Protein AF-0000000067176362 (afdb_homodimer)

Solvent-accessible surface area (backbone atoms only — not comparable to full-atom values): 42723 Å² total; per-residue (Å²): 37,25,3,27,21,43,45,77,56,30,23,34,39,33,31,25,41,75,77,54,52,48,76,74,42,64,29,64,28,69,41,72,82,78,39,55,46,52,65,63,52,56,52,51,20,44,53,50,19,38,56,66,45,72,52,66,79,88,36,60,18,29,14,31,8,8,45,49,25,26,40,38,35,20,22,86,78,55,44,73,65,57,61,20,42,32,42,79,27,60,86,14,40,65,35,13,52,49,52,33,54,74,70,67,29,39,54,49,33,5,67,66,27,11,40,37,69,42,24,32,22,24,37,16,42,41,24,34,35,35,74,74,36,47,67,55,43,67,46,31,40,28,46,44,36,52,31,24,50,52,53,30,55,53,40,67,59,67,54,73,85,57,29,34,28,17,50,22,36,42,19,40,27,66,32,19,15,40,80,76,70,44,73,36,62,68,49,42,20,62,29,34,74,70,42,75,51,45,67,45,50,72,39,53,53,44,35,73,54,48,39,32,84,82,62,22,36,24,21,30,35,24,15,32,71,26,12,24,38,52,34,65,65,59,42,77,28,30,25,40,39,36,23,31,69,32,24,38,37,34,35,31,30,81,43,67,35,61,33,51,84,42,50,43,33,18,25,18,22,52,79,77,43,19,26,36,33,30,54,35,56,52,26,34,54,54,51,53,32,52,23,54,27,51,68,44,54,71,68,57,34,28,52,31,20,63,68,30,59,88,48,12,73,56,28,37,28,40,60,26,36,77,8,27,49,56,65,82,31,69,64,22,25,7,28,40,34,41,32,27,72,85,42,44,34,51,30,19,51,38,23,10,40,51,50,22,50,48,40,50,49,36,54,46,52,49,55,51,38,74,49,67,38,61,70,65,35,33,37,41,37,54,69,36,51,70,37,62,37,48,50,61,47,41,10,16,65,63,61,36,43,32,33,36,56,61,91,74,64,33,28,15,44,10,11,16,44,35,5,39,19,27,70,65,60,55,98,56,70,69,82,48,71,66,67,80,59,47,76,32,70,49,73,63,37,66,65,45,45,52,53,42,65,68,48,56,82,46,37,48,56,113,35,26,4,26,20,44,46,76,55,29,23,34,38,36,30,26,42,74,76,54,52,50,76,76,41,62,29,63,27,67,40,72,83,77,38,55,45,52,64,63,52,55,51,52,19,44,53,51,20,40,57,67,46,71,52,67,80,88,35,62,18,30,14,30,9,7,44,50,24,25,41,38,35,19,24,86,77,56,44,72,67,57,62,19,43,32,42,80,27,60,86,14,42,64,36,12,52,50,52,34,54,72,70,67,28,38,54,48,33,5,68,64,27,11,42,38,69,42,24,35,23,25,37,17,42,43,24,35,35,34,73,74,35,48,68,54,45,68,46,30,41,27,47,43,36,52,32,24,52,51,52,31,54,53,42,66,61,67,55,75,85,57,30,34,28,16,49,22,36,42,20,41,28,67,34,19,16,41,78,75,69,42,74,35,61,67,49,43,19,61,29,33,74,70,42,77,52,46,66,46,50,72,37,54,54,42,35,74,55,48,38,32,83,83,60,22,37,24,22,29,36,25,15,34,69,26,11,26,37,53,34,64,64,59,43,77,27,29,24,41,39,36,24,30,68,31,24,38,37,34,34,29,30,82,46,66,36,61,32,51,85,41,50,43,33,15,25,19,22,51,77,77,43,18,26,37,33,29,54,35,56,52,26,33,54,54,52,52,32,52,24,52,26,53,68,46,54,71,69,56,32,28,53,30,22,63,69,29,59,90,46,12,74,58,29,38,27,39,57,27,37,78,7,27,47,55,63,82,31,69,62,22,25,7,28,38,34,40,32,26,72,86,42,44,34,53,30,19,50,37,23,11,40,51,49,23,51,49,39,50,48,35,52,47,50,49,56,51,38,73,49,66,38,61,70,64,36,32,38,42,38,52,67,37,51,71,38,63,39,48,50,61,48,42,10,15,65,63,61,36,43,32,32,36,55,62,90,74,63,33,26,14,44,10,12,16,44,34,5,40,17,26,70,65,61,55,98,57,69,67,83,49,70,66,68,78,59,48,77,31,70,49,74,63,38,65,65,45,45,53,54,41,63,70,48,54,80,44,37,50,57,111

Nearest PDB structures (foldseek):
  3i8b-assembly1_A  TM=9.613E-01  e=1.392E-65  Bifidobacterium adolescentis ATCC 15703
  5vm1-assembly6_B  TM=8.746E-01  e=2.676E-39  Brucella ovis ATCC 25840
  5vm1-assembly1_A  TM=8.715E-01  e=8.880E-39  Brucella ovis ATCC 25840
  3gbt-assembly1_A  TM=8.757E-01  e=9.336E-36  Lactobacillus acidophilus NCFM
  3ll3-assembly1_B  TM=8.626E-01  e=5.124E-36  Lactobacillus acidophilus

Radius of gyration: 37.56 Å; Cα contacts (8 Å, |Δi|>4): 2516; chains: 2; bounding box: 54×112×75 Å

Organism: Mycolicibacterium smegmatis (strain ATCC 700084 / mc(2)155) (NCBI:txid246196)

Sequence (924 aa):
MAGIDSSTQSCKIVVCDADSGSVVRTASSPHPGGTEVDPGHWWDALQRTITAVGGLDDVEAVSVGAQQHGMVCLNSSGQVVRDALLWNDTRSASSADDLVSELGGPDEWAKTVGVVPVAAITATKLRWLADNEPENADATAAVCLPHDWLGWRLTGSNDLADLRTDRSDASGTGYFSAETDSYRTDLLELAMRGRTPALPTVLGPRDVAGRLPSGAILGPGAGDNAAAALGLGAGPGDCIVSLGTSGVVSAVGDAAPHDPEGIVAGFADASGRQLPLVCTLNGAPVLAATAAMLQVDFDEFDRLALSAPRGADGLTLVPYLEGERSPNLPRARGALHGVTTRNFSPANVARAGVEGLLASMAFCIDKIVSYGVDIERIILVGGGARSEAVRRIAPAIWGRPVDVPPPGEYVALGAARQAAWALGQQDSPPAWQVGSTTTYTAEHAPQVLEQYLAAQPLTLGQMAGIDSSTQSCKIVVCDADSGSVVRTASSPHPGGTEVDPGHWWDALQRTITAVGGLDDVEAVSVGAQQHGMVCLNSSGQVVRDALLWNDTRSASSADDLVSELGGPDEWAKTVGVVPVAAITATKLRWLADNEPENADATAAVCLPHDWLGWRLTGSNDLADLRTDRSDASGTGYFSAETDSYRTDLLELAMRGRTPALPTVLGPRDVAGRLPSGAILGPGAGDNAAAALGLGAGPGDCIVSLGTSGVVSAVGDAAPHDPEGIVAGFADASGRQLPLVCTLNGAPVLAATAAMLQVDFDEFDRLALSAPRGADGLTLVPYLEGERSPNLPRARGALHGVTTRNFSPANVARAGVEGLLASMAFCIDKIVSYGVDIERIILVGGGARSEAVRRIAPAIWGRPVDVPPPGEYVALGAARQAAWALGQQDSPPAWQVGSTTTYTAEHAPQVLEQYLAAQPLTLGQ

Secondary structure (DSSP, 8-state):
-EEEEE-SSEEEEEEE-TTT--EEEEEEEEPPPSSEE-HHHHHHHHHHHHHHTT-STT-SEEEEEE-SS-BEEE-TTS-B-SPEE-TT--TTHHHHHHHHHHHTSHHHHHHHHS----TTSHHHHHHHHHHH-HHHHHH-SEEE-HHHHHHHHHHT---GGG-EEEHHHHTTSSSEETTTTEE-HHHHHHHTTT---B-PEEEPTT---EE-TTSPEE---EEHHHHHHHHTT--TEEEEEEESSSEEEEE-BS-----TTS-SB--B-SSSSB--EEEES-STHHHHHHHHHHT--HHHHHHHHHHSPTTGGG-EEE--BTBBTTTTBTT--EEEEEE-TTT-SHHHHHHHHHHHHHHHHHHHHHHHHTTT--EEEEEEESGGGG-HHHHHHHHHHHTS-EEEPPS--HHHHHHHHHHHHHHH--SS------S-PEEE-----HHHHHHHHHHTTSSTT-/-EEEEE-SSEEEEEEE-TTT--EEEEEEEEPPPSSEE-HHHHHHHHHHHHHHTT-STT-SEEEEEE-SS-BEEE-TTS-B-SPEE-TT--TTHHHHHHHHHHHTSHHHHHHHHS----TTSHHHHHHHHHHH-HHHHHH-SEEE-HHHHHHHHHHT---GGG-EEEHHHHTTSSSEETTTTEE-HHHHHHHTTT---B-PEEEPTT---EE-TTSPEE---EEHHHHHHHHTT--TEEEEEEESSSEEEEE-BS-----TTS-SB--B-SSSSB--EEEES-STHHHHHHHHHHT--HHHHHHHHHHSPTTGGG-EEE--BTBBTTTTBTT--EEEEEE-TTT-SHHHHHHHHHHHHHHHHHHHHHHHHTTT--EEEEEEESGGGG-HHHHHHHHHHHTS-EEEPPS--HHHHHHHHHHHHHHH--SS------S-PEEE-----HHHHHHHHHHTTSSTT-

Structure (mmCIF, N/CA/C/O backbone):
data_AF-0000000067176362-model_v1
#
loop_
_entity.id
_entity.type
_entity.pdbx_description
1 polymer 'Xylulose kinase'
#
loop_
_atom_site.group_PDB
_atom_site.id
_atom_site.type_symbol
_atom_site.label_atom_id
_atom_site.label_alt_id
_atom_site.label_comp_id
_atom_site.label_asym_id
_atom_site.label_entity_id
_atom_site.label_seq_id
_atom_site.pdbx_PDB_ins_code
_atom_site.Cartn_x
_atom_site.Cartn_y
_atom_site.Cartn_z
_atom_site.occupancy
_atom_site.B_iso_or_equiv
_atom_site.auth_seq_id
_atom_site.auth_comp_id
_atom_site.auth_asym_id
_atom_site.auth_atom_id
_atom_site.pdbx_PDB_model_num
ATOM 1 N N . MET A 1 1 ? -8.961 -49.812 -11.375 1 96.5 1 MET A N 1
ATOM 2 C CA . MET A 1 1 ? -7.945 -49.031 -12.07 1 96.5 1 MET A CA 1
ATOM 3 C C . MET A 1 1 ? -7.066 -48.25 -11.078 1 96.5 1 MET A C 1
ATOM 5 O O . MET A 1 1 ? -7.52 -47.906 -9.984 1 96.5 1 MET A O 1
ATOM 9 N N . ALA A 1 2 ? -5.836 -48 -11.5 1 98.38 2 ALA A N 1
ATOM 10 C CA . ALA A 1 2 ? -4.938 -47.281 -10.609 1 98.38 2 ALA A CA 1
ATOM 11 C C . ALA A 1 2 ? -4.41 -46 -11.289 1 98.38 2 ALA A C 1
ATOM 13 O O . ALA A 1 2 ? -4.16 -46 -12.5 1 98.38 2 ALA A O 1
ATOM 14 N N . GLY A 1 3 ? -4.379 -44.969 -10.555 1 98.75 3 GLY A N 1
ATOM 15 C CA . GLY A 1 3 ? -3.734 -43.719 -10.953 1 98.75 3 GLY A CA 1
ATOM 16 C C . GLY A 1 3 ? -2.588 -43.312 -10.047 1 98.75 3 GLY A C 1
ATOM 17 O O . GLY A 1 3 ? -2.715 -43.375 -8.82 1 98.75 3 GLY A O 1
ATOM 18 N N . ILE A 1 4 ? -1.466 -42.969 -10.633 1 98.81 4 ILE A N 1
ATOM 19 C CA . ILE A 1 4 ? -0.266 -42.562 -9.914 1 98.81 4 ILE A CA 1
ATOM 20 C C . ILE A 1 4 ? -0.059 -41.062 -10.086 1 98.81 4 ILE A C 1
ATOM 22 O O . ILE A 1 4 ? -0.231 -40.531 -11.188 1 98.81 4 ILE A O 1
ATOM 26 N N . ASP A 1 5 ? 0.235 -40.375 -9 1 98.75 5 ASP A N 1
ATOM 27 C CA . ASP A 1 5 ? 0.693 -39 -9.016 1 98.75 5 ASP A CA 1
ATOM 28 C C . ASP A 1 5 ? 2.1 -38.875 -8.43 1 98.75 5 ASP A C 1
ATOM 30 O O . ASP A 1 5 ? 2.279 -38.938 -7.215 1 98.75 5 ASP A O 1
ATOM 34 N N . SER A 1 6 ? 3.049 -38.781 -9.32 1 98.44 6 SER A N 1
ATOM 35 C CA . SER A 1 6 ? 4.402 -38.469 -8.867 1 98.44 6 SER A CA 1
ATOM 36 C C . SER A 1 6 ? 4.664 -36.969 -8.875 1 98.44 6 SER A C 1
ATOM 38 O O . SER A 1 6 ? 5.363 -36.469 -9.758 1 98.44 6 SER A O 1
ATOM 40 N N . SER A 1 7 ? 4.23 -36.344 -7.867 1 95.31 7 SER A N 1
ATOM 41 C CA . SER A 1 7 ? 4.363 -34.906 -7.738 1 95.31 7 SER A CA 1
ATOM 42 C C . SER A 1 7 ? 5.77 -34.5 -7.281 1 95.31 7 SER A C 1
ATOM 44 O O . SER A 1 7 ? 6.656 -35.344 -7.203 1 95.31 7 SER A O 1
ATOM 46 N N . THR A 1 8 ? 5.988 -33.25 -7 1 91.38 8 THR A N 1
ATOM 47 C CA . THR A 1 8 ? 7.297 -32.75 -6.578 1 91.38 8 THR A CA 1
ATOM 48 C C . THR A 1 8 ? 7.648 -33.281 -5.188 1 91.38 8 THR A C 1
ATOM 50 O O . THR A 1 8 ? 8.805 -33.625 -4.918 1 91.38 8 THR A O 1
ATOM 53 N N . GLN A 1 9 ? 6.637 -33.5 -4.34 1 91.94 9 GLN A N 1
ATOM 54 C CA . GLN A 1 9 ? 6.941 -33.75 -2.934 1 91.94 9 GLN A CA 1
ATOM 55 C C . GLN A 1 9 ? 6.609 -35.188 -2.545 1 91.94 9 GLN A C 1
ATOM 57 O O . GLN A 1 9 ? 7.062 -35.688 -1.509 1 91.94 9 GLN A O 1
ATOM 62 N N . SER A 1 10 ? 5.746 -35.812 -3.352 1 97.25 10 SER A N 1
ATOM 63 C CA . SER A 1 10 ? 5.336 -37.156 -2.955 1 97.25 10 SER A CA 1
ATOM 64 C C . SER A 1 10 ? 4.848 -37.969 -4.152 1 97.25 10 SER A C 1
ATOM 66 O O . SER A 1 10 ? 4.598 -37.406 -5.223 1 97.25 10 SER A O 1
ATOM 68 N N . CYS A 1 11 ? 4.785 -39.219 -3.947 1 98.5 11 CYS A N 1
ATOM 69 C CA . CYS A 1 11 ? 4.102 -40.156 -4.832 1 98.5 11 CYS A CA 1
ATOM 70 C C . CYS A 1 11 ? 2.793 -40.656 -4.215 1 98.5 11 CYS A C 1
ATOM 72 O O . CYS A 1 11 ? 2.775 -41.094 -3.07 1 98.5 11 CYS A O 1
ATOM 74 N N . LYS A 1 12 ? 1.674 -40.469 -4.902 1 98.62 12 LYS A N 1
ATOM 75 C CA . LYS A 1 12 ? 0.362 -40.938 -4.457 1 98.62 12 LYS A CA 1
ATOM 76 C C . LYS A 1 12 ? -0.244 -41.906 -5.453 1 98.62 12 LYS A C 1
ATOM 78 O O . LYS A 1 12 ? -0.081 -41.75 -6.668 1 98.62 12 LYS A O 1
ATOM 83 N N . ILE A 1 13 ? -0.911 -42.969 -4.922 1 98.81 13 ILE A N 1
ATOM 84 C CA . ILE A 1 13 ? -1.652 -43.875 -5.762 1 98.81 13 ILE A CA 1
ATOM 85 C C . ILE A 1 13 ? -3.102 -43.969 -5.293 1 98.81 13 ILE A C 1
ATOM 87 O O . ILE A 1 13 ? -3.369 -44.031 -4.09 1 98.81 13 ILE A O 1
ATOM 91 N N . VAL A 1 14 ? -3.979 -43.875 -6.207 1 98.38 14 VAL A N 1
ATOM 92 C CA . VAL A 1 14 ? -5.375 -44.188 -5.938 1 98.38 14 VAL A CA 1
ATOM 93 C C . VAL A 1 14 ? -5.793 -45.406 -6.758 1 98.38 14 VAL A C 1
ATOM 95 O O . VAL A 1 14 ? -5.395 -45.531 -7.918 1 98.38 14 VAL A O 1
ATOM 98 N N . VAL A 1 15 ? -6.477 -46.312 -6.203 1 98.38 15 VAL A N 1
ATOM 99 C CA . VAL A 1 15 ? -7.137 -47.406 -6.887 1 98.38 15 VAL A CA 1
ATOM 100 C C . VAL A 1 15 ? -8.648 -47.188 -6.895 1 98.38 15 VAL A C 1
ATOM 102 O O . VAL A 1 15 ? -9.258 -46.969 -5.844 1 98.38 15 VAL A O 1
ATOM 105 N N . CYS A 1 16 ? -9.156 -47.25 -8.109 1 96.94 16 CYS A N 1
ATOM 106 C CA . CYS A 1 16 ? -10.562 -46.906 -8.266 1 96.94 16 CYS A CA 1
ATOM 107 C C . CYS A 1 16 ? -11.344 -48.031 -8.898 1 96.94 16 CYS A C 1
ATOM 109 O O . CYS A 1 16 ? -10.781 -48.875 -9.609 1 96.94 16 CYS A O 1
ATOM 111 N N . ASP A 1 17 ? -12.648 -47.969 -8.578 1 94.31 17 ASP A N 1
ATOM 112 C CA . ASP A 1 17 ? -13.57 -48.844 -9.32 1 94.31 17 ASP A CA 1
ATOM 113 C C . ASP A 1 17 ? -13.672 -48.406 -10.773 1 94.31 17 ASP A C 1
ATOM 115 O O . ASP A 1 17 ? -13.805 -47.219 -11.062 1 94.31 17 ASP A O 1
ATOM 119 N N . ALA A 1 18 ? -13.625 -49.312 -11.703 1 88.31 18 ALA A N 1
ATOM 120 C CA . ALA A 1 18 ? -13.523 -49.031 -13.125 1 88.31 18 ALA A CA 1
ATOM 121 C C . ALA A 1 18 ? -14.789 -48.344 -13.641 1 88.31 18 ALA A C 1
ATOM 123 O O . ALA A 1 18 ? -14.734 -47.531 -14.547 1 88.31 18 ALA A O 1
ATOM 124 N N . ASP A 1 19 ? -15.93 -48.656 -13.07 1 87.94 19 ASP A N 1
ATOM 125 C CA . ASP A 1 19 ? -17.203 -48.188 -13.586 1 87.94 19 ASP A CA 1
ATOM 126 C C . ASP A 1 19 ? -17.578 -46.844 -12.945 1 87.94 19 ASP A C 1
ATOM 128 O O . ASP A 1 19 ? -17.969 -45.906 -13.633 1 87.94 19 ASP A O 1
ATOM 132 N N . SER A 1 20 ? -17.359 -46.75 -11.633 1 89.81 20 SER A N 1
ATOM 133 C CA . SER A 1 20 ? -17.859 -45.594 -10.898 1 89.81 20 SER A CA 1
ATOM 134 C C . SER A 1 20 ? -16.766 -44.531 -10.711 1 89.81 20 SER A C 1
ATOM 136 O O . SER A 1 20 ? -17.062 -43.375 -10.461 1 89.81 20 SER A O 1
ATOM 138 N N . GLY A 1 21 ? -15.594 -45.031 -10.719 1 92.5 21 GLY A N 1
ATOM 139 C CA . GLY A 1 21 ? -14.492 -44.125 -10.406 1 92.5 21 GLY A CA 1
ATOM 140 C C . GLY A 1 21 ? -14.297 -43.906 -8.914 1 92.5 21 GLY A C 1
ATOM 141 O O . GLY A 1 21 ? -13.43 -43.156 -8.5 1 92.5 21 GLY A O 1
ATOM 142 N N . SER A 1 22 ? -15.078 -44.594 -8.055 1 94.5 22 SER A N 1
ATOM 143 C CA . SER A 1 22 ? -14.938 -44.469 -6.609 1 94.5 22 SER A CA 1
ATOM 144 C C . SER A 1 22 ? -13.586 -44.969 -6.133 1 94.5 22 SER A C 1
ATOM 146 O O . SER A 1 22 ? -13.125 -46.031 -6.566 1 94.5 22 SER A O 1
ATOM 148 N N . VAL A 1 23 ? -12.961 -44.188 -5.277 1 95.31 23 VAL A N 1
ATOM 149 C CA . VAL A 1 23 ? -11.664 -44.594 -4.734 1 95.31 23 VAL A CA 1
ATOM 150 C C . VAL A 1 23 ? -11.836 -45.719 -3.723 1 95.31 23 VAL A C 1
ATOM 152 O O . VAL A 1 23 ? -12.602 -45.594 -2.76 1 95.31 23 VAL A O 1
ATOM 155 N N . VAL A 1 24 ? -11.125 -46.75 -3.92 1 95.94 24 VAL A N 1
ATOM 156 C CA . VAL A 1 24 ? -11.219 -47.938 -3.07 1 95.94 24 VAL A CA 1
ATOM 157 C C . VAL A 1 24 ? -10.047 -47.969 -2.09 1 95.94 24 VAL A C 1
ATOM 159 O O . VAL A 1 24 ? -10.211 -48.375 -0.937 1 95.94 24 VAL A O 1
ATOM 162 N N . ARG A 1 25 ? -8.852 -47.625 -2.531 1 97.38 25 ARG A N 1
ATOM 163 C CA . ARG A 1 25 ? -7.637 -47.562 -1.731 1 97.38 25 ARG A CA 1
ATOM 164 C C . ARG A 1 25 ? -6.742 -46.406 -2.168 1 97.38 25 ARG A C 1
ATOM 166 O O . ARG A 1 25 ? -6.738 -46.031 -3.34 1 97.38 25 ARG A O 1
ATOM 173 N N . THR A 1 26 ? -6.086 -45.906 -1.262 1 98.06 26 THR A N 1
ATOM 174 C CA . THR A 1 26 ? -5.129 -44.812 -1.52 1 98.06 26 THR A CA 1
ATOM 175 C C . THR A 1 26 ? -3.902 -44.969 -0.624 1 98.06 26 THR A C 1
ATOM 177 O O . THR A 1 26 ? -3.986 -45.531 0.466 1 98.06 26 THR A O 1
ATOM 180 N N . ALA A 1 27 ? -2.736 -44.562 -1.09 1 98.62 27 ALA A N 1
ATOM 181 C CA . ALA A 1 27 ? -1.497 -44.5 -0.318 1 98.62 27 ALA A CA 1
ATOM 182 C C . ALA A 1 27 ? -0.568 -43.406 -0.849 1 98.62 27 ALA A C 1
ATOM 184 O O . ALA A 1 27 ? -0.751 -42.906 -1.966 1 98.62 27 ALA A O 1
ATOM 185 N N . SER A 1 28 ? 0.381 -43.031 -0.057 1 98.5 28 SER A N 1
ATOM 186 C CA . SER A 1 28 ? 1.336 -42 -0.442 1 98.5 28 SER A CA 1
ATOM 187 C C . SER A 1 28 ? 2.689 -42.219 0.227 1 98.5 28 SER A C 1
ATOM 189 O O . SER A 1 28 ? 2.762 -42.812 1.319 1 98.5 28 SER A O 1
ATOM 191 N N . SER A 1 29 ? 3.725 -41.844 -0.409 1 98.5 29 SER A N 1
ATOM 192 C CA . SER A 1 29 ? 5.09 -41.844 0.1 1 98.5 29 SER A CA 1
ATOM 193 C C . SER A 1 29 ? 5.801 -40.531 -0.288 1 98.5 29 SER A C 1
ATOM 195 O O . SER A 1 29 ? 5.598 -40 -1.387 1 98.5 29 SER A O 1
ATOM 197 N N . PRO A 1 30 ? 6.684 -40.031 0.535 1 97.5 30 PRO A N 1
ATOM 198 C CA . PRO A 1 30 ? 7.328 -38.75 0.27 1 97.5 30 PRO A CA 1
ATOM 199 C C . PRO A 1 30 ? 8.453 -38.844 -0.761 1 97.5 30 PRO A C 1
ATOM 201 O O . PRO A 1 30 ? 9.07 -39.906 -0.899 1 97.5 30 PRO A O 1
ATOM 204 N N . HIS A 1 31 ? 8.625 -37.812 -1.512 1 96.06 31 HIS A N 1
ATOM 205 C CA . HIS A 1 31 ? 9.828 -37.562 -2.309 1 96.06 31 HIS A CA 1
ATOM 206 C C . HIS A 1 31 ? 10.844 -36.75 -1.537 1 96.06 31 HIS A C 1
ATOM 208 O O . HIS A 1 31 ? 10.484 -36 -0.615 1 96.06 31 HIS A O 1
ATOM 214 N N . PRO A 1 32 ? 12.086 -36.875 -1.876 1 93.44 32 PRO A N 1
ATOM 215 C CA . PRO A 1 32 ? 13.031 -35.875 -1.318 1 93.44 32 PRO A CA 1
ATOM 216 C C . PRO A 1 32 ? 12.789 -34.469 -1.835 1 93.44 32 PRO A C 1
ATOM 218 O O . PRO A 1 32 ? 12.305 -34.281 -2.957 1 93.44 32 PRO A O 1
ATOM 221 N N . GLY A 1 33 ? 13.18 -33.531 -1.009 1 90.25 33 GLY A N 1
ATOM 222 C CA . GLY A 1 33 ? 13.086 -32.156 -1.447 1 90.25 33 GLY A CA 1
ATOM 223 C C . GLY A 1 33 ? 14.242 -31.734 -2.338 1 90.25 33 GLY A C 1
ATOM 224 O O . GLY A 1 33 ? 15.258 -32.438 -2.418 1 90.25 33 GLY A O 1
ATOM 225 N N . GLY A 1 34 ? 14 -30.562 -3.152 1 92.12 34 GLY A N 1
ATOM 226 C CA . GLY A 1 34 ? 15.086 -30.016 -3.947 1 92.12 34 GLY A CA 1
ATOM 227 C C . GLY A 1 34 ? 14.656 -29.578 -5.332 1 92.12 34 GLY A C 1
ATOM 228 O O . GLY A 1 34 ? 13.492 -29.75 -5.711 1 92.12 34 GLY A O 1
ATOM 229 N N . THR A 1 35 ? 15.555 -28.969 -6.031 1 95.69 35 THR A N 1
ATOM 230 C CA . THR A 1 35 ? 15.336 -28.547 -7.406 1 95.69 35 THR A CA 1
ATOM 231 C C . THR A 1 35 ? 16 -29.5 -8.391 1 95.69 35 THR A C 1
ATOM 233 O O . THR A 1 35 ? 15.789 -29.406 -9.602 1 95.69 35 THR A O 1
ATOM 236 N N . GLU A 1 36 ? 16.734 -30.375 -7.844 1 97 36 GLU A N 1
ATOM 237 C CA . GLU A 1 36 ? 17.406 -31.469 -8.531 1 97 36 GLU A CA 1
ATOM 238 C C . GLU A 1 36 ? 17.281 -32.781 -7.758 1 97 36 GLU A C 1
ATOM 240 O O . GLU A 1 36 ? 17.531 -32.812 -6.555 1 97 36 GLU A O 1
ATOM 245 N N . VAL A 1 37 ? 16.844 -33.844 -8.492 1 97.56 37 VAL A N 1
ATOM 246 C CA . VAL A 1 37 ? 16.547 -35.094 -7.785 1 97.56 37 VAL A CA 1
ATOM 247 C C . VAL A 1 37 ? 16.969 -36.281 -8.641 1 97.56 37 VAL A C 1
ATOM 249 O O . VAL A 1 37 ? 16.75 -36.312 -9.852 1 97.56 37 VAL A O 1
ATOM 252 N N . ASP A 1 38 ? 17.578 -37.281 -8.094 1 98 38 ASP A N 1
ATOM 253 C CA . ASP A 1 38 ? 17.781 -38.562 -8.734 1 98 38 ASP A CA 1
ATOM 254 C C . ASP A 1 38 ? 16.453 -39.281 -8.992 1 98 38 ASP A C 1
ATOM 256 O O . ASP A 1 38 ? 15.727 -39.594 -8.055 1 98 38 ASP A O 1
ATOM 260 N N . PRO A 1 39 ? 16.156 -39.594 -10.266 1 98.06 39 PRO A N 1
ATOM 261 C CA . PRO A 1 39 ? 14.891 -40.25 -10.578 1 98.06 39 PRO A CA 1
ATOM 262 C C . PRO A 1 39 ? 14.711 -41.562 -9.836 1 98.06 39 PRO A C 1
ATOM 264 O O . PRO A 1 39 ? 13.578 -42.031 -9.617 1 98.06 39 PRO A O 1
ATOM 267 N N . GLY A 1 40 ? 15.789 -42.125 -9.453 1 98.12 40 GLY A N 1
ATOM 268 C CA . GLY A 1 40 ? 15.711 -43.312 -8.648 1 98.12 40 GLY A CA 1
ATOM 269 C C . GLY A 1 40 ? 14.867 -43.156 -7.395 1 98.12 40 GLY A C 1
ATOM 270 O O . GLY A 1 40 ? 14.227 -44.094 -6.934 1 98.12 40 GLY A O 1
ATOM 271 N N . HIS A 1 41 ? 14.898 -42 -6.828 1 98.31 41 HIS A N 1
ATOM 272 C CA . HIS A 1 41 ? 14.102 -41.719 -5.637 1 98.31 41 HIS A CA 1
ATOM 273 C C . HIS A 1 41 ? 12.609 -41.75 -5.957 1 98.31 41 HIS A C 1
ATOM 275 O O . HIS A 1 41 ? 11.797 -42.156 -5.117 1 98.31 41 HIS A O 1
ATOM 281 N N . TRP A 1 42 ? 12.234 -41.312 -7.133 1 98.38 42 TRP A N 1
ATOM 282 C CA . TRP A 1 42 ? 10.836 -41.406 -7.547 1 98.38 42 TRP A CA 1
ATOM 283 C C . TRP A 1 42 ? 10.406 -42.844 -7.672 1 98.38 42 TRP A C 1
ATOM 285 O O . TRP A 1 42 ? 9.289 -43.219 -7.285 1 98.38 42 TRP A O 1
ATOM 295 N N . TRP A 1 43 ? 11.289 -43.656 -8.242 1 98.31 43 TRP A N 1
ATOM 296 C CA . TRP A 1 43 ? 11.008 -45.094 -8.398 1 98.31 43 TRP A CA 1
ATOM 297 C C . TRP A 1 43 ? 10.836 -45.75 -7.043 1 98.31 43 TRP A C 1
ATOM 299 O O . TRP A 1 43 ? 9.898 -46.531 -6.84 1 98.31 43 TRP A O 1
ATOM 309 N N . ASP A 1 44 ? 11.797 -45.406 -6.148 1 98.5 44 ASP A N 1
ATOM 310 C CA . ASP A 1 44 ? 11.727 -45.969 -4.801 1 98.5 44 ASP A CA 1
ATOM 311 C C . ASP A 1 44 ? 10.406 -45.594 -4.125 1 98.5 44 ASP A C 1
ATOM 313 O O . ASP A 1 44 ? 9.758 -46.406 -3.498 1 98.5 44 ASP A O 1
ATOM 317 N N . ALA A 1 45 ? 10.039 -44.344 -4.18 1 98.62 45 ALA A N 1
ATOM 318 C CA . ALA A 1 45 ? 8.789 -43.875 -3.588 1 98.62 45 ALA A CA 1
ATOM 319 C C . ALA A 1 45 ? 7.594 -44.594 -4.211 1 98.62 45 ALA A C 1
ATOM 321 O O . ALA A 1 45 ? 6.633 -44.938 -3.516 1 98.62 45 ALA A O 1
ATOM 322 N N . LEU A 1 46 ? 7.625 -44.781 -5.555 1 98.56 46 LEU A N 1
ATOM 323 C CA . LEU A 1 46 ? 6.551 -45.469 -6.242 1 98.56 46 LEU A CA 1
ATOM 324 C C . LEU A 1 46 ? 6.434 -46.906 -5.73 1 98.56 46 LEU A C 1
ATOM 326 O O . LEU A 1 46 ? 5.332 -47.375 -5.426 1 98.56 46 LEU A O 1
ATOM 330 N N . GLN A 1 47 ? 7.551 -47.562 -5.617 1 98.38 47 GLN A N 1
ATOM 331 C CA . GLN A 1 47 ? 7.543 -48.938 -5.125 1 98.38 47 GLN A CA 1
ATOM 332 C C . GLN A 1 47 ? 6.988 -49.031 -3.707 1 98.38 47 GLN A C 1
ATOM 334 O O . GLN A 1 47 ? 6.195 -49.906 -3.393 1 98.38 47 GLN A O 1
ATOM 339 N N . ARG A 1 48 ? 7.426 -48.062 -2.885 1 98.62 48 ARG A N 1
ATOM 340 C CA . ARG A 1 48 ? 6.906 -48 -1.522 1 98.62 48 ARG A CA 1
ATOM 341 C C . ARG A 1 48 ? 5.398 -47.781 -1.519 1 98.62 48 ARG A C 1
ATOM 343 O O . ARG A 1 48 ? 4.676 -48.375 -0.728 1 98.62 48 ARG A O 1
ATOM 350 N N . THR A 1 49 ? 4.957 -46.906 -2.342 1 98.69 49 THR A N 1
ATOM 351 C CA . THR A 1 49 ? 3.535 -46.594 -2.396 1 98.69 49 THR A CA 1
ATOM 352 C C . THR A 1 49 ? 2.727 -47.75 -2.918 1 98.69 49 THR A C 1
ATOM 354 O O . THR A 1 49 ? 1.604 -48 -2.471 1 98.69 49 THR A O 1
ATOM 357 N N . ILE A 1 50 ? 3.268 -48.5 -3.93 1 98.25 50 ILE A N 1
ATOM 358 C CA . ILE A 1 50 ? 2.609 -49.688 -4.445 1 98.25 50 ILE A CA 1
ATOM 359 C C . ILE A 1 50 ? 2.424 -50.719 -3.322 1 98.25 50 ILE A C 1
ATOM 361 O O . ILE A 1 50 ? 1.351 -51.312 -3.18 1 98.25 50 ILE A O 1
ATOM 365 N N . THR A 1 51 ? 3.492 -50.875 -2.553 1 98.31 51 THR A N 1
ATOM 366 C CA . THR A 1 51 ? 3.4 -51.781 -1.411 1 98.31 51 THR A CA 1
ATOM 367 C C . THR A 1 51 ? 2.352 -51.312 -0.417 1 98.31 51 THR A C 1
ATOM 369 O O . THR A 1 51 ? 1.521 -52.094 0.051 1 98.31 51 THR A O 1
ATOM 372 N N . ALA A 1 52 ? 2.373 -50.031 -0.104 1 98.5 52 ALA A N 1
ATOM 373 C CA . ALA A 1 52 ? 1.511 -49.438 0.91 1 98.5 52 ALA A CA 1
ATOM 374 C C . ALA A 1 52 ? 0.043 -49.5 0.501 1 98.5 52 ALA A C 1
ATOM 376 O O . ALA A 1 52 ? -0.84 -49.625 1.354 1 98.5 52 ALA A O 1
ATOM 377 N N . VAL A 1 53 ? -0.269 -49.5 -0.826 1 98.19 53 VAL A N 1
ATOM 378 C CA . VAL A 1 53 ? -1.656 -49.5 -1.277 1 98.19 53 VAL A CA 1
ATOM 379 C C . VAL A 1 53 ? -2.158 -50.938 -1.43 1 98.19 53 VAL A C 1
ATOM 381 O O . VAL A 1 53 ? -3.32 -51.156 -1.773 1 98.19 53 VAL A O 1
ATOM 384 N N . GLY A 1 54 ? -1.294 -51.969 -1.156 1 97.19 54 GLY A N 1
ATOM 385 C CA . GLY A 1 54 ? -1.699 -53.375 -1.165 1 97.19 54 GLY A CA 1
ATOM 386 C C . GLY A 1 54 ? -1.365 -54.062 -2.463 1 97.19 54 GLY A C 1
ATOM 387 O O . GLY A 1 54 ? -1.914 -55.156 -2.754 1 97.19 54 GLY A O 1
ATOM 388 N N . GLY A 1 55 ? -0.534 -53.406 -3.27 1 96.38 55 GLY A N 1
ATOM 389 C CA . GLY A 1 55 ? -0.151 -54 -4.547 1 96.38 55 GLY A CA 1
ATOM 390 C C . GLY A 1 55 ? -1.054 -53.562 -5.691 1 96.38 55 GLY A C 1
ATOM 391 O O . GLY A 1 55 ? -2.104 -52.969 -5.469 1 96.38 55 GLY A O 1
ATOM 392 N N . LEU A 1 56 ? -0.625 -53.906 -6.957 1 96.5 56 LEU A N 1
ATOM 393 C CA . LEU A 1 56 ? -1.395 -53.531 -8.141 1 96.5 56 LEU A CA 1
ATOM 394 C C . LEU A 1 56 ? -1.737 -54.75 -8.977 1 96.5 56 LEU A C 1
ATOM 396 O O . LEU A 1 56 ? -2.078 -54.656 -10.156 1 96.5 56 LEU A O 1
ATOM 400 N N . ASP A 1 57 ? -1.638 -55.906 -8.406 1 94.62 57 ASP A N 1
ATOM 401 C CA . ASP A 1 57 ? -1.842 -57.156 -9.148 1 94.62 57 ASP A CA 1
ATOM 402 C C . ASP A 1 57 ? -3.309 -57.344 -9.539 1 94.62 57 ASP A C 1
ATOM 404 O O . ASP A 1 57 ? -3.627 -58.094 -10.461 1 94.62 57 ASP A O 1
ATOM 408 N N . ASP A 1 58 ? -4.16 -56.75 -8.867 1 94.94 58 ASP A N 1
ATOM 409 C CA . ASP A 1 58 ? -5.594 -56.938 -9.102 1 94.94 58 ASP A CA 1
ATOM 410 C C . ASP A 1 58 ? -6.141 -55.781 -9.961 1 94.94 58 ASP A C 1
ATOM 412 O O . ASP A 1 58 ? -7.355 -55.656 -10.133 1 94.94 58 ASP A O 1
ATOM 416 N N . VAL A 1 59 ? -5.297 -54.906 -10.453 1 96.94 59 VAL A N 1
ATOM 417 C CA . VAL A 1 59 ? -5.758 -53.812 -11.289 1 96.94 59 VAL A CA 1
ATOM 418 C C . VAL A 1 59 ? -5.625 -54.188 -12.758 1 96.94 59 VAL A C 1
ATOM 420 O O . VAL A 1 59 ? -4.727 -54.938 -13.141 1 96.94 59 VAL A O 1
ATOM 423 N N . GLU A 1 60 ? -6.504 -53.625 -13.602 1 97.75 60 GLU A N 1
ATOM 424 C CA . GLU A 1 60 ? -6.5 -53.938 -15.023 1 97.75 60 GLU A CA 1
ATOM 425 C C . GLU A 1 60 ? -5.715 -52.906 -15.82 1 97.75 60 GLU A C 1
ATOM 427 O O . GLU A 1 60 ? -5.211 -53.219 -16.906 1 97.75 60 GLU A O 1
ATOM 432 N N . ALA A 1 61 ? -5.691 -51.75 -15.305 1 98.25 61 ALA A N 1
ATOM 433 C CA . ALA A 1 61 ? -4.996 -50.656 -16 1 98.25 61 ALA A CA 1
ATOM 434 C C . ALA A 1 61 ? -4.418 -49.656 -15.016 1 98.25 61 ALA A C 1
ATOM 436 O O . ALA A 1 61 ? -4.961 -49.469 -13.922 1 98.25 61 ALA A O 1
ATOM 437 N N . VAL A 1 62 ? -3.322 -49 -15.422 1 98.56 62 VAL A N 1
ATOM 438 C CA . VAL A 1 62 ? -2.631 -48 -14.625 1 98.56 62 VAL A CA 1
ATOM 439 C C . VAL A 1 62 ? -2.154 -46.875 -15.531 1 98.56 62 VAL A C 1
ATOM 441 O O . VAL A 1 62 ? -1.842 -47.094 -16.703 1 98.56 62 VAL A O 1
ATOM 444 N N . SER A 1 63 ? -2.195 -45.656 -15.109 1 98.75 63 SER A N 1
ATOM 445 C CA . SER A 1 63 ? -1.55 -44.531 -15.758 1 98.75 63 SER A CA 1
ATOM 446 C C . SER A 1 63 ? -0.783 -43.688 -14.75 1 98.75 63 SER A C 1
ATOM 448 O O . SER A 1 63 ? -1.055 -43.75 -13.555 1 98.75 63 SER A O 1
ATOM 450 N N . VAL A 1 64 ? 0.177 -42.906 -15.258 1 98.88 64 VAL A N 1
ATOM 451 C CA . VAL A 1 64 ? 1.062 -42.125 -14.406 1 98.88 64 VAL A CA 1
ATOM 452 C C . VAL A 1 64 ? 0.877 -40.625 -14.695 1 98.88 64 VAL A C 1
ATOM 454 O O . VAL A 1 64 ? 1.102 -40.188 -15.82 1 98.88 64 VAL A O 1
ATOM 457 N N . GLY A 1 65 ? 0.359 -39.875 -13.742 1 98.62 65 GLY A N 1
ATOM 458 C CA . GLY A 1 65 ? 0.516 -38.438 -13.727 1 98.62 65 GLY A CA 1
ATOM 459 C C . GLY A 1 65 ? 1.75 -37.969 -12.969 1 98.62 65 GLY A C 1
ATOM 460 O O . GLY A 1 65 ? 2.135 -38.562 -11.969 1 98.62 65 GLY A O 1
ATOM 461 N N . ALA A 1 66 ? 2.369 -36.875 -13.375 1 98.38 66 ALA A N 1
ATOM 462 C CA . ALA A 1 66 ? 3.566 -36.438 -12.672 1 98.38 66 ALA A CA 1
ATOM 463 C C . ALA A 1 66 ? 3.846 -34.969 -12.945 1 98.38 66 ALA A C 1
ATOM 465 O O . ALA A 1 66 ? 3.227 -34.375 -13.828 1 98.38 66 ALA A O 1
ATOM 466 N N . GLN A 1 67 ? 4.809 -34.438 -12.148 1 97.31 67 GLN A N 1
ATOM 467 C CA . GLN A 1 67 ? 5.324 -33.062 -12.359 1 97.31 67 GLN A CA 1
ATOM 468 C C . GLN A 1 67 ? 5.824 -32.906 -13.789 1 97.31 67 GLN A C 1
ATOM 470 O O . GLN A 1 67 ? 6.355 -33.844 -14.391 1 97.31 67 GLN A O 1
ATOM 475 N N . GLN A 1 68 ? 5.676 -31.703 -14.273 1 97.38 68 GLN A N 1
ATOM 476 C CA . GLN A 1 68 ? 6.074 -31.406 -15.648 1 97.38 68 GLN A CA 1
ATOM 477 C C . GLN A 1 68 ? 7.445 -30.75 -15.695 1 97.38 68 GLN A C 1
ATOM 479 O O . GLN A 1 68 ? 7.988 -30.359 -14.656 1 97.38 68 GLN A O 1
ATOM 484 N N . HIS A 1 69 ? 8.039 -30.703 -16.844 1 97.06 69 HIS A N 1
ATOM 485 C CA . HIS A 1 69 ? 9.188 -29.875 -17.219 1 97.06 69 HIS A CA 1
ATOM 486 C C . HIS A 1 69 ? 10.492 -30.5 -16.734 1 97.06 69 HIS A C 1
ATOM 488 O O . HIS A 1 69 ? 11.57 -29.969 -17.016 1 97.06 69 HIS A O 1
ATOM 494 N N . GLY A 1 70 ? 10.438 -31.562 -16.016 1 96.94 70 GLY A N 1
ATOM 495 C CA . GLY A 1 70 ? 11.656 -32.219 -15.547 1 96.94 70 GLY A CA 1
ATOM 496 C C . GLY A 1 70 ? 12.523 -32.719 -16.672 1 96.94 70 GLY A C 1
ATOM 497 O O . GLY A 1 70 ? 12.016 -33.25 -17.672 1 96.94 70 GLY A O 1
ATOM 498 N N . MET A 1 71 ? 13.766 -32.594 -16.469 1 98.25 71 MET A N 1
ATOM 499 C CA . MET A 1 71 ? 14.727 -33.094 -17.438 1 98.25 71 MET A CA 1
ATOM 500 C C . MET A 1 71 ? 15.336 -34.406 -16.984 1 98.25 71 MET A C 1
ATOM 502 O O . MET A 1 71 ? 16.188 -34.438 -16.094 1 98.25 71 MET A O 1
ATOM 506 N N . VAL A 1 72 ? 14.953 -35.5 -17.578 1 98.75 72 VAL A N 1
ATOM 507 C CA . VAL A 1 72 ? 15.539 -36.812 -17.328 1 98.75 72 VAL A CA 1
ATOM 508 C C . VAL A 1 72 ? 16.344 -37.25 -18.562 1 98.75 72 VAL A C 1
ATOM 510 O O . VAL A 1 72 ? 15.766 -37.562 -19.609 1 98.75 72 VAL A O 1
ATOM 513 N N . CYS A 1 73 ? 17.625 -37.344 -18.406 1 98.81 73 CYS A N 1
ATOM 514 C CA . CYS A 1 73 ? 18.531 -37.75 -19.484 1 98.81 73 CYS A CA 1
ATOM 515 C C . CYS A 1 73 ? 18.984 -39.188 -19.281 1 98.81 73 CYS A C 1
ATOM 517 O O . CYS A 1 73 ? 19.422 -39.562 -18.203 1 98.81 73 CYS A O 1
ATOM 519 N N . LEU A 1 74 ? 18.844 -39.969 -20.359 1 98.81 74 LEU A N 1
ATOM 520 C CA . LEU A 1 74 ? 19.25 -41.375 -20.328 1 98.81 74 LEU A CA 1
ATOM 521 C C . LEU A 1 74 ? 20.375 -41.625 -21.312 1 98.81 74 LEU A C 1
ATOM 523 O O . LEU A 1 74 ? 20.391 -41.094 -22.422 1 98.81 74 LEU A O 1
ATOM 527 N N . ASN A 1 75 ? 21.297 -42.438 -20.938 1 98.5 75 ASN A N 1
ATOM 528 C CA . ASN A 1 75 ? 22.328 -42.875 -21.875 1 98.5 75 ASN A CA 1
ATOM 529 C C . ASN A 1 75 ? 21.844 -44.062 -22.719 1 98.5 75 ASN A C 1
ATOM 531 O O . ASN A 1 75 ? 20.703 -44.5 -22.609 1 98.5 75 ASN A O 1
ATOM 535 N N . SER A 1 76 ? 22.703 -44.594 -23.547 1 97.75 76 SER A N 1
ATOM 536 C CA . SER A 1 76 ? 22.328 -45.625 -24.516 1 97.75 76 SER A CA 1
ATOM 537 C C . SER A 1 76 ? 21.922 -46.906 -23.828 1 97.75 76 SER A C 1
ATOM 539 O O . SER A 1 76 ? 21.203 -47.719 -24.406 1 97.75 76 SER A O 1
ATOM 541 N N . SER A 1 77 ? 22.328 -47.125 -22.562 1 96.94 77 SER A N 1
ATOM 542 C CA . SER A 1 77 ? 21.984 -48.312 -21.797 1 96.94 77 SER A CA 1
ATOM 543 C C . SER A 1 77 ? 20.719 -48.094 -20.969 1 96.94 77 SER A C 1
ATOM 545 O O . SER A 1 77 ? 20.297 -49 -20.234 1 96.94 77 SER A O 1
ATOM 547 N N . GLY A 1 78 ? 20.172 -46.938 -21.062 1 97.25 78 GLY A N 1
ATOM 548 C CA . GLY A 1 78 ? 18.953 -46.656 -20.344 1 97.25 78 GLY A CA 1
ATOM 549 C C . GLY A 1 78 ? 19.203 -46.156 -18.922 1 97.25 78 GLY A C 1
ATOM 550 O O . GLY A 1 78 ? 18.281 -46.062 -18.125 1 97.25 78 GLY A O 1
ATOM 551 N N . GLN A 1 79 ? 20.438 -45.906 -18.641 1 97.69 79 GLN A N 1
ATOM 552 C CA . GLN A 1 79 ? 20.766 -45.406 -17.312 1 97.69 79 GLN A CA 1
ATOM 553 C C . GLN A 1 79 ? 20.688 -43.906 -17.25 1 97.69 79 GLN A C 1
ATOM 555 O O . GLN A 1 79 ? 21.016 -43.219 -18.219 1 97.69 79 GLN A O 1
ATOM 560 N N . VAL A 1 80 ? 20.266 -43.375 -16.125 1 98.31 80 VAL A N 1
ATOM 561 C CA . VAL A 1 80 ? 20.188 -41.938 -15.914 1 98.31 80 VAL A CA 1
ATOM 562 C C . VAL A 1 80 ? 21.594 -41.344 -15.961 1 98.31 80 VAL A C 1
ATOM 564 O O . VAL A 1 80 ? 22.5 -41.812 -15.281 1 98.31 80 VAL A O 1
ATOM 567 N N . VAL A 1 81 ? 21.75 -40.25 -16.703 1 98.62 81 VAL A N 1
ATOM 568 C CA . VAL A 1 81 ? 23.047 -39.656 -16.953 1 98.62 81 VAL A CA 1
ATOM 569 C C . VAL A 1 81 ? 23.453 -38.781 -15.758 1 98.62 81 VAL A C 1
ATOM 571 O O . VAL A 1 81 ? 24.625 -38.719 -15.391 1 98.62 81 VAL A O 1
ATOM 574 N N . ARG A 1 82 ? 22.531 -38.094 -15.156 1 98.12 82 ARG A N 1
ATOM 575 C CA . ARG A 1 82 ? 22.656 -37.219 -14.008 1 98.12 82 ARG A CA 1
ATOM 576 C C . ARG A 1 82 ? 21.312 -37 -13.328 1 98.12 82 ARG A C 1
ATOM 578 O O . ARG A 1 82 ? 20.266 -37.406 -13.844 1 98.12 82 ARG A O 1
ATOM 585 N N . ASP A 1 83 ? 21.359 -36.344 -12.156 1 98.38 83 ASP A N 1
ATOM 586 C CA . ASP A 1 83 ? 20.125 -36 -11.461 1 98.38 83 ASP A CA 1
ATOM 587 C C . ASP A 1 83 ? 19.219 -35.156 -12.336 1 98.38 83 ASP A C 1
ATOM 589 O O . ASP A 1 83 ? 19.703 -34.281 -13.062 1 98.38 83 ASP A O 1
ATOM 593 N N . ALA A 1 84 ? 17.953 -35.406 -12.297 1 98.25 84 ALA A N 1
ATOM 594 C CA . ALA A 1 84 ? 16.969 -34.656 -13.07 1 98.25 84 ALA A CA 1
ATOM 595 C C . ALA A 1 84 ? 16.828 -33.25 -12.547 1 98.25 84 ALA A C 1
ATOM 597 O O . ALA A 1 84 ? 16.719 -33.031 -11.336 1 98.25 84 ALA A O 1
ATOM 598 N N . LEU A 1 85 ? 16.906 -32.219 -13.383 1 98.25 85 LEU A N 1
ATOM 599 C CA . LEU A 1 85 ? 16.547 -30.859 -13.023 1 98.25 85 LEU A CA 1
ATOM 600 C C . LEU A 1 85 ? 15.039 -30.656 -13.102 1 98.25 85 LEU A C 1
ATOM 602 O O . LEU A 1 85 ? 14.414 -30.969 -14.117 1 98.25 85 LEU A O 1
ATOM 606 N N . LEU A 1 86 ? 14.484 -30.172 -12.016 1 97.56 86 LEU A N 1
ATOM 607 C CA . LEU A 1 86 ? 13.031 -30.109 -11.906 1 97.56 86 LEU A CA 1
ATOM 608 C C . LEU A 1 86 ? 12.508 -28.75 -12.367 1 97.56 86 LEU A C 1
ATOM 610 O O . LEU A 1 86 ? 13.297 -27.859 -12.711 1 97.56 86 LEU A O 1
ATOM 614 N N . TRP A 1 87 ? 11.195 -28.578 -12.414 1 95.62 87 TRP A N 1
ATOM 615 C CA . TRP A 1 87 ? 10.516 -27.391 -12.922 1 95.62 87 TRP A CA 1
ATOM 616 C C . TRP A 1 87 ? 10.93 -26.141 -12.133 1 95.62 87 TRP A C 1
ATOM 618 O O . TRP A 1 87 ? 10.906 -25.031 -12.664 1 95.62 87 TRP A O 1
ATOM 628 N N . ASN A 1 88 ? 11.344 -26.281 -10.875 1 93.62 88 ASN A N 1
ATOM 629 C CA . ASN A 1 88 ? 11.648 -25.141 -10.008 1 93.62 88 ASN A CA 1
ATOM 630 C C . ASN A 1 88 ? 13.148 -24.875 -9.938 1 93.62 88 ASN A C 1
ATOM 632 O O . ASN A 1 88 ? 13.602 -24.109 -9.078 1 93.62 88 ASN A O 1
ATOM 636 N N . ASP A 1 89 ? 13.914 -25.547 -10.797 1 95.94 89 ASP A N 1
ATOM 637 C CA . ASP A 1 89 ? 15.328 -25.234 -10.93 1 95.94 89 ASP A CA 1
ATOM 638 C C . ASP A 1 89 ? 15.539 -24.016 -11.836 1 95.94 89 ASP A C 1
ATOM 640 O O . ASP A 1 89 ? 15.07 -24 -12.977 1 95.94 89 ASP A O 1
ATOM 644 N N . THR A 1 90 ? 16.234 -23.031 -11.383 1 94.62 90 THR A N 1
ATOM 645 C CA . THR A 1 90 ? 16.25 -21.766 -12.125 1 94.62 90 THR A CA 1
ATOM 646 C C . THR A 1 90 ? 17.641 -21.531 -12.727 1 94.62 90 THR A C 1
ATOM 648 O O . THR A 1 90 ? 17.891 -20.453 -13.273 1 94.62 90 THR A O 1
ATOM 651 N N . ARG A 1 91 ? 18.547 -22.438 -12.656 1 96.06 91 ARG A N 1
ATOM 652 C CA . ARG A 1 91 ? 19.922 -22.203 -13.07 1 96.06 91 ARG A CA 1
ATOM 653 C C . ARG A 1 91 ? 20.016 -21.969 -14.57 1 96.06 91 ARG A C 1
ATOM 655 O O . ARG A 1 91 ? 21 -21.422 -15.062 1 96.06 91 ARG A O 1
ATOM 662 N N . SER A 1 92 ? 18.969 -22.391 -15.258 1 97.94 92 SER A N 1
ATOM 663 C CA . SER A 1 92 ? 19 -22.266 -16.703 1 97.94 92 SER A CA 1
ATOM 664 C C . SER A 1 92 ? 18.344 -20.969 -17.172 1 97.94 92 SER A C 1
ATOM 666 O O . SER A 1 92 ? 17.938 -20.828 -18.328 1 97.94 92 SER A O 1
ATOM 668 N N . ALA A 1 93 ? 18.219 -20 -16.344 1 96.62 93 ALA A N 1
ATOM 669 C CA . ALA A 1 93 ? 17.578 -18.734 -16.672 1 96.62 93 ALA A CA 1
ATOM 670 C C . ALA A 1 93 ? 18.312 -18.047 -17.828 1 96.62 93 ALA A C 1
ATOM 672 O O . ALA A 1 93 ? 17.672 -17.562 -18.781 1 96.62 93 ALA A O 1
ATOM 673 N N . SER A 1 94 ? 19.625 -18.016 -17.797 1 97.75 94 SER A N 1
ATOM 674 C CA . SER A 1 94 ? 20.391 -17.391 -18.875 1 97.75 94 SER A CA 1
ATOM 675 C C . SER A 1 94 ? 20.266 -18.188 -20.172 1 97.75 94 SER A C 1
ATOM 677 O O . SER A 1 94 ? 20.266 -17.609 -21.266 1 97.75 94 SER A O 1
ATOM 679 N N . SER A 1 95 ? 20.203 -19.5 -20.031 1 98.62 95 SER A N 1
ATOM 680 C CA . SER A 1 95 ? 19.984 -20.344 -21.188 1 98.62 95 SER A CA 1
ATOM 681 C C . SER A 1 95 ? 18.656 -20.016 -21.875 1 98.62 95 SER A C 1
ATOM 683 O O . SER A 1 95 ? 18.562 -20.047 -23.094 1 98.62 95 SER A O 1
ATOM 685 N N . ALA A 1 96 ? 17.688 -19.766 -21.078 1 98.19 96 ALA A N 1
ATOM 686 C CA . ALA A 1 96 ? 16.391 -19.359 -21.625 1 98.19 96 ALA A CA 1
ATOM 687 C C . ALA A 1 96 ? 16.516 -18.078 -22.438 1 98.19 96 ALA A C 1
ATOM 689 O O . ALA A 1 96 ? 16 -18 -23.562 1 98.19 96 ALA A O 1
ATOM 690 N N . ASP A 1 97 ? 17.203 -17.141 -21.906 1 97.62 97 ASP A N 1
ATOM 691 C CA . ASP A 1 97 ? 17.422 -15.875 -22.609 1 97.62 97 ASP A CA 1
ATOM 692 C C . ASP A 1 97 ? 18.141 -16.109 -23.938 1 97.62 97 ASP A C 1
ATOM 694 O O . ASP A 1 97 ? 17.781 -15.5 -24.953 1 97.62 97 ASP A O 1
ATOM 698 N N . ASP A 1 98 ? 19.125 -16.891 -23.844 1 98.38 98 ASP A N 1
ATOM 699 C CA . ASP A 1 98 ? 19.906 -17.188 -25.031 1 98.38 98 ASP A CA 1
ATOM 700 C C . ASP A 1 98 ? 19.031 -17.828 -26.109 1 98.38 98 ASP A C 1
ATOM 702 O O . ASP A 1 98 ? 19.078 -17.438 -27.281 1 98.38 98 ASP A O 1
ATOM 706 N N . LEU A 1 99 ? 18.297 -18.812 -25.734 1 98.62 99 LEU A N 1
ATOM 707 C CA . LEU A 1 99 ? 17.438 -19.516 -26.688 1 98.62 99 LEU A CA 1
ATOM 708 C C . LEU A 1 99 ? 16.422 -18.562 -27.312 1 98.62 99 LEU A C 1
ATOM 710 O O . LEU A 1 99 ? 16.172 -18.609 -28.516 1 98.62 99 LEU A O 1
ATOM 714 N N . VAL A 1 100 ? 15.797 -17.719 -26.469 1 98.5 100 VAL A N 1
ATOM 715 C CA . VAL A 1 100 ? 14.812 -16.766 -26.969 1 98.5 100 VAL A CA 1
ATOM 716 C C . VAL A 1 100 ? 15.461 -15.828 -27.984 1 98.5 100 VAL A C 1
ATOM 718 O O . VAL A 1 100 ? 14.914 -15.617 -29.078 1 98.5 100 VAL A O 1
ATOM 721 N N . SER A 1 101 ? 16.625 -15.391 -27.672 1 98.31 101 SER A N 1
ATOM 722 C CA . SER A 1 101 ? 17.344 -14.492 -28.578 1 98.31 101 SER A CA 1
ATOM 723 C C . SER A 1 101 ? 17.75 -15.203 -29.859 1 98.31 101 SER A C 1
ATOM 725 O O . SER A 1 101 ? 17.578 -14.664 -30.953 1 98.31 101 SER A O 1
ATOM 727 N N . GLU A 1 102 ? 18.266 -16.359 -29.734 1 98.38 102 GLU A N 1
ATOM 728 C CA . GLU A 1 102 ? 18.812 -17.109 -30.859 1 98.38 102 GLU A CA 1
ATOM 729 C C . GLU A 1 102 ? 17.719 -17.453 -31.875 1 98.38 102 GLU A C 1
ATOM 731 O O . GLU A 1 102 ? 17.984 -17.5 -33.094 1 98.38 102 GLU A O 1
ATOM 736 N N . LEU A 1 103 ? 16.562 -17.75 -31.391 1 98 103 LEU A N 1
ATOM 737 C CA . LEU A 1 103 ? 15.492 -18.109 -32.312 1 98 103 LEU A CA 1
ATOM 738 C C . LEU A 1 103 ? 14.883 -16.875 -32.938 1 98 103 LEU A C 1
ATOM 740 O O . LEU A 1 103 ? 14.172 -16.969 -33.938 1 98 103 LEU A O 1
ATOM 744 N N . GLY A 1 104 ? 15.07 -15.734 -32.406 1 97.62 104 GLY A N 1
ATOM 745 C CA . GLY A 1 104 ? 14.586 -14.516 -33 1 97.62 104 GLY A CA 1
ATOM 746 C C . GLY A 1 104 ? 13.641 -13.727 -32.094 1 97.62 104 GLY A C 1
ATOM 747 O O . GLY A 1 104 ? 13.008 -12.773 -32.562 1 97.62 104 GLY A O 1
ATOM 748 N N . GLY A 1 105 ? 13.492 -14.109 -30.875 1 97.88 105 GLY A N 1
ATOM 749 C CA . GLY A 1 105 ? 12.68 -13.375 -29.922 1 97.88 105 GLY A CA 1
ATOM 750 C C . GLY A 1 105 ? 11.5 -14.172 -29.391 1 97.88 105 GLY A C 1
ATOM 751 O O . GLY A 1 105 ? 11.234 -15.281 -29.875 1 97.88 105 GLY A O 1
ATOM 752 N N . PRO A 1 106 ? 10.797 -13.664 -28.375 1 98.06 106 PRO A N 1
ATOM 753 C CA . PRO A 1 106 ? 9.672 -14.367 -27.766 1 98.06 106 PRO A CA 1
ATOM 754 C C . PRO A 1 106 ? 8.531 -14.633 -28.75 1 98.06 106 PRO A C 1
ATOM 756 O O . PRO A 1 106 ? 7.855 -15.656 -28.656 1 98.06 106 PRO A O 1
ATOM 759 N N . ASP A 1 107 ? 8.359 -13.766 -29.719 1 98.06 107 ASP A N 1
ATOM 760 C CA . ASP A 1 107 ? 7.309 -13.93 -30.703 1 98.06 107 ASP A CA 1
ATOM 761 C C . ASP A 1 107 ? 7.492 -15.227 -31.5 1 98.06 107 ASP A C 1
ATOM 763 O O . ASP A 1 107 ? 6.523 -15.945 -31.766 1 98.06 107 ASP A O 1
ATOM 767 N N . GLU A 1 108 ? 8.664 -15.484 -31.828 1 98.25 108 GLU A N 1
ATOM 768 C CA . GLU A 1 108 ? 8.945 -16.672 -32.625 1 98.25 108 GLU A CA 1
ATOM 769 C C . GLU A 1 108 ? 8.664 -17.953 -31.812 1 98.25 108 GLU A C 1
ATOM 771 O O . GLU A 1 108 ? 8.125 -18.906 -32.344 1 98.25 108 GLU A O 1
ATOM 776 N N . TRP A 1 109 ? 9.016 -18 -30.594 1 98.31 109 TRP A N 1
ATOM 777 C CA . TRP A 1 109 ? 8.742 -19.141 -29.734 1 98.31 109 TRP A CA 1
ATOM 778 C C . TRP A 1 109 ? 7.242 -19.344 -29.547 1 98.31 109 TRP A C 1
ATOM 780 O O . TRP A 1 109 ? 6.738 -20.469 -29.656 1 98.31 109 TRP A O 1
ATOM 790 N N . ALA A 1 110 ? 6.555 -18.203 -29.25 1 98 110 ALA A N 1
ATOM 791 C CA . ALA A 1 110 ? 5.102 -18.266 -29.125 1 98 110 ALA A CA 1
ATOM 792 C C . ALA A 1 110 ? 4.453 -18.828 -30.375 1 98 110 ALA A C 1
ATOM 794 O O . ALA A 1 110 ? 3.537 -19.641 -30.297 1 98 110 ALA A O 1
ATOM 795 N N . LYS A 1 111 ? 4.961 -18.406 -31.469 1 97.06 111 LYS A N 1
ATOM 796 C CA . LYS A 1 111 ? 4.418 -18.844 -32.75 1 97.06 111 LYS A CA 1
ATOM 797 C C . LYS A 1 111 ? 4.727 -20.312 -33.031 1 97.06 111 LYS A C 1
ATOM 799 O O . LYS A 1 111 ? 3.885 -21.047 -33.531 1 97.06 111 LYS A O 1
ATOM 804 N N . THR A 1 112 ? 5.883 -20.781 -32.656 1 96.69 112 THR A N 1
ATOM 805 C CA . THR A 1 112 ? 6.387 -22.078 -33.094 1 96.69 112 THR A CA 1
ATOM 806 C C . THR A 1 112 ? 5.852 -23.188 -32.156 1 96.69 112 THR A C 1
ATOM 808 O O . THR A 1 112 ? 5.43 -24.234 -32.656 1 96.69 112 THR A O 1
ATOM 811 N N . VAL A 1 113 ? 5.875 -22.906 -30.844 1 97 113 VAL A N 1
ATOM 812 C CA . VAL A 1 113 ? 5.484 -24.016 -29.984 1 97 113 VAL A CA 1
ATOM 813 C C . VAL A 1 113 ? 4.477 -23.531 -28.938 1 97 113 VAL A C 1
ATOM 815 O O . VAL A 1 113 ? 4.043 -24.297 -28.078 1 97 113 VAL A O 1
ATOM 818 N N . GLY A 1 114 ? 4.137 -22.266 -28.953 1 97.56 114 GLY A N 1
ATOM 819 C CA . GLY A 1 114 ? 3.096 -21.75 -28.078 1 97.56 114 GLY A CA 1
ATOM 820 C C . GLY A 1 114 ? 3.586 -21.422 -26.688 1 97.56 114 GLY A C 1
ATOM 821 O O . GLY A 1 114 ? 2.795 -21.078 -25.812 1 97.56 114 GLY A O 1
ATOM 822 N N . VAL A 1 115 ? 4.918 -21.5 -26.438 1 97.81 115 VAL A N 1
ATOM 823 C CA . VAL A 1 115 ? 5.508 -21.281 -25.125 1 97.81 115 VAL A CA 1
ATOM 824 C C . VAL A 1 115 ? 6.785 -20.453 -25.25 1 97.81 115 VAL A C 1
ATOM 826 O O . VAL A 1 115 ? 7.668 -20.797 -26.047 1 97.81 115 VAL A O 1
ATOM 829 N N . VAL A 1 116 ? 6.848 -19.312 -24.578 1 97.69 116 VAL A N 1
ATOM 830 C CA . VAL A 1 116 ? 8.109 -18.594 -24.469 1 97.69 116 VAL A CA 1
ATOM 831 C C . VAL A 1 116 ? 8.945 -19.172 -23.344 1 97.69 116 VAL A C 1
ATOM 833 O O . VAL A 1 116 ? 8.508 -19.203 -22.188 1 97.69 116 VAL A O 1
ATOM 836 N N . PRO A 1 117 ? 10.141 -19.625 -23.625 1 96.69 117 PRO A N 1
ATOM 837 C CA . PRO A 1 117 ? 10.898 -20.391 -22.625 1 96.69 117 PRO A CA 1
ATOM 838 C C . PRO A 1 117 ? 11.32 -19.547 -21.422 1 96.69 117 PRO A C 1
ATOM 840 O O . PRO A 1 117 ? 11.719 -18.391 -21.594 1 96.69 117 PRO A O 1
ATOM 843 N N . VAL A 1 118 ? 11.125 -20.062 -20.297 1 95.44 118 VAL A N 1
ATOM 844 C CA . VAL A 1 118 ? 11.734 -19.641 -19.047 1 95.44 118 VAL A CA 1
ATOM 845 C C . VAL A 1 118 ? 12.578 -20.781 -18.469 1 95.44 118 VAL A C 1
ATOM 847 O O . VAL A 1 118 ? 12.664 -21.859 -19.062 1 95.44 118 VAL A O 1
ATOM 850 N N . ALA A 1 119 ? 13.188 -20.531 -17.328 1 95.31 119 ALA A N 1
ATOM 851 C CA . ALA A 1 119 ? 14.133 -21.484 -16.766 1 95.31 119 ALA A CA 1
ATOM 852 C C . ALA A 1 119 ? 13.469 -22.844 -16.547 1 95.31 119 ALA A C 1
ATOM 854 O O . ALA A 1 119 ? 14.117 -23.891 -16.641 1 95.31 119 ALA A O 1
ATOM 855 N N . ALA A 1 120 ? 12.188 -22.859 -16.266 1 95.06 120 ALA A N 1
ATOM 856 C CA . ALA A 1 120 ? 11.461 -24.078 -15.906 1 95.06 120 ALA A CA 1
ATOM 857 C C . ALA A 1 120 ? 11.336 -25.016 -17.109 1 95.06 120 ALA A C 1
ATOM 859 O O . ALA A 1 120 ? 11.211 -26.234 -16.938 1 95.06 120 ALA A O 1
ATOM 860 N N . ILE A 1 121 ? 11.406 -24.531 -18.297 1 97.94 121 ILE A N 1
ATOM 861 C CA . ILE A 1 121 ? 11.125 -25.281 -19.516 1 97.94 121 ILE A CA 1
ATOM 862 C C . ILE A 1 121 ? 12.273 -26.234 -19.812 1 97.94 121 ILE A C 1
ATOM 864 O O . ILE A 1 121 ? 13.445 -25.875 -19.672 1 97.94 121 ILE A O 1
ATOM 868 N N . THR A 1 122 ? 11.992 -27.438 -20.281 1 98.62 122 THR A N 1
ATOM 869 C CA . THR A 1 122 ? 12.953 -28.516 -20.438 1 98.62 122 THR A CA 1
ATOM 870 C C . THR A 1 122 ? 14.055 -28.125 -21.406 1 98.62 122 THR A C 1
ATOM 872 O O . THR A 1 122 ? 15.234 -28.375 -21.156 1 98.62 122 THR A O 1
ATOM 875 N N . ALA A 1 123 ? 13.711 -27.469 -22.5 1 98.75 123 ALA A N 1
ATOM 876 C CA . ALA A 1 123 ? 14.672 -27.062 -23.516 1 98.75 123 ALA A CA 1
ATOM 877 C C . ALA A 1 123 ? 15.766 -26.188 -22.922 1 98.75 123 ALA A C 1
ATOM 879 O O . ALA A 1 123 ? 16.938 -26.281 -23.312 1 98.75 123 ALA A O 1
ATOM 880 N N . THR A 1 124 ? 15.375 -25.344 -22.016 1 98.69 124 THR A N 1
ATOM 881 C CA . THR A 1 124 ? 16.344 -24.438 -21.406 1 98.69 124 THR A CA 1
ATOM 882 C C . THR A 1 124 ? 17.312 -25.219 -20.531 1 98.69 124 THR A C 1
ATOM 884 O O . THR A 1 124 ? 18.516 -24.891 -20.484 1 98.69 124 THR A O 1
ATOM 887 N N . LYS A 1 125 ? 16.812 -26.172 -19.828 1 98.75 125 LYS A N 1
ATOM 888 C CA . LYS A 1 125 ? 17.672 -27.031 -19.016 1 98.75 125 LYS A CA 1
ATOM 889 C C . LYS A 1 125 ? 18.609 -27.859 -19.891 1 98.75 125 LYS A C 1
ATOM 891 O O . LYS A 1 125 ? 19.766 -28.094 -19.516 1 98.75 125 LYS A O 1
ATOM 896 N N . LEU A 1 126 ? 18.156 -28.328 -21 1 98.88 126 LEU A N 1
ATOM 897 C CA . LEU A 1 126 ? 19 -29.062 -21.953 1 98.88 126 LEU A CA 1
ATOM 898 C C . LEU A 1 126 ? 20.109 -28.156 -22.484 1 98.88 126 LEU A C 1
ATOM 900 O O . LEU A 1 126 ? 21.25 -28.594 -22.641 1 98.88 126 LEU A O 1
ATOM 904 N N . ARG A 1 127 ? 19.703 -26.906 -22.781 1 98.88 127 ARG A N 1
ATOM 905 C CA . ARG A 1 127 ? 20.719 -25.953 -23.203 1 98.88 127 ARG A CA 1
ATOM 906 C C . ARG A 1 127 ? 21.75 -25.734 -22.109 1 98.88 127 ARG A C 1
ATOM 908 O O . ARG A 1 127 ? 22.953 -25.703 -22.375 1 98.88 127 ARG A O 1
ATOM 915 N N . TRP A 1 128 ? 21.297 -25.547 -20.922 1 98.88 128 TRP A N 1
ATOM 916 C CA . TRP A 1 128 ? 22.219 -25.422 -19.797 1 98.88 128 TRP A CA 1
ATOM 917 C C . TRP A 1 128 ? 23.156 -26.625 -19.719 1 98.88 128 TRP A C 1
ATOM 919 O O . TRP A 1 128 ? 24.359 -26.484 -19.531 1 98.88 128 TRP A O 1
ATOM 929 N N . LEU A 1 129 ? 22.609 -27.859 -19.844 1 98.81 129 LEU A N 1
ATOM 930 C CA . LEU A 1 129 ? 23.375 -29.094 -19.812 1 98.81 129 LEU A CA 1
ATOM 931 C C . LEU A 1 129 ? 24.438 -29.109 -20.906 1 98.81 129 LEU A C 1
ATOM 933 O O . LEU A 1 129 ? 25.609 -29.422 -20.625 1 98.81 129 LEU A O 1
ATOM 937 N N . ALA A 1 130 ? 24.078 -28.781 -22.094 1 98.75 130 ALA A N 1
ATOM 938 C CA . ALA A 1 130 ? 24.984 -28.781 -23.234 1 98.75 130 ALA A CA 1
ATOM 939 C C . ALA A 1 130 ? 26.156 -27.828 -23.016 1 98.75 130 ALA A C 1
ATOM 941 O O . ALA A 1 130 ? 27.297 -28.141 -23.375 1 98.75 130 ALA A O 1
ATOM 942 N N . ASP A 1 131 ? 25.812 -26.734 -22.469 1 98.62 131 ASP A N 1
ATOM 943 C CA . ASP A 1 131 ? 26.812 -25.672 -22.297 1 98.62 131 ASP A CA 1
ATOM 944 C C . ASP A 1 131 ? 27.703 -25.938 -21.078 1 98.62 131 ASP A C 1
ATOM 946 O O . ASP A 1 131 ? 28.891 -25.609 -21.078 1 98.62 131 ASP A O 1
ATOM 950 N N . ASN A 1 132 ? 27.188 -26.5 -20.031 1 98.62 132 ASN A N 1
ATOM 951 C CA . ASN A 1 132 ? 27.891 -26.578 -18.766 1 98.62 132 ASN A CA 1
ATOM 952 C C . ASN A 1 132 ? 28.422 -27.984 -18.484 1 98.62 132 ASN A C 1
ATOM 954 O O . ASN A 1 132 ? 29.391 -28.141 -17.75 1 98.62 132 ASN A O 1
ATOM 958 N N . GLU A 1 133 ? 27.719 -28.938 -19.016 1 98.5 133 GLU A N 1
ATOM 959 C CA . GLU A 1 133 ? 28.125 -30.344 -18.859 1 98.5 133 GLU A CA 1
ATOM 960 C C . GLU A 1 133 ? 28.141 -31.078 -20.188 1 98.5 133 GLU A C 1
ATOM 962 O O . GLU A 1 133 ? 27.438 -32.062 -20.375 1 98.5 133 GLU A O 1
ATOM 967 N N . PRO A 1 134 ? 29.031 -30.719 -21.078 1 98.38 134 PRO A N 1
ATOM 968 C CA . PRO A 1 134 ? 29.016 -31.281 -22.422 1 98.38 134 PRO A CA 1
ATOM 969 C C . PRO A 1 134 ? 29.188 -32.781 -22.438 1 98.38 134 PRO A C 1
ATOM 971 O O . PRO A 1 134 ? 28.641 -33.469 -23.297 1 98.38 134 PRO A O 1
ATOM 974 N N . GLU A 1 135 ? 29.922 -33.375 -21.5 1 98.5 135 GLU A N 1
ATOM 975 C CA . GLU A 1 135 ? 30.094 -34.812 -21.438 1 98.5 135 GLU A CA 1
ATOM 976 C C . GLU A 1 135 ? 28.766 -35.531 -21.141 1 98.5 135 GLU A C 1
ATOM 978 O O . GLU A 1 135 ? 28.469 -36.562 -21.719 1 98.5 135 GLU A O 1
ATOM 983 N N . ASN A 1 136 ? 28.062 -34.938 -20.219 1 98.81 136 ASN A N 1
ATOM 984 C CA . ASN A 1 136 ? 26.734 -35.469 -19.938 1 98.81 136 ASN A CA 1
ATOM 985 C C . ASN A 1 136 ? 25.781 -35.312 -21.125 1 98.81 136 ASN A C 1
ATOM 987 O O . ASN A 1 136 ? 24.984 -36.219 -21.406 1 98.81 136 ASN A O 1
ATOM 991 N N . ALA A 1 137 ? 25.875 -34.219 -21.781 1 98.81 137 ALA A N 1
ATOM 992 C CA . ALA A 1 137 ? 25.078 -34 -22.969 1 98.81 137 ALA A CA 1
ATOM 993 C C . ALA A 1 137 ? 25.406 -35.031 -24.047 1 98.81 137 ALA A C 1
ATOM 995 O O . ALA A 1 137 ? 24.5 -35.562 -24.703 1 98.81 137 ALA A O 1
ATOM 996 N N . ASP A 1 138 ? 26.656 -35.281 -24.141 1 98.62 138 ASP A N 1
ATOM 997 C CA . ASP A 1 138 ? 27.125 -36.281 -25.109 1 98.62 138 ASP A CA 1
ATOM 998 C C . ASP A 1 138 ? 26.625 -37.688 -24.734 1 98.62 138 ASP A C 1
ATOM 1000 O O . ASP A 1 138 ? 26.328 -38.5 -25.609 1 98.62 138 ASP A O 1
ATOM 1004 N N . ALA A 1 139 ? 26.531 -37.938 -23.516 1 98.69 139 ALA A N 1
ATOM 1005 C CA . ALA A 1 139 ? 26.141 -39.25 -23.031 1 98.69 139 ALA A CA 1
ATOM 1006 C C . ALA A 1 139 ? 24.625 -39.438 -23.125 1 98.69 139 ALA A C 1
ATOM 1008 O O . ALA A 1 139 ? 24.125 -40.562 -23 1 98.69 139 ALA A O 1
ATOM 1009 N N . THR A 1 140 ? 23.906 -38.406 -23.391 1 98.81 140 THR A N 1
ATOM 1010 C CA . THR A 1 140 ? 22.453 -38.438 -23.422 1 98.81 140 THR A CA 1
ATOM 1011 C C . THR A 1 140 ? 21.953 -39.031 -24.75 1 98.81 140 THR A C 1
ATOM 1013 O O . THR A 1 140 ? 22.031 -38.375 -25.781 1 98.81 140 THR A O 1
ATOM 1016 N N . ALA A 1 141 ? 21.438 -40.188 -24.656 1 98.75 141 ALA A N 1
ATOM 1017 C CA . ALA A 1 141 ? 20.891 -40.875 -25.828 1 98.75 141 ALA A CA 1
ATOM 1018 C C . ALA A 1 141 ? 19.406 -40.594 -25.984 1 98.75 141 ALA A C 1
ATOM 1020 O O . ALA A 1 141 ? 18.875 -40.656 -27.109 1 98.75 141 ALA A O 1
ATOM 1021 N N . ALA A 1 142 ? 18.734 -40.344 -24.922 1 98.75 142 ALA A N 1
ATOM 1022 C CA . ALA A 1 142 ? 17.312 -40.031 -24.922 1 98.75 142 ALA A CA 1
ATOM 1023 C C . ALA A 1 142 ? 16.984 -39.031 -23.797 1 98.75 142 ALA A C 1
ATOM 1025 O O . ALA A 1 142 ? 17.672 -39 -22.781 1 98.75 142 ALA A O 1
ATOM 1026 N N . VAL A 1 143 ? 16.016 -38.219 -24.031 1 98.81 143 VAL A N 1
ATOM 1027 C CA . VAL A 1 143 ? 15.484 -37.312 -23.031 1 98.81 143 VAL A CA 1
ATOM 1028 C C . VAL A 1 143 ? 14 -37.594 -22.812 1 98.81 143 VAL A C 1
ATOM 1030 O O . VAL A 1 143 ? 13.25 -37.812 -23.766 1 98.81 143 VAL A O 1
ATOM 1033 N N . CYS A 1 144 ? 13.578 -37.719 -21.609 1 98.62 144 CYS A N 1
ATOM 1034 C CA . CYS A 1 144 ? 12.172 -37.906 -21.281 1 98.62 144 CYS A CA 1
ATOM 1035 C C . CYS A 1 144 ? 11.805 -37.125 -20.016 1 98.62 144 CYS A C 1
ATOM 1037 O O . CYS A 1 144 ? 12.633 -36.406 -19.453 1 98.62 144 CYS A O 1
ATOM 1039 N N . LEU A 1 145 ? 10.547 -37.125 -19.641 1 98.56 145 LEU A N 1
ATOM 1040 C CA . LEU A 1 145 ? 10.008 -36.406 -18.484 1 98.56 145 LEU A CA 1
ATOM 1041 C C . LEU A 1 145 ? 9.68 -37.375 -17.344 1 98.56 145 LEU A C 1
ATOM 1043 O O . LEU A 1 145 ? 9.742 -38.594 -17.531 1 98.56 145 LEU A O 1
ATOM 1047 N N . PRO A 1 146 ? 9.312 -36.875 -16.188 1 98.31 146 PRO A N 1
ATOM 1048 C CA . PRO A 1 146 ? 9.148 -37.75 -15.031 1 98.31 146 PRO A CA 1
ATOM 1049 C C . PRO A 1 146 ? 8.094 -38.812 -15.25 1 98.31 146 PRO A C 1
ATOM 1051 O O . PRO A 1 146 ? 8.344 -40 -14.984 1 98.31 146 PRO A O 1
ATOM 1054 N N . HIS A 1 147 ? 6.934 -38.531 -15.711 1 97.69 147 HIS A N 1
ATOM 1055 C CA . HIS A 1 147 ? 5.949 -39.594 -15.859 1 97.69 147 HIS A CA 1
ATOM 1056 C C . HIS A 1 147 ? 6.348 -40.562 -16.969 1 97.69 147 HIS A C 1
ATOM 1058 O O . HIS A 1 147 ? 6.027 -41.75 -16.906 1 97.69 147 HIS A O 1
ATOM 1064 N N . ASP A 1 148 ? 7.086 -40.094 -18.031 1 98.5 148 ASP A N 1
ATOM 1065 C CA . ASP A 1 148 ? 7.602 -40.969 -19.078 1 98.5 148 ASP A CA 1
ATOM 1066 C C . ASP A 1 148 ? 8.516 -42.031 -18.516 1 98.5 148 ASP A C 1
ATOM 1068 O O . ASP A 1 148 ? 8.359 -43.219 -18.828 1 98.5 148 ASP A O 1
ATOM 1072 N N . TRP A 1 149 ? 9.43 -41.5 -17.719 1 98.69 149 TRP A N 1
ATOM 1073 C CA . TRP A 1 149 ? 10.453 -42.375 -17.141 1 98.69 149 TRP A CA 1
ATOM 1074 C C . TRP A 1 149 ? 9.82 -43.438 -16.234 1 98.69 149 TRP A C 1
ATOM 1076 O O . TRP A 1 149 ? 10.156 -44.625 -16.312 1 98.69 149 TRP A O 1
ATOM 1086 N N . LEU A 1 150 ? 8.93 -43 -15.414 1 98.75 150 LEU A N 1
ATOM 1087 C CA . LEU A 1 150 ? 8.281 -43.906 -14.484 1 98.75 150 LEU A CA 1
ATOM 1088 C C . LEU A 1 150 ? 7.445 -44.938 -15.234 1 98.75 150 LEU A C 1
ATOM 1090 O O . LEU A 1 150 ? 7.438 -46.125 -14.875 1 98.75 150 LEU A O 1
ATOM 1094 N N . GLY A 1 151 ? 6.648 -44.469 -16.234 1 98.5 151 GLY A N 1
ATOM 1095 C CA . GLY A 1 151 ? 5.898 -45.406 -17.047 1 98.5 151 GLY A CA 1
ATOM 1096 C C . GLY A 1 151 ? 6.773 -46.438 -17.734 1 98.5 151 GLY A C 1
ATOM 1097 O O . GLY A 1 151 ? 6.438 -47.625 -17.75 1 98.5 151 GLY A O 1
ATOM 1098 N N . TRP A 1 152 ? 7.879 -45.969 -18.312 1 98.56 152 TRP A N 1
ATOM 1099 C CA . TRP A 1 152 ? 8.852 -46.812 -18.953 1 98.56 152 TRP A CA 1
ATOM 1100 C C . TRP A 1 152 ? 9.391 -47.875 -17.984 1 98.56 152 TRP A C 1
ATOM 1102 O O . TRP A 1 152 ? 9.438 -49.062 -18.297 1 98.56 152 TRP A O 1
ATOM 1112 N N . ARG A 1 153 ? 9.734 -47.469 -16.766 1 98.12 153 ARG A N 1
ATOM 1113 C CA . ARG A 1 153 ? 10.242 -48.344 -15.734 1 98.12 153 ARG A CA 1
ATOM 1114 C C . ARG A 1 153 ? 9.188 -49.406 -15.352 1 98.12 153 ARG A C 1
ATOM 1116 O O . ARG A 1 153 ? 9.523 -50.531 -15.039 1 98.12 153 ARG A O 1
ATOM 1123 N N . LEU A 1 154 ? 7.977 -48.969 -15.312 1 98.06 154 LEU A N 1
ATOM 1124 C CA . LEU A 1 154 ? 6.883 -49.844 -14.898 1 98.06 154 LEU A CA 1
ATOM 1125 C C . LEU A 1 154 ? 6.699 -50.969 -15.883 1 98.06 154 LEU A C 1
ATOM 1127 O O . LEU A 1 154 ? 6.203 -52.062 -15.516 1 98.06 154 LEU A O 1
ATOM 1131 N N . THR A 1 155 ? 7.039 -50.781 -17.109 1 97.19 155 THR A N 1
ATOM 1132 C CA . THR A 1 155 ? 6.902 -51.844 -18.109 1 97.19 155 THR A CA 1
ATOM 1133 C C . THR A 1 155 ? 8 -52.875 -17.953 1 97.19 155 THR A C 1
ATOM 1135 O O . THR A 1 155 ? 7.895 -53.969 -18.469 1 97.19 155 THR A O 1
ATOM 1138 N N . GLY A 1 156 ? 9.125 -52.469 -17.359 1 95.88 156 GLY A N 1
ATOM 1139 C CA . GLY A 1 156 ? 10.281 -53.344 -17.25 1 95.88 156 GLY A CA 1
ATOM 1140 C C . GLY A 1 156 ? 11.188 -53.281 -18.469 1 95.88 156 GLY A C 1
ATOM 1141 O O . GLY A 1 156 ? 12.164 -54.031 -18.547 1 95.88 156 GLY A O 1
ATOM 1142 N N . SER A 1 157 ? 10.883 -52.438 -19.375 1 94.94 157 SER A N 1
ATOM 1143 C CA . SER A 1 157 ? 11.664 -52.344 -20.594 1 94.94 157 SER A CA 1
ATOM 1144 C C . SER A 1 157 ? 13.008 -51.656 -20.344 1 94.94 157 SER A C 1
ATOM 1146 O O . SER A 1 157 ? 13.117 -50.844 -19.438 1 94.94 157 SER A O 1
ATOM 1148 N N . ASN A 1 158 ? 14 -51.969 -21.109 1 92.62 158 ASN A N 1
ATOM 1149 C CA . ASN A 1 158 ? 15.273 -51.281 -21.141 1 92.62 158 ASN A CA 1
ATOM 1150 C C . ASN A 1 158 ? 15.57 -50.656 -22.5 1 92.62 158 ASN A C 1
ATOM 1152 O O . ASN A 1 158 ? 16.672 -50.188 -22.766 1 92.62 158 ASN A O 1
ATOM 1156 N N . ASP A 1 159 ? 14.602 -50.812 -23.391 1 96.88 159 ASP A N 1
ATOM 1157 C CA . ASP A 1 159 ? 14.727 -50.25 -24.734 1 96.88 159 ASP A CA 1
ATOM 1158 C C . ASP A 1 159 ? 14.234 -48.812 -24.766 1 96.88 159 ASP A C 1
ATOM 1160 O O . ASP A 1 159 ? 13.055 -48.531 -24.516 1 96.88 159 ASP A O 1
ATOM 1164 N N . LEU A 1 160 ? 15.078 -47.906 -25.156 1 98 160 LEU A N 1
ATOM 1165 C CA . LEU A 1 160 ? 14.758 -46.469 -25.203 1 98 160 LEU A CA 1
ATOM 1166 C C . LEU A 1 160 ? 13.633 -46.219 -26.188 1 98 160 LEU A C 1
ATOM 1168 O O . LEU A 1 160 ? 12.906 -45.219 -26.062 1 98 160 LEU A O 1
ATOM 1172 N N . ALA A 1 161 ? 13.477 -47.094 -27.125 1 97.31 161 ALA A N 1
ATOM 1173 C CA . ALA A 1 161 ? 12.438 -46.938 -28.125 1 97.31 161 ALA A CA 1
ATOM 1174 C C . ALA A 1 161 ? 11.047 -47.125 -27.516 1 97.31 161 ALA A C 1
ATOM 1176 O O . ALA A 1 161 ? 10.039 -46.781 -28.141 1 97.31 161 ALA A O 1
ATOM 1177 N N . ASP A 1 162 ? 10.992 -47.688 -26.328 1 98.06 162 ASP A N 1
ATOM 1178 C CA . ASP A 1 162 ? 9.719 -47.969 -25.656 1 98.06 162 ASP A CA 1
ATOM 1179 C C . ASP A 1 162 ? 9.273 -46.781 -24.812 1 98.06 162 ASP A C 1
ATOM 1181 O O . ASP A 1 162 ? 8.211 -46.812 -24.188 1 98.06 162 ASP A O 1
ATOM 1185 N N . LEU A 1 163 ? 10.047 -45.688 -24.797 1 98.62 163 LEU A N 1
ATOM 1186 C CA . LEU A 1 163 ? 9.641 -44.5 -24.094 1 98.62 163 LEU A CA 1
ATOM 1187 C C . LEU A 1 163 ? 8.398 -43.875 -24.719 1 98.62 163 LEU A C 1
ATOM 1189 O O . LEU A 1 163 ? 8.328 -43.719 -25.938 1 98.62 163 LEU A O 1
ATOM 1193 N N . ARG A 1 164 ? 7.441 -43.594 -23.891 1 98.69 164 ARG A N 1
ATOM 1194 C CA . ARG A 1 164 ? 6.191 -42.969 -24.312 1 98.69 164 ARG A CA 1
ATOM 1195 C C . ARG A 1 164 ? 5.91 -41.719 -23.516 1 98.69 164 ARG A C 1
ATOM 1197 O O . ARG A 1 164 ? 6.375 -41.562 -22.391 1 98.69 164 ARG A O 1
ATOM 1204 N N . THR A 1 165 ? 5.242 -40.812 -24.094 1 98.62 165 THR A N 1
ATOM 1205 C CA . THR A 1 165 ? 4.723 -39.594 -23.453 1 98.62 165 THR A CA 1
ATOM 1206 C C . THR A 1 165 ? 3.338 -39.25 -24 1 98.62 165 THR A C 1
ATOM 1208 O O . THR A 1 165 ? 2.719 -40.062 -24.688 1 98.62 165 THR A O 1
ATOM 1211 N N . ASP A 1 166 ? 2.752 -38.219 -23.516 1 98.5 166 ASP A N 1
ATOM 1212 C CA . ASP A 1 166 ? 1.501 -37.719 -24.062 1 98.5 166 ASP A CA 1
ATOM 1213 C C . ASP A 1 166 ? 1.642 -36.25 -24.453 1 98.5 166 ASP A C 1
ATOM 1215 O O . ASP A 1 166 ? 2.68 -35.625 -24.219 1 98.5 166 ASP A O 1
ATOM 1219 N N . ARG A 1 167 ? 0.632 -35.688 -25.062 1 98.31 167 ARG A N 1
ATOM 1220 C CA . ARG A 1 167 ? 0.679 -34.312 -25.578 1 98.31 167 ARG A CA 1
ATOM 1221 C C . ARG A 1 167 ? 0.825 -33.312 -24.438 1 98.31 167 ARG A C 1
ATOM 1223 O O . ARG A 1 167 ? 1.521 -32.312 -24.578 1 98.31 167 ARG A O 1
ATOM 1230 N N . SER A 1 168 ? 0.145 -33.594 -23.328 1 98.44 168 SER A N 1
ATOM 1231 C CA . SER A 1 168 ? 0.129 -32.625 -22.234 1 98.44 168 SER A CA 1
ATOM 1232 C C . SER A 1 168 ? 1.525 -32.438 -21.656 1 98.44 168 SER A C 1
ATOM 1234 O O . SER A 1 168 ? 1.948 -31.297 -21.422 1 98.44 168 SER A O 1
ATOM 1236 N N . ASP A 1 169 ? 2.236 -33.406 -21.438 1 98.25 169 ASP A N 1
ATOM 1237 C CA . ASP A 1 169 ? 3.58 -33.312 -20.875 1 98.25 169 ASP A CA 1
ATOM 1238 C C . ASP A 1 169 ? 4.574 -32.781 -21.906 1 98.25 169 ASP A C 1
ATOM 1240 O O . ASP A 1 169 ? 5.414 -31.938 -21.609 1 98.25 169 ASP A O 1
ATOM 1244 N N . ALA A 1 170 ? 4.441 -33.25 -23.109 1 98.5 170 ALA A N 1
ATOM 1245 C CA . ALA A 1 170 ? 5.328 -32.844 -24.188 1 98.5 170 ALA A CA 1
ATOM 1246 C C . ALA A 1 170 ? 5.227 -31.328 -24.422 1 98.5 170 ALA A C 1
ATOM 1248 O O . ALA A 1 170 ? 6.215 -30.672 -24.766 1 98.5 170 ALA A O 1
ATOM 1249 N N . SER A 1 171 ? 4.094 -30.828 -24.25 1 97.62 171 SER A N 1
ATOM 1250 C CA . SER A 1 171 ? 3.855 -29.422 -24.562 1 97.62 171 SER A CA 1
ATOM 1251 C C . SER A 1 171 ? 4.648 -28.516 -23.641 1 97.62 171 SER A C 1
ATOM 1253 O O . SER A 1 171 ? 4.824 -27.328 -23.938 1 97.62 171 SER A O 1
ATOM 1255 N N . GLY A 1 172 ? 5.172 -29.016 -22.531 1 95.69 172 GLY A N 1
ATOM 1256 C CA . GLY A 1 172 ? 5.961 -28.219 -21.594 1 95.69 172 GLY A CA 1
ATOM 1257 C C . GLY A 1 172 ? 7.453 -28.328 -21.828 1 95.69 172 GLY A C 1
ATOM 1258 O O . GLY A 1 172 ? 8.25 -27.797 -21.062 1 95.69 172 GLY A O 1
ATOM 1259 N N . THR A 1 173 ? 7.887 -28.922 -22.906 1 98.31 173 THR A N 1
ATOM 1260 C CA . THR A 1 173 ? 9.297 -29.219 -23.094 1 98.31 173 THR A CA 1
ATOM 1261 C C . THR A 1 173 ? 10.008 -28.062 -23.812 1 98.31 173 THR A C 1
ATOM 1263 O O . THR A 1 173 ? 11.227 -27.922 -23.703 1 98.31 173 THR A O 1
ATOM 1266 N N . GLY A 1 174 ? 9.227 -27.328 -24.594 1 98.25 174 GLY A N 1
ATOM 1267 C CA . GLY A 1 174 ? 9.82 -26.266 -25.406 1 98.25 174 GLY A CA 1
ATOM 1268 C C . GLY A 1 174 ? 10.203 -26.719 -26.797 1 98.25 174 GLY A C 1
ATOM 1269 O O . GLY A 1 174 ? 10.625 -25.906 -27.625 1 98.25 174 GLY A O 1
ATOM 1270 N N . TYR A 1 175 ? 10.039 -27.984 -27.078 1 98.69 175 TYR A N 1
ATOM 1271 C CA . TYR A 1 175 ? 10.336 -28.469 -28.422 1 98.69 175 TYR A CA 1
ATOM 1272 C C . TYR A 1 175 ? 9.195 -29.328 -28.953 1 98.69 175 TYR A C 1
ATOM 1274 O O . TYR A 1 175 ? 9.422 -30.266 -29.734 1 98.69 175 TYR A O 1
ATOM 1282 N N . PHE A 1 176 ? 7.977 -29.156 -28.516 1 98.62 176 PHE A N 1
ATOM 1283 C CA . PHE A 1 176 ? 6.734 -29.75 -29 1 98.62 176 PHE A CA 1
ATOM 1284 C C . PHE A 1 176 ? 5.656 -28.688 -29.172 1 98.62 176 PHE A C 1
ATOM 1286 O O . PHE A 1 176 ? 5.461 -27.844 -28.281 1 98.62 176 PHE A O 1
ATOM 1293 N N . SER A 1 177 ? 5 -28.719 -30.281 1 98.31 177 SER A N 1
ATOM 1294 C CA . SER A 1 177 ? 3.881 -27.828 -30.531 1 98.31 177 SER A CA 1
ATOM 1295 C C . SER A 1 177 ? 2.547 -28.516 -30.266 1 98.31 177 SER A C 1
ATOM 1297 O O . SER A 1 177 ? 2.148 -29.406 -31.016 1 98.31 177 SER A O 1
ATOM 1299 N N . ALA A 1 178 ? 1.875 -28.062 -29.25 1 97.56 178 ALA A N 1
ATOM 1300 C CA . ALA A 1 178 ? 0.553 -28.609 -28.953 1 97.56 178 ALA A CA 1
ATOM 1301 C C . ALA A 1 178 ? -0.424 -28.328 -30.094 1 97.56 178 ALA A C 1
ATOM 1303 O O . ALA A 1 178 ? -1.319 -29.125 -30.359 1 97.56 178 ALA A O 1
ATOM 1304 N N . GLU A 1 179 ? -0.292 -27.234 -30.719 1 97.19 179 GLU A N 1
ATOM 1305 C CA . GLU A 1 179 ? -1.184 -26.828 -31.812 1 97.19 179 GLU A CA 1
ATOM 1306 C C . GLU A 1 179 ? -1.086 -27.797 -33 1 97.19 179 GLU A C 1
ATOM 1308 O O . GLU A 1 179 ? -2.104 -28.297 -33.469 1 97.19 179 GLU A O 1
ATOM 1313 N N . THR A 1 180 ? 0.144 -28.109 -33.375 1 97.19 180 THR A N 1
ATOM 1314 C CA . THR A 1 180 ? 0.34 -28.938 -34.562 1 97.19 180 THR A CA 1
ATOM 1315 C C . THR A 1 180 ? 0.511 -30.406 -34.188 1 97.19 180 THR A C 1
ATOM 1317 O O . THR A 1 180 ? 0.558 -31.266 -35.062 1 97.19 180 THR A O 1
ATOM 1320 N N . ASP A 1 181 ? 0.624 -30.656 -32.906 1 97.25 181 ASP A N 1
ATOM 1321 C CA . ASP A 1 181 ? 0.81 -32 -32.406 1 97.25 181 ASP A CA 1
ATOM 1322 C C . ASP A 1 181 ? 2.059 -32.656 -33 1 97.25 181 ASP A C 1
ATOM 1324 O O . ASP A 1 181 ? 1.994 -33.781 -33.531 1 97.25 181 ASP A O 1
ATOM 1328 N N . SER A 1 182 ? 3.152 -31.891 -32.844 1 97.81 182 SER A N 1
ATOM 1329 C CA . SER A 1 182 ? 4.379 -32.406 -33.469 1 97.81 182 SER A CA 1
ATOM 1330 C C . SER A 1 182 ? 5.613 -31.875 -32.719 1 97.81 182 SER A C 1
ATOM 1332 O O . SER A 1 182 ? 5.621 -30.75 -32.25 1 97.81 182 SER A O 1
ATOM 1334 N N . TYR A 1 183 ? 6.617 -32.75 -32.719 1 98.56 183 TYR A N 1
ATOM 1335 C CA . TYR A 1 183 ? 7.91 -32.312 -32.188 1 98.56 183 TYR A CA 1
ATOM 1336 C C . TYR A 1 183 ? 8.562 -31.297 -33.125 1 98.56 183 TYR A C 1
ATOM 1338 O O . TYR A 1 183 ? 8.484 -31.422 -34.344 1 98.56 183 TYR A O 1
ATOM 1346 N N . ARG A 1 184 ? 9.102 -30.359 -32.531 1 98.38 184 ARG A N 1
ATOM 1347 C CA . ARG A 1 184 ? 10.023 -29.453 -33.219 1 98.38 184 ARG A CA 1
ATOM 1348 C C . ARG A 1 184 ? 11.469 -29.844 -32.938 1 98.38 184 ARG A C 1
ATOM 1350 O O . ARG A 1 184 ? 12.148 -29.203 -32.125 1 98.38 184 ARG A O 1
ATOM 1357 N N . THR A 1 185 ? 11.984 -30.75 -33.719 1 98.06 185 THR A N 1
ATOM 1358 C CA . THR A 1 185 ? 13.305 -31.312 -33.469 1 98.06 185 THR A CA 1
ATOM 1359 C C . THR A 1 185 ? 14.391 -30.266 -33.75 1 98.06 185 THR A C 1
ATOM 1361 O O . THR A 1 185 ? 15.484 -30.359 -33.188 1 98.06 185 THR A O 1
ATOM 1364 N N . ASP A 1 186 ? 14.055 -29.312 -34.562 1 98.19 186 ASP A N 1
ATOM 1365 C CA . ASP A 1 186 ? 14.992 -28.203 -34.812 1 98.19 186 ASP A CA 1
ATOM 1366 C C . ASP A 1 186 ? 15.234 -27.422 -33.5 1 98.19 186 ASP A C 1
ATOM 1368 O O . ASP A 1 186 ? 16.359 -26.984 -33.25 1 98.19 186 ASP A O 1
ATOM 1372 N N . LEU A 1 187 ? 14.234 -27.266 -32.719 1 98.56 187 LEU A N 1
ATOM 1373 C CA . LEU A 1 187 ? 14.375 -26.547 -31.453 1 98.56 187 LEU A CA 1
ATOM 1374 C C . LEU A 1 187 ? 15.141 -27.391 -30.438 1 98.56 187 LEU A C 1
ATOM 1376 O O . LEU A 1 187 ? 15.898 -26.859 -29.625 1 98.56 187 LEU A O 1
ATOM 1380 N N . LEU A 1 188 ? 14.906 -28.703 -30.453 1 98.69 188 LEU A N 1
ATOM 1381 C CA . LEU A 1 188 ? 15.695 -29.609 -29.609 1 98.69 188 LEU A CA 1
ATOM 1382 C C . LEU A 1 188 ? 17.172 -29.516 -29.969 1 98.69 188 LEU A C 1
ATOM 1384 O O . LEU A 1 188 ? 18.031 -29.422 -29.094 1 98.69 188 LEU A O 1
ATOM 1388 N N . GLU A 1 189 ? 17.406 -29.547 -31.25 1 98.44 189 GLU A N 1
ATOM 1389 C CA . GLU A 1 189 ? 18.781 -29.438 -31.734 1 98.44 189 GLU A CA 1
ATOM 1390 C C . GLU A 1 189 ? 19.406 -28.109 -31.328 1 98.44 189 GLU A C 1
ATOM 1392 O O . GLU A 1 189 ? 20.578 -28.062 -30.938 1 98.44 189 GLU A O 1
ATOM 1397 N N . LEU A 1 190 ? 18.625 -27.094 -31.516 1 98.44 190 LEU A N 1
ATOM 1398 C CA . LEU A 1 190 ? 19.078 -25.781 -31.094 1 98.44 190 LEU A CA 1
ATOM 1399 C C . LEU A 1 190 ? 19.469 -25.781 -29.609 1 98.44 190 LEU A C 1
ATOM 1401 O O . LEU A 1 190 ? 20.531 -25.281 -29.234 1 98.44 190 LEU A O 1
ATOM 1405 N N . ALA A 1 191 ? 18.656 -26.328 -28.75 1 98.69 191 ALA A N 1
ATOM 1406 C CA . ALA A 1 191 ? 18.875 -26.375 -27.297 1 98.69 191 ALA A CA 1
ATOM 1407 C C . ALA A 1 191 ? 20.094 -27.219 -26.953 1 98.69 191 ALA A C 1
ATOM 1409 O O . ALA A 1 191 ? 20.859 -26.875 -26.062 1 98.69 191 ALA A O 1
ATOM 1410 N N . MET A 1 192 ? 20.328 -28.281 -27.719 1 98.69 192 MET A N 1
ATOM 1411 C CA . MET A 1 192 ? 21.344 -29.281 -27.359 1 98.69 192 MET A CA 1
ATOM 1412 C C . MET A 1 192 ? 22.625 -29.062 -28.156 1 98.69 192 MET A C 1
ATOM 1414 O O . MET A 1 192 ? 23.469 -29.953 -28.234 1 98.69 192 MET A O 1
ATOM 1418 N N . ARG A 1 193 ? 22.734 -27.922 -28.766 1 98.19 193 ARG A N 1
ATOM 1419 C CA . ARG A 1 193 ? 23.953 -27.578 -29.516 1 98.19 193 ARG A CA 1
ATOM 1420 C C . ARG A 1 193 ? 24.266 -28.641 -30.562 1 98.19 193 ARG A C 1
ATOM 1422 O O . ARG A 1 193 ? 25.391 -29.141 -30.625 1 98.19 193 ARG A O 1
ATOM 1429 N N . GLY A 1 194 ? 23.219 -28.953 -31.234 1 98.12 194 GLY A N 1
ATOM 1430 C CA . GLY A 1 194 ? 23.422 -29.812 -32.375 1 98.12 194 GLY A CA 1
ATOM 1431 C C . GLY A 1 194 ? 23.156 -31.281 -32.094 1 98.12 194 GLY A C 1
ATOM 1432 O O . GLY A 1 194 ? 23 -32.094 -33 1 98.12 194 GLY A O 1
ATOM 1433 N N . ARG A 1 195 ? 23.062 -31.703 -30.812 1 98 195 ARG A N 1
ATOM 1434 C CA . ARG A 1 195 ? 22.75 -33.094 -30.453 1 98 195 ARG A CA 1
ATOM 1435 C C . ARG A 1 195 ? 21.266 -33.375 -30.641 1 98 195 ARG A C 1
ATOM 1437 O O . ARG A 1 195 ? 20.438 -32.469 -30.5 1 98 195 ARG A O 1
ATOM 1444 N N . THR A 1 196 ? 20.922 -34.625 -30.906 1 97.5 196 THR A N 1
ATOM 1445 C CA . THR A 1 196 ? 19.531 -34.969 -31.188 1 97.5 196 THR A CA 1
ATOM 1446 C C . THR A 1 196 ? 19.141 -36.25 -30.438 1 97.5 196 THR A C 1
ATOM 1448 O O . THR A 1 196 ? 18.828 -37.281 -31.047 1 97.5 196 THR A O 1
ATOM 1451 N N . PRO A 1 197 ? 19.188 -36.188 -29.141 1 98.56 197 PRO A N 1
ATOM 1452 C CA . PRO A 1 197 ? 18.734 -37.344 -28.391 1 98.56 197 PRO A CA 1
ATOM 1453 C C . PRO A 1 197 ? 17.328 -37.812 -28.812 1 98.56 197 PRO A C 1
ATOM 1455 O O . PRO A 1 197 ? 16.547 -37.031 -29.328 1 98.56 197 PRO A O 1
ATOM 1458 N N . ALA A 1 198 ? 17.062 -39.156 -28.609 1 98.5 198 ALA A N 1
ATOM 1459 C CA . ALA A 1 198 ? 15.75 -39.719 -28.906 1 98.5 198 ALA A CA 1
ATOM 1460 C C . ALA A 1 198 ? 14.68 -39.156 -27.969 1 98.5 198 ALA A C 1
ATOM 1462 O O . ALA A 1 198 ? 14.977 -38.781 -26.828 1 98.5 198 ALA A O 1
ATOM 1463 N N . LEU A 1 199 ? 13.516 -39.062 -28.5 1 98.69 199 LEU A N 1
ATOM 1464 C CA . LEU A 1 199 ? 12.367 -38.562 -27.75 1 98.69 199 LEU A CA 1
ATOM 1465 C C . LEU A 1 199 ? 11.289 -39.625 -27.625 1 98.69 199 LEU A C 1
ATOM 1467 O O . LEU A 1 199 ? 11.18 -40.5 -28.5 1 98.69 199 LEU A O 1
ATOM 1471 N N . PRO A 1 200 ? 10.523 -39.562 -26.562 1 98.75 200 PRO A N 1
ATOM 1472 C CA . PRO A 1 200 ? 9.414 -40.531 -26.438 1 98.75 200 PRO A CA 1
ATOM 1473 C C . PRO A 1 200 ? 8.359 -40.344 -27.516 1 98.75 200 PRO A C 1
ATOM 1475 O O . PRO A 1 200 ? 8.109 -39.219 -27.953 1 98.75 200 PRO A O 1
ATOM 1478 N N . THR A 1 201 ? 7.73 -41.438 -27.906 1 98.69 201 THR A N 1
ATOM 1479 C CA . THR A 1 201 ? 6.59 -41.375 -28.812 1 98.69 201 THR A CA 1
ATOM 1480 C C . THR A 1 201 ? 5.395 -40.719 -28.125 1 98.69 201 THR A C 1
ATOM 1482 O O . THR A 1 201 ? 5.027 -41.094 -27.016 1 98.69 201 THR A O 1
ATOM 1485 N N . VAL A 1 202 ? 4.77 -39.719 -28.734 1 98.75 202 VAL A N 1
ATOM 1486 C CA . VAL A 1 202 ? 3.613 -39.031 -28.172 1 98.75 202 VAL A CA 1
ATOM 1487 C C . VAL A 1 202 ? 2.344 -39.844 -28.469 1 98.75 202 VAL A C 1
ATOM 1489 O O . VAL A 1 202 ? 2.023 -40.094 -29.625 1 98.75 202 VAL A O 1
ATOM 1492 N N . LEU A 1 203 ? 1.665 -40.156 -27.453 1 98.62 203 LEU A N 1
ATOM 1493 C CA . LEU A 1 203 ? 0.487 -41 -27.578 1 98.62 203 LEU A CA 1
ATOM 1494 C C . LEU A 1 203 ? -0.792 -40.188 -27.469 1 98.62 203 LEU A C 1
ATOM 1496 O O . LEU A 1 203 ? -0.79 -39.094 -26.891 1 98.62 203 LEU A O 1
ATOM 1500 N N . GLY A 1 204 ? -1.879 -40.75 -28.094 1 97.56 204 GLY A N 1
ATOM 1501 C CA . GLY A 1 204 ? -3.207 -40.219 -27.875 1 97.56 204 GLY A CA 1
ATOM 1502 C C . GLY A 1 204 ? -3.756 -40.531 -26.5 1 97.56 204 GLY A C 1
ATOM 1503 O O . GLY A 1 204 ? -3.188 -41.344 -25.766 1 97.56 204 GLY A O 1
ATOM 1504 N N . PRO A 1 205 ? -4.887 -39.969 -26.172 1 97.19 205 PRO A N 1
ATOM 1505 C CA . PRO A 1 205 ? -5.398 -40 -24.797 1 97.19 205 PRO A CA 1
ATOM 1506 C C . PRO A 1 205 ? -5.797 -41.438 -24.359 1 97.19 205 PRO A C 1
ATOM 1508 O O . PRO A 1 205 ? -5.848 -41.719 -23.172 1 97.19 205 PRO A O 1
ATOM 1511 N N . ARG A 1 206 ? -6.105 -42.312 -25.25 1 96.81 206 ARG A N 1
ATOM 1512 C CA . ARG A 1 206 ? -6.559 -43.625 -24.875 1 96.81 206 ARG A CA 1
ATOM 1513 C C . ARG A 1 206 ? -5.625 -44.719 -25.438 1 96.81 206 ARG A C 1
ATOM 1515 O O . ARG A 1 206 ? -5.984 -45.875 -25.484 1 96.81 206 ARG A O 1
ATOM 1522 N N . ASP A 1 207 ? -4.527 -44.25 -25.922 1 98.12 207 ASP A N 1
ATOM 1523 C CA . ASP A 1 207 ? -3.553 -45.219 -26.453 1 98.12 207 ASP A CA 1
ATOM 1524 C C . ASP A 1 207 ? -2.924 -46.031 -25.328 1 98.12 207 ASP A C 1
ATOM 1526 O O . ASP A 1 207 ? -2.955 -45.625 -24.172 1 98.12 207 ASP A O 1
ATOM 1530 N N . VAL A 1 208 ? -2.422 -47.188 -25.688 1 98.19 208 VAL A N 1
ATOM 1531 C CA . VAL A 1 208 ? -1.741 -48.062 -24.734 1 98.19 208 VAL A CA 1
ATOM 1532 C C . VAL A 1 208 ? -0.234 -47.844 -24.812 1 98.19 208 VAL A C 1
ATOM 1534 O O . VAL A 1 208 ? 0.371 -47.969 -25.875 1 98.19 208 VAL A O 1
ATOM 1537 N N . ALA A 1 209 ? 0.35 -47.5 -23.688 1 98.31 209 ALA A N 1
ATOM 1538 C CA . ALA A 1 209 ? 1.774 -47.188 -23.625 1 98.31 209 ALA A CA 1
ATOM 1539 C C . ALA A 1 209 ? 2.602 -48.438 -23.391 1 98.31 209 ALA A C 1
ATOM 1541 O O . ALA A 1 209 ? 3.814 -48.469 -23.609 1 98.31 209 ALA A O 1
ATOM 1542 N N . GLY A 1 210 ? 2.031 -49.438 -22.953 1 97.62 210 GLY A N 1
ATOM 1543 C CA . GLY A 1 210 ? 2.654 -50.719 -22.609 1 97.62 210 GLY A CA 1
ATOM 1544 C C . GLY A 1 210 ? 1.85 -51.5 -21.594 1 97.62 210 GLY A C 1
ATOM 1545 O O . GLY A 1 210 ? 0.639 -51.312 -21.469 1 97.62 210 GLY A O 1
ATOM 1546 N N . ARG A 1 211 ? 2.57 -52.469 -21.047 1 97.56 211 ARG A N 1
ATOM 1547 C CA . ARG A 1 211 ? 1.947 -53.312 -20.016 1 97.56 211 ARG A CA 1
ATOM 1548 C C . ARG A 1 211 ? 2.895 -53.531 -18.844 1 97.56 211 ARG A C 1
ATOM 1550 O O . ARG A 1 211 ? 4.113 -53.594 -19.031 1 97.56 211 ARG A O 1
ATOM 1557 N N . LEU A 1 212 ? 2.283 -53.594 -17.703 1 96.94 212 LEU A N 1
ATOM 1558 C CA . LEU A 1 212 ? 3.051 -54.062 -16.547 1 96.94 212 LEU A CA 1
ATOM 1559 C C . LEU A 1 212 ? 3.35 -55.531 -16.641 1 96.94 212 LEU A C 1
ATOM 1561 O O . LEU A 1 212 ? 2.688 -56.25 -17.391 1 96.94 212 LEU A O 1
ATOM 1565 N N . PRO A 1 213 ? 4.352 -55.938 -15.867 1 93.5 213 PRO A N 1
ATOM 1566 C CA . PRO A 1 213 ? 4.613 -57.375 -15.836 1 93.5 213 PRO A CA 1
ATOM 1567 C C . PRO A 1 213 ? 3.4 -58.188 -15.398 1 93.5 213 PRO A C 1
ATOM 1569 O O . PRO A 1 213 ? 3.229 -59.344 -15.836 1 93.5 213 PRO A O 1
ATOM 1572 N N . SER A 1 214 ? 2.566 -57.656 -14.586 1 93.12 214 SER A N 1
ATOM 1573 C CA . SER A 1 214 ? 1.355 -58.344 -14.109 1 93.12 214 SER A CA 1
ATOM 1574 C C . SER A 1 214 ? 0.331 -58.469 -15.234 1 93.12 214 SER A C 1
ATOM 1576 O O . SER A 1 214 ? -0.645 -59.219 -15.094 1 93.12 214 SER A O 1
ATOM 1578 N N . GLY A 1 215 ? 0.525 -57.75 -16.312 1 95.81 215 GLY A N 1
ATOM 1579 C CA . GLY A 1 215 ? -0.394 -57.812 -17.438 1 95.81 215 GLY A CA 1
ATOM 1580 C C . GLY A 1 215 ? -1.285 -56.594 -17.547 1 95.81 215 GLY A C 1
ATOM 1581 O O . GLY A 1 215 ? -1.91 -56.375 -18.578 1 95.81 215 GLY A O 1
ATOM 1582 N N . ALA A 1 216 ? -1.333 -55.812 -16.547 1 97.38 216 ALA A N 1
ATOM 1583 C CA . ALA A 1 216 ? -2.166 -54.625 -16.562 1 97.38 216 ALA A CA 1
ATOM 1584 C C . ALA A 1 216 ? -1.731 -53.656 -17.656 1 97.38 216 ALA A C 1
ATOM 1586 O O . ALA A 1 216 ? -0.535 -53.469 -17.906 1 97.38 216 ALA A O 1
ATOM 1587 N N . ILE A 1 217 ? -2.699 -53 -18.266 1 97.56 217 ILE A N 1
ATOM 1588 C CA . ILE A 1 217 ? -2.418 -52.031 -19.312 1 97.56 217 ILE A CA 1
ATOM 1589 C C . ILE A 1 217 ? -1.86 -50.75 -18.672 1 97.56 217 ILE A C 1
ATOM 1591 O O . ILE A 1 217 ? -2.311 -50.344 -17.609 1 97.56 217 ILE A O 1
ATOM 1595 N N . LEU A 1 218 ? -0.908 -50.188 -19.359 1 98.5 218 LEU A N 1
ATOM 1596 C CA . LEU A 1 218 ? -0.388 -48.875 -19 1 98.5 218 LEU A CA 1
ATOM 1597 C C . LEU A 1 218 ? -0.921 -47.812 -19.938 1 98.5 218 LEU A C 1
ATOM 1599 O O . LEU A 1 218 ? -0.752 -47.906 -21.156 1 98.5 218 LEU A O 1
ATOM 1603 N N . GLY A 1 219 ? -1.648 -46.812 -19.422 1 98.31 219 GLY A N 1
ATOM 1604 C CA . GLY A 1 219 ? -2.105 -45.688 -20.219 1 98.31 219 GLY A CA 1
ATOM 1605 C C . GLY A 1 219 ? -1 -44.688 -20.547 1 98.31 219 GLY A C 1
ATOM 1606 O O . GLY A 1 219 ? 0.128 -44.844 -20.078 1 98.31 219 GLY A O 1
ATOM 1607 N N . PRO A 1 220 ? -1.311 -43.656 -21.312 1 98.25 220 PRO A N 1
ATOM 1608 C CA . PRO A 1 220 ? -0.291 -42.719 -21.844 1 98.25 220 PRO A CA 1
ATOM 1609 C C . PRO A 1 220 ? 0.357 -41.875 -20.75 1 98.25 220 PRO A C 1
ATOM 1611 O O . PRO A 1 220 ? 1.511 -41.469 -20.875 1 98.25 220 PRO A O 1
ATOM 1614 N N . GLY A 1 221 ? -0.428 -41.594 -19.688 1 98.06 221 GLY A N 1
ATOM 1615 C CA . GLY A 1 221 ? 0.04 -40.656 -18.688 1 98.06 221 GLY A CA 1
ATOM 1616 C C . GLY A 1 221 ? -0.217 -39.219 -19.078 1 98.06 221 GLY A C 1
ATOM 1617 O O . GLY A 1 221 ? -0.676 -38.938 -20.188 1 98.06 221 GLY A O 1
ATOM 1618 N N . ALA A 1 222 ? 0.094 -38.312 -18.141 1 98.5 222 ALA A N 1
ATOM 1619 C CA . ALA A 1 222 ? -0.165 -36.906 -18.375 1 98.5 222 ALA A CA 1
ATOM 1620 C C . ALA A 1 222 ? 0.633 -36.031 -17.391 1 98.5 222 ALA A C 1
ATOM 1622 O O . ALA A 1 222 ? 1.024 -36.5 -16.328 1 98.5 222 ALA A O 1
ATOM 1623 N N . GLY A 1 223 ? 0.898 -34.812 -17.797 1 98.25 223 GLY A N 1
ATOM 1624 C CA . GLY A 1 223 ? 1.365 -33.844 -16.812 1 98.25 223 GLY A CA 1
ATOM 1625 C C . GLY A 1 223 ? 0.376 -33.594 -15.695 1 98.25 223 GLY A C 1
ATOM 1626 O O . GLY A 1 223 ? -0.826 -33.812 -15.859 1 98.25 223 GLY A O 1
ATOM 1627 N N . ASP A 1 224 ? 0.866 -33.094 -14.602 1 97.69 224 ASP A N 1
ATOM 1628 C CA . ASP A 1 224 ? 0.06 -33.031 -13.391 1 97.69 224 ASP A CA 1
ATOM 1629 C C . ASP A 1 224 ? -1.161 -32.125 -13.602 1 97.69 224 ASP A C 1
ATOM 1631 O O . ASP A 1 224 ? -2.279 -32.5 -13.242 1 97.69 224 ASP A O 1
ATOM 1635 N N . ASN A 1 225 ? -1.074 -30.922 -14.227 1 97.75 225 ASN A N 1
ATOM 1636 C CA . ASN A 1 225 ? -2.223 -30.047 -14.422 1 97.75 225 ASN A CA 1
ATOM 1637 C C . ASN A 1 225 ? -3.26 -30.688 -15.344 1 97.75 225 ASN A C 1
ATOM 1639 O O . ASN A 1 225 ? -4.461 -30.594 -15.086 1 97.75 225 ASN A O 1
ATOM 1643 N N . ALA A 1 226 ? -2.781 -31.312 -16.406 1 98.56 226 ALA A N 1
ATOM 1644 C CA . ALA A 1 226 ? -3.686 -32 -17.328 1 98.56 226 ALA A CA 1
ATOM 1645 C C . ALA A 1 226 ? -4.355 -33.188 -16.672 1 98.56 226 ALA A C 1
ATOM 1647 O O . ALA A 1 226 ? -5.543 -33.438 -16.891 1 98.56 226 ALA A O 1
ATOM 1648 N N . ALA A 1 227 ? -3.584 -33.938 -15.914 1 98.5 227 ALA A N 1
ATOM 1649 C CA . ALA A 1 227 ? -4.16 -35.062 -15.172 1 98.5 227 ALA A CA 1
ATOM 1650 C C . ALA A 1 227 ? -5.234 -34.562 -14.195 1 98.5 227 ALA A C 1
ATOM 1652 O O . ALA A 1 227 ? -6.293 -35.188 -14.078 1 98.5 227 ALA A O 1
ATOM 1653 N N . ALA A 1 228 ? -4.934 -33.5 -13.523 1 97.88 228 ALA A N 1
ATOM 1654 C CA . ALA A 1 228 ? -5.914 -32.938 -12.602 1 97.88 228 ALA A CA 1
ATOM 1655 C C . ALA A 1 228 ? -7.18 -32.531 -13.344 1 97.88 228 ALA A C 1
ATOM 1657 O O . ALA A 1 228 ? -8.297 -32.75 -12.852 1 97.88 228 ALA A O 1
ATOM 1658 N N . ALA A 1 229 ? -7.047 -31.875 -14.477 1 97.94 229 ALA A N 1
ATOM 1659 C CA . ALA A 1 229 ? -8.211 -31.5 -15.273 1 97.94 229 ALA A CA 1
ATOM 1660 C C . ALA A 1 229 ? -9.062 -32.719 -15.617 1 97.94 229 ALA A C 1
ATOM 1662 O O . ALA A 1 229 ? -10.289 -32.656 -15.516 1 97.94 229 ALA A O 1
ATOM 1663 N N . LEU A 1 230 ? -8.398 -33.781 -16.031 1 97 230 LEU A N 1
ATOM 1664 C CA . LEU A 1 230 ? -9.102 -35 -16.344 1 97 230 LEU A CA 1
ATOM 1665 C C . LEU A 1 230 ? -9.797 -35.562 -15.102 1 97 230 LEU A C 1
ATOM 1667 O O . LEU A 1 230 ? -10.93 -36.031 -15.18 1 97 230 LEU A O 1
ATOM 1671 N N . GLY A 1 231 ? -9.102 -35.531 -13.977 1 96.69 231 GLY A N 1
ATOM 1672 C CA . GLY A 1 231 ? -9.664 -36 -12.719 1 96.69 231 GLY A CA 1
ATOM 1673 C C . GLY A 1 231 ? -10.891 -35.219 -12.281 1 96.69 231 GLY A C 1
ATOM 1674 O O . GLY A 1 231 ? -11.805 -35.781 -11.672 1 96.69 231 GLY A O 1
ATOM 1675 N N . LEU A 1 232 ? -10.922 -33.969 -12.625 1 96.56 232 LEU A N 1
ATOM 1676 C CA . LEU A 1 232 ? -12.016 -33.062 -12.258 1 96.56 232 LEU A CA 1
ATOM 1677 C C . LEU A 1 232 ? -13.172 -33.188 -13.25 1 96.56 232 LEU A C 1
ATOM 1679 O O . LEU A 1 232 ? -14.234 -32.594 -13.039 1 96.56 232 LEU A O 1
ATOM 1683 N N . GLY A 1 233 ? -12.953 -33.938 -14.305 1 95.19 233 GLY A N 1
ATOM 1684 C CA . GLY A 1 233 ? -13.953 -34.031 -15.352 1 95.19 233 GLY A CA 1
ATOM 1685 C C . GLY A 1 233 ? -14.141 -32.719 -16.125 1 95.19 233 GLY A C 1
ATOM 1686 O O . GLY A 1 233 ? -15.234 -32.438 -16.609 1 95.19 233 GLY A O 1
ATOM 1687 N N . ALA A 1 234 ? -13.117 -31.938 -16.203 1 96.38 234 ALA A N 1
ATOM 1688 C CA . ALA A 1 234 ? -13.188 -30.656 -16.891 1 96.38 234 ALA A CA 1
ATOM 1689 C C . ALA A 1 234 ? -13.266 -30.844 -18.406 1 96.38 234 ALA A C 1
ATOM 1691 O O . ALA A 1 234 ? -12.609 -31.734 -18.953 1 96.38 234 ALA A O 1
ATOM 1692 N N . GLY A 1 235 ? -14.07 -30.078 -19.062 1 96.19 235 GLY A N 1
ATOM 1693 C CA . GLY A 1 235 ? -14.227 -30.062 -20.5 1 96.19 235 GLY A CA 1
ATOM 1694 C C . GLY A 1 235 ? -14.344 -28.656 -21.062 1 96.19 235 GLY A C 1
ATOM 1695 O O . GLY A 1 235 ? -14.109 -27.672 -20.359 1 96.19 235 GLY A O 1
ATOM 1696 N N . PRO A 1 236 ? -14.609 -28.609 -22.391 1 96.44 236 PRO A N 1
ATOM 1697 C CA . PRO A 1 236 ? -14.766 -27.281 -22.984 1 96.44 236 PRO A CA 1
ATOM 1698 C C . PRO A 1 236 ? -15.719 -26.391 -22.188 1 96.44 236 PRO A C 1
ATOM 1700 O O . PRO A 1 236 ? -16.797 -26.828 -21.781 1 96.44 236 PRO A O 1
ATOM 1703 N N . GLY A 1 237 ? -15.234 -25.094 -21.938 1 97.12 237 GLY A N 1
ATOM 1704 C CA . GLY A 1 237 ? -16.031 -24.172 -21.141 1 97.12 237 GLY A CA 1
ATOM 1705 C C . GLY A 1 237 ? -15.594 -24.109 -19.688 1 97.12 237 GLY A C 1
ATOM 1706 O O . GLY A 1 237 ? -15.969 -23.188 -18.953 1 97.12 237 GLY A O 1
ATOM 1707 N N . ASP A 1 238 ? -14.812 -25.094 -19.25 1 98 238 ASP A N 1
ATOM 1708 C CA . ASP A 1 238 ? -14.367 -25.141 -17.859 1 98 238 ASP A CA 1
ATOM 1709 C C . ASP A 1 238 ? -13.008 -24.469 -17.703 1 98 238 ASP A C 1
ATOM 1711 O O . ASP A 1 238 ? -12.109 -24.656 -18.531 1 98 238 ASP A O 1
ATOM 1715 N N . CYS A 1 239 ? -12.883 -23.656 -16.75 1 98.69 239 CYS A N 1
ATOM 1716 C CA . CYS A 1 239 ? -11.633 -23.062 -16.281 1 98.69 239 CYS A CA 1
ATOM 1717 C C . CYS A 1 239 ? -11.297 -23.562 -14.883 1 98.69 239 CYS A C 1
ATOM 1719 O O . CYS A 1 239 ? -12.172 -23.672 -14.016 1 98.69 239 CYS A O 1
ATOM 1721 N N . ILE A 1 240 ? -10.094 -24.016 -14.672 1 98.69 240 ILE A N 1
ATOM 1722 C CA . ILE A 1 240 ? -9.664 -24.5 -13.367 1 98.69 240 ILE A CA 1
ATOM 1723 C C . ILE A 1 240 ? -8.742 -23.469 -12.711 1 98.69 240 ILE A C 1
ATOM 1725 O O . ILE A 1 240 ? -7.766 -23.031 -13.32 1 98.69 240 ILE A O 1
ATOM 1729 N N . VAL A 1 241 ? -9.086 -23.031 -11.531 1 98.69 241 VAL A N 1
ATOM 1730 C CA . VAL A 1 241 ? -8.234 -22.188 -10.695 1 98.69 241 VAL A CA 1
ATOM 1731 C C . VAL A 1 241 ? -7.758 -22.984 -9.484 1 98.69 241 VAL A C 1
ATOM 1733 O O . VAL A 1 241 ? -8.555 -23.344 -8.617 1 98.69 241 VAL A O 1
ATOM 1736 N N . SER A 1 242 ? -6.508 -23.266 -9.484 1 97.94 242 SER A N 1
ATOM 1737 C CA . SER A 1 242 ? -5.879 -23.922 -8.344 1 97.94 242 SER A CA 1
ATOM 1738 C C . SER A 1 242 ? -5.172 -22.906 -7.449 1 97.94 242 SER A C 1
ATOM 1740 O O . SER A 1 242 ? -4.172 -22.312 -7.852 1 97.94 242 SER A O 1
ATOM 1742 N N . LEU A 1 243 ? -5.645 -22.766 -6.25 1 96.94 243 LEU A N 1
ATOM 1743 C CA . LEU A 1 243 ? -5.09 -21.797 -5.309 1 96.94 243 LEU A CA 1
ATOM 1744 C C . LEU A 1 243 ? -4.336 -22.5 -4.188 1 96.94 243 LEU A C 1
ATOM 1746 O O . LEU A 1 243 ? -4.902 -22.781 -3.127 1 96.94 243 LEU A O 1
ATOM 1750 N N . GLY A 1 244 ? -3.105 -22.812 -4.348 1 94.88 244 GLY A N 1
ATOM 1751 C CA . GLY A 1 244 ? -2.189 -23.297 -3.332 1 94.88 244 GLY A CA 1
ATOM 1752 C C . GLY A 1 244 ? -1.186 -22.266 -2.881 1 94.88 244 GLY A C 1
ATOM 1753 O O . GLY A 1 244 ? -1.546 -21.094 -2.658 1 94.88 244 GLY A O 1
ATOM 1754 N N . THR A 1 245 ? 0.104 -22.75 -2.746 1 92.69 245 THR A N 1
ATOM 1755 C CA . THR A 1 245 ? 1.16 -21.797 -2.467 1 92.69 245 THR A CA 1
ATOM 1756 C C . THR A 1 245 ? 1.232 -20.734 -3.566 1 92.69 245 THR A C 1
ATOM 1758 O O . THR A 1 245 ? 1.345 -19.547 -3.281 1 92.69 245 THR A O 1
ATOM 1761 N N . SER A 1 246 ? 1.162 -21.188 -4.793 1 94.81 246 SER A N 1
ATOM 1762 C CA . SER A 1 246 ? 0.995 -20.328 -5.965 1 94.81 246 SER A CA 1
ATOM 1763 C C . SER A 1 246 ? -0.384 -20.516 -6.59 1 94.81 246 SER A C 1
ATOM 1765 O O . SER A 1 246 ? -1.231 -21.219 -6.039 1 94.81 246 SER A O 1
ATOM 1767 N N . GLY A 1 247 ? -0.646 -19.734 -7.582 1 96.25 247 GLY A N 1
ATOM 1768 C CA . GLY A 1 247 ? -1.881 -19.875 -8.336 1 96.25 247 GLY A CA 1
ATOM 1769 C C . GLY A 1 247 ? -1.66 -20.375 -9.758 1 96.25 247 GLY A C 1
ATOM 1770 O O . GLY A 1 247 ? -0.694 -19.969 -10.414 1 96.25 247 GLY A O 1
ATOM 1771 N N . VAL A 1 248 ? -2.541 -21.297 -10.188 1 97.94 248 VAL A N 1
ATOM 1772 C CA . VAL A 1 248 ? -2.539 -21.766 -11.57 1 97.94 248 VAL A CA 1
ATOM 1773 C C . VAL A 1 248 ? -3.941 -21.641 -12.164 1 97.94 248 VAL A C 1
ATOM 1775 O O . VAL A 1 248 ? -4.922 -22.047 -11.539 1 97.94 248 VAL A O 1
ATOM 1778 N N . VAL A 1 249 ? -4.008 -21.016 -13.266 1 98.62 249 VAL A N 1
ATOM 1779 C CA . VAL A 1 249 ? -5.246 -20.922 -14.031 1 98.62 249 VAL A CA 1
ATOM 1780 C C . VAL A 1 249 ? -5.09 -21.672 -15.352 1 98.62 249 VAL A C 1
ATOM 1782 O O . VAL A 1 249 ? -4.105 -21.469 -16.062 1 98.62 249 VAL A O 1
ATOM 1785 N N . SER A 1 250 ? -5.996 -22.562 -15.633 1 98.56 250 SER A N 1
ATOM 1786 C CA . SER A 1 250 ? -6.012 -23.25 -16.906 1 98.56 250 SER A CA 1
ATOM 1787 C C . SER A 1 250 ? -7.438 -23.438 -17.422 1 98.56 250 SER A C 1
ATOM 1789 O O . SER A 1 250 ? -8.391 -23.438 -16.641 1 98.56 250 SER A O 1
ATOM 1791 N N . ALA A 1 251 ? -7.574 -23.562 -18.688 1 98.5 251 ALA A N 1
ATOM 1792 C CA . ALA A 1 251 ? -8.898 -23.719 -19.281 1 98.5 251 ALA A CA 1
ATOM 1793 C C . ALA A 1 251 ? -8.859 -24.719 -20.438 1 98.5 251 ALA A C 1
ATOM 1795 O O . ALA A 1 251 ? -7.906 -24.734 -21.219 1 98.5 251 ALA A O 1
ATOM 1796 N N . VAL A 1 252 ? -9.945 -25.531 -20.5 1 98.06 252 VAL A N 1
ATOM 1797 C CA . VAL A 1 252 ? -10.031 -26.531 -21.547 1 98.06 252 VAL A CA 1
ATOM 1798 C C . VAL A 1 252 ? -10.695 -25.906 -22.781 1 98.06 252 VAL A C 1
ATOM 1800 O O . VAL A 1 252 ? -11.781 -25.344 -22.688 1 98.06 252 VAL A O 1
ATOM 1803 N N . GLY A 1 253 ? -10.031 -26.047 -23.875 1 96.38 253 GLY A N 1
ATOM 1804 C CA . GLY A 1 253 ? -10.594 -25.562 -25.125 1 96.38 253 GLY A CA 1
ATOM 1805 C C . GLY A 1 253 ? -9.828 -26.031 -26.344 1 96.38 253 GLY A C 1
ATOM 1806 O O . GLY A 1 253 ? -8.984 -26.922 -26.25 1 96.38 253 GLY A O 1
ATOM 1807 N N . ASP A 1 254 ? -10.172 -25.391 -27.484 1 95.94 254 ASP A N 1
ATOM 1808 C CA . ASP A 1 254 ? -9.555 -25.812 -28.75 1 95.94 254 ASP A CA 1
ATOM 1809 C C . ASP A 1 254 ? -8.508 -24.797 -29.203 1 95.94 254 ASP A C 1
ATOM 1811 O O . ASP A 1 254 ? -7.656 -25.125 -30.031 1 95.94 254 ASP A O 1
ATOM 1815 N N . ALA A 1 255 ? -8.578 -23.703 -28.609 1 94.25 255 ALA A N 1
ATOM 1816 C CA . ALA A 1 255 ? -7.688 -22.625 -29.047 1 94.25 255 ALA A CA 1
ATOM 1817 C C . ALA A 1 255 ? -6.273 -22.828 -28.5 1 94.25 255 ALA A C 1
ATOM 1819 O O . ALA A 1 255 ? -6.098 -23.203 -27.344 1 94.25 255 ALA A O 1
ATOM 1820 N N . ALA A 1 256 ? -5.297 -22.656 -29.391 1 95.94 256 ALA A N 1
ATOM 1821 C CA . ALA A 1 256 ? -3.885 -22.656 -29.031 1 95.94 256 ALA A CA 1
ATOM 1822 C C . ALA A 1 256 ? -3.334 -21.234 -28.938 1 95.94 256 ALA A C 1
ATOM 1824 O O . ALA A 1 256 ? -3.09 -20.594 -29.969 1 95.94 256 ALA A O 1
ATOM 1825 N N . PRO A 1 257 ? -3.066 -20.734 -27.75 1 96.25 257 PRO A N 1
ATOM 1826 C CA . PRO A 1 257 ? -2.613 -19.344 -27.625 1 96.25 257 PRO A CA 1
ATOM 1827 C C . PRO A 1 257 ? -1.179 -19.141 -28.109 1 96.25 257 PRO A C 1
ATOM 1829 O O . PRO A 1 257 ? -0.34 -20.031 -27.953 1 96.25 257 PRO A O 1
ATOM 1832 N N . HIS A 1 258 ? -0.894 -18 -28.719 1 97.06 258 HIS A N 1
ATOM 1833 C CA . HIS A 1 258 ? 0.432 -17.5 -29.078 1 97.06 258 HIS A CA 1
ATOM 1834 C C . HIS A 1 258 ? 0.745 -16.203 -28.359 1 97.06 258 HIS A C 1
ATOM 1836 O O . HIS A 1 258 ? 0.644 -15.117 -28.938 1 97.06 258 HIS A O 1
ATOM 1842 N N . ASP A 1 259 ? 1.109 -16.297 -27.109 1 97.5 259 ASP A N 1
ATOM 1843 C CA . ASP A 1 259 ? 1.317 -15.109 -26.266 1 97.5 259 ASP A CA 1
ATOM 1844 C C . ASP A 1 259 ? 2.789 -14.703 -26.25 1 97.5 259 ASP A C 1
ATOM 1846 O O . ASP A 1 259 ? 3.596 -15.32 -25.547 1 97.5 259 ASP A O 1
ATOM 1850 N N . PRO A 1 260 ? 3.209 -13.656 -26.906 1 96.94 260 PRO A N 1
ATOM 1851 C CA . PRO A 1 260 ? 4.621 -13.273 -26.922 1 96.94 260 PRO A CA 1
ATOM 1852 C C . PRO A 1 260 ? 5.102 -12.758 -25.562 1 96.94 260 PRO A C 1
ATOM 1854 O O . PRO A 1 260 ? 6.309 -12.711 -25.312 1 96.94 260 PRO A O 1
ATOM 1857 N N . GLU A 1 261 ? 4.184 -12.375 -24.719 1 95.56 261 GLU A N 1
ATOM 1858 C CA . GLU A 1 261 ? 4.559 -11.906 -23.391 1 95.56 261 GLU A CA 1
ATOM 1859 C C . GLU A 1 261 ? 4.996 -13.07 -22.5 1 95.56 261 GLU A C 1
ATOM 1861 O O . GLU A 1 261 ? 5.609 -12.859 -21.453 1 95.56 261 GLU A O 1
ATOM 1866 N N . GLY A 1 262 ? 4.637 -14.266 -22.906 1 96.38 262 GLY A N 1
ATOM 1867 C CA . GLY A 1 262 ? 5.031 -15.461 -22.172 1 96.38 262 GLY A CA 1
ATOM 1868 C C . GLY A 1 262 ? 4.195 -15.695 -20.938 1 96.38 262 GLY A C 1
ATOM 1869 O O . GLY A 1 262 ? 4.59 -16.469 -20.047 1 96.38 262 GLY A O 1
ATOM 1870 N N . ILE A 1 263 ? 3.049 -15.078 -20.828 1 96.88 263 ILE A N 1
ATOM 1871 C CA . ILE A 1 263 ? 2.166 -15.227 -19.672 1 96.88 263 ILE A CA 1
ATOM 1872 C C . ILE A 1 263 ? 1.332 -16.5 -19.828 1 96.88 263 ILE A C 1
ATOM 1874 O O . ILE A 1 263 ? 1.271 -17.312 -18.906 1 96.88 263 ILE A O 1
ATOM 1878 N N . VAL A 1 264 ? 0.73 -16.672 -21 1 98 264 VAL A N 1
ATOM 1879 C CA . VAL A 1 264 ? -0.086 -17.859 -21.25 1 98 264 VAL A CA 1
ATOM 1880 C C . VAL A 1 264 ? 0.759 -18.922 -21.953 1 98 264 VAL A C 1
ATOM 1882 O O . VAL A 1 264 ? 1.299 -18.703 -23.031 1 98 264 VAL A O 1
ATOM 1885 N N . ALA A 1 265 ? 0.899 -20.047 -21.344 1 97.62 265 ALA A N 1
ATOM 1886 C CA . ALA A 1 265 ? 1.562 -21.188 -21.969 1 97.62 265 ALA A CA 1
ATOM 1887 C C . ALA A 1 265 ? 0.57 -22.031 -22.766 1 97.62 265 ALA A C 1
ATOM 1889 O O . ALA A 1 265 ? -0.46 -22.453 -22.234 1 97.62 265 ALA A O 1
ATOM 1890 N N . GLY A 1 266 ? 0.88 -22.234 -24 1 97.75 266 GLY A N 1
ATOM 1891 C CA . GLY A 1 266 ? 0.028 -23.047 -24.875 1 97.75 266 GLY A CA 1
ATOM 1892 C C . GLY A 1 266 ? 0.237 -24.531 -24.703 1 97.75 266 GLY A C 1
ATOM 1893 O O . GLY A 1 266 ? 0.838 -25.188 -25.562 1 97.75 266 GLY A O 1
ATOM 1894 N N . PHE A 1 267 ? -0.365 -25.141 -23.672 1 98.25 267 PHE A N 1
ATOM 1895 C CA . PHE A 1 267 ? -0.25 -26.562 -23.391 1 98.25 267 PHE A CA 1
ATOM 1896 C C . PHE A 1 267 ? -1.45 -27.328 -23.938 1 98.25 267 PHE A C 1
ATOM 1898 O O . PHE A 1 267 ? -2.457 -26.719 -24.312 1 98.25 267 PHE A O 1
ATOM 1905 N N . ALA A 1 268 ? -1.271 -28.609 -24.047 1 98.44 268 ALA A N 1
ATOM 1906 C CA . ALA A 1 268 ? -2.373 -29.516 -24.344 1 98.44 268 ALA A CA 1
ATOM 1907 C C . ALA A 1 268 ? -2.941 -30.141 -23.078 1 98.44 268 ALA A C 1
ATOM 1909 O O . ALA A 1 268 ? -2.258 -30.203 -22.047 1 98.44 268 ALA A O 1
ATOM 1910 N N . ASP A 1 269 ? -4.199 -30.484 -23.156 1 98.06 269 ASP A N 1
ATOM 1911 C CA . ASP A 1 269 ? -4.746 -31.281 -22.062 1 98.06 269 ASP A CA 1
ATOM 1912 C C . ASP A 1 269 ? -4.531 -32.781 -22.312 1 98.06 269 ASP A C 1
ATOM 1914 O O . ASP A 1 269 ? -3.742 -33.156 -23.188 1 98.06 269 ASP A O 1
ATOM 1918 N N . ALA A 1 270 ? -5.113 -33.656 -21.484 1 97.75 270 ALA A N 1
ATOM 1919 C CA . ALA A 1 270 ? -4.918 -35.094 -21.578 1 97.75 270 ALA A CA 1
ATOM 1920 C C . ALA A 1 270 ? -6.055 -35.75 -22.344 1 97.75 270 ALA A C 1
ATOM 1922 O O . ALA A 1 270 ? -6.191 -37 -22.344 1 97.75 270 ALA A O 1
ATOM 1923 N N . SER A 1 271 ? -6.922 -34.938 -23.031 1 96.69 271 SER A N 1
ATOM 1924 C CA . SER A 1 271 ? -8.094 -35.5 -23.688 1 96.69 271 SER A CA 1
ATOM 1925 C C . SER A 1 271 ? -8.055 -35.25 -25.203 1 96.69 271 SER A C 1
ATOM 1927 O O . SER A 1 271 ? -8.992 -35.594 -25.922 1 96.69 271 SER A O 1
ATOM 1929 N N . GLY A 1 272 ? -7.008 -34.625 -25.609 1 96.19 272 GLY A N 1
ATOM 1930 C CA . GLY A 1 272 ? -6.879 -34.312 -27.031 1 96.19 272 GLY A CA 1
ATOM 1931 C C . GLY A 1 272 ? -7.141 -32.875 -27.359 1 96.19 272 GLY A C 1
ATOM 1932 O O . GLY A 1 272 ? -7.055 -32.469 -28.531 1 96.19 272 GLY A O 1
ATOM 1933 N N . ARG A 1 273 ? -7.367 -32.094 -26.391 1 97.19 273 ARG A N 1
ATOM 1934 C CA . ARG A 1 273 ? -7.641 -30.656 -26.562 1 97.19 273 ARG A CA 1
ATOM 1935 C C . ARG A 1 273 ? -6.48 -29.812 -26.062 1 97.19 273 ARG A C 1
ATOM 1937 O O . ARG A 1 273 ? -5.379 -30.312 -25.844 1 97.19 273 ARG A O 1
ATOM 1944 N N . GLN A 1 274 ? -6.734 -28.5 -26.047 1 98.12 274 GLN A N 1
ATOM 1945 C CA . GLN A 1 274 ? -5.754 -27.562 -25.5 1 98.12 274 GLN A CA 1
ATOM 1946 C C . GLN A 1 274 ? -6.051 -27.25 -24.047 1 98.12 274 GLN A C 1
ATOM 1948 O O . GLN A 1 274 ? -7.191 -27.375 -23.594 1 98.12 274 GLN A O 1
ATOM 1953 N N . LEU A 1 275 ? -5.031 -26.859 -23.328 1 98.44 275 LEU A N 1
ATOM 1954 C CA . LEU A 1 275 ? -5.117 -26.453 -21.922 1 98.44 275 LEU A CA 1
ATOM 1955 C C . LEU A 1 275 ? -4.207 -25.25 -21.656 1 98.44 275 LEU A C 1
ATOM 1957 O O . LEU A 1 275 ? -3.23 -25.375 -20.906 1 98.44 275 LEU A O 1
ATOM 1961 N N . PRO A 1 276 ? -4.535 -24.094 -22.297 1 98.25 276 PRO A N 1
ATOM 1962 C CA . PRO A 1 276 ? -3.746 -22.906 -21.922 1 98.25 276 PRO A CA 1
ATOM 1963 C C . PRO A 1 276 ? -3.674 -22.719 -20.406 1 98.25 276 PRO A C 1
ATOM 1965 O O . PRO A 1 276 ? -4.648 -22.969 -19.703 1 98.25 276 PRO A O 1
ATOM 1968 N N . LEU A 1 277 ? -2.467 -22.281 -20 1 98.12 277 LEU A N 1
ATOM 1969 C CA . LEU A 1 277 ? -2.189 -22.25 -18.562 1 98.12 277 LEU A CA 1
ATOM 1970 C C . LEU A 1 277 ? -1.422 -20.984 -18.188 1 98.12 277 LEU A C 1
ATOM 1972 O O . LEU A 1 277 ? -0.518 -20.562 -18.906 1 98.12 277 LEU A O 1
ATOM 1976 N N . VAL A 1 278 ? -1.848 -20.328 -17.109 1 98.12 278 VAL A N 1
ATOM 1977 C CA . VAL A 1 278 ? -1.159 -19.188 -16.516 1 98.12 278 VAL A CA 1
ATOM 1978 C C . VAL A 1 278 ? -0.809 -19.484 -15.062 1 98.12 278 VAL A C 1
ATOM 1980 O O . VAL A 1 278 ? -1.626 -20.031 -14.32 1 98.12 278 VAL A O 1
ATOM 1983 N N . CYS A 1 279 ? 0.384 -19.156 -14.656 1 96.75 279 CYS A N 1
ATOM 1984 C CA . CYS A 1 279 ? 0.829 -19.375 -13.281 1 96.75 279 CYS A CA 1
ATOM 1985 C C . CYS A 1 279 ? 1.107 -18.047 -12.578 1 96.75 279 CYS A C 1
ATOM 1987 O O . CYS A 1 279 ? 1.529 -17.094 -13.219 1 96.75 279 CYS A O 1
ATOM 1989 N N . THR A 1 280 ? 0.828 -18 -11.32 1 97 280 THR A N 1
ATOM 1990 C CA . THR A 1 280 ? 1.204 -16.891 -10.438 1 97 280 THR A CA 1
ATOM 1991 C C . THR A 1 280 ? 2.105 -17.391 -9.312 1 97 280 THR A C 1
ATOM 1993 O O . THR A 1 280 ? 2.195 -18.594 -9.062 1 97 280 THR A O 1
ATOM 1996 N N . LEU A 1 281 ? 2.795 -16.484 -8.703 1 96.12 281 LEU A N 1
ATOM 1997 C CA . LEU A 1 281 ? 3.668 -16.859 -7.594 1 96.12 281 LEU A CA 1
ATOM 1998 C C . LEU A 1 281 ? 2.934 -16.75 -6.262 1 96.12 281 LEU A C 1
ATOM 2000 O O . LEU A 1 281 ? 3.385 -17.297 -5.25 1 96.12 281 LEU A O 1
ATOM 2004 N N . ASN A 1 282 ? 1.897 -15.961 -6.242 1 97.44 282 ASN A N 1
ATOM 2005 C CA . ASN A 1 282 ? 1.2 -15.641 -5 1 97.44 282 ASN A CA 1
ATOM 2006 C C . ASN A 1 282 ? -0.181 -16.297 -4.953 1 97.44 282 ASN A C 1
ATOM 2008 O O . ASN A 1 282 ? -1.039 -16 -5.785 1 97.44 282 ASN A O 1
ATOM 2012 N N . GLY A 1 283 ? -0.397 -17.172 -4.027 1 97.38 283 GLY A N 1
ATOM 2013 C CA . GLY A 1 283 ? -1.672 -17.828 -3.814 1 97.38 283 GLY A CA 1
ATOM 2014 C C . GLY A 1 283 ? -2.186 -17.703 -2.395 1 97.38 283 GLY A C 1
ATOM 2015 O O . GLY A 1 283 ? -2.322 -16.594 -1.878 1 97.38 283 GLY A O 1
ATOM 2016 N N . ALA A 1 284 ? -2.379 -18.812 -1.711 1 96.25 284 ALA A N 1
ATOM 2017 C CA . ALA A 1 284 ? -3.012 -18.891 -0.397 1 96.25 284 ALA A CA 1
ATOM 2018 C C . ALA A 1 284 ? -2.164 -18.188 0.66 1 96.25 284 ALA A C 1
ATOM 2020 O O . ALA A 1 284 ? -2.695 -17.641 1.624 1 96.25 284 ALA A O 1
ATOM 2021 N N . PRO A 1 285 ? -0.879 -18.172 0.527 1 97.12 285 PRO A N 1
ATOM 2022 C CA . PRO A 1 285 ? -0.056 -17.516 1.537 1 97.12 285 PRO A CA 1
ATOM 2023 C C . PRO A 1 285 ? -0.399 -16.031 1.69 1 97.12 285 PRO A C 1
ATOM 2025 O O . PRO A 1 285 ? -0.127 -15.438 2.736 1 97.12 285 PRO A O 1
ATOM 2028 N N . VAL A 1 286 ? -0.999 -15.398 0.67 1 98.38 286 VAL A N 1
ATOM 2029 C CA . VAL A 1 286 ? -1.452 -14.016 0.78 1 98.38 286 VAL A CA 1
ATOM 2030 C C . VAL A 1 286 ? -2.494 -13.898 1.892 1 98.38 286 VAL A C 1
ATOM 2032 O O . VAL A 1 286 ? -2.434 -12.977 2.713 1 98.38 286 VAL A O 1
ATOM 2035 N N . LEU A 1 287 ? -3.436 -14.875 1.908 1 98.56 287 LEU A N 1
ATOM 2036 C CA . LEU A 1 287 ? -4.48 -14.898 2.926 1 98.56 287 LEU A CA 1
ATOM 2037 C C . LEU A 1 287 ? -3.885 -15.156 4.309 1 98.56 287 LEU A C 1
ATOM 2039 O O . LEU A 1 287 ? -4.238 -14.477 5.273 1 98.56 287 LEU A O 1
ATOM 2043 N N . ALA A 1 288 ? -2.986 -16.109 4.355 1 98.19 288 ALA A N 1
ATOM 2044 C CA . ALA A 1 288 ? -2.359 -16.469 5.621 1 98.19 288 ALA A CA 1
ATOM 2045 C C . ALA A 1 288 ? -1.562 -15.305 6.195 1 98.19 288 ALA A C 1
ATOM 2047 O O . ALA A 1 288 ? -1.627 -15.031 7.398 1 98.19 288 ALA A O 1
ATOM 2048 N N . ALA A 1 289 ? -0.817 -14.656 5.359 1 98.56 289 ALA A N 1
ATOM 2049 C CA . ALA A 1 289 ? -0.021 -13.508 5.789 1 98.56 289 ALA A CA 1
ATOM 2050 C C . ALA A 1 289 ? -0.912 -12.391 6.32 1 98.56 289 ALA A C 1
ATOM 2052 O O . ALA A 1 289 ? -0.602 -11.773 7.344 1 98.56 289 ALA A O 1
ATOM 2053 N N . THR A 1 290 ? -2.018 -12.078 5.633 1 98.69 290 THR A N 1
ATOM 2054 C CA . THR A 1 290 ? -2.939 -11.023 6.047 1 98.69 290 THR A CA 1
ATOM 2055 C C . THR A 1 290 ? -3.59 -11.375 7.383 1 98.69 290 THR A C 1
ATOM 2057 O O . THR A 1 290 ? -3.689 -10.531 8.273 1 98.69 290 THR A O 1
ATOM 2060 N N . ALA A 1 291 ? -3.994 -12.633 7.512 1 98.62 291 ALA A N 1
ATOM 2061 C CA . ALA A 1 291 ? -4.602 -13.094 8.758 1 98.62 291 ALA A CA 1
ATOM 2062 C C . ALA A 1 291 ? -3.625 -12.977 9.922 1 98.62 291 ALA A C 1
ATOM 2064 O O . ALA A 1 291 ? -3.994 -12.508 11 1 98.62 291 ALA A O 1
ATOM 2065 N N . ALA A 1 292 ? -2.438 -13.422 9.664 1 98.19 292 ALA A N 1
ATOM 2066 C CA . ALA A 1 292 ? -1.412 -13.375 10.695 1 98.19 292 ALA A CA 1
ATOM 2067 C C . ALA A 1 292 ? -1.136 -11.93 11.125 1 98.19 292 ALA A C 1
ATOM 2069 O O . ALA A 1 292 ? -1.025 -11.641 12.32 1 98.19 292 ALA A O 1
ATOM 2070 N N . MET A 1 293 ? -1.012 -11.062 10.203 1 98.5 293 MET A N 1
ATOM 2071 C CA . MET A 1 293 ? -0.776 -9.656 10.492 1 98.5 293 MET A CA 1
ATOM 2072 C C . MET A 1 293 ? -1.92 -9.062 11.312 1 98.5 293 MET A C 1
ATOM 2074 O O . MET A 1 293 ? -1.69 -8.281 12.234 1 98.5 293 MET A O 1
ATOM 2078 N N . LEU A 1 294 ? -3.135 -9.445 11.023 1 98.38 294 LEU A N 1
ATOM 2079 C CA . LEU A 1 294 ? -4.312 -8.977 11.742 1 98.38 294 LEU A CA 1
ATOM 2080 C C . LEU A 1 294 ? -4.445 -9.688 13.086 1 98.38 294 LEU A C 1
ATOM 2082 O O . LEU A 1 294 ? -5.309 -9.344 13.891 1 98.38 294 LEU A O 1
ATOM 2086 N N . GLN A 1 295 ? -3.645 -10.75 13.266 1 97.5 295 GLN A N 1
ATOM 2087 C CA . GLN A 1 295 ? -3.627 -11.531 14.5 1 97.5 295 GLN A CA 1
ATOM 2088 C C . GLN A 1 295 ? -4.953 -12.258 14.711 1 97.5 295 GLN A C 1
ATOM 2090 O O . GLN A 1 295 ? -5.504 -12.242 15.812 1 97.5 295 GLN A O 1
ATOM 2095 N N . VAL A 1 296 ? -5.477 -12.875 13.672 1 98.19 296 VAL A N 1
ATOM 2096 C CA . VAL A 1 296 ? -6.711 -13.648 13.758 1 98.19 296 VAL A CA 1
ATOM 2097 C C . VAL A 1 296 ? -6.516 -15.008 13.102 1 98.19 296 VAL A C 1
ATOM 2099 O O . VAL A 1 296 ? -5.617 -15.188 12.273 1 98.19 296 VAL A O 1
ATOM 2102 N N . ASP A 1 297 ? -7.348 -15.984 13.445 1 98.19 297 ASP A N 1
ATOM 2103 C CA . ASP A 1 297 ? -7.312 -17.281 12.781 1 98.19 297 ASP A CA 1
ATOM 2104 C C . ASP A 1 297 ? -8.109 -17.25 11.477 1 98.19 297 ASP A C 1
ATOM 2106 O O . ASP A 1 297 ? -8.695 -16.219 11.125 1 98.19 297 ASP A O 1
ATOM 2110 N N . PHE A 1 298 ? -8.141 -18.297 10.766 1 98.31 298 PHE A N 1
ATOM 2111 C CA . PHE A 1 298 ? -8.703 -18.312 9.414 1 98.31 298 PHE A CA 1
ATOM 2112 C C . PHE A 1 298 ? -10.211 -18.141 9.461 1 98.31 298 PHE A C 1
ATOM 2114 O O . PHE A 1 298 ? -10.797 -17.516 8.57 1 98.31 298 PHE A O 1
ATOM 2121 N N . ASP A 1 299 ? -10.875 -18.703 10.445 1 98.5 299 ASP A N 1
ATOM 2122 C CA . ASP A 1 299 ? -12.32 -18.547 10.57 1 98.5 299 ASP A CA 1
ATOM 2123 C C . ASP A 1 299 ? -12.695 -17.078 10.789 1 98.5 299 ASP A C 1
ATOM 2125 O O . ASP A 1 299 ? -13.602 -16.562 10.141 1 98.5 299 ASP A O 1
ATOM 2129 N N . GLU A 1 300 ? -11.977 -16.5 11.75 1 98.69 300 GLU A N 1
ATOM 2130 C CA . GLU A 1 300 ? -12.211 -15.086 12.016 1 98.69 300 GLU A CA 1
ATOM 2131 C C . GLU A 1 300 ? -11.836 -14.227 10.812 1 98.69 300 GLU A C 1
ATOM 2133 O O . GLU A 1 300 ? -12.508 -13.234 10.516 1 98.69 300 GLU A O 1
ATOM 2138 N N . PHE A 1 301 ? -10.773 -14.57 10.156 1 98.69 301 PHE A N 1
ATOM 2139 C CA . PHE A 1 301 ? -10.367 -13.883 8.938 1 98.69 301 PHE A CA 1
ATOM 2140 C C . PHE A 1 301 ? -11.492 -13.891 7.91 1 98.69 301 PHE A C 1
ATOM 2142 O O . PHE A 1 301 ? -11.828 -12.852 7.336 1 98.69 301 PHE A O 1
ATOM 2149 N N . ASP A 1 302 ? -12.094 -15.016 7.68 1 98.88 302 ASP A N 1
ATOM 2150 C CA . ASP A 1 302 ? -13.188 -15.148 6.727 1 98.88 302 ASP A CA 1
ATOM 2151 C C . ASP A 1 302 ? -14.391 -14.312 7.16 1 98.88 302 ASP A C 1
ATOM 2153 O O . ASP A 1 302 ? -15.031 -13.656 6.336 1 98.88 302 ASP A O 1
ATOM 2157 N N . ARG A 1 303 ? -14.688 -14.398 8.438 1 98.81 303 ARG A N 1
ATOM 2158 C CA . ARG A 1 303 ? -15.805 -13.617 8.961 1 98.81 303 ARG A CA 1
ATOM 2159 C C . ARG A 1 303 ? -15.594 -12.125 8.719 1 98.81 303 ARG A C 1
ATOM 2161 O O . ARG A 1 303 ? -16.5 -11.43 8.266 1 98.81 303 ARG A O 1
ATOM 2168 N N . LEU A 1 304 ? -14.375 -11.609 9.016 1 98.81 304 LEU A N 1
ATOM 2169 C CA . LEU A 1 304 ? -14.031 -10.203 8.812 1 98.81 304 LEU A CA 1
ATOM 2170 C C . LEU A 1 304 ? -14.172 -9.828 7.34 1 98.81 304 LEU A C 1
ATOM 2172 O O . LEU A 1 304 ? -14.852 -8.852 7.004 1 98.81 304 LEU A O 1
ATOM 2176 N N . ALA A 1 305 ? -13.57 -10.609 6.461 1 98.88 305 ALA A N 1
ATOM 2177 C CA . ALA A 1 305 ? -13.594 -10.328 5.031 1 98.88 305 ALA A CA 1
ATOM 2178 C C . ALA A 1 305 ? -15.023 -10.258 4.508 1 98.88 305 ALA A C 1
ATOM 2180 O O . ALA A 1 305 ? -15.352 -9.391 3.691 1 98.88 305 ALA A O 1
ATOM 2181 N N . LEU A 1 306 ? -15.859 -11.18 4.992 1 98.81 306 LEU A N 1
ATOM 2182 C CA . LEU A 1 306 ? -17.234 -11.266 4.5 1 98.81 306 LEU A CA 1
ATOM 2183 C C . LEU A 1 306 ? -18.094 -10.156 5.098 1 98.81 306 LEU A C 1
ATOM 2185 O O . LEU A 1 306 ? -19.172 -9.844 4.574 1 98.81 306 LEU A O 1
ATOM 2189 N N . SER A 1 307 ? -17.656 -9.594 6.211 1 98.75 307 SER A N 1
ATOM 2190 C CA . SER A 1 307 ? -18.422 -8.539 6.859 1 98.75 307 SER A CA 1
ATOM 2191 C C . SER A 1 307 ? -18.203 -7.188 6.195 1 98.75 307 SER A C 1
ATOM 2193 O O . SER A 1 307 ? -18.984 -6.258 6.375 1 98.75 307 SER A O 1
ATOM 2195 N N . ALA A 1 308 ? -17.109 -6.977 5.512 1 98.69 308 ALA A N 1
ATOM 2196 C CA . ALA A 1 308 ? -16.781 -5.719 4.844 1 98.69 308 ALA A CA 1
ATOM 2197 C C . ALA A 1 308 ? -17.469 -5.621 3.486 1 98.69 308 ALA A C 1
ATOM 2199 O O . ALA A 1 308 ? -17.766 -6.641 2.854 1 98.69 308 ALA A O 1
ATOM 2200 N N . PRO A 1 309 ? -17.797 -4.445 3.014 1 98.25 309 PRO A N 1
ATOM 2201 C CA . PRO A 1 309 ? -18.453 -4.297 1.713 1 98.25 309 PRO A CA 1
ATOM 2202 C C . PRO A 1 309 ? -17.531 -4.645 0.545 1 98.25 309 PRO A C 1
ATOM 2204 O O . PRO A 1 309 ? -16.312 -4.668 0.705 1 98.25 309 PRO A O 1
ATOM 2207 N N . ARG A 1 310 ? -18.156 -4.934 -0.673 1 97.94 310 ARG A N 1
ATOM 2208 C CA . ARG A 1 310 ? -17.406 -5.094 -1.915 1 97.94 310 ARG A CA 1
ATOM 2209 C C . ARG A 1 310 ? -16.5 -3.893 -2.17 1 97.94 310 ARG A C 1
ATOM 2211 O O . ARG A 1 310 ? -16.938 -2.746 -2.035 1 97.94 310 ARG A O 1
ATOM 2218 N N . GLY A 1 311 ? -15.266 -4.168 -2.465 1 98.38 311 GLY A N 1
ATOM 2219 C CA . GLY A 1 311 ? -14.32 -3.096 -2.734 1 98.38 311 GLY A CA 1
ATOM 2220 C C . GLY A 1 311 ? -13.633 -2.578 -1.484 1 98.38 311 GLY A C 1
ATOM 2221 O O . GLY A 1 311 ? -12.789 -1.686 -1.559 1 98.38 311 GLY A O 1
ATOM 2222 N N . ALA A 1 312 ? -14.023 -3.082 -0.309 1 98.62 312 ALA A N 1
ATOM 2223 C CA . ALA A 1 312 ? -13.375 -2.795 0.965 1 98.62 312 ALA A CA 1
ATOM 2224 C C . ALA A 1 312 ? -13.305 -1.292 1.22 1 98.62 312 ALA A C 1
ATOM 2226 O O . ALA A 1 312 ? -12.273 -0.776 1.661 1 98.62 312 ALA A O 1
ATOM 2227 N N . ASP A 1 313 ? -14.305 -0.576 0.79 1 98.31 313 ASP A N 1
ATOM 2228 C CA . ASP A 1 313 ? -14.398 0.87 0.968 1 98.31 313 ASP A CA 1
ATOM 2229 C C . ASP A 1 313 ? -13.188 1.579 0.363 1 98.31 313 ASP A C 1
ATOM 2231 O O . ASP A 1 313 ? -12.68 2.545 0.934 1 98.31 313 ASP A O 1
ATOM 2235 N N . GLY A 1 314 ? -12.664 1.039 -0.708 1 98 314 GLY A N 1
ATOM 2236 C CA . GLY A 1 314 ? -11.609 1.71 -1.444 1 98 314 GLY A CA 1
ATOM 2237 C C . GLY A 1 314 ? -10.234 1.11 -1.198 1 98 314 GLY A C 1
ATOM 2238 O O . GLY A 1 314 ? -9.281 1.429 -1.904 1 98 314 GLY A O 1
ATOM 2239 N N . LEU A 1 315 ? -10.109 0.173 -0.196 1 98.62 315 LEU A N 1
ATOM 2240 C CA . LEU A 1 315 ? -8.828 -0.474 0.08 1 98.62 315 LEU A CA 1
ATOM 2241 C C . LEU A 1 315 ? -8.531 -1.553 -0.955 1 98.62 315 LEU A C 1
ATOM 2243 O O . LEU A 1 315 ? -9.414 -2.338 -1.312 1 98.62 315 LEU A O 1
ATOM 2247 N N . THR A 1 316 ? -7.336 -1.577 -1.454 1 98.69 316 THR A N 1
ATOM 2248 C CA . THR A 1 316 ? -6.926 -2.559 -2.453 1 98.69 316 THR A CA 1
ATOM 2249 C C . THR A 1 316 ? -5.555 -3.135 -2.113 1 98.69 316 THR A C 1
ATOM 2251 O O . THR A 1 316 ? -4.57 -2.396 -2.027 1 98.69 316 THR A O 1
ATOM 2254 N N . LEU A 1 317 ? -5.484 -4.445 -1.905 1 98.81 317 LEU A N 1
ATOM 2255 C CA . LEU A 1 317 ? -4.195 -5.105 -1.75 1 98.81 317 LEU A CA 1
ATOM 2256 C C . LEU A 1 317 ? -3.689 -5.637 -3.088 1 98.81 317 LEU A C 1
ATOM 2258 O O . LEU A 1 317 ? -4.391 -6.395 -3.764 1 98.81 317 LEU A O 1
ATOM 2262 N N . VAL A 1 318 ? -2.561 -5.188 -3.576 1 98.81 318 VAL A N 1
ATOM 2263 C CA . VAL A 1 318 ? -1.82 -5.824 -4.66 1 98.81 318 VAL A CA 1
ATOM 2264 C C . VAL A 1 318 ? -0.929 -6.93 -4.098 1 98.81 318 VAL A C 1
ATOM 2266 O O . VAL A 1 318 ? 0.034 -6.652 -3.379 1 98.81 318 VAL A O 1
ATOM 2269 N N . PRO A 1 319 ? -1.214 -8.148 -4.398 1 98.62 319 PRO A N 1
ATOM 2270 C CA . PRO A 1 319 ? -0.698 -9.258 -3.592 1 98.62 319 PRO A CA 1
ATOM 2271 C C . PRO A 1 319 ? 0.629 -9.797 -4.113 1 98.62 319 PRO A C 1
ATOM 2273 O O . PRO A 1 319 ? 0.871 -11.008 -4.059 1 98.62 319 PRO A O 1
ATOM 2276 N N . TYR A 1 320 ? 1.573 -8.992 -4.645 1 98.19 320 TYR A N 1
ATOM 2277 C CA . TYR A 1 320 ? 2.854 -9.453 -5.172 1 98.19 320 TYR A CA 1
ATOM 2278 C C . TYR A 1 320 ? 3.885 -9.586 -4.059 1 98.19 320 TYR A C 1
ATOM 2280 O O . TYR A 1 320 ? 4.957 -8.984 -4.117 1 98.19 320 TYR A O 1
ATOM 2288 N N . LEU A 1 321 ? 3.582 -10.414 -3.047 1 98.19 321 LEU A N 1
ATOM 2289 C CA . LEU A 1 321 ? 4.355 -10.516 -1.815 1 98.19 321 LEU A CA 1
ATOM 2290 C C . LEU A 1 321 ? 5.695 -11.203 -2.068 1 98.19 321 LEU A C 1
ATOM 2292 O O . LEU A 1 321 ? 6.641 -11.023 -1.3 1 98.19 321 LEU A O 1
ATOM 2296 N N . GLU A 1 322 ? 5.832 -11.961 -3.162 1 95.75 322 GLU A N 1
ATOM 2297 C CA . GLU A 1 322 ? 7.047 -12.68 -3.516 1 95.75 322 GLU A CA 1
ATOM 2298 C C . GLU A 1 322 ? 7.477 -12.375 -4.949 1 95.75 322 GLU A C 1
ATOM 2300 O O . GLU A 1 322 ? 8.023 -13.242 -5.637 1 95.75 322 GLU A O 1
ATOM 2305 N N . GLY A 1 323 ? 7.238 -11.156 -5.367 1 96.12 323 GLY A N 1
ATOM 2306 C CA . GLY A 1 323 ? 7.277 -10.953 -6.809 1 96.12 323 GLY A CA 1
ATOM 2307 C C . GLY A 1 323 ? 6.121 -11.609 -7.535 1 96.12 323 GLY A C 1
ATOM 2308 O O . GLY A 1 323 ? 5.215 -12.164 -6.902 1 96.12 323 GLY A O 1
ATOM 2309 N N . GLU A 1 324 ? 6.145 -11.43 -8.844 1 95.62 324 GLU A N 1
ATOM 2310 C CA . GLU A 1 324 ? 5.027 -12.047 -9.555 1 95.62 324 GLU A CA 1
ATOM 2311 C C . GLU A 1 324 ? 5.461 -12.555 -10.93 1 95.62 324 GLU A C 1
ATOM 2313 O O . GLU A 1 324 ? 6.449 -12.07 -11.492 1 95.62 324 GLU A O 1
ATOM 2318 N N . ARG A 1 325 ? 4.734 -13.57 -11.352 1 95.12 325 ARG A N 1
ATOM 2319 C CA . ARG A 1 325 ? 4.98 -14.188 -12.648 1 95.12 325 ARG A CA 1
ATOM 2320 C C . ARG A 1 325 ? 3.973 -13.703 -13.688 1 95.12 325 ARG A C 1
ATOM 2322 O O . ARG A 1 325 ? 4.285 -13.625 -14.875 1 95.12 325 ARG A O 1
ATOM 2329 N N . SER A 1 326 ? 2.789 -13.469 -13.281 1 96 326 SER A N 1
ATOM 2330 C CA . SER A 1 326 ? 1.73 -12.969 -14.156 1 96 326 SER A CA 1
ATOM 2331 C C . SER A 1 326 ? 0.989 -11.797 -13.523 1 96 326 SER A C 1
ATOM 2333 O O . SER A 1 326 ? 0.042 -12 -12.758 1 96 326 SER A O 1
ATOM 2335 N N . PRO A 1 327 ? 1.397 -10.57 -13.828 1 95.56 327 PRO A N 1
ATOM 2336 C CA . PRO A 1 327 ? 2.377 -10.25 -14.875 1 95.56 327 PRO A CA 1
ATOM 2337 C C . PRO A 1 327 ? 3.812 -10.555 -14.445 1 95.56 327 PRO A C 1
ATOM 2339 O O . PRO A 1 327 ? 4.059 -10.875 -13.281 1 95.56 327 PRO A O 1
ATOM 2342 N N . ASN A 1 328 ? 4.734 -10.516 -15.406 1 93.88 328 ASN A N 1
ATOM 2343 C CA . ASN A 1 328 ? 6.137 -10.812 -15.141 1 93.88 328 ASN A CA 1
ATOM 2344 C C . ASN A 1 328 ? 6.828 -9.664 -14.406 1 93.88 328 ASN A C 1
ATOM 2346 O O . ASN A 1 328 ? 7.473 -8.828 -15.039 1 93.88 328 ASN A O 1
ATOM 2350 N N . LEU A 1 329 ? 6.762 -9.703 -13.078 1 95.88 329 LEU A N 1
ATOM 2351 C CA . LEU A 1 329 ? 7.34 -8.703 -12.188 1 95.88 329 LEU A CA 1
ATOM 2352 C C . LEU A 1 329 ? 8.07 -9.367 -11.023 1 95.88 329 LEU A C 1
ATOM 2354 O O . LEU A 1 329 ? 7.664 -9.242 -9.867 1 95.88 329 LEU A O 1
ATOM 2358 N N . PRO A 1 330 ? 9.203 -10 -11.359 1 92.69 330 PRO A N 1
ATOM 2359 C CA . PRO A 1 330 ? 9.875 -10.844 -10.375 1 92.69 330 PRO A CA 1
ATOM 2360 C C . PRO A 1 330 ? 10.383 -10.055 -9.172 1 92.69 330 PRO A C 1
ATOM 2362 O O . PRO A 1 330 ? 10.641 -10.633 -8.109 1 92.69 330 PRO A O 1
ATOM 2365 N N . ARG A 1 331 ? 10.602 -8.734 -9.289 1 96.06 331 ARG A N 1
ATOM 2366 C CA . ARG A 1 331 ? 11.156 -7.949 -8.188 1 96.06 331 ARG A CA 1
ATOM 2367 C C . ARG A 1 331 ? 10.062 -7.164 -7.477 1 96.06 331 ARG A C 1
ATOM 2369 O O . ARG A 1 331 ? 10.344 -6.414 -6.539 1 96.06 331 ARG A O 1
ATOM 2376 N N . ALA A 1 332 ? 8.773 -7.227 -7.848 1 97.62 332 ALA A N 1
ATOM 2377 C CA . ALA A 1 332 ? 7.672 -6.469 -7.262 1 97.62 332 ALA A CA 1
ATOM 2378 C C . ALA A 1 332 ? 7.414 -6.898 -5.82 1 97.62 332 ALA A C 1
ATOM 2380 O O . ALA A 1 332 ? 7.727 -8.031 -5.438 1 97.62 332 ALA A O 1
ATOM 2381 N N . ARG A 1 333 ? 6.918 -6.004 -5.027 1 98.19 333 ARG A N 1
ATOM 2382 C CA . ARG A 1 333 ? 6.438 -6.258 -3.672 1 98.19 333 ARG A CA 1
ATOM 2383 C C . ARG A 1 333 ? 4.973 -5.848 -3.527 1 98.19 333 ARG A C 1
ATOM 2385 O O . ARG A 1 333 ? 4.473 -5.027 -4.301 1 98.19 333 ARG A O 1
ATOM 2392 N N . GLY A 1 334 ? 4.328 -6.438 -2.564 1 98.56 334 GLY A N 1
ATOM 2393 C CA . GLY A 1 334 ? 2.926 -6.117 -2.338 1 98.56 334 GLY A CA 1
ATOM 2394 C C . GLY A 1 334 ? 2.713 -4.707 -1.823 1 98.56 334 GLY A C 1
ATOM 2395 O O . GLY A 1 334 ? 3.66 -4.051 -1.384 1 98.56 334 GLY A O 1
ATOM 2396 N N . ALA A 1 335 ? 1.479 -4.262 -1.885 1 98.81 335 ALA A N 1
ATOM 2397 C CA . ALA A 1 335 ? 1.107 -2.939 -1.385 1 98.81 335 ALA A CA 1
ATOM 2398 C C . ALA A 1 335 ? -0.381 -2.877 -1.055 1 98.81 335 ALA A C 1
ATOM 2400 O O . ALA A 1 335 ? -1.205 -3.465 -1.759 1 98.81 335 ALA A O 1
ATOM 2401 N N . LEU A 1 336 ? -0.739 -2.213 -0.017 1 98.88 336 LEU A N 1
ATOM 2402 C CA . LEU A 1 336 ? -2.111 -1.864 0.337 1 98.88 336 LEU A CA 1
ATOM 2403 C C . LEU A 1 336 ? -2.398 -0.401 0.017 1 98.88 336 LEU A C 1
ATOM 2405 O O . LEU A 1 336 ? -1.785 0.498 0.596 1 98.88 336 LEU A O 1
ATOM 2409 N N . HIS A 1 337 ? -3.301 -0.09 -0.88 1 98.81 337 HIS A N 1
ATOM 2410 C CA . HIS A 1 337 ? -3.559 1.255 -1.382 1 98.81 337 HIS A CA 1
ATOM 2411 C C . HIS A 1 337 ? -4.922 1.762 -0.92 1 98.81 337 HIS A C 1
ATOM 2413 O O . HIS A 1 337 ? -5.805 0.967 -0.593 1 98.81 337 HIS A O 1
ATOM 2419 N N . GLY A 1 338 ? -5.047 3.09 -0.973 1 98.62 338 GLY A N 1
ATOM 2420 C CA . GLY A 1 338 ? -6.34 3.721 -0.748 1 98.62 338 GLY A CA 1
ATOM 2421 C C . GLY A 1 338 ? -6.676 3.879 0.723 1 98.62 338 GLY A C 1
ATOM 2422 O O . GLY A 1 338 ? -7.852 3.947 1.091 1 98.62 338 GLY A O 1
ATOM 2423 N N . VAL A 1 339 ? -5.719 3.924 1.582 1 98.75 339 VAL A N 1
ATOM 2424 C CA . VAL A 1 339 ? -5.902 3.91 3.029 1 98.75 339 VAL A CA 1
ATOM 2425 C C . VAL A 1 339 ? -6.426 5.27 3.496 1 98.75 339 VAL A C 1
ATOM 2427 O O . VAL A 1 339 ? -5.852 6.309 3.158 1 98.75 339 VAL A O 1
ATOM 2430 N N . THR A 1 340 ? -7.477 5.312 4.211 1 98.06 340 THR A N 1
ATOM 2431 C CA . THR A 1 340 ? -8.023 6.469 4.91 1 98.06 340 THR A CA 1
ATOM 2432 C C . THR A 1 340 ? -8.289 6.145 6.379 1 98.06 340 THR A C 1
ATOM 2434 O O . THR A 1 340 ? -8.297 4.973 6.766 1 98.06 340 THR A O 1
ATOM 2437 N N . THR A 1 341 ? -8.5 7.125 7.211 1 96.88 341 THR A N 1
ATOM 2438 C CA . THR A 1 341 ? -8.812 6.898 8.617 1 96.88 341 THR A CA 1
ATOM 2439 C C . THR A 1 341 ? -10.117 6.121 8.766 1 96.88 341 THR A C 1
ATOM 2441 O O . THR A 1 341 ? -10.305 5.395 9.742 1 96.88 341 THR A O 1
ATOM 2444 N N . ARG A 1 342 ? -10.977 6.242 7.805 1 96.25 342 ARG A N 1
ATOM 2445 C CA . ARG A 1 342 ? -12.305 5.641 7.883 1 96.25 342 ARG A CA 1
ATOM 2446 C C . ARG A 1 342 ? -12.258 4.168 7.488 1 96.25 342 ARG A C 1
ATOM 2448 O O . ARG A 1 342 ? -12.984 3.346 8.047 1 96.25 342 ARG A O 1
ATOM 2455 N N . ASN A 1 343 ? -11.422 3.801 6.531 1 98.38 343 ASN A N 1
ATOM 2456 C CA . ASN A 1 343 ? -11.516 2.459 5.965 1 98.38 343 ASN A CA 1
ATOM 2457 C C . ASN A 1 343 ? -10.398 1.555 6.484 1 98.38 343 ASN A C 1
ATOM 2459 O O . ASN A 1 343 ? -10.422 0.342 6.27 1 98.38 343 ASN A O 1
ATOM 2463 N N . PHE A 1 344 ? -9.383 2.104 7.211 1 98.44 344 PHE A N 1
ATOM 2464 C CA . PHE A 1 344 ? -8.25 1.327 7.699 1 98.44 344 PHE A CA 1
ATOM 2465 C C . PHE A 1 344 ? -8.656 0.447 8.875 1 98.44 344 PHE A C 1
ATOM 2467 O O . PHE A 1 344 ? -8.148 0.608 9.984 1 98.44 344 PHE A O 1
ATOM 2474 N N . SER A 1 345 ? -9.5 -0.543 8.594 1 98.56 345 SER A N 1
ATOM 2475 C CA . SER A 1 345 ? -10.055 -1.444 9.602 1 98.56 345 SER A CA 1
ATOM 2476 C C . SER A 1 345 ? -9.68 -2.893 9.312 1 98.56 345 SER A C 1
ATOM 2478 O O . SER A 1 345 ? -9.383 -3.246 8.172 1 98.56 345 SER A O 1
ATOM 2480 N N . PRO A 1 346 ? -9.773 -3.746 10.383 1 98.69 346 PRO A N 1
ATOM 2481 C CA . PRO A 1 346 ? -9.461 -5.16 10.172 1 98.69 346 PRO A CA 1
ATOM 2482 C C . PRO A 1 346 ? -10.344 -5.812 9.109 1 98.69 346 PRO A C 1
ATOM 2484 O O . PRO A 1 346 ? -9.852 -6.566 8.266 1 98.69 346 PRO A O 1
ATOM 2487 N N . ALA A 1 347 ? -11.625 -5.512 9.133 1 98.88 347 ALA A N 1
ATOM 2488 C CA . ALA A 1 347 ? -12.57 -6.098 8.188 1 98.88 347 ALA A CA 1
ATOM 2489 C C . ALA A 1 347 ? -12.227 -5.703 6.75 1 98.88 347 ALA A C 1
ATOM 2491 O O . ALA A 1 347 ? -12.18 -6.555 5.859 1 98.88 347 ALA A O 1
ATOM 2492 N N . ASN A 1 348 ? -11.938 -4.43 6.535 1 98.94 348 ASN A N 1
ATOM 2493 C CA . ASN A 1 348 ? -11.617 -3.953 5.191 1 98.94 348 ASN A CA 1
ATOM 2494 C C . ASN A 1 348 ? -10.281 -4.508 4.711 1 98.94 348 ASN A C 1
ATOM 2496 O O . ASN A 1 348 ? -10.117 -4.801 3.525 1 98.94 348 ASN A O 1
ATOM 2500 N N . VAL A 1 349 ? -9.328 -4.648 5.602 1 98.94 349 VAL A N 1
ATOM 2501 C CA . VAL A 1 349 ? -8.023 -5.188 5.223 1 98.94 349 VAL A CA 1
ATOM 2502 C C . VAL A 1 349 ? -8.164 -6.664 4.848 1 98.94 349 VAL A C 1
ATOM 2504 O O . VAL A 1 349 ? -7.578 -7.117 3.861 1 98.94 349 VAL A O 1
ATOM 2507 N N . ALA A 1 350 ? -8.93 -7.406 5.637 1 98.94 350 ALA A N 1
ATOM 2508 C CA . ALA A 1 350 ? -9.203 -8.797 5.293 1 98.94 350 ALA A CA 1
ATOM 2509 C C . ALA A 1 350 ? -9.867 -8.906 3.926 1 98.94 350 ALA A C 1
ATOM 2511 O O . ALA A 1 350 ? -9.445 -9.703 3.082 1 98.94 350 ALA A O 1
ATOM 2512 N N . ARG A 1 351 ? -10.891 -8.094 3.676 1 98.94 351 ARG A N 1
ATOM 2513 C CA . ARG A 1 351 ? -11.602 -8.07 2.4 1 98.94 351 ARG A CA 1
ATOM 2514 C C . ARG A 1 351 ? -10.648 -7.746 1.252 1 98.94 351 ARG A C 1
ATOM 2516 O O . ARG A 1 351 ? -10.68 -8.406 0.211 1 98.94 351 ARG A O 1
ATOM 2523 N N . ALA A 1 352 ? -9.82 -6.758 1.45 1 98.88 352 ALA A N 1
ATOM 2524 C CA . ALA A 1 352 ? -8.852 -6.363 0.426 1 98.88 352 ALA A CA 1
ATOM 2525 C C . ALA A 1 352 ? -7.879 -7.5 0.127 1 98.88 352 ALA A C 1
ATOM 2527 O O . ALA A 1 352 ? -7.441 -7.668 -1.015 1 98.88 352 ALA A O 1
ATOM 2528 N N . GLY A 1 353 ? -7.484 -8.234 1.182 1 98.81 353 GLY A N 1
ATOM 2529 C CA . GLY A 1 353 ? -6.633 -9.391 0.972 1 98.81 353 GLY A CA 1
ATOM 2530 C C . GLY A 1 353 ? -7.262 -10.438 0.075 1 98.81 353 GLY A C 1
ATOM 2531 O O . GLY A 1 353 ? -6.625 -10.922 -0.866 1 98.81 353 GLY A O 1
ATOM 2532 N N . VAL A 1 354 ? -8.484 -10.742 0.321 1 98.88 354 VAL A N 1
ATOM 2533 C CA . VAL A 1 354 ? -9.203 -11.742 -0.463 1 98.88 354 VAL A CA 1
ATOM 2534 C C . VAL A 1 354 ? -9.43 -11.227 -1.882 1 98.88 354 VAL A C 1
ATOM 2536 O O . VAL A 1 354 ? -9.109 -11.914 -2.855 1 98.88 354 VAL A O 1
ATOM 2539 N N . GLU A 1 355 ? -9.914 -10.016 -1.999 1 98.94 355 GLU A N 1
ATOM 2540 C CA . GLU A 1 355 ? -10.227 -9.445 -3.305 1 98.94 355 GLU A CA 1
ATOM 2541 C C . GLU A 1 355 ? -8.969 -9.242 -4.141 1 98.94 355 GLU A C 1
ATOM 2543 O O . GLU A 1 355 ? -8.992 -9.422 -5.359 1 98.94 355 GLU A O 1
ATOM 2548 N N . GLY A 1 356 ? -7.906 -8.82 -3.469 1 98.81 356 GLY A N 1
ATOM 2549 C CA . GLY A 1 356 ? -6.652 -8.672 -4.191 1 98.81 356 GLY A CA 1
ATOM 2550 C C . GLY A 1 356 ? -6.168 -9.961 -4.82 1 98.81 356 GLY A C 1
ATOM 2551 O O . GLY A 1 356 ? -5.766 -9.977 -5.984 1 98.81 356 GLY A O 1
ATOM 2552 N N . LEU A 1 357 ? -6.199 -11.016 -4.035 1 98.75 357 LEU A N 1
ATOM 2553 C CA . LEU A 1 357 ? -5.805 -12.328 -4.531 1 98.75 357 LEU A CA 1
ATOM 2554 C C . LEU A 1 357 ? -6.691 -12.758 -5.695 1 98.75 357 LEU A C 1
ATOM 2556 O O . LEU A 1 357 ? -6.191 -13.188 -6.734 1 98.75 357 LEU A O 1
ATOM 2560 N N . LEU A 1 358 ? -7.977 -12.609 -5.523 1 98.81 358 LEU A N 1
ATOM 2561 C CA . LEU A 1 358 ? -8.922 -13.031 -6.547 1 98.81 358 LEU A CA 1
ATOM 2562 C C . LEU A 1 358 ? -8.805 -12.164 -7.793 1 98.81 358 LEU A C 1
ATOM 2564 O O . LEU A 1 358 ? -8.977 -12.648 -8.914 1 98.81 358 LEU A O 1
ATOM 2568 N N . ALA A 1 359 ? -8.539 -10.891 -7.637 1 98.75 359 ALA A N 1
ATOM 2569 C CA . ALA A 1 359 ? -8.336 -10 -8.781 1 98.75 359 ALA A CA 1
ATOM 2570 C C . ALA A 1 359 ? -7.098 -10.398 -9.57 1 98.75 359 ALA A C 1
ATOM 2572 O O . ALA A 1 359 ? -7.086 -10.312 -10.805 1 98.75 359 ALA A O 1
ATOM 2573 N N . SER A 1 360 ? -6.07 -10.773 -8.867 1 98.25 360 SER A N 1
ATOM 2574 C CA . SER A 1 360 ? -4.883 -11.281 -9.555 1 98.25 360 SER A CA 1
ATOM 2575 C C . SER A 1 360 ? -5.215 -12.492 -10.406 1 98.25 360 SER A C 1
ATOM 2577 O O . SER A 1 360 ? -4.723 -12.625 -11.531 1 98.25 360 SER A O 1
ATOM 2579 N N . MET A 1 361 ? -6.047 -13.344 -9.906 1 98.44 361 MET A N 1
ATOM 2580 C CA . MET A 1 361 ? -6.48 -14.508 -10.664 1 98.44 361 MET A CA 1
ATOM 2581 C C . MET A 1 361 ? -7.359 -14.094 -11.844 1 98.44 361 MET A C 1
ATOM 2583 O O . MET A 1 361 ? -7.305 -14.711 -12.906 1 98.44 361 MET A O 1
ATOM 2587 N N . ALA A 1 362 ? -8.164 -13.102 -11.609 1 98.5 362 ALA A N 1
ATOM 2588 C CA . ALA A 1 362 ? -8.992 -12.594 -12.695 1 98.5 362 ALA A CA 1
ATOM 2589 C C . ALA A 1 362 ? -8.133 -12.133 -13.867 1 98.5 362 ALA A C 1
ATOM 2591 O O . ALA A 1 362 ? -8.484 -12.352 -15.031 1 98.5 362 ALA A O 1
ATOM 2592 N N . PHE A 1 363 ? -7.094 -11.461 -13.531 1 96.69 363 PHE A N 1
ATOM 2593 C CA . PHE A 1 363 ? -6.148 -11.062 -14.57 1 96.69 363 PHE A CA 1
ATOM 2594 C C . PHE A 1 363 ? -5.723 -12.266 -15.406 1 96.69 363 PHE A C 1
ATOM 2596 O O . PHE A 1 363 ? -5.699 -12.195 -16.641 1 96.69 363 PHE A O 1
ATOM 2603 N N . CYS A 1 364 ? -5.391 -13.391 -14.758 1 97.88 364 CYS A N 1
ATOM 2604 C CA . CYS A 1 364 ? -4.941 -14.609 -15.422 1 97.88 364 CYS A CA 1
ATOM 2605 C C . CYS A 1 364 ? -6.055 -15.195 -16.281 1 97.88 364 CYS A C 1
ATOM 2607 O O . CYS A 1 364 ? -5.816 -15.594 -17.422 1 97.88 364 CYS A O 1
ATOM 2609 N N . ILE A 1 365 ? -7.238 -15.242 -15.719 1 98.38 365 ILE A N 1
ATOM 2610 C CA . ILE A 1 365 ? -8.398 -15.758 -16.438 1 98.38 365 ILE A CA 1
ATOM 2611 C C . ILE A 1 365 ? -8.633 -14.938 -17.703 1 98.38 365 ILE A C 1
ATOM 2613 O O . ILE A 1 365 ? -8.789 -15.492 -18.797 1 98.38 365 ILE A O 1
ATOM 2617 N N . ASP A 1 366 ? -8.578 -13.648 -17.547 1 97.06 366 ASP A N 1
ATOM 2618 C CA . ASP A 1 366 ? -8.844 -12.742 -18.672 1 97.06 366 ASP A CA 1
ATOM 2619 C C . ASP A 1 366 ? -7.781 -12.875 -19.75 1 97.06 366 ASP A C 1
ATOM 2621 O O . ASP A 1 366 ? -8.07 -12.727 -20.938 1 97.06 366 ASP A O 1
ATOM 2625 N N . LYS A 1 367 ? -6.555 -13.102 -19.297 1 97 367 LYS A N 1
ATOM 2626 C CA . LYS A 1 367 ? -5.48 -13.312 -20.266 1 97 367 LYS A CA 1
ATOM 2627 C C . LYS A 1 367 ? -5.758 -14.531 -21.141 1 97 367 LYS A C 1
ATOM 2629 O O . LYS A 1 367 ? -5.582 -14.484 -22.359 1 97 367 LYS A O 1
ATOM 2634 N N . ILE A 1 368 ? -6.219 -15.602 -20.562 1 98.25 368 ILE A N 1
ATOM 2635 C CA . ILE A 1 368 ? -6.551 -16.812 -21.297 1 98.25 368 ILE A CA 1
ATOM 2636 C C . ILE A 1 368 ? -7.727 -16.531 -22.234 1 98.25 368 ILE A C 1
ATOM 2638 O O . ILE A 1 368 ? -7.691 -16.906 -23.422 1 98.25 368 ILE A O 1
ATOM 2642 N N . VAL A 1 369 ? -8.711 -15.859 -21.719 1 97.69 369 VAL A N 1
ATOM 2643 C CA . VAL A 1 369 ? -9.906 -15.539 -22.5 1 97.69 369 VAL A CA 1
ATOM 2644 C C . VAL A 1 369 ? -9.523 -14.695 -23.719 1 97.69 369 VAL A C 1
ATOM 2646 O O . VAL A 1 369 ? -10.078 -14.867 -24.797 1 97.69 369 VAL A O 1
ATOM 2649 N N . SER A 1 370 ? -8.586 -13.852 -23.547 1 97.38 370 SER A N 1
ATOM 2650 C CA . SER A 1 370 ? -8.172 -12.945 -24.609 1 97.38 370 SER A CA 1
ATOM 2651 C C . SER A 1 370 ? -7.578 -13.703 -25.797 1 97.38 370 SER A C 1
ATOM 2653 O O . SER A 1 370 ? -7.473 -13.164 -26.891 1 97.38 370 SER A O 1
ATOM 2655 N N . TYR A 1 371 ? -7.27 -14.969 -25.672 1 96.62 371 TYR A N 1
ATOM 2656 C CA . TYR A 1 371 ? -6.715 -15.773 -26.75 1 96.62 371 TYR A CA 1
ATOM 2657 C C . TYR A 1 371 ? -7.762 -16.734 -27.312 1 96.62 371 TYR A C 1
ATOM 2659 O O . TYR A 1 371 ? -7.418 -17.75 -27.922 1 96.62 371 TYR A O 1
ATOM 2667 N N . GLY A 1 372 ? -9.023 -16.422 -26.984 1 95.5 372 GLY A N 1
ATOM 2668 C CA . GLY A 1 372 ? -10.125 -17.078 -27.688 1 95.5 372 GLY A CA 1
ATOM 2669 C C . GLY A 1 372 ? -10.648 -18.297 -26.953 1 95.5 372 GLY A C 1
ATOM 2670 O O . GLY A 1 372 ? -11.359 -19.125 -27.547 1 95.5 372 GLY A O 1
ATOM 2671 N N . VAL A 1 373 ? -10.328 -18.484 -25.734 1 95.38 373 VAL A N 1
ATOM 2672 C CA . VAL A 1 373 ? -10.852 -19.609 -24.953 1 95.38 373 VAL A CA 1
ATOM 2673 C C . VAL A 1 373 ? -12.125 -19.188 -24.219 1 95.38 373 VAL A C 1
ATOM 2675 O O . VAL A 1 373 ? -12.109 -18.234 -23.438 1 95.38 373 VAL A O 1
ATOM 2678 N N . ASP A 1 374 ? -13.148 -19.844 -24.453 1 94.81 374 ASP A N 1
ATOM 2679 C CA . ASP A 1 374 ? -14.422 -19.547 -23.797 1 94.81 374 ASP A CA 1
ATOM 2680 C C . ASP A 1 374 ? -14.477 -20.203 -22.406 1 94.81 374 ASP A C 1
ATOM 2682 O O . ASP A 1 374 ? -14.102 -21.359 -22.25 1 94.81 374 ASP A O 1
ATOM 2686 N N . ILE A 1 375 ? -14.906 -19.422 -21.438 1 97.12 375 ILE A N 1
ATOM 2687 C CA . ILE A 1 375 ? -15.047 -19.922 -20.078 1 97.12 375 ILE A CA 1
ATOM 2688 C C . ILE A 1 375 ? -16.484 -19.734 -19.609 1 97.12 375 ILE A C 1
ATOM 2690 O O . ILE A 1 375 ? -17 -18.609 -19.594 1 97.12 375 ILE A O 1
ATOM 2694 N N . GLU A 1 376 ? -17.156 -20.812 -19.219 1 97.06 376 GLU A N 1
ATOM 2695 C CA . GLU A 1 376 ? -18.547 -20.781 -18.766 1 97.06 376 GLU A CA 1
ATOM 2696 C C . GLU A 1 376 ? -18.625 -20.938 -17.25 1 97.06 376 GLU A C 1
ATOM 2698 O O . GLU A 1 376 ? -19.516 -20.391 -16.594 1 97.06 376 GLU A O 1
ATOM 2703 N N . ARG A 1 377 ? -17.781 -21.781 -16.719 1 96.44 377 ARG A N 1
ATOM 2704 C CA . ARG A 1 377 ? -17.719 -21.969 -15.273 1 96.44 377 ARG A CA 1
ATOM 2705 C C . ARG A 1 377 ? -16.281 -22.141 -14.805 1 96.44 377 ARG A C 1
ATOM 2707 O O . ARG A 1 377 ? -15.414 -22.5 -15.602 1 96.44 377 ARG A O 1
ATOM 2714 N N . ILE A 1 378 ? -16.078 -21.859 -13.562 1 98.69 378 ILE A N 1
ATOM 2715 C CA . ILE A 1 378 ? -14.758 -21.953 -12.961 1 98.69 378 ILE A CA 1
ATOM 2716 C C . ILE A 1 378 ? -14.766 -23 -11.859 1 98.69 378 ILE A C 1
ATOM 2718 O O . ILE A 1 378 ? -15.648 -23.016 -11 1 98.69 378 ILE A O 1
ATOM 2722 N N . ILE A 1 379 ? -13.867 -23.953 -11.945 1 98.5 379 ILE A N 1
ATOM 2723 C CA . ILE A 1 379 ? -13.664 -24.953 -10.914 1 98.5 379 ILE A CA 1
ATOM 2724 C C . ILE A 1 379 ? -12.516 -24.531 -10 1 98.5 379 ILE A C 1
ATOM 2726 O O . ILE A 1 379 ? -11.375 -24.391 -10.445 1 98.5 379 ILE A O 1
ATOM 2730 N N . LEU A 1 380 ? -12.836 -24.281 -8.758 1 98.56 380 LEU A N 1
ATOM 2731 C CA . LEU A 1 380 ? -11.859 -23.812 -7.781 1 98.56 380 LEU A CA 1
ATOM 2732 C C . LEU A 1 380 ? -11.367 -24.953 -6.906 1 98.56 380 LEU A C 1
ATOM 2734 O O . LEU A 1 380 ? -12.164 -25.641 -6.262 1 98.56 380 LEU A O 1
ATOM 2738 N N . VAL A 1 381 ? -10.039 -25.156 -6.91 1 97.31 381 VAL A N 1
ATOM 2739 C CA . VAL A 1 381 ? -9.43 -26.219 -6.109 1 97.31 381 VAL A CA 1
ATOM 2740 C C . VAL A 1 381 ? -8.203 -25.672 -5.375 1 97.31 381 VAL A C 1
ATOM 2742 O O . VAL A 1 381 ? -7.832 -24.5 -5.559 1 97.31 381 VAL A O 1
ATOM 2745 N N . GLY A 1 382 ? -7.594 -26.516 -4.496 1 94.81 382 GLY A N 1
ATOM 2746 C CA . GLY A 1 382 ? -6.426 -26.109 -3.729 1 94.81 382 GLY A CA 1
ATOM 2747 C C . GLY A 1 382 ? -6.766 -25.656 -2.318 1 94.81 382 GLY A C 1
ATOM 2748 O O . GLY A 1 382 ? -7.938 -25.516 -1.975 1 94.81 382 GLY A O 1
ATOM 2749 N N . GLY A 1 383 ? -5.715 -25.406 -1.589 1 93.69 383 GLY A N 1
ATOM 2750 C CA . GLY A 1 383 ? -5.883 -25.047 -0.19 1 93.69 383 GLY A CA 1
ATOM 2751 C C . GLY A 1 383 ? -6.688 -23.781 0.008 1 93.69 383 GLY A C 1
ATOM 2752 O O . GLY A 1 383 ? -7.43 -23.656 0.985 1 93.69 383 GLY A O 1
ATOM 2753 N N . GLY A 1 384 ? -6.582 -22.828 -0.905 1 95.88 384 GLY A N 1
ATOM 2754 C CA . GLY A 1 384 ? -7.305 -21.578 -0.818 1 95.88 384 GLY A CA 1
ATOM 2755 C C . GLY A 1 384 ? -8.805 -21.734 -0.939 1 95.88 384 GLY A C 1
ATOM 2756 O O . GLY A 1 384 ? -9.57 -20.875 -0.498 1 95.88 384 GLY A O 1
ATOM 2757 N N . ALA A 1 385 ? -9.211 -22.828 -1.484 1 96.5 385 ALA A N 1
ATOM 2758 C CA . ALA A 1 385 ? -10.633 -23.094 -1.656 1 96.5 385 ALA A CA 1
ATOM 2759 C C . ALA A 1 385 ? -11.305 -23.391 -0.315 1 96.5 385 ALA A C 1
ATOM 2761 O O . ALA A 1 385 ? -12.531 -23.375 -0.213 1 96.5 385 ALA A O 1
ATOM 2762 N N . ARG A 1 386 ? -10.547 -23.641 0.712 1 95.94 386 ARG A N 1
ATOM 2763 C CA . ARG A 1 386 ? -11.102 -23.906 2.037 1 95.94 386 ARG A CA 1
ATOM 2764 C C . ARG A 1 386 ? -11.648 -22.625 2.656 1 95.94 386 ARG A C 1
ATOM 2766 O O . ARG A 1 386 ? -12.477 -22.672 3.566 1 95.94 386 ARG A O 1
ATOM 2773 N N . SER A 1 387 ? -11.156 -21.516 2.242 1 98.12 387 SER A N 1
ATOM 2774 C CA . SER A 1 387 ? -11.625 -20.234 2.752 1 98.12 387 SER A CA 1
ATOM 2775 C C . SER A 1 387 ? -13.047 -19.938 2.305 1 98.12 387 SER A C 1
ATOM 2777 O O . SER A 1 387 ? -13.328 -19.859 1.105 1 98.12 387 SER A O 1
ATOM 2779 N N . GLU A 1 388 ? -13.883 -19.781 3.279 1 98.5 388 GLU A N 1
ATOM 2780 C CA . GLU A 1 388 ? -15.266 -19.438 2.947 1 98.5 388 GLU A CA 1
ATOM 2781 C C . GLU A 1 388 ? -15.336 -18.109 2.195 1 98.5 388 GLU A C 1
ATOM 2783 O O . GLU A 1 388 ? -16.125 -17.969 1.267 1 98.5 388 GLU A O 1
ATOM 2788 N N . ALA A 1 389 ? -14.531 -17.156 2.641 1 98.81 389 ALA A N 1
ATOM 2789 C CA . ALA A 1 389 ? -14.516 -15.844 1.992 1 98.81 389 ALA A CA 1
ATOM 2790 C C . ALA A 1 389 ? -14.141 -15.969 0.52 1 98.81 389 ALA A C 1
ATOM 2792 O O . ALA A 1 389 ? -14.773 -15.352 -0.344 1 98.81 389 ALA A O 1
ATOM 2793 N N . VAL A 1 390 ? -13.148 -16.797 0.194 1 98.88 390 VAL A N 1
ATOM 2794 C CA . VAL A 1 390 ? -12.719 -16.984 -1.186 1 98.88 390 VAL A CA 1
ATOM 2795 C C . VAL A 1 390 ? -13.859 -17.578 -2.01 1 98.88 390 VAL A C 1
ATOM 2797 O O . VAL A 1 390 ? -14.188 -17.062 -3.082 1 98.88 390 VAL A O 1
ATOM 2800 N N . ARG A 1 391 ? -14.5 -18.594 -1.481 1 98.75 391 ARG A N 1
ATOM 2801 C CA . ARG A 1 391 ? -15.57 -19.281 -2.203 1 98.75 391 ARG A CA 1
ATOM 2802 C C . ARG A 1 391 ? -16.734 -18.328 -2.484 1 98.75 391 ARG A C 1
ATOM 2804 O O . ARG A 1 391 ? -17.281 -18.328 -3.586 1 98.75 391 ARG A O 1
ATOM 2811 N N . ARG A 1 392 ? -17.062 -17.531 -1.562 1 98.75 392 ARG A N 1
ATOM 2812 C CA . ARG A 1 392 ? -18.25 -16.688 -1.666 1 98.75 392 ARG A CA 1
ATOM 2813 C C . ARG A 1 392 ? -17.969 -15.445 -2.49 1 98.75 392 ARG A C 1
ATOM 2815 O O . ARG A 1 392 ? -18.859 -14.922 -3.162 1 98.75 392 ARG A O 1
ATOM 2822 N N . ILE A 1 393 ? -16.734 -14.945 -2.504 1 98.81 393 ILE A N 1
ATOM 2823 C CA . ILE A 1 393 ? -16.406 -13.672 -3.133 1 98.81 393 ILE A CA 1
ATOM 2824 C C . ILE A 1 393 ? -15.953 -13.906 -4.57 1 98.81 393 ILE A C 1
ATOM 2826 O O . ILE A 1 393 ? -16.188 -13.07 -5.449 1 98.81 393 ILE A O 1
ATOM 2830 N N . ALA A 1 394 ? -15.43 -15.031 -4.926 1 98.88 394 ALA A N 1
ATOM 2831 C CA . ALA A 1 394 ? -14.781 -15.32 -6.203 1 98.88 394 ALA A CA 1
ATOM 2832 C C . ALA A 1 394 ? -15.75 -15.117 -7.367 1 98.88 394 ALA A C 1
ATOM 2834 O O . ALA A 1 394 ? -15.398 -14.469 -8.359 1 98.88 394 ALA A O 1
ATOM 2835 N N . PRO A 1 395 ? -17.016 -15.586 -7.266 1 98.69 395 PRO A N 1
ATOM 2836 C CA . PRO A 1 395 ? -17.906 -15.422 -8.414 1 98.69 395 PRO A CA 1
ATOM 2837 C C . PRO A 1 395 ? -18.125 -13.953 -8.781 1 98.69 395 PRO A C 1
ATOM 2839 O O . PRO A 1 395 ? -18.266 -13.625 -9.961 1 98.69 395 PRO A O 1
ATOM 2842 N N . ALA A 1 396 ? -18.156 -13.109 -7.809 1 98.62 396 ALA A N 1
ATOM 2843 C CA . ALA A 1 396 ? -18.375 -11.688 -8.062 1 98.62 396 ALA A CA 1
ATOM 2844 C C . ALA A 1 396 ? -17.203 -11.078 -8.805 1 98.62 396 ALA A C 1
ATOM 2846 O O . ALA A 1 396 ? -17.375 -10.211 -9.664 1 98.62 396 ALA A O 1
ATOM 2847 N N . ILE A 1 397 ? -16.047 -11.469 -8.445 1 98.69 397 ILE A N 1
ATOM 2848 C CA . ILE A 1 397 ? -14.828 -10.906 -9.023 1 98.69 397 ILE A CA 1
ATOM 2849 C C . ILE A 1 397 ? -14.586 -11.508 -10.406 1 98.69 397 ILE A C 1
ATOM 2851 O O . ILE A 1 397 ? -14.195 -10.805 -11.344 1 98.69 397 ILE A O 1
ATOM 2855 N N . TRP A 1 398 ? -14.844 -12.812 -10.594 1 98.56 398 TRP A N 1
ATOM 2856 C CA . TRP A 1 398 ? -14.531 -13.523 -11.828 1 98.56 398 TRP A CA 1
ATOM 2857 C C . TRP A 1 398 ? -15.688 -13.438 -12.812 1 98.56 398 TRP A C 1
ATOM 2859 O O . TRP A 1 398 ? -15.523 -13.719 -14 1 98.56 398 TRP A O 1
ATOM 2869 N N . GLY A 1 399 ? -16.891 -13.016 -12.336 1 97.69 399 GLY A N 1
ATOM 2870 C CA . GLY A 1 399 ? -18.047 -12.805 -13.18 1 97.69 399 GLY A CA 1
ATOM 2871 C C . GLY A 1 399 ? -18.625 -14.102 -13.734 1 97.69 399 GLY A C 1
ATOM 2872 O O . GLY A 1 399 ? -19.219 -14.109 -14.812 1 97.69 399 GLY A O 1
ATOM 2873 N N . ARG A 1 400 ? -18.406 -15.258 -13.102 1 97.88 400 ARG A N 1
ATOM 2874 C CA . ARG A 1 400 ? -18.859 -16.594 -13.508 1 97.88 400 ARG A CA 1
ATOM 2875 C C . ARG A 1 400 ? -19.172 -17.453 -12.297 1 97.88 400 ARG A C 1
ATOM 2877 O O . ARG A 1 400 ? -18.641 -17.219 -11.203 1 97.88 400 ARG A O 1
ATOM 2884 N N . PRO A 1 401 ? -20.047 -18.484 -12.5 1 98.31 401 PRO A N 1
ATOM 2885 C CA . PRO A 1 401 ? -20.234 -19.438 -11.406 1 98.31 401 PRO A CA 1
ATOM 2886 C C . PRO A 1 401 ? -18.938 -20.156 -11.031 1 98.31 401 PRO A C 1
ATOM 2888 O O . PRO A 1 401 ? -18.125 -20.453 -11.906 1 98.31 401 PRO A O 1
ATOM 2891 N N . VAL A 1 402 ? -18.766 -20.406 -9.734 1 98.81 402 VAL A N 1
ATOM 2892 C CA . VAL A 1 402 ? -17.594 -21.094 -9.219 1 98.81 402 VAL A CA 1
ATOM 2893 C C . VAL A 1 402 ? -18 -22.406 -8.555 1 98.81 402 VAL A C 1
ATOM 2895 O O . VAL A 1 402 ? -18.766 -22.406 -7.59 1 98.81 402 VAL A O 1
ATOM 2898 N N . ASP A 1 403 ? -17.531 -23.484 -9.086 1 98.19 403 ASP A N 1
ATOM 2899 C CA . ASP A 1 403 ? -17.766 -24.812 -8.539 1 98.19 403 ASP A CA 1
ATOM 2900 C C . ASP A 1 403 ? -16.609 -25.266 -7.656 1 98.19 403 ASP A C 1
ATOM 2902 O O . ASP A 1 403 ? -15.445 -25.203 -8.062 1 98.19 403 ASP A O 1
ATOM 2906 N N . VAL A 1 404 ? -16.922 -25.688 -6.461 1 98.19 404 VAL A N 1
ATOM 2907 C CA . VAL A 1 404 ? -15.914 -26.188 -5.527 1 98.19 404 VAL A CA 1
ATOM 2908 C C . VAL A 1 404 ? -16.156 -27.672 -5.254 1 98.19 404 VAL A C 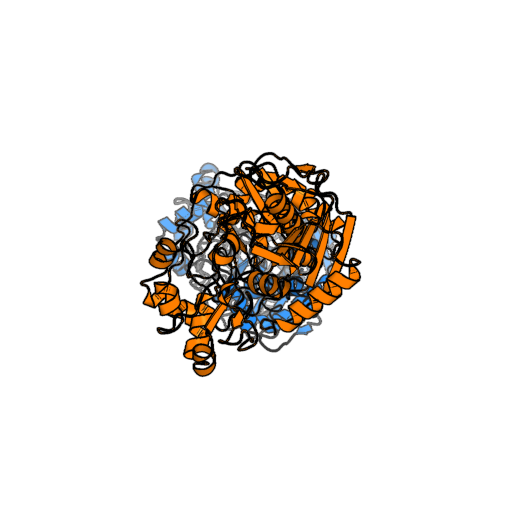1
ATOM 2910 O O . VAL A 1 404 ? -17.047 -28.031 -4.48 1 98.19 404 VAL A O 1
ATOM 2913 N N . PRO A 1 405 ? -15.391 -28.484 -5.887 1 96.75 405 PRO A N 1
ATOM 2914 C CA . PRO A 1 405 ? -15.516 -29.922 -5.609 1 96.75 405 PRO A CA 1
ATOM 2915 C C . PRO A 1 405 ? -14.922 -30.312 -4.258 1 96.75 405 PRO A C 1
ATOM 2917 O O . PRO A 1 405 ? -14.242 -29.5 -3.619 1 96.75 405 PRO A O 1
ATOM 2920 N N . PRO A 1 406 ? -15.297 -31.484 -3.75 1 94.12 406 PRO A N 1
ATOM 2921 C CA . PRO A 1 406 ? -14.648 -31.938 -2.512 1 94.12 406 PRO A CA 1
ATOM 2922 C C . PRO A 1 406 ? -13.133 -32.062 -2.648 1 94.12 406 PRO A C 1
ATOM 2924 O O . PRO A 1 406 ? -12.625 -32.25 -3.756 1 94.12 406 PRO A O 1
ATOM 2927 N N . PRO A 1 407 ? -12.461 -31.875 -1.506 1 90.81 407 PRO A N 1
ATOM 2928 C CA . PRO A 1 407 ? -11.023 -32.156 -1.595 1 90.81 407 PRO A CA 1
ATOM 2929 C C . PRO A 1 407 ? -10.719 -33.531 -2.113 1 90.81 407 PRO A C 1
ATOM 2931 O O . PRO A 1 407 ? -11.43 -34.5 -1.788 1 90.81 407 PRO A O 1
ATOM 2934 N N . GLY A 1 408 ? -9.648 -33.656 -2.939 1 90.12 408 GLY A N 1
ATOM 2935 C CA . GLY A 1 408 ? -9.297 -34.969 -3.488 1 90.12 408 GLY A CA 1
ATOM 2936 C C . GLY A 1 408 ? -7.957 -34.969 -4.207 1 90.12 408 GLY A C 1
ATOM 2937 O O . GLY A 1 408 ? -7.352 -33.906 -4.406 1 90.12 408 GLY A O 1
ATOM 2938 N N . GLU A 1 409 ? -7.477 -36.188 -4.539 1 93.88 409 GLU A N 1
ATOM 2939 C CA . GLU A 1 409 ? -6.238 -36.375 -5.289 1 93.88 409 GLU A CA 1
ATOM 2940 C C . GLU A 1 409 ? -6.5 -36.375 -6.793 1 93.88 409 GLU A C 1
ATOM 2942 O O . GLU A 1 409 ? -6.344 -37.406 -7.449 1 93.88 409 GLU A O 1
ATOM 2947 N N . TYR A 1 410 ? -6.68 -35.219 -7.309 1 96.19 410 TYR A N 1
ATOM 2948 C CA . TYR A 1 410 ? -7.258 -35.125 -8.648 1 96.19 410 TYR A CA 1
ATOM 2949 C C . TYR A 1 410 ? -6.227 -35.469 -9.711 1 96.19 410 TYR A C 1
ATOM 2951 O O . TYR A 1 410 ? -6.59 -35.906 -10.812 1 96.19 410 TYR A O 1
ATOM 2959 N N . VAL A 1 411 ? -4.961 -35.281 -9.406 1 97.88 411 VAL A N 1
ATOM 2960 C CA . VAL A 1 411 ? -3.959 -35.719 -10.367 1 97.88 411 VAL A CA 1
ATOM 2961 C C . VAL A 1 411 ? -3.984 -37.25 -10.469 1 97.88 411 VAL A C 1
ATOM 2963 O O . VAL A 1 411 ? -4.09 -37.812 -11.57 1 97.88 411 VAL A O 1
ATOM 2966 N N . ALA A 1 412 ? -3.953 -37.938 -9.352 1 98.25 412 ALA A N 1
ATOM 2967 C CA . ALA A 1 412 ? -4.016 -39.406 -9.328 1 98.25 412 ALA A CA 1
ATOM 2968 C C . ALA A 1 412 ? -5.348 -39.906 -9.883 1 98.25 412 ALA A C 1
ATOM 2970 O O . ALA A 1 412 ? -5.391 -40.906 -10.617 1 98.25 412 ALA A O 1
ATOM 2971 N N . LEU A 1 413 ? -6.379 -39.219 -9.523 1 97.38 413 LEU A N 1
ATOM 2972 C CA . LEU A 1 413 ? -7.699 -39.594 -10.016 1 97.38 413 LEU A CA 1
ATOM 2973 C C . LEU A 1 413 ? -7.77 -39.469 -11.539 1 97.38 413 LEU A C 1
ATOM 2975 O O . LEU A 1 413 ? -8.367 -40.312 -12.211 1 97.38 413 LEU A O 1
ATOM 2979 N N . GLY A 1 414 ? -7.238 -38.375 -12.008 1 97.75 414 GLY A N 1
ATOM 2980 C CA . GLY A 1 414 ? -7.172 -38.188 -13.453 1 97.75 414 GLY A CA 1
ATOM 2981 C C . GLY A 1 414 ? -6.387 -39.312 -14.148 1 97.75 414 GLY A C 1
ATOM 2982 O O . GLY A 1 414 ? -6.797 -39.781 -15.195 1 97.75 414 GLY A O 1
ATOM 2983 N N . ALA A 1 415 ? -5.27 -39.656 -13.586 1 98.38 415 ALA A N 1
ATOM 2984 C CA . ALA A 1 415 ? -4.477 -40.75 -14.125 1 98.38 415 ALA A CA 1
ATOM 2985 C C . ALA A 1 415 ? -5.273 -42.062 -14.117 1 98.38 415 ALA A C 1
ATOM 2987 O O . ALA A 1 415 ? -5.246 -42.812 -15.094 1 98.38 415 ALA A O 1
ATOM 2988 N N . ALA A 1 416 ? -6.012 -42.312 -13.047 1 98 416 ALA A N 1
ATOM 2989 C CA . ALA A 1 416 ? -6.852 -43.5 -12.969 1 98 416 ALA A CA 1
ATOM 2990 C C . ALA A 1 416 ? -7.93 -43.5 -14.047 1 98 416 ALA A C 1
ATOM 2992 O O . ALA A 1 416 ? -8.211 -44.531 -14.672 1 98 416 ALA A O 1
ATOM 2993 N N . ARG A 1 417 ? -8.5 -42.375 -14.18 1 97.31 417 ARG A N 1
ATOM 2994 C CA . ARG A 1 417 ? -9.531 -42.219 -15.203 1 97.31 417 ARG A CA 1
ATOM 2995 C C . ARG A 1 417 ? -8.961 -42.469 -16.594 1 97.31 417 ARG A C 1
ATOM 2997 O O . ARG A 1 417 ? -9.617 -43.094 -17.438 1 97.31 417 ARG A O 1
ATOM 3004 N N . GLN A 1 418 ? -7.816 -41.969 -16.891 1 97.69 418 GLN A N 1
ATOM 3005 C CA . GLN A 1 418 ? -7.148 -42.219 -18.156 1 97.69 418 GLN A CA 1
ATOM 3006 C C . GLN A 1 418 ? -6.875 -43.688 -18.359 1 97.69 418 GLN A C 1
ATOM 3008 O O . GLN A 1 418 ? -7.023 -44.219 -19.469 1 97.69 418 GLN A O 1
ATOM 3013 N N . ALA A 1 419 ? -6.41 -44.344 -17.281 1 97.81 419 ALA A N 1
ATOM 3014 C CA . ALA A 1 419 ? -6.188 -45.781 -17.328 1 97.81 419 ALA A CA 1
ATOM 3015 C C . ALA A 1 419 ? -7.465 -46.531 -17.734 1 97.81 419 ALA A C 1
ATOM 3017 O O . ALA A 1 419 ? -7.438 -47.406 -18.594 1 97.81 419 ALA A O 1
ATOM 3018 N N . ALA A 1 420 ? -8.508 -46.156 -17.125 1 97.12 420 ALA A N 1
ATOM 3019 C CA . ALA A 1 420 ? -9.797 -46.75 -17.453 1 97.12 420 ALA A CA 1
ATOM 3020 C C . ALA A 1 420 ? -10.172 -46.469 -18.906 1 97.12 420 ALA A C 1
ATOM 3022 O O . ALA A 1 420 ? -10.734 -47.344 -19.578 1 97.12 420 ALA A O 1
ATOM 3023 N N . TRP A 1 421 ? -9.914 -45.281 -19.328 1 96.88 421 TRP A N 1
ATOM 3024 C CA . TRP A 1 421 ? -10.195 -44.906 -20.703 1 96.88 421 TRP A CA 1
ATOM 3025 C C . TRP A 1 421 ? -9.391 -45.75 -21.688 1 96.88 421 TRP A C 1
ATOM 3027 O O . TRP A 1 421 ? -9.922 -46.219 -22.688 1 96.88 421 TRP A O 1
ATOM 3037 N N . ALA A 1 422 ? -8.102 -45.875 -21.438 1 96.88 422 ALA A N 1
ATOM 3038 C CA . ALA A 1 422 ? -7.227 -46.688 -22.281 1 96.88 422 ALA A CA 1
ATOM 3039 C C . ALA A 1 422 ? -7.703 -48.156 -22.328 1 96.88 422 ALA A C 1
ATOM 3041 O O . ALA A 1 422 ? -7.586 -48.812 -23.359 1 96.88 422 ALA A O 1
ATOM 3042 N N . LEU A 1 423 ? -8.234 -48.656 -21.234 1 96.31 423 LEU A N 1
ATOM 3043 C CA . LEU A 1 423 ? -8.758 -50 -21.172 1 96.31 423 LEU A CA 1
ATOM 3044 C C . LEU A 1 423 ? -10.047 -50.125 -21.984 1 96.31 423 LEU A C 1
ATOM 3046 O O . LEU A 1 423 ? -10.211 -51.062 -22.75 1 96.31 423 LEU A O 1
ATOM 3050 N N . GLY A 1 424 ? -10.898 -49.219 -21.781 1 95 424 GLY A N 1
ATOM 3051 C CA . GLY A 1 424 ? -12.227 -49.281 -22.375 1 95 424 GLY A CA 1
ATOM 3052 C C . GLY A 1 424 ? -12.25 -48.906 -23.844 1 95 424 GLY A C 1
ATOM 3053 O O . GLY A 1 424 ? -13.141 -49.312 -24.578 1 95 424 GLY A O 1
ATOM 3054 N N . GLN A 1 425 ? -11.422 -48.031 -24.266 1 95.19 425 GLN A N 1
ATOM 3055 C CA . GLN A 1 425 ? -11.227 -47.625 -25.656 1 95.19 425 GLN A CA 1
ATOM 3056 C C . GLN A 1 425 ? -12.445 -46.906 -26.203 1 95.19 425 GLN A C 1
ATOM 3058 O O . GLN A 1 425 ? -12.719 -46.938 -27.406 1 95.19 425 GLN A O 1
ATOM 3063 N N . GLN A 1 426 ? -13.172 -46.344 -25.312 1 93.75 426 GLN A N 1
ATOM 3064 C CA . GLN A 1 426 ? -14.328 -45.594 -25.75 1 93.75 426 GLN A CA 1
ATOM 3065 C C . GLN A 1 426 ? -13.906 -44.219 -26.344 1 93.75 426 GLN A C 1
ATOM 3067 O O . GLN A 1 426 ? -12.758 -43.812 -26.172 1 93.75 426 GLN A O 1
ATOM 3072 N N . ASP A 1 427 ? -14.859 -43.5 -26.984 1 93.94 427 ASP A N 1
ATOM 3073 C CA . ASP A 1 427 ? -14.547 -42.25 -27.672 1 93.94 427 ASP A CA 1
ATOM 3074 C C . ASP A 1 427 ? -14.312 -41.125 -26.672 1 93.94 427 ASP A C 1
ATOM 3076 O O . ASP A 1 427 ? -13.609 -40.156 -26.984 1 93.94 427 ASP A O 1
ATOM 3080 N N . SER A 1 428 ? -14.961 -41.281 -25.516 1 93.88 428 SER A N 1
ATOM 3081 C CA . SER A 1 428 ? -14.82 -40.312 -24.453 1 93.88 428 SER A CA 1
ATOM 3082 C C . SER A 1 428 ? -14.359 -40.969 -23.156 1 93.88 428 SER A C 1
ATOM 3084 O O . SER A 1 428 ? -14.516 -42.156 -22.969 1 93.88 428 SER A O 1
ATOM 3086 N N . PRO A 1 429 ? -13.75 -40.125 -22.312 1 93.69 429 PRO A N 1
ATOM 3087 C CA . PRO A 1 429 ? -13.383 -40.688 -21.016 1 93.69 429 PRO A CA 1
ATOM 3088 C C . PRO A 1 429 ? -14.578 -41.25 -20.25 1 93.69 429 PRO A C 1
ATOM 3090 O O . PRO A 1 429 ? -15.711 -40.812 -20.484 1 93.69 429 PRO A O 1
ATOM 3093 N N . PRO A 1 430 ? -14.281 -42.188 -19.344 1 93.81 430 PRO A N 1
ATOM 3094 C CA . PRO A 1 430 ? -15.391 -42.719 -18.531 1 93.81 430 PRO A CA 1
ATOM 3095 C C . PRO A 1 430 ? -16.125 -41.625 -17.766 1 93.81 430 PRO A C 1
ATOM 3097 O O . PRO A 1 430 ? -15.492 -40.656 -17.281 1 93.81 430 PRO A O 1
ATOM 3100 N N . ALA A 1 431 ? -17.391 -41.781 -17.656 1 91.56 431 ALA A N 1
ATOM 3101 C CA . ALA A 1 431 ? -18.219 -40.812 -16.953 1 91.56 431 ALA A CA 1
ATOM 3102 C C . ALA A 1 431 ? -18.172 -41 -15.445 1 91.56 431 ALA A C 1
ATOM 3104 O O . ALA A 1 431 ? -19.109 -41.531 -14.859 1 91.56 431 ALA A O 1
ATOM 3105 N N . TRP A 1 432 ? -17.125 -40.656 -14.891 1 91.44 432 TRP A N 1
ATOM 3106 C CA . TRP A 1 432 ? -16.969 -40.719 -13.438 1 91.44 432 TRP A CA 1
ATOM 3107 C C . TRP A 1 432 ? -17.562 -39.469 -12.766 1 91.44 432 TRP A C 1
ATOM 3109 O O . TRP A 1 432 ? -17.484 -38.375 -13.305 1 91.44 432 TRP A O 1
ATOM 3119 N N . GLN A 1 433 ? -18.234 -39.594 -11.695 1 81.19 433 GLN A N 1
ATOM 3120 C CA . GLN A 1 433 ? -18.781 -38.469 -10.945 1 81.19 433 GLN A CA 1
ATOM 3121 C C . GLN A 1 433 ? -17.766 -37.938 -9.93 1 81.19 433 GLN A C 1
ATOM 3123 O O . GLN A 1 433 ? -17.094 -38.719 -9.25 1 81.19 433 GLN A O 1
ATOM 3128 N N . VAL A 1 434 ? -17.656 -36.625 -10.125 1 79.25 434 VAL A N 1
ATOM 3129 C CA . VAL A 1 434 ? -16.859 -35.938 -9.102 1 79.25 434 VAL A CA 1
ATOM 3130 C C . VAL A 1 434 ? -17.719 -35.688 -7.863 1 79.25 434 VAL A C 1
ATOM 3132 O O . VAL A 1 434 ? -18.828 -35.188 -7.973 1 79.25 434 VAL A O 1
ATOM 3135 N N . GLY A 1 435 ? -17.578 -36.344 -6.812 1 78.81 435 GLY A N 1
ATOM 3136 C CA . GLY A 1 435 ? -18.312 -36.156 -5.57 1 78.81 435 GLY A CA 1
ATOM 3137 C C . GLY A 1 435 ? -19.219 -34.938 -5.594 1 78.81 435 GLY A C 1
ATOM 3138 O O . GLY A 1 435 ? -19.469 -34.344 -6.652 1 78.81 435 GLY A O 1
ATOM 3139 N N . SER A 1 436 ? -19.875 -34.469 -4.492 1 87.38 436 SER A N 1
ATOM 3140 C CA . SER A 1 436 ? -20.844 -33.375 -4.379 1 87.38 436 SER A CA 1
ATOM 3141 C C . SER A 1 436 ? -20.156 -32.031 -4.531 1 87.38 436 SER A C 1
ATOM 3143 O O . SER A 1 436 ? -19.453 -31.578 -3.627 1 87.38 436 SER A O 1
ATOM 3145 N N . THR A 1 437 ? -20.266 -31.438 -5.66 1 93.38 437 THR A N 1
ATOM 3146 C CA . THR A 1 437 ? -19.734 -30.125 -5.988 1 93.38 437 THR A CA 1
ATOM 3147 C C . THR A 1 437 ? -20.703 -29.031 -5.547 1 93.38 437 THR A C 1
ATOM 3149 O O . THR A 1 437 ? -21.922 -29.141 -5.75 1 93.38 437 THR A O 1
ATOM 3152 N N . THR A 1 438 ? -20.188 -28.078 -4.773 1 97.19 438 THR A N 1
ATOM 3153 C CA . THR A 1 438 ? -20.984 -26.922 -4.406 1 97.19 438 THR A CA 1
ATOM 3154 C C . THR A 1 438 ? -20.75 -25.766 -5.379 1 97.19 438 THR A C 1
ATOM 3156 O O . THR A 1 438 ? -19.609 -25.438 -5.691 1 97.19 438 THR A O 1
ATOM 3159 N N . THR A 1 439 ? -21.828 -25.188 -5.883 1 98.12 439 THR A N 1
ATOM 3160 C CA . THR A 1 439 ? -21.75 -24.062 -6.805 1 98.12 439 THR A CA 1
ATOM 3161 C C . THR A 1 439 ? -22 -22.75 -6.074 1 98.12 439 THR A C 1
ATOM 3163 O O . THR A 1 439 ? -22.984 -22.625 -5.34 1 98.12 439 THR A O 1
ATOM 3166 N N . TYR A 1 440 ? -21.109 -21.828 -6.246 1 98.56 440 TYR A N 1
ATOM 3167 C CA . TYR A 1 440 ? -21.25 -20.484 -5.699 1 98.56 440 TYR A CA 1
ATOM 3168 C C . TYR A 1 440 ? -21.516 -19.469 -6.805 1 98.56 440 TYR A C 1
ATOM 3170 O O . TYR A 1 440 ? -20.922 -19.547 -7.883 1 98.56 440 TYR A O 1
ATOM 3178 N N . THR A 1 441 ? -22.5 -18.609 -6.594 1 98.38 441 THR A N 1
ATOM 3179 C CA . THR A 1 441 ? -22.828 -17.531 -7.516 1 98.38 441 THR A CA 1
ATOM 3180 C C . THR A 1 441 ? -22.922 -16.203 -6.777 1 98.38 441 THR A C 1
ATOM 3182 O O . THR A 1 441 ? -23.078 -16.172 -5.559 1 98.38 441 THR A O 1
ATOM 3185 N N . ALA A 1 442 ? -22.688 -15.156 -7.496 1 97.94 442 ALA A N 1
ATOM 3186 C CA . ALA A 1 442 ? -22.828 -13.805 -6.969 1 97.94 442 ALA A CA 1
ATOM 3187 C C . ALA A 1 442 ? -22.984 -12.789 -8.094 1 97.94 442 ALA A C 1
ATOM 3189 O O . ALA A 1 442 ? -22.672 -13.078 -9.25 1 97.94 442 ALA A O 1
ATOM 3190 N N . GLU A 1 443 ? -23.562 -11.648 -7.746 1 97.69 443 GLU A N 1
ATOM 3191 C CA . GLU A 1 443 ? -23.609 -10.555 -8.711 1 97.69 443 GLU A CA 1
ATOM 3192 C C . GLU A 1 443 ? -22.203 -10.086 -9.078 1 97.69 443 GLU A C 1
ATOM 3194 O O . GLU A 1 443 ? -21.359 -9.875 -8.195 1 97.69 443 GLU A O 1
ATOM 3199 N N . HIS A 1 444 ? -22 -10 -10.406 1 97.69 444 HIS A N 1
ATOM 3200 C CA . HIS A 1 444 ? -20.703 -9.578 -10.891 1 97.69 444 HIS A CA 1
ATOM 3201 C C . HIS A 1 444 ? -20.344 -8.188 -10.375 1 97.69 444 HIS A C 1
ATOM 3203 O O . HIS A 1 444 ? -21.188 -7.285 -10.375 1 97.69 444 HIS A O 1
ATOM 3209 N N . ALA A 1 445 ? -19.094 -7.992 -9.898 1 97.38 445 ALA A N 1
ATOM 3210 C CA . ALA A 1 445 ? -18.609 -6.73 -9.352 1 97.38 445 ALA A CA 1
ATOM 3211 C C . ALA A 1 445 ? -17.359 -6.254 -10.102 1 97.38 445 ALA A C 1
ATOM 3213 O O . ALA A 1 445 ? -16.266 -6.211 -9.539 1 97.38 445 ALA A O 1
ATOM 3214 N N . PRO A 1 446 ? -17.531 -5.777 -11.328 1 97.25 446 PRO A N 1
ATOM 3215 C CA . PRO A 1 446 ? -16.375 -5.391 -12.133 1 97.25 446 PRO A CA 1
ATOM 3216 C C . PRO A 1 446 ? -15.586 -4.23 -11.523 1 97.25 446 PRO A C 1
ATOM 3218 O O . PRO A 1 446 ? -14.391 -4.082 -11.789 1 97.25 446 PRO A O 1
ATOM 3221 N N . GLN A 1 447 ? -16.234 -3.42 -10.641 1 97.31 447 GLN A N 1
ATOM 3222 C CA . GLN A 1 447 ? -15.594 -2.248 -10.055 1 97.31 447 GLN A CA 1
ATOM 3223 C C . GLN A 1 447 ? -14.43 -2.652 -9.156 1 97.31 447 GLN A C 1
ATOM 3225 O O . GLN A 1 447 ? -13.469 -1.893 -9 1 97.31 447 GLN A O 1
ATOM 3230 N N . VAL A 1 448 ? -14.508 -3.832 -8.555 1 98 448 VAL A N 1
ATOM 3231 C CA . VAL A 1 448 ? -13.438 -4.305 -7.688 1 98 448 VAL A CA 1
ATOM 3232 C C . VAL A 1 448 ? -12.188 -4.586 -8.523 1 98 448 VAL A C 1
ATOM 3234 O O . VAL A 1 448 ? -11.07 -4.242 -8.117 1 98 448 VAL A O 1
ATOM 3237 N N . LEU A 1 449 ? -12.375 -5.219 -9.672 1 97.94 449 LEU A N 1
ATOM 3238 C CA . LEU A 1 449 ? -11.25 -5.469 -10.562 1 97.94 449 LEU A CA 1
ATOM 3239 C C . LEU A 1 449 ? -10.68 -4.16 -11.102 1 97.94 449 LEU A C 1
ATOM 3241 O O . LEU A 1 449 ? -9.461 -4.008 -11.219 1 97.94 449 LEU A O 1
ATOM 3245 N N . GLU A 1 450 ? -11.555 -3.26 -11.477 1 98.06 450 GLU A N 1
ATOM 3246 C CA . GLU A 1 450 ? -11.109 -1.949 -11.945 1 98.06 450 GLU A CA 1
ATOM 3247 C C . GLU A 1 450 ? -10.25 -1.253 -10.891 1 98.06 450 GLU A C 1
ATOM 3249 O O . GLU A 1 450 ? -9.234 -0.64 -11.219 1 98.06 450 GLU A O 1
ATOM 3254 N N . GLN A 1 451 ? -10.727 -1.28 -9.656 1 97.75 451 GLN A N 1
ATOM 3255 C CA . GLN A 1 451 ? -9.977 -0.737 -8.523 1 97.75 451 GLN A CA 1
ATOM 3256 C C . GLN A 1 451 ? -8.594 -1.374 -8.422 1 97.75 451 GLN A C 1
ATOM 3258 O O . GLN A 1 451 ? -7.598 -0.676 -8.234 1 97.75 451 GLN A O 1
ATOM 3263 N N . TYR A 1 452 ? -8.508 -2.627 -8.57 1 98.44 452 TYR A N 1
ATOM 3264 C CA . TYR A 1 452 ? -7.25 -3.369 -8.539 1 98.44 452 TYR A CA 1
ATOM 3265 C C . TYR A 1 452 ? -6.336 -2.947 -9.68 1 98.44 452 TYR A C 1
ATOM 3267 O O . TYR A 1 452 ? -5.145 -2.697 -9.477 1 98.44 452 TYR A O 1
ATOM 3275 N N . LEU A 1 453 ? -6.848 -2.855 -10.867 1 97.75 453 LEU A N 1
ATOM 3276 C CA . LEU A 1 453 ? -6.059 -2.525 -12.047 1 97.75 453 LEU A CA 1
ATOM 3277 C C . LEU A 1 453 ? -5.504 -1.108 -11.953 1 97.75 453 LEU A C 1
ATOM 3279 O O . LEU A 1 453 ? -4.422 -0.824 -12.477 1 97.75 453 LEU A O 1
ATOM 3283 N N . ALA A 1 454 ? -6.16 -0.236 -11.234 1 97.81 454 ALA A N 1
ATOM 3284 C CA . ALA A 1 454 ? -5.684 1.128 -11.023 1 97.81 454 ALA A CA 1
ATOM 3285 C C . ALA A 1 454 ? -4.52 1.155 -10.039 1 97.81 454 ALA A C 1
ATOM 3287 O O . ALA A 1 454 ? -3.613 1.982 -10.156 1 97.81 454 ALA A O 1
ATOM 3288 N N . ALA A 1 455 ? -4.492 0.274 -9.07 1 98.38 455 ALA A N 1
ATOM 3289 C CA . ALA A 1 455 ? -3.498 0.247 -8.008 1 98.38 455 ALA A CA 1
ATOM 3290 C C . ALA A 1 455 ? -2.275 -0.57 -8.414 1 98.38 455 ALA A C 1
ATOM 3292 O O . ALA A 1 455 ? -1.159 -0.295 -7.969 1 98.38 455 ALA A O 1
ATOM 3293 N N . GLN A 1 456 ? -2.492 -1.508 -9.273 1 97.75 456 GLN A N 1
ATOM 3294 C CA . GLN A 1 456 ? -1.525 -2.545 -9.617 1 97.75 456 GLN A CA 1
ATOM 3295 C C . GLN A 1 456 ? -0.208 -1.935 -10.086 1 97.75 456 GLN A C 1
ATOM 3297 O O . GLN A 1 456 ? 0.868 -2.402 -9.711 1 97.75 456 GLN A O 1
ATOM 3302 N N . PRO A 1 457 ? -0.167 -0.896 -10.859 1 97.25 457 PRO A N 1
ATOM 3303 C CA . PRO A 1 457 ? 1.107 -0.352 -11.336 1 97.25 457 PRO A CA 1
ATOM 3304 C C . PRO A 1 457 ? 1.836 0.461 -10.266 1 97.25 457 PRO A C 1
ATOM 3306 O O . PRO A 1 457 ? 2.98 0.873 -10.469 1 97.25 457 PRO A O 1
ATOM 3309 N N . LEU A 1 458 ? 1.257 0.718 -9.086 1 97.81 458 LEU A N 1
ATOM 3310 C CA . LEU A 1 458 ? 1.781 1.605 -8.055 1 97.81 458 LEU A CA 1
ATOM 3311 C C . LEU A 1 458 ? 2.441 0.807 -6.938 1 97.81 458 LEU A C 1
ATOM 3313 O O . LEU A 1 458 ? 2.148 1.022 -5.758 1 97.81 458 LEU A O 1
ATOM 3317 N N . THR A 1 459 ? 3.268 -0.099 -7.234 1 97 459 THR A N 1
ATOM 3318 C CA . THR A 1 459 ? 3.975 -0.901 -6.238 1 97 459 THR A CA 1
ATOM 3319 C C . THR A 1 459 ? 5.484 -0.793 -6.43 1 97 459 THR A C 1
ATOM 3321 O O . THR A 1 459 ? 5.953 -0.435 -7.512 1 97 459 THR A O 1
ATOM 3324 N N . LEU A 1 460 ? 6.227 -1.021 -5.438 1 96.75 460 LEU A N 1
ATOM 3325 C CA . LEU A 1 460 ? 7.684 -1.018 -5.52 1 96.75 460 LEU A CA 1
ATOM 3326 C C . LEU A 1 460 ? 8.188 -2.195 -6.348 1 96.75 460 LEU A C 1
ATOM 3328 O O . LEU A 1 460 ? 7.578 -3.27 -6.336 1 96.75 460 LEU A O 1
ATOM 3332 N N . GLY A 1 461 ? 9.305 -1.92 -7.066 1 93.25 461 GLY A N 1
ATOM 3333 C CA . GLY A 1 461 ? 9.984 -3.008 -7.754 1 93.25 461 GLY A CA 1
ATOM 3334 C C . GLY A 1 461 ? 9.484 -3.221 -9.172 1 93.25 461 GLY A C 1
ATOM 3335 O O . GLY A 1 461 ? 9.773 -4.25 -9.781 1 93.25 461 GLY A O 1
ATOM 3336 N N . GLN A 1 462 ? 8.547 -2.334 -9.648 1 89.81 462 GLN A N 1
ATOM 3337 C CA . GLN A 1 462 ? 8.109 -2.436 -11.039 1 89.81 462 GLN A CA 1
ATOM 3338 C C . GLN A 1 462 ? 9.008 -1.62 -11.961 1 89.81 462 GLN A C 1
ATOM 3340 O O . GLN A 1 462 ? 9.594 -0.619 -11.539 1 89.81 462 GLN A O 1
ATOM 3345 N N . MET B 1 1 ? 1.053 37.688 35.938 1 96.56 1 MET B N 1
ATOM 3346 C CA . MET B 1 1 ? 0.753 37.938 34.531 1 96.56 1 MET B CA 1
ATOM 3347 C C . MET B 1 1 ? -0.279 36.969 34 1 96.56 1 MET B C 1
ATOM 3349 O O . MET B 1 1 ? -0.363 35.812 34.469 1 96.56 1 MET B O 1
ATOM 3353 N N . ALA B 1 2 ? -1.037 37.438 33 1 98.44 2 ALA B N 1
ATOM 3354 C CA . ALA B 1 2 ? -2.035 36.531 32.438 1 98.44 2 ALA B CA 1
ATOM 3355 C C . ALA B 1 2 ? -1.818 36.375 30.922 1 98.44 2 ALA B C 1
ATOM 3357 O O . ALA B 1 2 ? -1.429 37.312 30.25 1 98.44 2 ALA B O 1
ATOM 3358 N N . GLY B 1 3 ? -1.952 35.188 30.484 1 98.75 3 GLY B N 1
ATOM 3359 C CA . GLY B 1 3 ? -1.976 34.844 29.078 1 98.75 3 GLY B CA 1
ATOM 3360 C C . GLY B 1 3 ? -3.279 34.219 28.625 1 98.75 3 GLY B C 1
ATOM 3361 O O . GLY B 1 3 ? -3.801 33.312 29.297 1 98.75 3 GLY B O 1
ATOM 3362 N N . ILE B 1 4 ? -3.832 34.688 27.531 1 98.81 4 ILE B N 1
ATOM 3363 C CA . ILE B 1 4 ? -5.082 34.219 26.969 1 98.81 4 ILE B CA 1
ATOM 3364 C C . ILE B 1 4 ? -4.789 33.438 25.672 1 98.81 4 ILE B C 1
ATOM 3366 O O . ILE B 1 4 ? -3.965 33.875 24.859 1 98.81 4 ILE B O 1
ATOM 3370 N N . ASP B 1 5 ? -5.406 32.281 25.547 1 98.69 5 ASP B N 1
ATOM 3371 C CA . ASP B 1 5 ? -5.43 31.531 24.297 1 98.69 5 ASP B CA 1
ATOM 3372 C C . ASP B 1 5 ? -6.859 31.391 23.781 1 98.69 5 ASP B C 1
ATOM 3374 O O . ASP B 1 5 ? -7.629 30.562 24.281 1 98.69 5 ASP B O 1
ATOM 3378 N N . SER B 1 6 ? -7.176 32.188 22.812 1 98.44 6 SER B N 1
ATOM 3379 C CA . SER B 1 6 ? -8.445 32 22.125 1 98.44 6 SER B CA 1
ATOM 3380 C C . SER B 1 6 ? -8.281 31.125 20.891 1 98.44 6 SER B C 1
ATOM 3382 O O . SER B 1 6 ? -8.289 31.625 19.766 1 98.44 6 SER B O 1
ATOM 3384 N N . SER B 1 7 ? -8.273 29.875 21.109 1 95.19 7 SER B N 1
ATOM 3385 C CA . SER B 1 7 ? -8.094 28.906 20.031 1 95.19 7 SER B CA 1
ATOM 3386 C C . SER B 1 7 ? -9.391 28.672 19.266 1 95.19 7 SER B C 1
ATOM 3388 O O . SER B 1 7 ? -10.383 29.375 19.484 1 95.19 7 SER B O 1
ATOM 3390 N N . THR B 1 8 ? -9.398 27.734 18.359 1 90.88 8 THR B N 1
ATOM 3391 C CA . THR B 1 8 ? -10.57 27.438 17.547 1 90.88 8 THR B CA 1
ATOM 3392 C C . THR B 1 8 ? -11.68 26.828 18.406 1 90.88 8 THR B C 1
ATOM 3394 O O . THR B 1 8 ? -12.859 27.094 18.188 1 90.88 8 THR B O 1
ATOM 3397 N N . GLN B 1 9 ? -11.305 26.109 19.484 1 91.62 9 GLN B N 1
ATOM 3398 C CA . GLN B 1 9 ? -12.305 25.312 20.172 1 91.62 9 GLN B CA 1
ATOM 3399 C C . GLN B 1 9 ? -12.594 25.844 21.562 1 91.62 9 GLN B C 1
ATOM 3401 O O . GLN B 1 9 ? -13.609 25.516 22.172 1 91.62 9 GLN B O 1
ATOM 3406 N N . SER B 1 10 ? -11.633 26.609 22.078 1 97.12 10 SER B N 1
ATOM 3407 C CA . SER B 1 10 ? -11.828 27.078 23.453 1 97.12 10 SER B CA 1
ATOM 3408 C C . SER B 1 10 ? -11.031 28.344 23.734 1 97.12 10 SER B C 1
ATOM 3410 O O . SER B 1 10 ? -10.133 28.703 22.969 1 97.12 10 SER B O 1
ATOM 3412 N N . CYS B 1 11 ? -11.406 28.969 24.781 1 98.5 11 CYS B N 1
ATOM 3413 C CA . CYS B 1 11 ? -10.633 30.031 25.391 1 98.5 11 CYS B CA 1
ATOM 3414 C C . CYS B 1 11 ? -9.977 29.562 26.688 1 98.5 11 CYS B C 1
ATOM 3416 O O . CYS B 1 11 ? -10.648 29.016 27.562 1 98.5 11 CYS B O 1
ATOM 3418 N N . LYS B 1 12 ? -8.656 29.672 26.781 1 98.62 12 LYS B N 1
ATOM 3419 C CA . LYS B 1 12 ? -7.898 29.312 27.984 1 98.62 12 LYS B CA 1
ATOM 3420 C C . LYS B 1 12 ? -7.145 30.516 28.547 1 98.62 12 LYS B C 1
ATOM 3422 O O . LYS B 1 12 ? -6.633 31.344 27.781 1 98.62 12 LYS B O 1
ATOM 3427 N N . ILE B 1 13 ? -7.117 30.625 29.875 1 98.81 13 ILE B N 1
ATOM 3428 C CA . ILE B 1 13 ? -6.32 31.641 30.547 1 98.81 13 ILE B CA 1
ATOM 3429 C C . ILE B 1 13 ? -5.371 30.984 31.547 1 98.81 13 ILE B C 1
ATOM 3431 O O . ILE B 1 13 ? -5.766 30.078 32.281 1 98.81 13 ILE B O 1
ATOM 3435 N N . VAL B 1 14 ? -4.164 31.391 31.484 1 98.38 14 VAL B N 1
ATOM 3436 C CA . VAL B 1 14 ? -3.219 31.047 32.531 1 98.38 14 VAL B CA 1
ATOM 3437 C C . VAL B 1 14 ? -2.768 32.312 33.25 1 98.38 14 VAL B C 1
ATOM 3439 O O . VAL B 1 14 ? -2.562 33.344 32.625 1 98.38 14 VAL B O 1
ATOM 3442 N N . VAL B 1 15 ? -2.703 32.312 34.531 1 98.38 15 VAL B N 1
ATOM 3443 C CA . VAL B 1 15 ? -2.096 33.344 35.344 1 98.38 15 VAL B CA 1
ATOM 3444 C C . VAL B 1 15 ? -0.78 32.844 35.938 1 98.38 15 VAL B C 1
ATOM 3446 O O . VAL B 1 15 ? -0.745 31.781 36.562 1 98.38 15 VAL B O 1
ATOM 3449 N N . CYS B 1 16 ? 0.224 33.656 35.688 1 97 16 CYS B N 1
ATOM 3450 C CA . CYS B 1 16 ? 1.56 33.188 36.062 1 97 16 CYS B CA 1
ATOM 3451 C C . CYS B 1 16 ? 2.236 34.156 37 1 97 16 CYS B C 1
ATOM 3453 O O . CYS B 1 16 ? 1.909 35.344 37 1 97 16 CYS B O 1
ATOM 3455 N N . ASP B 1 17 ? 3.178 33.594 37.75 1 94.44 17 ASP B N 1
ATOM 3456 C CA . ASP B 1 17 ? 4.098 34.438 38.5 1 94.44 17 ASP B CA 1
ATOM 3457 C C . ASP B 1 17 ? 5.016 35.219 37.562 1 94.44 17 ASP B C 1
ATOM 3459 O O . ASP B 1 17 ? 5.566 34.625 36.625 1 94.44 17 ASP B O 1
ATOM 3463 N N . ALA B 1 18 ? 5.195 36.469 37.781 1 88.44 18 ALA B N 1
ATOM 3464 C CA . ALA B 1 18 ? 5.891 37.375 36.844 1 88.44 18 ALA B CA 1
ATOM 3465 C C . ALA B 1 18 ? 7.371 37 36.75 1 88.44 18 ALA B C 1
ATOM 3467 O O . ALA B 1 18 ? 7.984 37.156 35.688 1 88.44 18 ALA B O 1
ATOM 3468 N N . ASP B 1 19 ? 7.953 36.5 37.812 1 88 19 ASP B N 1
ATOM 3469 C CA . ASP B 1 19 ? 9.391 36.25 37.844 1 88 19 ASP B CA 1
ATOM 3470 C C . ASP B 1 19 ? 9.719 34.844 37.375 1 88 19 ASP B C 1
ATOM 3472 O O . ASP B 1 19 ? 10.625 34.656 36.531 1 88 19 ASP B O 1
ATOM 3476 N N . SER B 1 20 ? 8.906 33.844 37.781 1 89.88 20 SER B N 1
ATOM 3477 C CA . SER B 1 20 ? 9.25 32.469 37.5 1 89.88 20 SER B CA 1
ATOM 3478 C C . SER B 1 20 ? 8.516 31.938 36.281 1 89.88 20 SER B C 1
ATOM 3480 O O . SER B 1 20 ? 8.93 30.953 35.688 1 89.88 20 SER B O 1
ATOM 3482 N N . GLY B 1 21 ? 7.422 32.562 36.062 1 92.62 21 GLY B N 1
ATOM 3483 C CA . GLY B 1 21 ? 6.578 32.031 35 1 92.62 21 GLY B CA 1
ATOM 3484 C C . GLY B 1 21 ? 5.73 30.859 35.438 1 92.62 21 GLY B C 1
ATOM 3485 O O . GLY B 1 21 ? 4.992 30.281 34.625 1 92.62 21 GLY B O 1
ATOM 3486 N N . SER B 1 22 ? 5.781 30.453 36.719 1 94.62 22 SER B N 1
ATOM 3487 C CA . SER B 1 22 ? 4.988 29.344 37.219 1 94.62 22 SER B CA 1
ATOM 3488 C C . SER B 1 22 ? 3.494 29.641 37.125 1 94.62 22 SER B C 1
ATOM 3490 O O . SER B 1 22 ? 3.061 30.75 37.469 1 94.62 22 SER B O 1
ATOM 3492 N N . VAL B 1 23 ? 2.744 28.688 36.656 1 95.44 23 VAL B N 1
ATOM 3493 C CA . VAL B 1 23 ? 1.298 28.844 36.531 1 95.44 23 VAL B CA 1
ATOM 3494 C C . VAL B 1 23 ? 0.66 28.781 37.938 1 95.44 23 VAL B C 1
ATOM 3496 O O . VAL B 1 23 ? 0.853 27.797 38.656 1 95.44 23 VAL B O 1
ATOM 3499 N N . VAL B 1 24 ? -0.107 29.766 38.219 1 96.06 24 VAL B N 1
ATOM 3500 C CA . VAL B 1 24 ? -0.744 29.859 39.531 1 96.06 24 VAL B CA 1
ATOM 3501 C C . VAL B 1 24 ? -2.211 29.453 39.438 1 96.06 24 VAL B C 1
ATOM 3503 O O . VAL B 1 24 ? -2.758 28.828 40.344 1 96.06 24 VAL B O 1
ATOM 3506 N N . ARG B 1 25 ? -2.887 29.844 38.375 1 97.38 25 ARG B N 1
ATOM 3507 C CA . ARG B 1 25 ? -4.285 29.531 38.094 1 97.38 25 ARG B CA 1
ATOM 3508 C C . ARG B 1 25 ? -4.52 29.344 36.59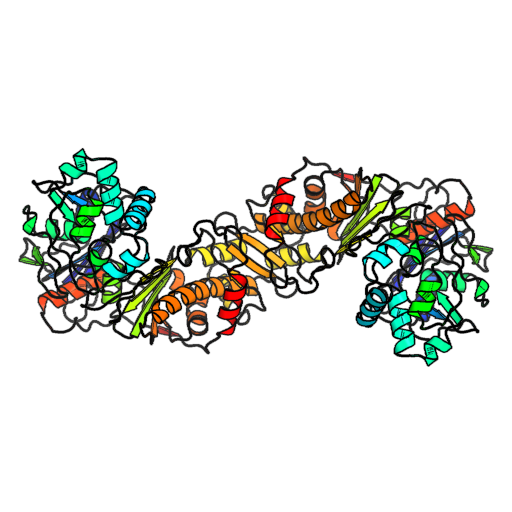4 1 97.38 25 ARG B C 1
ATOM 3510 O O . ARG B 1 25 ? -3.842 29.969 35.781 1 97.38 25 ARG B O 1
ATOM 3517 N N . THR B 1 26 ? -5.391 28.516 36.312 1 98.06 26 THR B N 1
ATOM 3518 C CA . THR B 1 26 ? -5.785 28.266 34.938 1 98.06 26 THR B CA 1
ATOM 3519 C C . THR B 1 26 ? -7.285 28 34.844 1 98.06 26 THR B C 1
ATOM 3521 O O . THR B 1 26 ? -7.902 27.547 35.812 1 98.06 26 THR B O 1
ATOM 3524 N N . ALA B 1 27 ? -7.91 28.359 33.75 1 98.62 27 ALA B N 1
ATOM 3525 C CA . ALA B 1 27 ? -9.305 28.062 33.438 1 98.62 27 ALA B CA 1
ATOM 3526 C C . ALA B 1 27 ? -9.539 28 31.938 1 98.62 27 ALA B C 1
ATOM 3528 O O . ALA B 1 27 ? -8.711 28.469 31.156 1 98.62 27 ALA B O 1
ATOM 3529 N N . SER B 1 28 ? -10.625 27.422 31.562 1 98.44 28 SER B N 1
ATOM 3530 C CA . SER B 1 28 ? -10.969 27.281 30.156 1 98.44 28 SER B CA 1
ATOM 3531 C C . SER B 1 28 ? -12.484 27.266 29.953 1 98.44 28 SER B C 1
ATOM 3533 O O . SER B 1 28 ? -13.227 26.844 30.828 1 98.44 28 SER B O 1
ATOM 3535 N N . SER B 1 29 ? -12.938 27.766 28.859 1 98.44 29 SER B N 1
ATOM 3536 C CA . SER B 1 29 ? -14.32 27.719 28.391 1 98.44 29 SER B CA 1
ATOM 3537 C C . SER B 1 29 ? -14.391 27.375 26.922 1 98.44 29 SER B C 1
ATOM 3539 O O . SER B 1 29 ? -13.555 27.812 26.125 1 98.44 29 SER B O 1
ATOM 3541 N N . PRO B 1 30 ? -15.406 26.656 26.469 1 97.44 30 PRO B N 1
ATOM 3542 C CA . PRO B 1 30 ? -15.492 26.203 25.078 1 97.44 30 PRO B CA 1
ATOM 3543 C C . PRO B 1 30 ? -15.938 27.312 24.125 1 97.44 30 PRO B C 1
ATOM 3545 O O . PRO B 1 30 ? -16.656 28.219 24.531 1 97.44 30 PRO B O 1
ATOM 3548 N N . HIS B 1 31 ? -15.445 27.266 22.938 1 95.81 31 HIS B N 1
ATOM 3549 C CA . HIS B 1 31 ? -15.992 28 21.812 1 95.81 31 HIS B CA 1
ATOM 3550 C C . HIS B 1 31 ? -17.016 27.172 21.047 1 95.81 31 HIS B C 1
ATOM 3552 O O . HIS B 1 31 ? -16.984 25.938 21.109 1 95.81 31 HIS B O 1
ATOM 3558 N N . PRO B 1 32 ? -17.906 27.797 20.375 1 92.81 32 PRO B N 1
ATOM 3559 C CA . PRO B 1 32 ? -18.719 27.016 19.438 1 92.81 32 PRO B CA 1
ATOM 3560 C C . PRO B 1 32 ? -17.906 26.453 18.281 1 92.81 32 PRO B C 1
ATOM 3562 O O . PRO B 1 32 ? -16.906 27.031 17.875 1 92.81 32 PRO B O 1
ATOM 3565 N N . GLY B 1 33 ? -18.406 25.328 17.766 1 89.69 33 GLY B N 1
ATOM 3566 C CA . GLY B 1 33 ? -17.766 24.766 16.594 1 89.69 33 GLY B CA 1
ATOM 3567 C C . GLY B 1 33 ? -18.172 25.438 15.305 1 89.69 33 GLY B C 1
ATOM 3568 O O . GLY B 1 33 ? -19.156 26.188 15.266 1 89.69 33 GLY B O 1
ATOM 3569 N N . GLY B 1 34 ? -17.281 25.219 14.195 1 91.88 34 GLY B N 1
ATOM 3570 C CA . GLY B 1 34 ? -17.656 25.719 12.883 1 91.88 34 GLY B CA 1
ATOM 3571 C C . GLY B 1 34 ? -16.5 26.344 12.133 1 91.88 34 GLY B C 1
ATOM 3572 O O . GLY B 1 34 ? -15.391 26.469 12.664 1 91.88 34 GLY B O 1
ATOM 3573 N N . THR B 1 35 ? -16.734 26.703 10.906 1 95.56 35 THR B N 1
ATOM 3574 C CA . THR B 1 35 ? -15.766 27.391 10.062 1 95.56 35 THR B CA 1
ATOM 3575 C C . THR B 1 35 ? -16.062 28.891 9.977 1 95.56 35 THR B C 1
ATOM 3577 O O . THR B 1 35 ? -15.273 29.656 9.445 1 95.56 35 THR B O 1
ATOM 3580 N N . GLU B 1 36 ? -17.156 29.234 10.523 1 96.94 36 GLU B N 1
ATOM 3581 C CA . GLU B 1 36 ? -17.656 30.594 10.664 1 96.94 36 GLU B CA 1
ATOM 3582 C C . GLU B 1 36 ? -18.25 30.812 12.047 1 96.94 36 GLU B C 1
ATOM 3584 O O . GLU B 1 36 ? -19.062 30.016 12.516 1 96.94 36 GLU B O 1
ATOM 3589 N N . VAL B 1 37 ? -17.797 31.938 12.711 1 97.44 37 VAL B N 1
ATOM 3590 C CA . VAL B 1 37 ? -18.219 32.125 14.094 1 97.44 37 VAL B CA 1
ATOM 3591 C C . VAL B 1 37 ? -18.438 33.625 14.367 1 97.44 37 VAL B C 1
ATOM 3593 O O . VAL B 1 37 ? -17.656 34.469 13.922 1 97.44 37 VAL B O 1
ATOM 3596 N N . ASP B 1 38 ? -19.469 33.969 15.039 1 97.88 38 ASP B N 1
ATOM 3597 C CA . ASP B 1 38 ? -19.656 35.312 15.594 1 97.88 38 ASP B CA 1
ATOM 3598 C C . ASP B 1 38 ? -18.594 35.625 16.641 1 97.88 38 ASP B C 1
ATOM 3600 O O . ASP B 1 38 ? -18.531 34.969 17.688 1 97.88 38 ASP B O 1
ATOM 3604 N N . PRO B 1 39 ? -17.797 36.688 16.438 1 98 39 PRO B N 1
ATOM 3605 C CA . PRO B 1 39 ? -16.75 37.031 17.406 1 98 39 PRO B CA 1
ATOM 3606 C C . PRO B 1 39 ? -17.297 37.25 18.812 1 98 39 PRO B C 1
ATOM 3608 O O . PRO B 1 39 ? -16.578 37.094 19.797 1 98 39 PRO B O 1
ATOM 3611 N N . GLY B 1 40 ? -18.516 37.594 18.844 1 98.06 40 GLY B N 1
ATOM 3612 C CA . GLY B 1 40 ? -19.156 37.719 20.156 1 98.06 40 GLY B CA 1
ATOM 3613 C C . GLY B 1 40 ? -19.031 36.5 21.016 1 98.06 40 GLY B C 1
ATOM 3614 O O . GLY B 1 40 ? -18.969 36.594 22.234 1 98.06 40 GLY B O 1
ATOM 3615 N N . HIS B 1 41 ? -19.062 35.375 20.422 1 98.25 41 HIS B N 1
ATOM 3616 C CA . HIS B 1 41 ? -18.922 34.125 21.156 1 98.25 41 HIS B CA 1
ATOM 3617 C C . HIS B 1 41 ? -17.531 34 21.766 1 98.25 41 HIS B C 1
ATOM 3619 O O . HIS B 1 41 ? -17.359 33.406 22.844 1 98.25 41 HIS B O 1
ATOM 3625 N N . TRP B 1 42 ? -16.516 34.469 21.094 1 98.31 42 TRP B N 1
ATOM 3626 C CA . TRP B 1 42 ? -15.18 34.5 21.672 1 98.31 42 TRP B CA 1
ATOM 3627 C C . TRP B 1 42 ? -15.125 35.406 22.906 1 98.31 42 TRP B C 1
ATOM 3629 O O . TRP B 1 42 ? -14.484 35.062 23.891 1 98.31 42 TRP B O 1
ATOM 3639 N N . TRP B 1 43 ? -15.781 36.531 22.781 1 98.25 43 TRP B N 1
ATOM 3640 C CA . TRP B 1 43 ? -15.82 37.5 23.906 1 98.25 43 TRP B CA 1
ATOM 3641 C C . TRP B 1 43 ? -16.531 36.875 25.109 1 98.25 43 TRP B C 1
ATOM 3643 O O . TRP B 1 43 ? -16.047 36.969 26.234 1 98.25 43 TRP B O 1
ATOM 3653 N N . ASP B 1 44 ? -17.672 36.25 24.781 1 98.44 44 ASP B N 1
ATOM 3654 C CA . ASP B 1 44 ? -18.422 35.562 25.844 1 98.44 44 ASP B CA 1
ATOM 3655 C C . ASP B 1 44 ? -17.578 34.5 26.531 1 98.44 44 ASP B C 1
ATOM 3657 O O . ASP B 1 44 ? -17.562 34.406 27.766 1 98.44 44 ASP B O 1
ATOM 3661 N N . ALA B 1 45 ? -16.922 33.688 25.781 1 98.56 45 ALA B N 1
ATOM 3662 C CA . ALA B 1 45 ? -16.062 32.625 26.328 1 98.56 45 ALA B CA 1
ATOM 3663 C C . ALA B 1 45 ? -14.938 33.25 27.156 1 98.56 45 ALA B C 1
ATOM 3665 O O . ALA B 1 45 ? -14.57 32.719 28.203 1 98.56 45 ALA B O 1
ATOM 3666 N N . LEU B 1 46 ? -14.352 34.344 26.672 1 98.56 46 LEU B N 1
ATOM 3667 C CA . LEU B 1 46 ? -13.289 35.031 27.406 1 98.56 46 LEU B CA 1
ATOM 3668 C C . LEU B 1 46 ? -13.812 35.531 28.75 1 98.56 46 LEU B C 1
ATOM 3670 O O . LEU B 1 46 ? -13.164 35.344 29.781 1 98.56 46 LEU B O 1
ATOM 3674 N N . GLN B 1 47 ? -14.961 36.156 28.719 1 98.38 47 GLN B N 1
ATOM 3675 C CA . GLN B 1 47 ? -15.547 36.656 29.953 1 98.38 47 GLN B CA 1
ATOM 3676 C C . GLN B 1 47 ? -15.812 35.531 30.953 1 98.38 47 GLN B C 1
ATOM 3678 O O . GLN B 1 47 ? -15.539 35.656 32.156 1 98.38 47 GLN B O 1
ATOM 3683 N N . ARG B 1 48 ? -16.344 34.438 30.406 1 98.62 48 ARG B N 1
ATOM 3684 C CA . ARG B 1 48 ? -16.578 33.281 31.25 1 98.62 48 ARG B CA 1
ATOM 3685 C C . ARG B 1 48 ? -15.266 32.75 31.844 1 98.62 48 ARG B C 1
ATOM 3687 O O . ARG B 1 48 ? -15.211 32.375 33 1 98.62 48 ARG B O 1
ATOM 3694 N N . THR B 1 49 ? -14.266 32.688 31.047 1 98.69 49 THR B N 1
ATOM 3695 C CA . THR B 1 49 ? -12.984 32.156 31.484 1 98.69 49 THR B CA 1
ATOM 3696 C C . THR B 1 49 ? -12.352 33.094 32.531 1 98.69 49 THR B C 1
ATOM 3698 O O . THR B 1 49 ? -11.703 32.656 33.469 1 98.69 49 THR B O 1
ATOM 3701 N N . ILE B 1 50 ? -12.484 34.438 32.312 1 98.25 50 ILE B N 1
ATOM 3702 C CA . ILE B 1 50 ? -11.977 35.406 33.281 1 98.25 50 ILE B CA 1
ATOM 3703 C C . ILE B 1 50 ? -12.648 35.188 34.656 1 98.25 50 ILE B C 1
ATOM 3705 O O . ILE B 1 50 ? -11.977 35.188 35.688 1 98.25 50 ILE B O 1
ATOM 3709 N N . THR B 1 51 ? -13.953 35 34.594 1 98.31 51 THR B N 1
ATOM 3710 C CA . THR B 1 51 ? -14.672 34.719 35.812 1 98.31 51 THR B CA 1
ATOM 3711 C C . THR B 1 51 ? -14.18 33.406 36.438 1 98.31 51 THR B C 1
ATOM 3713 O O . THR B 1 51 ? -13.922 33.344 37.656 1 98.31 51 THR B O 1
ATOM 3716 N N . ALA B 1 52 ? -14.031 32.375 35.656 1 98.5 52 ALA B N 1
ATOM 3717 C CA . ALA B 1 52 ? -13.672 31.047 36.094 1 98.5 52 ALA B CA 1
ATOM 3718 C C . ALA B 1 52 ? -12.266 31.031 36.719 1 98.5 52 ALA B C 1
ATOM 3720 O O . ALA B 1 52 ? -11.992 30.266 37.625 1 98.5 52 ALA B O 1
ATOM 3721 N N . VAL B 1 53 ? -11.352 31.922 36.25 1 98.19 53 VAL B N 1
ATOM 3722 C CA . VAL B 1 53 ? -9.977 31.906 36.75 1 98.19 53 VAL B CA 1
ATOM 3723 C C . VAL B 1 53 ? -9.844 32.812 37.969 1 98.19 53 VAL B C 1
ATOM 3725 O O . VAL B 1 53 ? -8.773 32.906 38.562 1 98.19 53 VAL B O 1
ATOM 3728 N N . GLY B 1 54 ? -10.961 33.469 38.406 1 97.19 54 GLY B N 1
ATOM 3729 C CA . GLY B 1 54 ? -10.977 34.2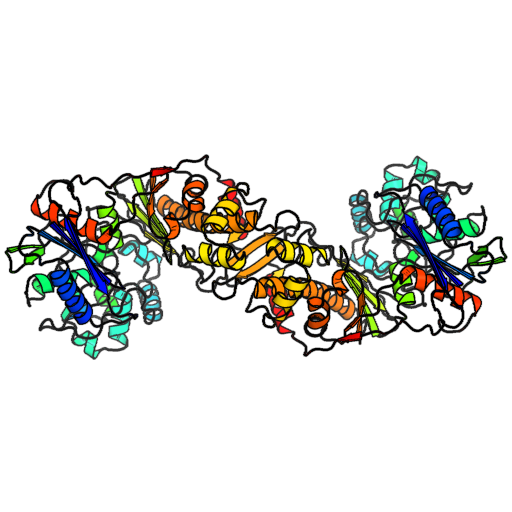5 39.625 1 97.19 54 GLY B CA 1
ATOM 3730 C C . GLY B 1 54 ? -10.789 35.75 39.406 1 97.19 54 GLY B C 1
ATOM 3731 O O . GLY B 1 54 ? -10.469 36.5 40.312 1 97.19 54 GLY B O 1
ATOM 3732 N N . GLY B 1 55 ? -10.898 36.125 38.125 1 96.38 55 GLY B N 1
ATOM 3733 C CA . GLY B 1 55 ? -10.727 37.531 37.781 1 96.38 55 GLY B CA 1
ATOM 3734 C C . GLY B 1 55 ? -9.305 37.875 37.375 1 96.38 55 GLY B C 1
ATOM 3735 O O . GLY B 1 55 ? -8.383 37.062 37.594 1 96.38 55 GLY B O 1
ATOM 3736 N N . LEU B 1 56 ? -9.117 39.125 36.812 1 96.5 56 LEU B N 1
ATOM 3737 C CA . LEU B 1 56 ? -7.793 39.562 36.406 1 96.5 56 LEU B CA 1
ATOM 3738 C C . LEU B 1 56 ? -7.402 40.875 37.062 1 96.5 56 LEU B C 1
ATOM 3740 O O . LEU B 1 56 ? -6.504 41.562 36.625 1 96.5 56 LEU B O 1
ATOM 3744 N N . ASP B 1 57 ? -8.055 41.188 38.156 1 94.56 57 ASP B N 1
ATOM 3745 C CA . ASP B 1 57 ? -7.832 42.469 38.812 1 94.56 57 ASP B CA 1
ATOM 3746 C C . ASP B 1 57 ? -6.465 42.5 39.5 1 94.56 57 ASP B C 1
ATOM 3748 O O . ASP B 1 57 ? -5.93 43.594 39.781 1 94.56 57 ASP B O 1
ATOM 3752 N N . ASP B 1 58 ? -5.945 41.438 39.812 1 94.88 58 ASP B N 1
ATOM 3753 C CA . ASP B 1 58 ? -4.684 41.344 40.531 1 94.88 58 ASP B CA 1
ATOM 3754 C C . ASP B 1 58 ? -3.514 41.125 39.562 1 94.88 58 ASP B C 1
ATOM 3756 O O . ASP B 1 58 ? -2.391 40.875 40 1 94.88 58 ASP B O 1
ATOM 3760 N N . VAL B 1 59 ? -3.744 41.156 38.281 1 96.94 59 VAL B N 1
ATOM 3761 C CA . VAL B 1 59 ? -2.67 40.938 37.312 1 96.94 59 VAL B CA 1
ATOM 3762 C C . VAL B 1 59 ? -2.137 42.312 36.844 1 96.94 59 VAL B C 1
ATOM 3764 O O . VAL B 1 59 ? -2.883 43.281 36.781 1 96.94 59 VAL B O 1
ATOM 3767 N N . GLU B 1 60 ? -0.851 42.344 36.469 1 97.75 60 GLU B N 1
ATOM 3768 C CA . GLU B 1 60 ? -0.22 43.594 36.062 1 97.75 60 GLU B CA 1
ATOM 3769 C C . GLU B 1 60 ? -0.215 43.719 34.531 1 97.75 60 GLU B C 1
ATOM 3771 O O . GLU B 1 60 ? -0.167 44.812 34 1 97.75 60 GLU B O 1
ATOM 3776 N N . ALA B 1 61 ? -0.207 42.594 33.906 1 98.25 61 ALA B N 1
ATOM 3777 C CA . ALA B 1 61 ? -0.166 42.625 32.469 1 98.25 61 ALA B CA 1
ATOM 3778 C C . ALA B 1 61 ? -0.88 41.406 31.875 1 98.25 61 ALA B C 1
ATOM 3780 O O . ALA B 1 61 ? -0.921 40.344 32.5 1 98.25 61 ALA B O 1
ATOM 3781 N N . VAL B 1 62 ? -1.43 41.562 30.672 1 98.56 62 VAL B N 1
ATOM 3782 C CA . VAL B 1 62 ? -2.145 40.5 29.953 1 98.56 62 VAL B CA 1
ATOM 3783 C C . VAL B 1 62 ? -1.804 40.562 28.469 1 98.56 62 VAL B C 1
ATOM 3785 O O . VAL B 1 62 ? -1.543 41.656 27.938 1 98.56 62 VAL B O 1
ATOM 3788 N N . SER B 1 63 ? -1.675 39.5 27.812 1 98.75 63 SER B N 1
ATOM 3789 C CA . SER B 1 63 ? -1.605 39.406 26.344 1 98.75 63 SER B CA 1
ATOM 3790 C C . SER B 1 63 ? -2.529 38.344 25.812 1 98.75 63 SER B C 1
ATOM 3792 O O . SER B 1 63 ? -2.916 37.406 26.547 1 98.75 63 SER B O 1
ATOM 3794 N N . VAL B 1 64 ? -2.873 38.438 24.531 1 98.88 64 VAL B N 1
ATOM 3795 C CA . VAL B 1 64 ? -3.836 37.562 23.922 1 98.88 64 VAL B CA 1
ATOM 3796 C C . VAL B 1 64 ? -3.164 36.781 22.781 1 98.88 64 VAL B C 1
ATOM 3798 O O . VAL B 1 64 ? -2.676 37.375 21.812 1 98.88 64 VAL B O 1
ATOM 3801 N N . GLY B 1 65 ? -3.012 35.469 22.922 1 98.62 65 GLY B N 1
ATOM 3802 C CA . GLY B 1 65 ? -2.791 34.562 21.781 1 98.62 65 GLY B CA 1
ATOM 3803 C C . GLY B 1 65 ? -4.078 34.031 21.188 1 98.62 65 GLY B C 1
ATOM 3804 O O . GLY B 1 65 ? -5.047 33.781 21.906 1 98.62 65 GLY B O 1
ATOM 3805 N N . ALA B 1 66 ? -4.117 33.812 19.906 1 98.38 66 ALA B N 1
ATOM 3806 C CA . ALA B 1 66 ? -5.348 33.312 19.312 1 98.38 66 ALA B CA 1
ATOM 3807 C C . ALA B 1 66 ? -5.074 32.625 17.953 1 98.38 66 ALA B C 1
ATOM 3809 O O . ALA B 1 66 ? -3.979 32.781 17.406 1 98.38 66 ALA B O 1
ATOM 3810 N N . GLN B 1 67 ? -6.141 31.953 17.438 1 97.25 67 GLN B N 1
ATOM 3811 C CA . GLN B 1 67 ? -6.129 31.375 16.094 1 97.25 67 GLN B CA 1
ATOM 3812 C C . GLN B 1 67 ? -5.789 32.438 15.062 1 97.25 67 GLN B C 1
ATOM 3814 O O . GLN B 1 67 ? -6.16 33.625 15.211 1 97.25 67 GLN B O 1
ATOM 3819 N N . GLN B 1 68 ? -5.117 32.031 14.031 1 97.31 68 GLN B N 1
ATOM 3820 C CA . GLN B 1 68 ? -4.691 32.938 12.984 1 97.31 68 GLN B CA 1
ATOM 3821 C C . GLN B 1 68 ? -5.645 32.906 11.797 1 97.31 68 GLN B C 1
ATOM 3823 O O . GLN B 1 68 ? -6.523 32.031 11.727 1 97.31 68 GLN B O 1
ATOM 3828 N N . HIS B 1 69 ? -5.559 33.875 10.922 1 97 69 HIS B N 1
ATOM 3829 C CA . HIS B 1 69 ? -6.117 33.906 9.578 1 97 69 HIS B CA 1
ATOM 3830 C C . HIS B 1 69 ? -7.602 34.25 9.609 1 97 69 HIS B C 1
ATOM 3832 O O . HIS B 1 69 ? -8.234 34.406 8.555 1 97 69 HIS B O 1
ATOM 3838 N N . GLY B 1 70 ? -8.18 34.406 10.75 1 96.94 70 GLY B N 1
ATOM 3839 C CA . GLY B 1 70 ? -9.586 34.781 10.82 1 96.94 70 GLY B CA 1
ATOM 3840 C C . GLY B 1 70 ? -9.875 36.156 10.242 1 96.94 70 GLY B C 1
ATOM 3841 O O . GLY B 1 70 ? -9.078 37.062 10.406 1 96.94 70 GLY B O 1
ATOM 3842 N N . MET B 1 71 ? -10.977 36.219 9.641 1 98.19 71 MET B N 1
ATOM 3843 C CA . MET B 1 71 ? -11.414 37.5 9.07 1 98.19 71 MET B CA 1
ATOM 3844 C C . MET B 1 71 ? -12.484 38.156 9.945 1 98.19 71 MET B C 1
ATOM 3846 O O . MET B 1 71 ? -13.641 37.719 9.938 1 98.19 71 MET B O 1
ATOM 3850 N N . VAL B 1 72 ? -12.125 39.156 10.656 1 98.75 72 VAL B N 1
ATOM 3851 C CA . VAL B 1 72 ? -13.062 39.969 11.438 1 98.75 72 VAL B CA 1
ATOM 3852 C C . VAL B 1 72 ? -13.234 41.344 10.797 1 98.75 72 VAL B C 1
ATOM 3854 O O . VAL B 1 72 ? -12.312 42.156 10.812 1 98.75 72 VAL B O 1
ATOM 3857 N N . CYS B 1 73 ? -14.398 41.594 10.289 1 98.81 73 CYS B N 1
ATOM 3858 C CA . CYS B 1 73 ? -14.711 42.875 9.648 1 98.81 73 CYS B CA 1
ATOM 3859 C C . CYS B 1 73 ? -15.547 43.75 10.562 1 98.81 73 CYS B C 1
ATOM 3861 O O . CYS B 1 73 ? -16.547 43.312 11.133 1 98.81 73 CYS B O 1
ATOM 3863 N N . LEU B 1 74 ? -15.094 44.969 10.703 1 98.81 74 LEU B N 1
ATOM 3864 C CA . LEU B 1 74 ? -15.797 45.938 11.539 1 98.81 74 LEU B CA 1
ATOM 3865 C C . LEU B 1 74 ? -16.312 47.125 10.711 1 98.81 74 LEU B C 1
ATOM 3867 O O . LEU B 1 74 ? -15.633 47.594 9.797 1 98.81 74 LEU B O 1
ATOM 3871 N N . ASN B 1 75 ? -17.469 47.594 11.031 1 98.5 75 ASN B N 1
ATOM 3872 C CA . ASN B 1 75 ? -17.969 48.812 10.406 1 98.5 75 ASN B CA 1
ATOM 3873 C C . ASN B 1 75 ? -17.453 50.062 11.117 1 98.5 75 ASN B C 1
ATOM 3875 O O . ASN B 1 75 ? -16.641 49.969 12.047 1 98.5 75 ASN B O 1
ATOM 3879 N N . SER B 1 76 ? -17.891 51.219 10.695 1 97.75 76 SER B N 1
ATOM 3880 C CA . SER B 1 76 ? -17.359 52.469 11.18 1 97.75 76 SER B CA 1
ATOM 3881 C C . SER B 1 76 ? -17.672 52.688 12.656 1 97.75 76 SER B C 1
ATOM 3883 O O . SER B 1 76 ? -16.984 53.438 13.344 1 97.75 76 SER B O 1
ATOM 3885 N N . SER B 1 77 ? -18.688 52 13.203 1 96.94 77 SER B N 1
ATOM 3886 C CA . SER B 1 77 ? -19.078 52.094 14.602 1 96.94 77 SER B CA 1
ATOM 3887 C C . SER B 1 77 ? -18.391 51.031 15.453 1 96.94 77 SER B C 1
ATOM 3889 O O . SER B 1 77 ? -18.625 50.938 16.656 1 96.94 77 SER B O 1
ATOM 3891 N N . GLY B 1 78 ? -17.609 50.219 14.812 1 97.25 78 GLY B N 1
ATOM 3892 C CA . GLY B 1 78 ? -16.875 49.188 15.547 1 97.25 78 GLY B CA 1
ATOM 3893 C C . GLY B 1 78 ? -17.672 47.906 15.719 1 97.25 78 GLY B C 1
ATOM 3894 O O . GLY B 1 78 ? -17.266 47.031 16.469 1 97.25 78 GLY B O 1
ATOM 3895 N N . GLN B 1 79 ? -18.766 47.875 15.055 1 97.69 79 GLN B N 1
ATOM 3896 C CA . GLN B 1 79 ? -19.578 46.656 15.133 1 97.69 79 GLN B CA 1
ATOM 3897 C C . GLN B 1 79 ? -19.156 45.625 14.086 1 97.69 79 GLN B C 1
ATOM 3899 O O . GLN B 1 79 ? -18.781 46 12.969 1 97.69 79 GLN B O 1
ATOM 3904 N N . VAL B 1 80 ? -19.234 44.375 14.43 1 98.31 80 VAL B N 1
ATOM 3905 C CA . VAL B 1 80 ? -18.906 43.281 13.516 1 98.31 80 VAL B CA 1
ATOM 3906 C C . VAL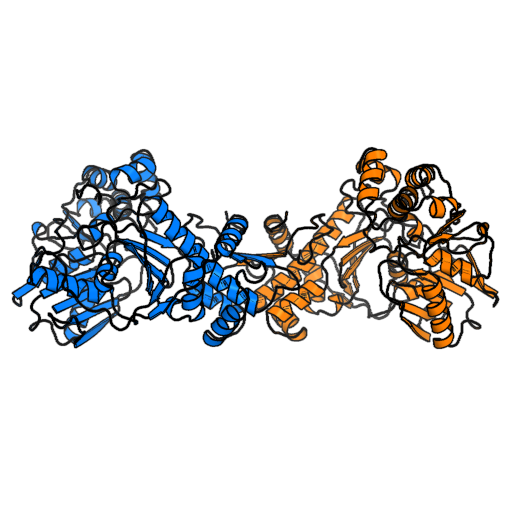 B 1 80 ? -19.906 43.281 12.352 1 98.31 80 VAL B C 1
ATOM 3908 O O . VAL B 1 80 ? -21.109 43.312 12.555 1 98.31 80 VAL B O 1
ATOM 3911 N N . VAL B 1 81 ? -19.406 43.219 11.148 1 98.62 81 VAL B N 1
ATOM 3912 C CA . VAL B 1 81 ? -20.203 43.312 9.945 1 98.62 81 VAL B CA 1
ATOM 3913 C C . VAL B 1 81 ? -20.906 42 9.656 1 98.62 81 VAL B C 1
ATOM 3915 O O . VAL B 1 81 ? -22.047 42 9.188 1 98.62 81 VAL B O 1
ATOM 3918 N N . ARG B 1 82 ? -20.281 40.906 9.891 1 98.12 82 ARG B N 1
ATOM 3919 C CA . ARG B 1 82 ? -20.734 39.531 9.703 1 98.12 82 ARG B CA 1
ATOM 3920 C C . ARG B 1 82 ? -19.906 38.562 10.523 1 98.12 82 ARG B C 1
ATOM 3922 O O . ARG B 1 82 ? -18.891 38.938 11.109 1 98.12 82 ARG B O 1
ATOM 3929 N N . ASP B 1 83 ? -20.375 37.312 10.578 1 98.38 83 ASP B N 1
ATOM 3930 C CA . ASP B 1 83 ? -19.594 36.281 11.266 1 98.38 83 ASP B CA 1
ATOM 3931 C C . ASP B 1 83 ? -18.203 36.156 10.672 1 98.38 83 ASP B C 1
ATOM 3933 O O . ASP B 1 83 ? -18.031 36.25 9.461 1 98.38 83 ASP B O 1
ATOM 3937 N N . ALA B 1 84 ? -17.234 35.969 11.523 1 98.19 84 ALA B N 1
ATOM 3938 C CA . ALA B 1 84 ? -15.844 35.812 11.102 1 98.19 84 ALA B CA 1
ATOM 3939 C C . ALA B 1 84 ? -15.633 34.5 10.375 1 98.19 84 ALA B C 1
ATOM 3941 O O . ALA B 1 84 ? -16.094 33.469 10.836 1 98.19 84 ALA B O 1
ATOM 3942 N N . LEU B 1 85 ? -15.016 34.5 9.195 1 98.19 85 LEU B N 1
ATOM 3943 C CA . LEU B 1 85 ? -14.547 33.281 8.539 1 98.19 85 LEU B CA 1
ATOM 3944 C C . LEU B 1 85 ? -13.211 32.812 9.117 1 98.19 85 LEU B C 1
ATOM 3946 O O . LEU B 1 85 ? -12.273 33.625 9.211 1 98.19 85 LEU B O 1
ATOM 3950 N N . LEU B 1 86 ? -13.164 31.594 9.531 1 97.5 86 LEU B N 1
ATOM 3951 C CA . LEU B 1 86 ? -11.992 31.109 10.266 1 97.5 86 LEU B CA 1
ATOM 3952 C C . LEU B 1 86 ? -10.992 30.453 9.32 1 97.5 86 LEU B C 1
ATOM 3954 O O . LEU B 1 86 ? -11.25 30.344 8.117 1 97.5 86 LEU B O 1
ATOM 3958 N N . TRP B 1 87 ? -9.844 30.047 9.836 1 95.56 87 TRP B N 1
ATOM 3959 C CA . TRP B 1 87 ? -8.719 29.5 9.07 1 95.56 87 TRP B CA 1
ATOM 3960 C C . TRP B 1 87 ? -9.141 28.234 8.328 1 95.56 87 TRP B C 1
ATOM 3962 O O . TRP B 1 87 ? -8.57 27.906 7.281 1 95.56 87 TRP B O 1
ATOM 3972 N N . ASN B 1 88 ? -10.148 27.5 8.789 1 93.56 88 ASN B N 1
ATOM 3973 C CA . ASN B 1 88 ? -10.547 26.219 8.211 1 93.56 88 ASN B CA 1
ATOM 3974 C C . ASN B 1 88 ? -11.75 26.375 7.285 1 93.56 88 ASN B C 1
ATOM 3976 O O . ASN B 1 88 ? -12.367 25.375 6.895 1 93.56 88 ASN B O 1
ATOM 3980 N N . ASP B 1 89 ? -12.141 27.625 7.008 1 95.88 89 ASP B N 1
ATOM 3981 C CA . ASP B 1 89 ? -13.164 27.875 6.004 1 95.88 89 ASP B CA 1
ATOM 3982 C C . ASP B 1 89 ? -12.586 27.828 4.594 1 95.88 89 ASP B C 1
ATOM 3984 O O . ASP B 1 89 ? -11.617 28.531 4.285 1 95.88 89 ASP B O 1
ATOM 3988 N N . THR B 1 90 ? -13.141 27.047 3.721 1 94.56 90 THR B N 1
ATOM 3989 C CA . THR B 1 90 ? -12.484 26.812 2.441 1 94.56 90 THR B CA 1
ATOM 3990 C C . THR B 1 90 ? -13.266 27.438 1.298 1 94.56 90 THR B C 1
ATOM 3992 O O . THR B 1 90 ? -12.945 27.234 0.127 1 94.56 90 THR B O 1
ATOM 3995 N N . ARG B 1 91 ? -14.281 28.188 1.548 1 96 91 ARG B N 1
ATOM 3996 C CA . ARG B 1 91 ? -15.172 28.688 0.504 1 96 91 ARG B CA 1
ATOM 3997 C C . ARG B 1 91 ? -14.438 29.672 -0.409 1 96 91 ARG B C 1
ATOM 3999 O O . ARG B 1 91 ? -14.891 29.922 -1.528 1 96 91 ARG B O 1
ATOM 4006 N N . SER B 1 92 ? -13.328 30.172 0.104 1 98 92 SER B N 1
ATOM 4007 C CA . SER B 1 92 ? -12.602 31.172 -0.676 1 98 92 SER B CA 1
ATOM 4008 C C . SER B 1 92 ? -11.508 30.516 -1.519 1 98 92 SER B C 1
ATOM 4010 O O . SER B 1 92 ? -10.562 31.188 -1.943 1 98 92 SER B O 1
ATOM 4012 N N . ALA B 1 93 ? -11.57 29.281 -1.784 1 96.62 93 ALA B N 1
ATOM 4013 C CA . ALA B 1 93 ? -10.555 28.562 -2.559 1 96.62 93 ALA B CA 1
ATOM 4014 C C . ALA B 1 93 ? -10.414 29.156 -3.957 1 96.62 93 ALA B C 1
ATOM 4016 O O . ALA B 1 93 ? -9.305 29.375 -4.434 1 96.62 93 ALA B O 1
ATOM 4017 N N . SER B 1 94 ? -11.523 29.438 -4.621 1 97.75 94 SER B N 1
ATOM 4018 C CA . SER B 1 94 ? -11.469 30.031 -5.953 1 97.75 94 SER B CA 1
ATOM 4019 C C . SER B 1 94 ? -10.922 31.453 -5.906 1 97.75 94 SER B C 1
ATOM 4021 O O . SER B 1 94 ? -10.234 31.891 -6.832 1 97.75 94 SER B O 1
ATOM 4023 N N . SER B 1 95 ? -11.258 32.156 -4.848 1 98.62 95 SER B N 1
ATOM 4024 C CA . SER B 1 95 ? -10.711 33.5 -4.652 1 98.62 95 SER B CA 1
ATOM 4025 C C . SER B 1 95 ? -9.188 33.438 -4.543 1 98.62 95 SER B C 1
ATOM 4027 O O . SER B 1 95 ? -8.5 34.344 -5.039 1 98.62 95 SER B O 1
ATOM 4029 N N . ALA B 1 96 ? -8.719 32.469 -3.875 1 98.25 96 ALA B N 1
ATOM 4030 C CA . ALA B 1 96 ? -7.27 32.281 -3.77 1 98.25 96 ALA B CA 1
ATOM 4031 C C . ALA B 1 96 ? -6.637 32.094 -5.145 1 98.25 96 ALA B C 1
ATOM 4033 O O . ALA B 1 96 ? -5.637 32.75 -5.465 1 98.25 96 ALA B O 1
ATOM 4034 N N . ASP B 1 97 ? -7.242 31.281 -5.934 1 97.62 97 ASP B N 1
ATOM 4035 C CA . ASP B 1 97 ? -6.75 31.062 -7.289 1 97.62 97 ASP B CA 1
ATOM 4036 C C . ASP B 1 97 ? -6.742 32.344 -8.094 1 97.62 97 ASP B C 1
ATOM 4038 O O . ASP B 1 97 ? -5.789 32.625 -8.828 1 97.62 97 ASP B O 1
ATOM 4042 N N . ASP B 1 98 ? -7.805 33.031 -7.973 1 98.38 98 ASP B N 1
ATOM 4043 C CA . ASP B 1 98 ? -7.938 34.281 -8.695 1 98.38 98 ASP B CA 1
ATOM 4044 C C . ASP B 1 98 ? -6.84 35.281 -8.289 1 98.38 98 ASP B C 1
ATOM 4046 O O . ASP B 1 98 ? -6.207 35.875 -9.148 1 98.38 98 ASP B O 1
ATOM 4050 N N . LEU B 1 99 ? -6.664 35.438 -7.031 1 98.62 99 LEU B N 1
ATOM 4051 C CA . LEU B 1 99 ? -5.66 36.375 -6.535 1 98.62 99 LEU B CA 1
ATOM 4052 C C . LEU B 1 99 ? -4.27 35.969 -7.012 1 98.62 99 LEU B C 1
ATOM 4054 O O . LEU B 1 99 ? -3.475 36.812 -7.402 1 98.62 99 LEU B O 1
ATOM 4058 N N . VAL B 1 100 ? -3.945 34.656 -6.926 1 98.5 100 VAL B N 1
ATOM 4059 C CA . VAL B 1 100 ? -2.641 34.156 -7.359 1 98.5 100 VAL B CA 1
ATOM 4060 C C . VAL B 1 100 ? -2.434 34.5 -8.836 1 98.5 100 VAL B C 1
ATOM 4062 O O . VAL B 1 100 ? -1.384 35 -9.227 1 98.5 100 VAL B O 1
ATOM 4065 N N . SER B 1 101 ? -3.443 34.281 -9.594 1 98.31 101 SER B N 1
ATOM 4066 C CA . SER B 1 101 ? -3.369 34.531 -11.031 1 98.31 101 SER B CA 1
ATOM 4067 C C . SER B 1 101 ? -3.242 36.031 -11.305 1 98.31 101 SER B C 1
ATOM 4069 O O . SER B 1 101 ? -2.418 36.469 -12.117 1 98.31 101 SER B O 1
ATOM 4071 N N . GLU B 1 102 ? -4.023 36.781 -10.656 1 98.38 102 GLU B N 1
ATOM 4072 C CA . GLU B 1 102 ? -4.102 38.219 -10.906 1 98.38 102 GLU B CA 1
ATOM 4073 C C . GLU B 1 102 ? -2.781 38.938 -10.586 1 98.38 102 GLU B C 1
ATOM 4075 O O . GLU B 1 102 ? -2.406 39.906 -11.242 1 98.38 102 GLU B O 1
ATOM 4080 N N . LEU B 1 103 ? -2.141 38.469 -9.547 1 98.06 103 LEU B N 1
ATOM 4081 C CA . LEU B 1 103 ? -0.883 39.094 -9.18 1 98.06 103 LEU B CA 1
ATOM 4082 C C . LEU B 1 103 ? 0.254 38.625 -10.078 1 98.06 103 LEU B C 1
ATOM 4084 O O . LEU B 1 103 ? 1.325 39.25 -10.102 1 98.06 103 LEU B O 1
ATOM 4088 N N . GLY B 1 104 ? 0.1 37.562 -10.75 1 97.62 104 GLY B N 1
ATOM 4089 C CA . GLY B 1 104 ? 1.119 37.094 -11.688 1 97.62 104 GLY B CA 1
ATOM 4090 C C . GLY B 1 104 ? 1.647 35.719 -11.375 1 97.62 104 GLY B C 1
ATOM 4091 O O . GLY B 1 104 ? 2.639 35.281 -11.961 1 97.62 104 GLY B O 1
ATOM 4092 N N . GLY B 1 105 ? 1.07 35.031 -10.445 1 97.94 105 GLY B N 1
ATOM 4093 C CA . GLY B 1 105 ? 1.45 33.656 -10.133 1 97.94 105 GLY B CA 1
ATOM 4094 C C . GLY B 1 105 ? 1.973 33.5 -8.719 1 97.94 105 GLY B C 1
ATOM 4095 O O . GLY B 1 105 ? 2.15 34.469 -7.996 1 97.94 105 GLY B O 1
ATOM 4096 N N . PRO B 1 106 ? 2.18 32.25 -8.289 1 98.06 106 PRO B N 1
ATOM 4097 C CA . PRO B 1 106 ? 2.633 31.953 -6.926 1 98.06 106 PRO B CA 1
ATOM 4098 C C . PRO B 1 106 ? 4 32.562 -6.617 1 98.06 106 PRO B C 1
ATOM 4100 O O . PRO B 1 106 ? 4.258 32.969 -5.48 1 98.06 106 PRO B O 1
ATOM 4103 N N . ASP B 1 107 ? 4.832 32.688 -7.605 1 98.12 107 ASP B N 1
ATOM 4104 C CA . ASP B 1 107 ? 6.164 33.25 -7.422 1 98.12 107 ASP B CA 1
ATOM 4105 C C . ASP B 1 107 ? 6.074 34.688 -6.926 1 98.12 107 ASP B C 1
ATOM 4107 O O . ASP B 1 107 ? 6.836 35.094 -6.043 1 98.12 107 ASP B O 1
ATOM 4111 N N . GLU B 1 108 ? 5.203 35.406 -7.477 1 98.31 108 GLU B N 1
ATOM 4112 C CA . GLU B 1 108 ? 5.059 36.812 -7.109 1 98.31 108 GLU B CA 1
ATOM 4113 C C . GLU B 1 108 ? 4.578 36.938 -5.668 1 98.31 108 GLU B C 1
ATOM 4115 O O . GLU B 1 108 ? 5.051 37.812 -4.938 1 98.31 108 GLU B O 1
ATOM 4120 N N . TRP B 1 109 ? 3.664 36.156 -5.246 1 98.38 109 TRP B N 1
ATOM 4121 C CA . TRP B 1 109 ? 3.18 36.188 -3.871 1 98.38 109 TRP B CA 1
ATOM 4122 C C . TRP B 1 109 ? 4.285 35.812 -2.895 1 98.38 109 TRP B C 1
ATOM 4124 O O . TRP B 1 109 ? 4.473 36.469 -1.867 1 98.38 109 TRP B O 1
ATOM 4134 N N . ALA B 1 110 ? 4.996 34.688 -3.242 1 98 110 ALA B N 1
ATOM 4135 C CA . ALA B 1 110 ? 6.117 34.281 -2.404 1 98 110 ALA B CA 1
ATOM 4136 C C . ALA B 1 110 ? 7.141 35.406 -2.252 1 98 110 ALA B C 1
ATOM 4138 O O . ALA B 1 110 ? 7.656 35.625 -1.156 1 98 110 ALA B O 1
ATOM 4139 N N . LYS B 1 111 ? 7.367 36.062 -3.32 1 97.19 111 LYS B N 1
ATOM 4140 C CA . LYS B 1 111 ? 8.352 37.156 -3.326 1 97.19 111 LYS B CA 1
ATOM 4141 C C . LYS B 1 111 ? 7.852 38.344 -2.52 1 97.19 111 LYS B C 1
ATOM 4143 O O . LYS B 1 111 ? 8.625 38.969 -1.809 1 97.19 111 LYS B O 1
ATOM 4148 N N . THR B 1 112 ? 6.598 38.656 -2.594 1 96.88 112 THR B N 1
ATOM 4149 C CA . THR B 1 112 ? 6.059 39.906 -2.082 1 96.88 112 THR B CA 1
ATOM 4150 C C . THR B 1 112 ? 5.77 39.812 -0.587 1 96.88 112 THR B C 1
ATOM 4152 O O . THR B 1 112 ? 6.078 40.719 0.177 1 96.88 112 THR B O 1
ATOM 4155 N N . VAL B 1 113 ? 5.176 38.656 -0.189 1 97.12 113 VAL B N 1
ATOM 4156 C CA . VAL B 1 113 ? 4.789 38.625 1.217 1 97.12 113 VAL B CA 1
ATOM 4157 C C . VAL B 1 113 ? 5.23 37.312 1.847 1 97.12 113 VAL B C 1
ATOM 4159 O O . VAL B 1 113 ? 4.965 37.062 3.023 1 97.12 113 VAL B O 1
ATOM 4162 N N . GLY B 1 114 ? 5.84 36.438 1.099 1 97.62 114 GLY B N 1
ATOM 4163 C CA . GLY B 1 114 ? 6.402 35.219 1.64 1 97.62 114 GLY B CA 1
ATOM 4164 C C . GLY B 1 114 ? 5.379 34.125 1.808 1 97.62 114 GLY B C 1
ATOM 4165 O O . GLY B 1 114 ? 5.684 33.062 2.359 1 97.62 114 GLY B O 1
ATOM 4166 N N . VAL B 1 115 ? 4.137 34.312 1.292 1 97.81 115 VAL B N 1
ATOM 4167 C CA . VAL B 1 115 ? 3.047 33.344 1.448 1 97.81 115 VAL B CA 1
ATOM 4168 C C . VAL B 1 115 ? 2.258 33.25 0.145 1 97.81 115 VAL B C 1
ATOM 4170 O O . VAL B 1 115 ? 1.849 34.25 -0.422 1 97.81 115 VAL B O 1
ATOM 4173 N N . VAL B 1 116 ? 2.146 32.062 -0.41 1 97.75 116 VAL B N 1
ATOM 4174 C CA . VAL B 1 116 ? 1.226 31.828 -1.52 1 97.75 116 VAL B CA 1
ATOM 4175 C C . VAL B 1 116 ? -0.182 31.578 -0.981 1 97.75 116 VAL B C 1
ATOM 4177 O O . VAL B 1 116 ? -0.404 30.641 -0.215 1 97.75 116 VAL B O 1
ATOM 4180 N N . PRO B 1 117 ? -1.144 32.375 -1.388 1 96.75 117 PRO B N 1
ATOM 4181 C CA . PRO B 1 117 ? -2.461 32.312 -0.752 1 96.75 117 PRO B CA 1
ATOM 4182 C C . PRO B 1 117 ? -3.191 31 -1.023 1 96.75 117 PRO B C 1
ATOM 4184 O O . PRO B 1 117 ? -3.15 30.484 -2.145 1 96.75 117 PRO B O 1
ATOM 4187 N N . VAL B 1 118 ? -3.725 30.438 -0.016 1 95.5 118 VAL B N 1
ATOM 4188 C CA . VAL B 1 118 ? -4.75 29.406 -0.047 1 95.5 118 VAL B CA 1
ATOM 4189 C C . VAL B 1 118 ? -6.023 29.922 0.625 1 95.5 118 VAL B C 1
ATOM 4191 O O . VAL B 1 118 ? -6.066 31.047 1.103 1 95.5 118 VAL B O 1
ATOM 4194 N N . ALA B 1 119 ? -7.039 29.094 0.663 1 95.38 119 ALA B N 1
ATOM 4195 C CA . ALA B 1 119 ? -8.344 29.516 1.157 1 95.38 119 ALA B CA 1
ATOM 4196 C C . ALA B 1 119 ? -8.242 30.031 2.588 1 95.38 119 ALA B C 1
ATOM 4198 O O . ALA B 1 119 ? -8.992 30.938 2.982 1 95.38 119 ALA B O 1
ATOM 4199 N N . ALA B 1 120 ? -7.316 29.516 3.367 1 95.06 120 ALA B N 1
ATOM 4200 C CA . ALA B 1 120 ? -7.195 29.844 4.785 1 95.06 120 ALA B CA 1
ATOM 4201 C C . ALA B 1 120 ? -6.734 31.281 4.988 1 95.06 120 ALA B C 1
ATOM 4203 O O . ALA B 1 120 ? -7.016 31.891 6.02 1 95.06 120 ALA B O 1
ATOM 4204 N N . ILE B 1 121 ? -6.082 31.859 4.047 1 97.88 121 ILE B N 1
ATOM 4205 C CA . ILE B 1 121 ? -5.422 33.156 4.164 1 97.88 121 ILE B CA 1
ATOM 4206 C C . ILE B 1 121 ? -6.469 34.281 4.156 1 97.88 121 ILE B C 1
ATOM 4208 O O . ILE B 1 121 ? -7.422 34.219 3.375 1 97.88 121 ILE B O 1
ATOM 4212 N N . THR B 1 122 ? -6.309 35.312 4.969 1 98.62 122 THR B N 1
ATOM 4213 C CA . THR B 1 122 ? -7.305 36.344 5.207 1 98.62 122 THR B CA 1
ATOM 4214 C C . THR B 1 122 ? -7.629 37.094 3.914 1 98.62 122 THR B C 1
ATOM 4216 O O . THR B 1 122 ? -8.797 37.344 3.627 1 98.62 122 THR B O 1
ATOM 4219 N N . ALA B 1 123 ? -6.629 37.375 3.117 1 98.75 123 ALA B N 1
ATOM 4220 C CA . ALA B 1 123 ? -6.824 38.125 1.868 1 98.75 123 ALA B CA 1
ATOM 4221 C C . ALA B 1 123 ? -7.809 37.406 0.955 1 98.75 123 ALA B C 1
ATOM 4223 O O . ALA B 1 123 ? -8.602 38.031 0.256 1 98.75 123 ALA B O 1
ATOM 4224 N N . THR B 1 124 ? -7.723 36.125 0.946 1 98.69 124 THR B N 1
ATOM 4225 C CA . THR B 1 124 ? -8.602 35.344 0.078 1 98.69 124 THR B CA 1
ATOM 4226 C C . THR B 1 124 ? -10.047 35.406 0.562 1 98.69 124 THR B C 1
ATOM 4228 O O . THR B 1 124 ? -10.977 35.469 -0.245 1 98.69 124 THR B O 1
ATOM 4231 N N . LYS B 1 125 ? -10.227 35.375 1.851 1 98.75 125 LYS B N 1
ATOM 4232 C CA . LYS B 1 125 ? -11.555 35.531 2.428 1 98.75 125 LYS B CA 1
ATOM 4233 C C . LYS B 1 125 ? -12.109 36.938 2.154 1 98.75 125 LYS B C 1
ATOM 4235 O O . LYS B 1 125 ? -13.312 37.094 1.931 1 98.75 125 LYS B O 1
ATOM 4240 N N . LEU B 1 126 ? -11.281 37.938 2.215 1 98.88 126 LEU B N 1
ATOM 4241 C CA . LEU B 1 126 ? -11.703 39.312 1.889 1 98.88 126 LEU B CA 1
ATOM 4242 C C . LEU B 1 126 ? -12.125 39.406 0.427 1 98.88 126 LEU B C 1
ATOM 4244 O O . LEU B 1 126 ? -13.109 40.094 0.108 1 98.88 126 LEU B O 1
ATOM 4248 N N . ARG B 1 127 ? -11.336 38.719 -0.421 1 98.88 127 ARG B N 1
ATOM 4249 C CA . ARG B 1 127 ? -11.727 38.688 -1.825 1 98.88 127 ARG B CA 1
ATOM 4250 C C . ARG B 1 127 ? -13.086 38 -1.994 1 98.88 127 ARG B C 1
ATOM 4252 O O . ARG B 1 127 ? -13.938 38.5 -2.746 1 98.88 127 ARG B O 1
ATOM 4259 N N . TRP B 1 128 ? -13.25 36.906 -1.363 1 98.88 128 TRP B N 1
ATOM 4260 C CA . TRP B 1 128 ? -14.539 36.219 -1.392 1 98.88 128 TRP B CA 1
ATOM 4261 C C . TRP B 1 128 ? -15.656 37.156 -0.933 1 98.88 128 TRP B C 1
ATOM 4263 O O . TRP B 1 128 ? -16.719 37.219 -1.558 1 98.88 128 TRP B O 1
ATOM 4273 N N . LEU B 1 129 ? -15.445 37.906 0.18 1 98.81 129 LEU B N 1
ATOM 4274 C CA . LEU B 1 129 ? -16.406 38.844 0.726 1 98.81 129 LEU B CA 1
ATOM 4275 C C . LEU B 1 129 ? -16.766 39.906 -0.305 1 98.81 129 LEU B C 1
ATOM 4277 O O . LEU B 1 129 ? -17.938 40.219 -0.527 1 98.81 129 LEU B O 1
ATOM 4281 N N . ALA B 1 130 ? -15.773 40.5 -0.921 1 98.75 130 ALA B N 1
ATOM 4282 C CA . ALA B 1 130 ? -15.969 41.562 -1.895 1 98.75 130 ALA B CA 1
ATOM 4283 C C . ALA B 1 130 ? -16.812 41.094 -3.076 1 98.75 130 ALA B C 1
ATOM 4285 O O . ALA B 1 130 ? -17.656 41.844 -3.586 1 98.75 130 ALA B O 1
ATOM 4286 N N . ASP B 1 131 ? -16.531 39.906 -3.465 1 98.62 131 ASP B N 1
ATOM 4287 C CA . ASP B 1 131 ? -17.172 39.375 -4.66 1 98.62 131 ASP B CA 1
ATOM 4288 C C . ASP B 1 131 ? -18.578 38.875 -4.34 1 98.62 131 ASP B C 1
ATOM 4290 O O . ASP B 1 131 ? -19.484 38.938 -5.18 1 98.62 131 ASP B O 1
ATOM 4294 N N . ASN B 1 132 ? -18.812 38.344 -3.186 1 98.62 132 ASN B N 1
ATOM 4295 C CA . ASN B 1 132 ? -20.047 37.625 -2.896 1 98.62 132 ASN B CA 1
ATOM 4296 C C . ASN B 1 132 ? -20.984 38.438 -2.006 1 98.62 132 ASN B C 1
ATOM 4298 O O . ASN B 1 132 ? -22.203 38.25 -2.033 1 98.62 132 ASN B O 1
ATOM 4302 N N . GLU B 1 133 ? -20.375 39.281 -1.193 1 98.5 133 GLU B N 1
ATOM 4303 C CA . GLU B 1 133 ? -21.141 40.125 -0.295 1 98.5 133 GLU B CA 1
ATOM 4304 C C . GLU B 1 133 ? -20.672 41.562 -0.385 1 98.5 133 GLU B C 1
ATOM 4306 O O . GLU B 1 133 ? -20.25 42.156 0.613 1 98.5 133 GLU B O 1
ATOM 4311 N N . PRO B 1 134 ? -20.891 42.219 -1.507 1 98.38 134 PRO B N 1
ATOM 4312 C CA . PRO B 1 134 ? -20.344 43.562 -1.715 1 98.38 134 PRO B CA 1
ATOM 4313 C C . PRO B 1 134 ? -20.875 44.562 -0.694 1 98.38 134 PRO B C 1
ATOM 4315 O O . PRO B 1 134 ? -20.156 45.5 -0.32 1 98.38 134 PRO B O 1
ATOM 4318 N N . GLU B 1 135 ? -22.078 44.438 -0.188 1 98.5 135 GLU B N 1
ATOM 4319 C CA . GLU B 1 135 ? -22.609 45.344 0.822 1 98.5 135 GLU B CA 1
ATOM 4320 C C . GLU B 1 135 ? -21.828 45.25 2.129 1 98.5 135 GLU B C 1
ATOM 4322 O O . GLU B 1 135 ? -21.547 46.25 2.777 1 98.5 135 GLU B O 1
ATOM 4327 N N . ASN B 1 136 ? -21.562 44.031 2.482 1 98.81 136 ASN B N 1
ATOM 4328 C CA . ASN B 1 136 ? -20.734 43.812 3.67 1 98.81 136 ASN B CA 1
ATOM 4329 C C . ASN B 1 136 ? -19.312 44.344 3.473 1 98.81 136 ASN B C 1
ATOM 4331 O O . ASN B 1 136 ? -18.734 44.906 4.398 1 98.81 136 ASN B O 1
ATOM 4335 N N . ALA B 1 137 ? -18.797 44.156 2.297 1 98.81 137 ALA B N 1
ATOM 4336 C CA . ALA B 1 137 ? -17.469 44.688 1.994 1 98.81 137 ALA B CA 1
ATOM 4337 C C . ALA B 1 137 ? -17.469 46.219 2.098 1 98.81 137 ALA B C 1
ATOM 4339 O O . ALA B 1 137 ? -16.531 46.812 2.639 1 98.81 137 ALA B O 1
ATOM 4340 N N . ASP B 1 138 ? -18.547 46.75 1.624 1 98.62 138 ASP B N 1
ATOM 4341 C CA . ASP B 1 138 ? -18.688 48.219 1.681 1 98.62 138 ASP B CA 1
ATOM 4342 C C . ASP B 1 138 ? -18.812 48.688 3.123 1 98.62 138 ASP B C 1
ATOM 4344 O O . ASP B 1 138 ? -18.328 49.781 3.463 1 98.62 138 ASP B O 1
ATOM 4348 N N . ALA B 1 139 ? -19.391 47.938 3.908 1 98.69 139 ALA B N 1
ATOM 4349 C CA . ALA B 1 139 ? -19.641 48.312 5.301 1 98.69 139 ALA B CA 1
ATOM 4350 C C . ALA B 1 139 ? -18.375 48.125 6.145 1 98.69 139 ALA B C 1
ATOM 4352 O O . ALA B 1 139 ? -18.297 48.625 7.27 1 98.69 139 ALA B O 1
ATOM 4353 N N . THR B 1 140 ? -17.391 47.469 5.617 1 98.81 140 THR B N 1
ATOM 4354 C CA . THR B 1 140 ? -16.188 47.156 6.363 1 98.81 140 THR B CA 1
ATOM 4355 C C . THR B 1 140 ? -15.25 48.375 6.43 1 98.81 140 THR B C 1
ATOM 4357 O O . THR B 1 140 ? -14.641 48.75 5.43 1 98.81 140 THR B O 1
ATOM 4360 N N . ALA B 1 141 ? -15.172 48.906 7.582 1 98.69 141 ALA B N 1
ATOM 4361 C CA . ALA B 1 141 ? -14.312 50.094 7.801 1 98.69 141 ALA B CA 1
ATOM 4362 C C . ALA B 1 141 ? -12.922 49.656 8.273 1 98.69 141 ALA B C 1
ATOM 4364 O O . ALA B 1 141 ? -11.945 50.375 8.062 1 98.69 141 ALA B O 1
ATOM 4365 N N . ALA B 1 142 ? -12.844 48.562 8.922 1 98.75 142 ALA B N 1
ATOM 4366 C CA . ALA B 1 142 ? -11.578 48 9.391 1 98.75 142 ALA B CA 1
ATOM 4367 C C . ALA B 1 142 ? -11.609 46.469 9.359 1 98.75 142 ALA B C 1
ATOM 4369 O O . ALA B 1 142 ? -12.672 45.875 9.453 1 98.75 142 ALA B O 1
ATOM 4370 N N . VAL B 1 143 ? -10.484 45.875 9.125 1 98.81 143 VAL B N 1
ATOM 4371 C CA . VAL B 1 143 ? -10.32 44.406 9.195 1 98.81 143 VAL B CA 1
ATOM 4372 C C . VAL B 1 143 ? -9.266 44.062 10.242 1 98.81 143 VAL B C 1
ATOM 4374 O O . VAL B 1 143 ? -8.211 44.719 10.312 1 98.81 143 VAL B O 1
ATOM 4377 N N . CYS B 1 144 ? -9.539 43.156 11.094 1 98.62 144 CYS B N 1
ATOM 4378 C CA . CYS B 1 144 ? -8.578 42.688 12.086 1 98.62 144 CYS B CA 1
ATOM 4379 C C . CYS B 1 144 ? -8.711 41.188 12.297 1 98.62 144 CYS B C 1
ATOM 4381 O O . CYS B 1 144 ? -9.508 40.531 11.617 1 98.62 144 CYS B O 1
ATOM 4383 N N . LEU B 1 145 ? -7.844 40.594 13.078 1 98.56 145 LEU B N 1
ATOM 4384 C CA . LEU B 1 145 ? -7.793 39.156 13.352 1 98.56 145 LEU B CA 1
ATOM 4385 C C . LEU B 1 145 ? -8.32 38.844 14.75 1 98.56 145 LEU B C 1
ATOM 4387 O O . LEU B 1 145 ? -8.602 39.781 15.523 1 98.56 145 LEU B O 1
ATOM 4391 N N . PRO B 1 146 ? -8.469 37.594 15.102 1 98.25 146 PRO B N 1
ATOM 4392 C CA . PRO B 1 146 ? -9.125 37.25 16.359 1 98.25 146 PRO B CA 1
ATOM 4393 C C . PRO B 1 146 ? -8.414 37.844 17.578 1 98.25 146 PRO B C 1
ATOM 4395 O O . PRO B 1 146 ? -9.055 38.438 18.438 1 98.25 146 PRO B O 1
ATOM 4398 N N . HIS B 1 147 ? -7.145 37.688 17.734 1 97.75 147 HIS B N 1
ATOM 4399 C CA . HIS B 1 147 ? -6.523 38.219 18.938 1 97.75 147 HIS B CA 1
ATOM 4400 C C . HIS B 1 147 ? -6.543 39.75 18.938 1 97.75 147 HIS B C 1
ATOM 4402 O O . HIS B 1 147 ? -6.609 40.375 20 1 97.75 147 HIS B O 1
ATOM 4408 N N . ASP B 1 148 ? -6.516 40.438 17.734 1 98.5 148 ASP B N 1
ATOM 4409 C CA . ASP B 1 148 ? -6.641 41.875 17.625 1 98.5 148 ASP B CA 1
ATOM 4410 C C . ASP B 1 148 ? -7.957 42.375 18.234 1 98.5 148 ASP B C 1
ATOM 4412 O O . ASP B 1 148 ? -7.969 43.312 19.016 1 98.5 148 ASP B O 1
ATOM 4416 N N . TRP B 1 149 ? -8.977 41.656 17.75 1 98.69 149 TRP B N 1
ATOM 4417 C CA . TRP B 1 149 ? -10.328 42.062 18.141 1 98.69 149 TRP B CA 1
ATOM 4418 C C . TRP B 1 149 ? -10.516 41.875 19.641 1 98.69 149 TRP B C 1
ATOM 4420 O O . TRP B 1 149 ? -11.062 42.781 20.312 1 98.69 149 TRP B O 1
ATOM 4430 N N . LEU B 1 150 ? -10.078 40.781 20.141 1 98.69 150 LEU B N 1
ATOM 4431 C CA . LEU B 1 150 ? -10.234 40.531 21.578 1 98.69 150 LEU B CA 1
ATOM 4432 C C . LEU B 1 150 ? -9.422 41.531 22.406 1 98.69 150 LEU B C 1
ATOM 4434 O O . LEU B 1 150 ? -9.891 42 23.438 1 98.69 150 LEU B O 1
ATOM 4438 N N . GLY B 1 151 ? -8.156 41.75 22 1 98.5 151 GLY B N 1
ATOM 4439 C CA . GLY B 1 151 ? -7.355 42.781 22.672 1 98.5 151 GLY B CA 1
ATOM 4440 C C . GLY B 1 151 ? -8.008 44.125 22.688 1 98.5 151 GLY B C 1
ATOM 4441 O O . GLY B 1 151 ? -8.016 44.812 23.703 1 98.5 151 GLY B O 1
ATOM 4442 N N . TRP B 1 152 ? -8.516 44.531 21.516 1 98.56 152 TRP B N 1
ATOM 4443 C CA . TRP B 1 152 ? -9.219 45.781 21.359 1 98.56 152 TRP B CA 1
ATOM 4444 C C . TRP B 1 152 ? -10.414 45.875 22.312 1 98.56 152 TRP B C 1
ATOM 4446 O O . TRP B 1 152 ? -10.594 46.875 23.016 1 98.56 152 TRP B O 1
ATOM 4456 N N . ARG B 1 153 ? -11.195 44.812 22.406 1 98.06 153 ARG B N 1
ATOM 4457 C CA . ARG B 1 153 ? -12.352 44.75 23.281 1 98.06 153 ARG B CA 1
ATOM 4458 C C . ARG B 1 153 ? -11.938 44.844 24.75 1 98.06 153 ARG B C 1
ATOM 4460 O O . ARG B 1 153 ? -12.664 45.438 25.562 1 98.06 153 ARG B O 1
ATOM 4467 N N . LEU B 1 154 ? -10.852 44.25 25.047 1 98.06 154 LEU B N 1
ATOM 4468 C CA . LEU B 1 154 ? -10.367 44.25 26.438 1 98.06 154 LEU B CA 1
ATOM 4469 C C . LEU B 1 154 ? -10.008 45.656 26.906 1 98.06 154 LEU B C 1
ATOM 4471 O O . LEU B 1 154 ? -10.047 45.938 28.109 1 98.06 154 LEU B O 1
ATOM 4475 N N . THR B 1 155 ? -9.625 46.5 26 1 97.19 155 THR B N 1
ATOM 4476 C CA . THR B 1 155 ? -9.281 47.875 26.391 1 97.19 155 THR B CA 1
ATOM 4477 C C . THR B 1 155 ? -10.547 48.688 26.672 1 97.19 155 THR B C 1
ATOM 4479 O O . THR B 1 155 ? -10.477 49.75 27.297 1 97.19 155 THR B O 1
ATOM 4482 N N . GLY B 1 156 ? -11.656 48.25 26.094 1 95.88 156 GLY B N 1
ATOM 4483 C CA . GLY B 1 156 ? -12.898 49 26.203 1 95.88 156 GLY B CA 1
ATOM 4484 C C . GLY B 1 156 ? -13.039 50.094 25.156 1 95.88 156 GLY B C 1
ATOM 4485 O O . GLY B 1 156 ? -14 50.875 25.188 1 95.88 156 GLY B O 1
ATOM 4486 N N . SER B 1 157 ? -12.125 50.156 24.266 1 94.88 157 SER B N 1
ATOM 4487 C CA . SER B 1 157 ? -12.141 51.188 23.234 1 94.88 157 SER B CA 1
ATOM 4488 C C . SER B 1 157 ? -13.203 50.906 22.172 1 94.88 157 SER B C 1
ATOM 4490 O O . SER B 1 157 ? -13.539 49.75 21.938 1 94.88 157 SER B O 1
ATOM 4492 N N . ASN B 1 158 ? -13.711 51.906 21.562 1 92.56 158 ASN B N 1
ATOM 4493 C CA . ASN B 1 158 ? -14.586 51.781 20.406 1 92.56 158 ASN B CA 1
ATOM 4494 C C . ASN B 1 158 ? -14 52.5 19.188 1 92.56 158 ASN B C 1
ATOM 4496 O O . ASN B 1 158 ? -14.68 52.656 18.172 1 92.56 158 ASN B O 1
ATOM 4500 N N . ASP B 1 159 ? -12.797 53 19.359 1 96.88 159 ASP B N 1
ATOM 4501 C CA . ASP B 1 159 ? -12.102 53.656 18.266 1 96.88 159 ASP B CA 1
ATOM 4502 C C . ASP B 1 159 ? -11.305 52.656 17.438 1 96.88 159 ASP B C 1
ATOM 4504 O O . ASP B 1 159 ? -10.391 52 17.938 1 96.88 159 ASP B O 1
ATOM 4508 N N . LEU B 1 160 ? -11.578 52.562 16.156 1 98 160 LEU B N 1
ATOM 4509 C CA . LEU B 1 160 ? -10.93 51.625 15.25 1 98 160 LEU B CA 1
ATOM 4510 C C . LEU B 1 160 ? -9.43 51.906 15.164 1 98 160 LEU B C 1
ATOM 4512 O O . LEU B 1 160 ? -8.648 51 14.859 1 98 160 LEU B O 1
ATOM 4516 N N . ALA B 1 161 ? -9.07 53.125 15.469 1 97.38 161 ALA B N 1
ATOM 4517 C CA . ALA B 1 161 ? -7.668 53.5 15.406 1 97.38 161 ALA B CA 1
ATOM 4518 C C . ALA B 1 161 ? -6.863 52.844 16.516 1 97.38 161 ALA B C 1
ATOM 4520 O O . ALA B 1 161 ? -5.633 52.844 16.484 1 97.38 161 ALA B O 1
ATOM 4521 N N . ASP B 1 162 ? -7.559 52.281 17.516 1 98.06 162 ASP B N 1
ATOM 4522 C CA . ASP B 1 162 ? -6.895 51.656 18.656 1 98.06 162 ASP B CA 1
ATOM 4523 C C . ASP B 1 162 ? -6.648 50.188 18.406 1 98.06 162 ASP B C 1
ATOM 4525 O O . ASP B 1 162 ? -6.094 49.469 19.25 1 98.06 162 ASP B O 1
ATOM 4529 N N . LEU B 1 163 ? -7.016 49.688 17.234 1 98.62 163 LEU B N 1
ATOM 4530 C CA . LEU B 1 163 ? -6.734 48.281 16.875 1 98.62 163 LEU B CA 1
ATOM 4531 C C . LEU B 1 163 ? -5.23 48.062 16.75 1 98.62 163 LEU B C 1
ATOM 4533 O O . LEU B 1 163 ? -4.527 48.844 16.109 1 98.62 163 LEU B O 1
ATOM 4537 N N . ARG B 1 164 ? -4.789 47.031 17.422 1 98.75 164 ARG B N 1
ATOM 4538 C CA . ARG B 1 164 ? -3.385 46.656 17.391 1 98.75 164 ARG B CA 1
ATOM 4539 C C . ARG B 1 164 ? -3.229 45.188 16.969 1 98.75 164 ARG B C 1
ATOM 4541 O O . ARG B 1 164 ? -4.141 44.375 17.156 1 98.75 164 ARG B O 1
ATOM 4548 N N . THR B 1 165 ? -2.154 44.875 16.359 1 98.62 165 THR B N 1
ATOM 4549 C CA . THR B 1 165 ? -1.741 43.531 16.031 1 98.62 165 THR B CA 1
ATOM 4550 C C . THR B 1 165 ? -0.236 43.344 16.219 1 98.62 165 THR B C 1
ATOM 4552 O O . THR B 1 165 ? 0.423 44.219 16.797 1 98.62 165 THR B O 1
ATOM 4555 N N . ASP B 1 166 ? 0.267 42.188 15.992 1 98.5 166 ASP B N 1
ATOM 4556 C CA . ASP B 1 166 ? 1.707 41.969 15.984 1 98.5 166 ASP B CA 1
ATOM 4557 C C . ASP B 1 166 ? 2.16 41.375 14.648 1 98.5 166 ASP B C 1
ATOM 4559 O O . ASP B 1 166 ? 1.334 41.062 13.789 1 98.5 166 ASP B O 1
ATOM 4563 N N . ARG B 1 167 ? 3.443 41.188 14.461 1 98.31 167 ARG B N 1
ATOM 4564 C CA . ARG B 1 167 ? 4.004 40.719 13.195 1 98.31 167 ARG B CA 1
ATOM 4565 C C . ARG B 1 167 ? 3.57 39.281 12.914 1 98.31 167 ARG B C 1
ATOM 4567 O O . ARG B 1 167 ? 3.318 38.938 11.758 1 98.31 167 ARG B O 1
ATOM 4574 N N . SER B 1 168 ? 3.514 38.469 13.969 1 98.44 168 SER B N 1
ATOM 4575 C CA . SER B 1 168 ? 3.225 37.062 13.773 1 98.44 168 SER B CA 1
ATOM 4576 C C . SER B 1 168 ? 1.826 36.844 13.195 1 98.44 168 SER B C 1
ATOM 4578 O O . SER B 1 168 ? 1.643 36.062 12.258 1 98.44 168 SER B O 1
ATOM 4580 N N . ASP B 1 169 ? 0.883 37.5 13.664 1 98.19 169 ASP B N 1
ATOM 4581 C CA . ASP B 1 169 ? -0.488 37.344 13.18 1 98.19 169 ASP B CA 1
ATOM 4582 C C . ASP B 1 169 ? -0.666 38.031 11.828 1 98.19 169 ASP B C 1
ATOM 4584 O O . ASP B 1 169 ? -1.307 37.469 10.93 1 98.19 169 ASP B O 1
ATOM 4588 N N . ALA B 1 170 ? -0.084 39.188 11.688 1 98.5 170 ALA B N 1
ATOM 4589 C CA . ALA B 1 170 ? -0.178 39.938 10.43 1 98.5 170 ALA B CA 1
ATOM 4590 C C . ALA B 1 170 ? 0.401 39.125 9.273 1 98.5 170 ALA B C 1
ATOM 4592 O O . ALA B 1 170 ? -0.084 39.219 8.141 1 98.5 170 ALA B O 1
ATOM 4593 N N . SER B 1 171 ? 1.376 38.406 9.555 1 97.62 171 SER B N 1
ATOM 4594 C CA . SER B 1 171 ? 2.082 37.688 8.5 1 97.62 171 SER B CA 1
ATOM 4595 C C . SER B 1 171 ? 1.188 36.625 7.855 1 97.62 171 SER B C 1
ATOM 4597 O O . SER B 1 171 ? 1.478 36.125 6.758 1 97.62 171 SER B O 1
ATOM 4599 N N . GLY B 1 172 ? 0.078 36.25 8.469 1 95.69 172 GLY B N 1
ATOM 4600 C CA . GLY B 1 172 ? -0.842 35.281 7.93 1 95.69 172 GLY B CA 1
ATOM 4601 C C . GLY B 1 172 ? -1.997 35.875 7.164 1 95.69 172 GLY B C 1
ATOM 4602 O O . GLY B 1 172 ? -2.908 35.188 6.727 1 95.69 172 GLY B O 1
ATOM 4603 N N . THR B 1 173 ? -1.962 37.156 6.883 1 98.25 173 THR B N 1
ATOM 4604 C CA . THR B 1 173 ? -3.115 37.844 6.312 1 98.25 173 THR B CA 1
ATOM 4605 C C . THR B 1 173 ? -3.064 37.812 4.785 1 98.25 173 THR B C 1
ATOM 4607 O O . THR B 1 173 ? -4.094 37.938 4.121 1 98.25 173 THR B O 1
ATOM 4610 N N . GLY B 1 174 ? -1.832 37.719 4.254 1 98.19 174 GLY B N 1
ATOM 4611 C CA . GLY B 1 174 ? -1.669 37.781 2.811 1 98.19 174 GLY B CA 1
ATOM 4612 C C . GLY B 1 174 ? -1.406 39.188 2.303 1 98.19 174 GLY B C 1
ATOM 4613 O O . GLY B 1 174 ? -1.148 39.375 1.113 1 98.19 174 GLY B O 1
ATOM 4614 N N . TYR B 1 175 ? -1.437 40.156 3.188 1 98.69 175 TYR B N 1
ATOM 4615 C CA . TYR B 1 175 ? -1.131 41.531 2.773 1 98.69 175 TYR B CA 1
ATOM 4616 C C . TYR B 1 175 ? -0.141 42.188 3.732 1 98.69 175 TYR B C 1
ATOM 4618 O O . TYR B 1 175 ? -0.181 43.375 3.945 1 98.69 175 TYR B O 1
ATOM 4626 N N . PHE B 1 176 ? 0.709 41.438 4.418 1 98.62 176 PHE B N 1
ATOM 4627 C CA . PHE B 1 176 ? 1.83 41.844 5.25 1 98.62 176 PHE B CA 1
ATOM 4628 C C . PHE B 1 176 ? 3.076 41.031 4.93 1 98.62 176 PHE B C 1
ATOM 4630 O O . PHE B 1 176 ? 3.012 39.812 4.816 1 98.62 176 PHE B O 1
ATOM 4637 N N . SER B 1 177 ? 4.164 41.719 4.773 1 98.31 177 SER B N 1
ATOM 4638 C CA . SER B 1 177 ? 5.445 41.062 4.551 1 98.31 177 SER B CA 1
ATOM 4639 C C . SER B 1 177 ? 6.254 40.969 5.844 1 98.31 177 SER B C 1
ATOM 4641 O O . SER B 1 177 ? 6.723 42 6.359 1 98.31 177 SER B O 1
ATOM 4643 N N . ALA B 1 178 ? 6.414 39.75 6.324 1 97.56 178 ALA B N 1
ATOM 4644 C CA . ALA B 1 178 ? 7.227 39.562 7.52 1 97.56 178 ALA B CA 1
ATOM 4645 C C . ALA B 1 178 ? 8.68 39.969 7.273 1 97.56 178 ALA B C 1
ATOM 4647 O O . ALA B 1 178 ? 9.352 40.438 8.188 1 97.56 178 ALA B O 1
ATOM 4648 N N . GLU B 1 179 ? 9.156 39.781 6.105 1 97.19 179 GLU B N 1
ATOM 4649 C CA . GLU B 1 179 ? 10.531 40.094 5.758 1 97.19 179 GLU B CA 1
ATOM 4650 C C . GLU B 1 179 ? 10.789 41.594 5.879 1 97.19 179 GLU B C 1
ATOM 4652 O O . GLU B 1 179 ? 11.766 42.031 6.508 1 97.19 179 GLU B O 1
ATOM 4657 N N . THR B 1 180 ? 9.883 42.406 5.312 1 97.25 180 THR B N 1
ATOM 4658 C CA . THR B 1 180 ? 10.102 43.844 5.27 1 97.25 180 THR B CA 1
ATOM 4659 C C . THR B 1 180 ? 9.406 44.531 6.438 1 97.25 180 THR B C 1
ATOM 4661 O O . THR B 1 180 ? 9.578 45.719 6.648 1 97.25 180 THR B O 1
ATOM 4664 N N . ASP B 1 181 ? 8.609 43.781 7.164 1 97.25 181 ASP B N 1
ATOM 4665 C CA . ASP B 1 181 ? 7.859 44.312 8.305 1 97.25 181 ASP B CA 1
ATOM 4666 C C . ASP B 1 181 ? 6.957 45.469 7.875 1 97.25 181 ASP B C 1
ATOM 4668 O O . ASP B 1 181 ? 7 46.531 8.469 1 97.25 181 ASP B O 1
ATOM 4672 N N . SER B 1 182 ? 6.168 45.125 6.824 1 97.81 182 SER B N 1
ATOM 4673 C CA . SER B 1 182 ? 5.328 46.219 6.293 1 97.81 182 SER B CA 1
ATOM 4674 C C . SER B 1 182 ? 4.07 45.656 5.641 1 97.81 182 SER B C 1
ATOM 4676 O O . SER B 1 182 ? 4.102 44.594 5.031 1 97.81 182 SER B O 1
ATOM 4678 N N . TYR B 1 183 ? 3.01 46.438 5.773 1 98.56 183 TYR B N 1
ATOM 4679 C CA . TYR B 1 183 ? 1.782 46.094 5.062 1 98.56 183 TYR B CA 1
ATOM 4680 C C . TYR B 1 183 ? 1.953 46.312 3.559 1 98.56 183 TYR B C 1
ATOM 4682 O O . TYR B 1 183 ? 2.604 47.25 3.119 1 98.56 183 TYR B O 1
ATOM 4690 N N . ARG B 1 184 ? 1.456 45.438 2.869 1 98.38 184 ARG B N 1
ATOM 4691 C CA . ARG B 1 184 ? 1.26 45.594 1.432 1 98.38 184 ARG B CA 1
ATOM 4692 C C . ARG B 1 184 ? -0.176 46 1.115 1 98.38 184 ARG B C 1
ATOM 4694 O O . ARG B 1 184 ? -0.982 45.156 0.692 1 98.38 184 ARG B O 1
ATOM 4701 N N . THR B 1 185 ? -0.45 47.25 1.17 1 98.06 185 THR B N 1
ATOM 4702 C CA . THR B 1 185 ? -1.81 47.75 1.029 1 98.06 185 THR B CA 1
ATOM 4703 C C . THR B 1 185 ? -2.318 47.562 -0.396 1 98.06 185 THR B C 1
ATOM 4705 O O . THR B 1 185 ? -3.525 47.469 -0.623 1 98.06 185 THR B O 1
ATOM 4708 N N . ASP B 1 186 ? -1.382 47.469 -1.311 1 98.19 186 ASP B N 1
ATOM 4709 C CA . ASP B 1 186 ? -1.773 47.188 -2.686 1 98.19 186 ASP B CA 1
ATOM 4710 C C . ASP B 1 186 ? -2.42 45.812 -2.789 1 98.19 186 ASP B C 1
ATOM 4712 O O . ASP B 1 186 ? -3.373 45.625 -3.549 1 98.19 186 ASP B O 1
ATOM 4716 N N . LEU B 1 187 ? -1.932 44.875 -2.043 1 98.56 187 LEU B N 1
ATOM 4717 C CA . LEU B 1 187 ? -2.502 43.531 -2.051 1 98.56 187 LEU B CA 1
ATOM 4718 C C . LEU B 1 187 ? -3.852 43.5 -1.343 1 98.56 187 LEU B C 1
ATOM 4720 O O . LEU B 1 187 ? -4.75 42.75 -1.735 1 98.56 187 LEU B O 1
ATOM 4724 N N . LEU B 1 188 ? -3.982 44.281 -0.264 1 98.69 188 LEU B N 1
ATOM 4725 C CA . LEU B 1 188 ? -5.277 44.438 0.388 1 98.69 188 LEU B CA 1
ATOM 4726 C C . LEU B 1 188 ? -6.309 45.031 -0.577 1 98.69 188 LEU B C 1
ATOM 4728 O O . LEU B 1 188 ? -7.434 44.531 -0.664 1 98.69 188 LEU B O 1
ATOM 4732 N N . GLU B 1 189 ? -5.871 46.031 -1.276 1 98.44 189 GLU B N 1
ATOM 4733 C CA . GLU B 1 189 ? -6.746 46.656 -2.262 1 98.44 189 GLU B CA 1
ATOM 4734 C C . GLU B 1 189 ? -7.133 45.688 -3.361 1 98.44 189 GLU B C 1
ATOM 4736 O O . GLU B 1 189 ? -8.289 45.656 -3.797 1 98.44 189 GLU B O 1
ATOM 4741 N N . LEU B 1 190 ? -6.141 44.969 -3.797 1 98.44 190 LEU B N 1
ATOM 4742 C CA . LEU B 1 190 ? -6.402 43.938 -4.797 1 98.44 190 LEU B CA 1
ATOM 4743 C C . LEU B 1 190 ? -7.457 42.969 -4.297 1 98.44 190 LEU B C 1
ATOM 4745 O O . LEU B 1 190 ? -8.398 42.625 -5.02 1 98.44 190 LEU B O 1
ATOM 4749 N N . ALA B 1 191 ? -7.348 42.469 -3.088 1 98.69 191 ALA B N 1
ATOM 4750 C CA . ALA B 1 191 ? -8.258 41.5 -2.498 1 98.69 191 ALA B CA 1
ATOM 4751 C C . ALA B 1 191 ? -9.656 42.094 -2.316 1 98.69 191 ALA B C 1
ATOM 4753 O O . ALA B 1 191 ? -10.656 41.406 -2.527 1 98.69 191 ALA B O 1
ATOM 4754 N N . MET B 1 192 ? -9.742 43.375 -2.014 1 98.69 192 MET B N 1
ATOM 4755 C CA . MET B 1 192 ? -11.008 44 -1.622 1 98.69 192 MET B CA 1
ATOM 4756 C C . MET B 1 192 ? -11.625 44.75 -2.791 1 98.69 192 MET B C 1
ATOM 4758 O O . MET B 1 192 ? -12.516 45.594 -2.596 1 98.69 192 MET B O 1
ATOM 4762 N N . ARG B 1 193 ? -11.141 44.531 -3.963 1 98.12 193 ARG B N 1
ATOM 4763 C CA . ARG B 1 193 ? -11.688 45.156 -5.16 1 98.12 193 ARG B CA 1
ATOM 4764 C C . ARG B 1 193 ? -11.688 46.656 -5.02 1 98.12 193 ARG B C 1
ATOM 4766 O O . ARG B 1 193 ? -12.711 47.312 -5.258 1 98.12 193 ARG B O 1
ATOM 4773 N N . GLY B 1 194 ? -10.562 47.094 -4.582 1 98.06 194 GLY B N 1
ATOM 4774 C CA . GLY B 1 194 ? -10.367 48.531 -4.582 1 98.06 194 GLY B CA 1
ATOM 4775 C C . GLY B 1 194 ? -10.672 49.188 -3.24 1 98.06 194 GLY B C 1
ATOM 4776 O O . GLY B 1 194 ? -10.273 50.312 -2.988 1 98.06 194 GLY B O 1
ATOM 4777 N N . ARG B 1 195 ? -11.328 48.5 -2.312 1 98 195 ARG B N 1
ATOM 4778 C CA . ARG B 1 195 ? -11.594 49 -0.976 1 98 195 ARG B CA 1
ATOM 4779 C C . ARG B 1 195 ? -10.336 48.969 -0.108 1 98 195 ARG B C 1
ATOM 4781 O O . ARG B 1 195 ? -9.484 48.094 -0.29 1 98 195 ARG B O 1
ATOM 4788 N N . THR B 1 196 ? -10.234 49.844 0.865 1 97.44 196 THR B N 1
ATOM 4789 C CA . THR B 1 196 ? -9.039 49.938 1.692 1 97.44 196 THR B CA 1
ATOM 4790 C C . THR B 1 196 ? -9.406 50.094 3.166 1 97.44 196 THR B C 1
ATOM 4792 O O . THR B 1 196 ? -9.109 51.125 3.783 1 97.44 196 THR B O 1
ATOM 4795 N N . PRO B 1 197 ? -10.055 49.125 3.68 1 98.56 197 PRO B N 1
ATOM 4796 C CA . PRO B 1 197 ? -10.344 49.188 5.113 1 98.56 197 PRO B CA 1
ATOM 4797 C C . PRO B 1 197 ? -9.102 49.438 5.957 1 98.56 197 PRO B C 1
ATOM 4799 O O . PRO B 1 197 ? -7.984 49.125 5.531 1 98.56 197 PRO B O 1
ATOM 4802 N N . ALA B 1 198 ? -9.312 50.094 7.18 1 98.5 198 ALA B N 1
ATOM 4803 C CA . ALA B 1 198 ? -8.219 50.344 8.117 1 98.5 198 ALA B CA 1
ATOM 4804 C C . ALA B 1 198 ? -7.652 49.031 8.656 1 98.5 198 ALA B C 1
ATOM 4806 O O . ALA B 1 198 ? -8.375 48.031 8.773 1 98.5 198 ALA B O 1
ATOM 4807 N N . LEU B 1 199 ? -6.398 49.062 8.922 1 98.69 199 LEU B N 1
ATOM 4808 C CA . LEU B 1 199 ? -5.695 47.906 9.477 1 98.69 199 LEU B CA 1
ATOM 4809 C C . LEU B 1 199 ? -5.129 48.25 10.859 1 98.69 199 LEU B C 1
ATOM 4811 O O . LEU B 1 199 ? -4.832 49.406 11.156 1 98.69 199 LEU B O 1
ATOM 4815 N N . PRO B 1 200 ? -5.008 47.219 11.695 1 98.75 200 PRO B N 1
ATOM 4816 C CA . PRO B 1 200 ? -4.387 47.469 13 1 98.75 200 PRO B CA 1
ATOM 4817 C C . PRO B 1 200 ? -2.924 47.875 12.891 1 98.75 200 PRO B C 1
ATOM 4819 O O . PRO B 1 200 ? -2.213 47.438 11.984 1 98.75 200 PRO B O 1
ATOM 4822 N N . THR B 1 201 ? -2.486 48.719 13.828 1 98.69 201 THR B N 1
ATOM 4823 C CA . THR B 1 201 ? -1.068 49.031 13.922 1 98.69 201 THR B CA 1
ATOM 4824 C C . THR B 1 201 ? -0.255 47.812 14.359 1 98.69 201 THR B C 1
ATOM 4826 O O . THR B 1 201 ? -0.598 47.156 15.336 1 98.69 201 THR B O 1
ATOM 4829 N N . VAL B 1 202 ? 0.819 47.469 13.648 1 98.75 202 VAL B N 1
ATOM 4830 C CA . VAL B 1 202 ? 1.671 46.344 13.984 1 98.75 202 VAL B CA 1
ATOM 4831 C C . VAL B 1 202 ? 2.668 46.75 15.07 1 98.75 202 VAL B C 1
ATOM 4833 O O . VAL B 1 202 ? 3.443 47.688 14.891 1 98.75 202 VAL B O 1
ATOM 4836 N N . LEU B 1 203 ? 2.652 46.031 16.125 1 98.62 203 LEU B N 1
ATOM 4837 C CA . LEU B 1 203 ? 3.475 46.375 17.281 1 98.62 203 LEU B CA 1
ATOM 4838 C C . LEU B 1 203 ? 4.695 45.469 17.375 1 98.62 203 LEU B C 1
ATOM 4840 O O . LEU B 1 203 ? 4.676 44.344 16.844 1 98.62 203 LEU B O 1
ATOM 4844 N N . GLY B 1 204 ? 5.766 46 18.031 1 97.5 204 GLY B N 1
ATOM 4845 C CA . GLY B 1 204 ? 6.891 45.156 18.406 1 97.5 204 GLY B CA 1
ATOM 4846 C C . GLY B 1 204 ? 6.578 44.219 19.547 1 97.5 204 GLY B C 1
ATOM 4847 O O . GLY B 1 204 ? 5.543 44.344 20.203 1 97.5 204 GLY B O 1
ATOM 4848 N N . PRO B 1 205 ? 7.496 43.344 19.844 1 97.19 205 PRO B N 1
ATOM 4849 C CA . PRO B 1 205 ? 7.23 42.25 20.766 1 97.19 205 PRO B CA 1
ATOM 4850 C C . PRO B 1 205 ? 6.988 42.719 22.203 1 97.19 205 PRO B C 1
ATOM 4852 O O . PRO B 1 205 ? 6.363 42 23 1 97.19 205 PRO B O 1
ATOM 4855 N N . ARG B 1 206 ? 7.465 43.844 22.578 1 96.94 206 ARG B N 1
ATOM 4856 C CA . ARG B 1 206 ? 7.316 44.312 23.969 1 96.94 206 ARG B CA 1
ATOM 4857 C C . ARG B 1 206 ? 6.551 45.625 24.031 1 96.94 206 ARG B C 1
ATOM 4859 O O . ARG B 1 206 ? 6.582 46.312 25.047 1 96.94 206 ARG B O 1
ATOM 4866 N N . ASP B 1 207 ? 5.992 45.969 22.938 1 98.12 207 ASP B N 1
ATOM 4867 C CA . ASP B 1 207 ? 5.207 47.219 22.906 1 98.12 207 ASP B CA 1
ATOM 4868 C C . ASP B 1 207 ? 3.918 47.062 23.703 1 98.12 207 ASP B C 1
ATOM 4870 O O . ASP B 1 207 ? 3.465 45.938 23.953 1 98.12 207 ASP B O 1
ATOM 4874 N N . VAL B 1 208 ? 3.389 48.188 24.156 1 98.19 208 VAL B N 1
ATOM 4875 C CA . VAL B 1 208 ? 2.131 48.188 24.891 1 98.19 208 VAL B CA 1
ATOM 4876 C C . VAL B 1 208 ? 0.973 48.469 23.938 1 98.19 208 VAL B C 1
ATOM 4878 O O . VAL B 1 208 ? 0.966 49.5 23.234 1 98.19 208 VAL B O 1
ATOM 4881 N N . ALA B 1 209 ? 0.017 47.594 23.906 1 98.31 209 ALA B N 1
ATOM 4882 C CA . ALA B 1 209 ? -1.123 47.688 23 1 98.31 209 ALA B CA 1
ATOM 4883 C C . ALA B 1 209 ? -2.244 48.531 23.625 1 98.31 209 ALA B C 1
ATOM 4885 O O . ALA B 1 209 ? -3.139 49 22.922 1 98.31 209 ALA B O 1
ATOM 4886 N N . GLY B 1 210 ? -2.229 48.719 24.844 1 97.62 210 GLY B N 1
ATOM 4887 C CA . GLY B 1 210 ? -3.238 49.406 25.625 1 97.62 210 GLY B CA 1
ATOM 4888 C C . GLY B 1 210 ? -3.271 48.969 27.078 1 97.62 210 GLY B C 1
ATOM 4889 O O . GLY B 1 210 ? -2.279 48.469 27.609 1 97.62 210 GLY B O 1
ATOM 4890 N N . ARG B 1 211 ? -4.395 49.344 27.688 1 97.56 211 ARG B N 1
ATOM 4891 C CA . ARG B 1 211 ? -4.594 48.969 29.094 1 97.56 211 ARG B CA 1
ATOM 4892 C C . ARG B 1 211 ? -6.02 48.469 29.328 1 97.56 211 ARG B C 1
ATOM 4894 O O . ARG B 1 211 ? -6.953 48.938 28.656 1 97.56 211 ARG B O 1
ATOM 4901 N N . LEU B 1 212 ? -6.098 47.531 30.188 1 96.94 212 LEU B N 1
ATOM 4902 C CA . LEU B 1 212 ? -7.422 47.156 30.672 1 96.94 212 LEU B CA 1
ATOM 4903 C C . LEU B 1 212 ? -8 48.25 31.578 1 96.94 212 LEU B C 1
ATOM 4905 O O . LEU B 1 212 ? -7.258 49.094 32.094 1 96.94 212 LEU B O 1
ATOM 4909 N N . PRO B 1 213 ? -9.32 48.188 31.734 1 93.38 213 PRO B N 1
ATOM 4910 C CA . PRO B 1 213 ? -9.914 49.125 32.656 1 93.38 213 PRO B CA 1
ATOM 4911 C C . PRO B 1 213 ? -9.328 49.031 34.062 1 93.38 213 PRO B C 1
ATOM 4913 O O . PRO B 1 213 ? -9.266 50.031 34.781 1 93.38 213 PRO B O 1
ATOM 4916 N N . SER B 1 214 ? -8.898 47.875 34.469 1 93.12 214 SER B N 1
ATOM 4917 C CA . SER B 1 214 ? -8.297 47.656 35.781 1 93.12 214 SER B CA 1
ATOM 4918 C C . SER B 1 214 ? -6.93 48.312 35.875 1 93.12 214 SER B C 1
ATOM 4920 O O . SER B 1 214 ? -6.379 48.438 36.969 1 93.12 214 SER B O 1
ATOM 4922 N N . GLY B 1 215 ? -6.379 48.688 34.75 1 95.81 215 GLY B N 1
ATOM 4923 C CA . GLY B 1 215 ? -5.07 49.344 34.719 1 95.81 215 GLY B CA 1
ATOM 4924 C C . GLY B 1 215 ? -3.971 48.406 34.219 1 95.81 215 GLY B C 1
ATOM 4925 O O . GLY B 1 215 ? -2.877 48.875 33.906 1 95.81 215 GLY B O 1
ATOM 4926 N N . ALA B 1 216 ? -4.23 47.188 34.156 1 97.38 216 ALA B N 1
ATOM 4927 C CA . ALA B 1 216 ? -3.234 46.219 33.688 1 97.38 216 ALA B CA 1
ATOM 4928 C C . ALA B 1 216 ? -2.803 46.531 32.25 1 97.38 216 ALA B C 1
ATOM 4930 O O . ALA B 1 216 ? -3.631 46.906 31.422 1 97.38 216 ALA B O 1
ATOM 4931 N N . ILE B 1 217 ? -1.54 46.312 32 1 97.56 217 ILE B N 1
ATOM 4932 C CA . ILE B 1 217 ? -1.006 46.531 30.656 1 97.56 217 ILE B CA 1
ATOM 4933 C C . ILE B 1 217 ? -1.462 45.406 29.734 1 97.56 217 ILE B C 1
ATOM 4935 O O . ILE B 1 217 ? -1.516 44.25 30.141 1 97.56 217 ILE B O 1
ATOM 4939 N N . LEU B 1 218 ? -1.767 45.812 28.516 1 98.5 218 LEU B N 1
ATOM 4940 C CA . LEU B 1 218 ? -2.051 44.844 27.453 1 98.5 218 LEU B CA 1
ATOM 4941 C C . LEU B 1 218 ? -0.871 44.719 26.5 1 98.5 218 LEU B C 1
ATOM 4943 O O . LEU B 1 218 ? -0.427 45.719 25.922 1 98.5 218 LEU B O 1
ATOM 4947 N N . GLY B 1 219 ? -0.276 43.531 26.375 1 98.31 219 GLY B N 1
ATOM 4948 C CA . GLY B 1 219 ? 0.783 43.281 25.406 1 98.31 219 GLY B CA 1
ATOM 4949 C C . GLY B 1 219 ? 0.277 43.188 23.984 1 98.31 219 GLY B C 1
ATOM 4950 O O . GLY B 1 219 ? -0.932 43.219 23.75 1 98.31 219 GLY B O 1
ATOM 4951 N N . PRO B 1 220 ? 1.184 43 23 1 98.25 220 PRO B N 1
ATOM 4952 C CA . PRO B 1 220 ? 0.826 43.062 21.594 1 98.25 220 PRO B CA 1
ATOM 4953 C C . PRO B 1 220 ? -0.044 41.875 21.156 1 98.25 220 PRO B C 1
ATOM 4955 O O . PRO B 1 220 ? -0.829 42 20.203 1 98.25 220 PRO B O 1
ATOM 4958 N N . GLY B 1 221 ? 0.147 40.719 21.828 1 98.12 221 GLY B N 1
ATOM 4959 C CA . GLY B 1 221 ? -0.497 39.5 21.359 1 98.12 221 GLY B CA 1
ATOM 4960 C C . GLY B 1 221 ?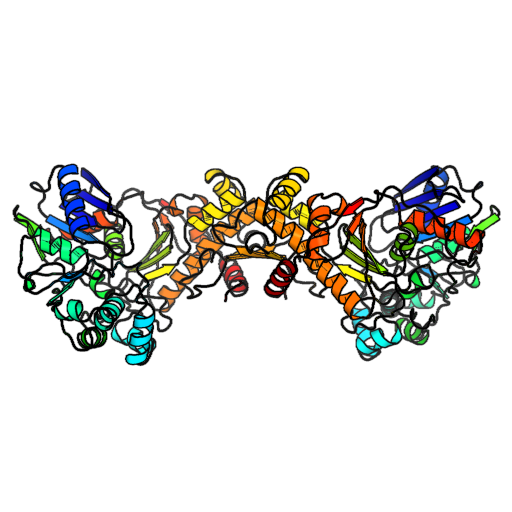 0.273 38.812 20.25 1 98.12 221 GLY B C 1
ATOM 4961 O O . GLY B 1 221 ? 1.274 39.344 19.766 1 98.12 221 GLY B O 1
ATOM 4962 N N . ALA B 1 222 ? -0.213 37.656 19.875 1 98.56 222 ALA B N 1
ATOM 4963 C CA . ALA B 1 222 ? 0.471 36.844 18.859 1 98.56 222 ALA B CA 1
ATOM 4964 C C . ALA B 1 222 ? -0.456 35.781 18.281 1 98.56 222 ALA B C 1
ATOM 4966 O O . ALA B 1 222 ? -1.427 35.375 18.922 1 98.56 222 ALA B O 1
ATOM 4967 N N . GLY B 1 223 ? -0.178 35.375 17.062 1 98.31 223 GLY B N 1
ATOM 4968 C CA . GLY B 1 223 ? -0.807 34.156 16.562 1 98.31 223 GLY B CA 1
ATOM 4969 C C . GLY B 1 223 ? -0.484 32.938 17.406 1 98.31 223 GLY B C 1
ATOM 4970 O O . GLY B 1 223 ? 0.542 32.906 18.078 1 98.31 223 GLY B O 1
ATOM 4971 N N . ASP B 1 224 ? -1.306 31.938 17.297 1 97.69 224 ASP B N 1
ATOM 4972 C CA . ASP B 1 224 ? -1.22 30.797 18.203 1 97.69 224 ASP B CA 1
ATOM 4973 C C . ASP B 1 224 ? 0.123 30.094 18.062 1 97.69 224 ASP B C 1
ATOM 4975 O O . ASP B 1 224 ? 0.778 29.781 19.047 1 97.69 224 ASP B O 1
ATOM 4979 N N . ASN B 1 225 ? 0.663 29.812 16.844 1 97.75 225 ASN B N 1
ATOM 4980 C CA . ASN B 1 225 ? 1.938 29.125 16.688 1 97.75 225 ASN B CA 1
ATOM 4981 C C . ASN B 1 225 ? 3.098 29.938 17.234 1 97.75 225 ASN B C 1
ATOM 4983 O O . ASN B 1 225 ? 3.994 29.406 17.891 1 97.75 225 ASN B O 1
ATOM 4987 N N . ALA B 1 226 ? 3.068 31.25 16.984 1 98.56 226 ALA B N 1
ATOM 4988 C CA . ALA B 1 226 ? 4.109 32.125 17.5 1 98.56 226 ALA B CA 1
ATOM 4989 C C . ALA B 1 226 ? 4.035 32.219 19.016 1 98.56 226 ALA B C 1
ATOM 4991 O O . ALA B 1 226 ? 5.066 32.25 19.703 1 98.56 226 ALA B O 1
ATOM 4992 N N . ALA B 1 227 ? 2.826 32.344 19.531 1 98.5 227 ALA B N 1
ATOM 4993 C CA . ALA B 1 227 ? 2.654 32.344 20.984 1 98.5 227 ALA B CA 1
ATOM 4994 C C . ALA B 1 227 ? 3.182 31.062 21.625 1 98.5 227 ALA B C 1
ATOM 4996 O O . ALA B 1 227 ? 3.846 31.109 22.656 1 98.5 227 ALA B O 1
ATOM 4997 N N . ALA B 1 228 ? 2.867 29.969 20.984 1 97.88 228 ALA B N 1
ATOM 4998 C CA . ALA B 1 228 ? 3.367 28.688 21.484 1 97.88 228 ALA B CA 1
ATOM 4999 C C . ALA B 1 228 ? 4.895 28.656 21.469 1 97.88 228 ALA B C 1
ATOM 5001 O O . ALA B 1 228 ? 5.52 28.156 22.406 1 97.88 228 ALA B O 1
ATOM 5002 N N . ALA B 1 229 ? 5.504 29.109 20.406 1 97.94 229 ALA B N 1
ATOM 5003 C CA . ALA B 1 229 ? 6.961 29.172 20.344 1 97.94 229 ALA B CA 1
ATOM 5004 C C . ALA B 1 229 ? 7.535 29.984 21.5 1 97.94 229 ALA B C 1
ATOM 5006 O O . ALA B 1 229 ? 8.523 29.578 22.125 1 97.94 229 ALA B O 1
ATOM 5007 N N . LEU B 1 230 ? 6.93 31.125 21.766 1 97 230 LEU B N 1
ATOM 5008 C CA . LEU B 1 230 ? 7.359 31.953 22.875 1 97 230 LEU B CA 1
ATOM 5009 C C . LEU B 1 230 ? 7.184 31.219 24.203 1 97 230 LEU B C 1
ATOM 5011 O O . LEU B 1 230 ? 8.039 31.297 25.078 1 97 230 LEU B O 1
ATOM 5015 N N . GLY B 1 231 ? 6.059 30.547 24.359 1 96.75 231 GLY B N 1
ATOM 5016 C CA . GLY B 1 231 ? 5.785 29.781 25.562 1 96.75 231 GLY B CA 1
ATOM 5017 C C . GLY B 1 231 ? 6.781 28.656 25.797 1 96.75 231 GLY B C 1
ATOM 5018 O O . GLY B 1 231 ? 7.094 28.328 26.953 1 96.75 231 GLY B O 1
ATOM 5019 N N . LEU B 1 232 ? 7.293 28.109 24.734 1 96.62 232 LEU B N 1
ATOM 5020 C CA . LEU B 1 232 ? 8.242 27.016 24.781 1 96.62 232 LEU B CA 1
ATOM 5021 C C . LEU B 1 232 ? 9.664 27.531 24.984 1 96.62 232 LEU B C 1
ATOM 5023 O O . LEU B 1 232 ? 10.594 26.734 25.172 1 96.62 232 LEU B O 1
ATOM 5027 N N . GLY B 1 233 ? 9.82 28.812 24.938 1 95.25 233 GLY B N 1
ATOM 5028 C CA . GLY B 1 233 ? 11.148 29.406 25.016 1 95.25 233 GLY B CA 1
ATOM 5029 C C . GLY B 1 233 ? 12.008 29.109 23.797 1 95.25 233 GLY B C 1
ATOM 5030 O O . GLY B 1 233 ? 13.227 29 23.906 1 95.25 233 GLY B O 1
ATOM 5031 N N . ALA B 1 234 ? 11.391 28.906 22.672 1 96.38 234 ALA B N 1
ATOM 5032 C CA . ALA B 1 234 ? 12.117 28.594 21.453 1 96.38 234 ALA B CA 1
ATOM 5033 C C . ALA B 1 234 ? 12.883 29.812 20.938 1 96.38 234 ALA B C 1
ATOM 5035 O O . ALA B 1 234 ? 12.391 30.938 21 1 96.38 234 ALA B O 1
ATOM 5036 N N . GLY B 1 235 ? 14.07 29.609 20.469 1 96.19 235 GLY B N 1
ATOM 5037 C CA . GLY B 1 235 ? 14.93 30.609 19.859 1 96.19 235 GLY B CA 1
ATOM 5038 C C . GLY B 1 235 ? 15.664 30.109 18.625 1 96.19 235 GLY B C 1
ATOM 5039 O O . GLY B 1 235 ? 15.367 29.031 18.125 1 96.19 235 GLY B O 1
ATOM 5040 N N . PRO B 1 236 ? 16.547 30.969 18.109 1 96.5 236 PRO B N 1
ATOM 5041 C CA . PRO B 1 236 ? 17.312 30.531 16.938 1 96.5 236 PRO B CA 1
ATOM 5042 C C . PRO B 1 236 ? 17.922 29.141 17.125 1 96.5 236 PRO B C 1
ATOM 5044 O O . PRO B 1 236 ? 18.5 28.859 18.172 1 96.5 236 PRO B O 1
ATOM 5047 N N . GLY B 1 237 ? 17.719 28.266 16.062 1 97.12 237 GLY B N 1
ATOM 5048 C CA . GLY B 1 237 ? 18.219 26.891 16.156 1 97.12 237 GLY B CA 1
ATOM 5049 C C . GLY B 1 237 ? 17.141 25.906 16.578 1 97.12 237 GLY B C 1
ATOM 5050 O O . GLY B 1 237 ? 17.328 24.688 16.422 1 97.12 237 GLY B O 1
ATOM 5051 N N . ASP B 1 238 ? 16.047 26.391 17.109 1 98 238 ASP B N 1
ATOM 5052 C CA . ASP B 1 238 ? 14.961 25.516 17.547 1 98 238 ASP B CA 1
ATOM 5053 C C . ASP B 1 238 ? 13.93 25.312 16.453 1 98 238 ASP B C 1
ATOM 5055 O O . ASP B 1 238 ? 13.547 26.25 15.766 1 98 238 ASP B O 1
ATOM 5059 N N . CYS B 1 239 ? 13.555 24.141 16.219 1 98.69 239 CYS B N 1
ATOM 5060 C CA . CYS B 1 239 ? 12.43 23.719 15.391 1 98.69 239 CYS B CA 1
ATOM 5061 C C . CYS B 1 239 ? 11.328 23.094 16.234 1 98.69 239 CYS B C 1
ATOM 5063 O O . CYS B 1 239 ? 11.602 22.312 17.156 1 98.69 239 CYS B O 1
ATOM 5065 N N . ILE B 1 240 ? 10.109 23.531 16.078 1 98.69 240 ILE B N 1
ATOM 5066 C CA . ILE B 1 240 ? 8.977 23 16.812 1 98.69 240 ILE B CA 1
ATOM 5067 C C . ILE B 1 240 ? 8.148 22.094 15.906 1 98.69 240 ILE B C 1
ATOM 5069 O O . ILE B 1 240 ? 7.75 22.5 14.812 1 98.69 240 ILE B O 1
ATOM 5073 N N . VAL B 1 241 ? 7.953 20.859 16.297 1 98.69 241 VAL B N 1
ATOM 5074 C CA . VAL B 1 241 ? 7.043 19.922 15.633 1 98.69 241 VAL B CA 1
ATOM 5075 C C . VAL B 1 241 ? 5.844 19.656 16.531 1 98.69 241 VAL B C 1
ATOM 5077 O O . VAL B 1 241 ? 5.988 19.047 17.594 1 98.69 241 VAL B O 1
ATOM 5080 N N . SER B 1 242 ? 4.738 20.156 16.125 1 97.94 242 SER B N 1
ATOM 5081 C CA . SER B 1 242 ? 3.486 19.891 16.828 1 97.94 242 SER B CA 1
ATOM 5082 C C . SER B 1 242 ? 2.705 18.766 16.141 1 97.94 242 SER B C 1
ATOM 5084 O O . SER B 1 242 ? 2.225 18.938 15.016 1 97.94 242 SER B O 1
ATOM 5086 N N . LEU B 1 243 ? 2.529 17.672 16.828 1 96.88 243 LEU B N 1
ATOM 5087 C CA . LEU B 1 243 ? 1.839 16.516 16.266 1 96.88 243 LEU B CA 1
ATOM 5088 C C . LEU B 1 243 ? 0.477 16.328 16.922 1 96.88 243 LEU B C 1
ATOM 5090 O O . LEU B 1 243 ? 0.347 15.562 17.891 1 96.88 243 LEU B O 1
ATOM 5094 N N . GLY B 1 244 ? -0.537 16.969 16.484 1 94.88 244 GLY B N 1
ATOM 5095 C CA . GLY B 1 244 ? -1.928 16.75 16.859 1 94.88 244 GLY B CA 1
ATOM 5096 C C . GLY B 1 244 ? -2.721 16 15.805 1 94.88 244 GLY B C 1
ATOM 5097 O O . GLY B 1 244 ? -2.242 15.016 15.25 1 94.88 244 GLY B O 1
ATOM 5098 N N . THR B 1 245 ? -3.986 16.547 15.578 1 92.62 245 THR B N 1
ATOM 5099 C CA . THR B 1 245 ? -4.758 15.992 14.469 1 92.62 245 THR B CA 1
ATOM 5100 C C . THR B 1 245 ? -4 16.141 13.156 1 92.62 245 THR B C 1
ATOM 5102 O O . THR B 1 245 ? -3.934 15.211 12.359 1 92.62 245 THR B O 1
ATOM 5105 N N . SER B 1 246 ? -3.445 17.297 12.953 1 94.81 246 SER B N 1
ATOM 5106 C CA . SER B 1 246 ? -2.508 17.578 11.867 1 94.81 246 SER B CA 1
ATOM 5107 C C . SER B 1 246 ? -1.098 17.812 12.398 1 94.81 246 SER B C 1
ATOM 5109 O O . SER B 1 246 ? -0.843 17.641 13.594 1 94.81 246 SER B O 1
ATOM 5111 N N . GLY B 1 247 ? -0.186 18 11.492 1 96.25 247 GLY B N 1
ATOM 5112 C CA . GLY B 1 247 ? 1.179 18.328 11.867 1 96.25 247 GLY B CA 1
ATOM 5113 C C . GLY B 1 247 ? 1.577 19.734 11.461 1 96.25 247 GLY B C 1
ATOM 5114 O O . GLY B 1 247 ? 1.196 20.219 10.391 1 96.25 247 GLY B O 1
ATOM 5115 N N . VAL B 1 248 ? 2.285 20.422 12.383 1 97.94 248 VAL B N 1
ATOM 5116 C CA . VAL B 1 248 ? 2.857 21.719 12.078 1 97.94 248 VAL B CA 1
ATOM 5117 C C . VAL B 1 248 ? 4.348 21.719 12.414 1 97.94 248 VAL B C 1
ATOM 5119 O O . VAL B 1 248 ? 4.75 21.297 13.492 1 97.94 248 VAL B O 1
ATOM 5122 N N . VAL B 1 249 ? 5.113 22.109 11.484 1 98.62 249 VAL B N 1
ATOM 5123 C CA . VAL B 1 249 ? 6.543 22.312 11.68 1 98.62 249 VAL B CA 1
ATOM 5124 C C . VAL B 1 249 ? 6.887 23.797 11.539 1 98.62 249 VAL B C 1
ATOM 5126 O O . VAL B 1 249 ? 6.48 24.438 10.57 1 98.62 249 VAL B O 1
ATOM 5129 N N . SER B 1 250 ? 7.555 24.328 12.516 1 98.56 250 SER B N 1
ATOM 5130 C CA . SER B 1 250 ? 8.031 25.719 12.445 1 98.56 250 SER B CA 1
ATOM 5131 C C . SER B 1 250 ? 9.422 25.844 13.047 1 98.56 250 SER B C 1
ATOM 5133 O O . SER B 1 250 ? 9.828 25.031 13.875 1 98.56 250 SER B O 1
ATOM 5135 N N . ALA B 1 251 ? 10.133 26.812 12.625 1 98.5 251 ALA B N 1
ATOM 5136 C CA . ALA B 1 251 ? 11.492 27.016 13.125 1 98.5 251 ALA B CA 1
ATOM 5137 C C . ALA B 1 251 ? 11.781 28.516 13.305 1 98.5 251 ALA B C 1
ATOM 5139 O O . ALA B 1 251 ? 11.375 29.328 12.477 1 98.5 251 ALA B O 1
ATOM 5140 N N . VAL B 1 252 ? 12.508 28.797 14.406 1 98.06 252 VAL B N 1
ATOM 5141 C CA . VAL B 1 252 ? 12.859 30.172 14.695 1 98.06 252 VAL B CA 1
ATOM 5142 C C . VAL B 1 252 ? 14.172 30.531 14.008 1 98.06 252 VAL B C 1
ATOM 5144 O O . VAL B 1 252 ? 15.172 29.828 14.164 1 98.06 252 VAL B O 1
ATOM 5147 N N . GLY B 1 253 ? 14.125 31.594 13.266 1 96.38 253 GLY B N 1
ATOM 5148 C CA . GLY B 1 253 ? 15.336 32.062 12.625 1 96.38 253 GLY B CA 1
ATOM 5149 C C . GLY B 1 253 ? 15.195 33.438 12.016 1 96.38 253 GLY B C 1
ATOM 5150 O O . GLY B 1 253 ? 14.219 34.156 12.289 1 96.38 253 GLY B O 1
ATOM 5151 N N . ASP B 1 254 ? 16.203 33.781 11.188 1 95.88 254 ASP B N 1
ATOM 5152 C CA . ASP B 1 254 ? 16.219 35.125 10.602 1 95.88 254 ASP B CA 1
ATOM 5153 C C . ASP B 1 254 ? 15.836 35.094 9.125 1 95.88 254 ASP B C 1
ATOM 5155 O O . ASP B 1 254 ? 15.453 36.125 8.555 1 95.88 254 ASP B O 1
ATOM 5159 N N . ALA B 1 255 ? 15.867 33.938 8.633 1 94.19 255 ALA B N 1
ATOM 5160 C CA . ALA B 1 255 ? 15.609 33.812 7.203 1 94.19 255 ALA B CA 1
ATOM 5161 C C . ALA B 1 255 ? 14.117 33.906 6.898 1 94.19 255 ALA B C 1
ATOM 5163 O O . ALA B 1 255 ? 13.297 33.312 7.621 1 94.19 255 ALA B O 1
ATOM 5164 N N . ALA B 1 256 ? 13.805 34.688 5.879 1 95.94 256 ALA B N 1
ATOM 5165 C CA . ALA B 1 256 ? 12.445 34.781 5.352 1 95.94 256 ALA B CA 1
ATOM 5166 C C . ALA B 1 256 ? 12.297 33.969 4.066 1 95.94 256 ALA B C 1
ATOM 5168 O O . ALA B 1 256 ? 12.75 34.406 3.002 1 95.94 256 ALA B O 1
ATOM 5169 N N . PRO B 1 257 ? 11.625 32.844 4.117 1 96.25 257 PRO B N 1
ATOM 5170 C CA . PRO B 1 257 ? 11.531 31.969 2.93 1 96.25 257 PRO B CA 1
ATOM 5171 C C . PRO B 1 257 ? 10.617 32.562 1.854 1 96.25 257 PRO B C 1
ATOM 5173 O O . PRO B 1 257 ? 9.609 33.188 2.174 1 96.25 257 PRO B O 1
ATOM 5176 N N . HIS B 1 258 ? 10.961 32.344 0.579 1 97.06 258 HIS B N 1
ATOM 5177 C CA . HIS B 1 258 ? 10.156 32.625 -0.603 1 97.06 258 HIS B CA 1
ATOM 5178 C C . HIS B 1 258 ? 9.867 31.344 -1.378 1 97.06 258 HIS B C 1
ATOM 5180 O O . HIS B 1 258 ? 10.516 31.062 -2.387 1 97.06 258 HIS B O 1
ATOM 5186 N N . ASP B 1 259 ? 8.906 30.578 -0.923 1 97.5 259 ASP B N 1
ATOM 5187 C CA . ASP B 1 259 ? 8.625 29.266 -1.513 1 97.5 259 ASP B CA 1
ATOM 5188 C C . ASP B 1 259 ? 7.484 29.359 -2.529 1 97.5 259 ASP B C 1
ATOM 5190 O O . ASP B 1 259 ? 6.312 29.422 -2.152 1 97.5 259 ASP B O 1
ATOM 5194 N N . PRO B 1 260 ? 7.734 29.297 -3.811 1 97 260 PRO B N 1
ATOM 5195 C CA . PRO B 1 260 ? 6.664 29.406 -4.805 1 97 260 PRO B CA 1
ATOM 5196 C C . PRO B 1 260 ? 5.719 28.203 -4.797 1 97 260 PRO B C 1
ATOM 5198 O O . PRO B 1 260 ? 4.598 28.297 -5.309 1 97 260 PRO B O 1
ATOM 5201 N N . GLU B 1 261 ? 6.16 27.109 -4.219 1 95.62 261 GLU B N 1
ATOM 5202 C CA . GLU B 1 261 ? 5.305 25.938 -4.133 1 95.62 261 GLU B CA 1
ATOM 5203 C C . GLU B 1 261 ? 4.207 26.125 -3.088 1 95.62 261 GLU B C 1
ATOM 5205 O O . GLU B 1 261 ? 3.229 25.375 -3.064 1 95.62 261 GLU B O 1
ATOM 5210 N N . GLY B 1 262 ? 4.406 27.094 -2.215 1 96.38 262 GLY B N 1
ATOM 5211 C CA . GLY B 1 262 ? 3.416 27.406 -1.196 1 96.38 262 GLY B CA 1
ATOM 5212 C C . GLY B 1 262 ? 3.438 26.438 -0.03 1 96.38 262 GLY B C 1
ATOM 5213 O O . GLY B 1 262 ? 2.486 26.375 0.753 1 96.38 262 GLY B O 1
ATOM 5214 N N . ILE B 1 263 ? 4.496 25.688 0.122 1 96.81 263 ILE B N 1
ATOM 5215 C CA . ILE B 1 263 ? 4.621 24.703 1.202 1 96.81 263 ILE B CA 1
ATOM 5216 C C . ILE B 1 263 ? 5.07 25.406 2.48 1 96.81 263 ILE B C 1
ATOM 5218 O O . ILE B 1 263 ? 4.465 25.234 3.539 1 96.81 263 ILE B O 1
ATOM 5222 N N . VAL B 1 264 ? 6.105 26.234 2.371 1 98 264 VAL B N 1
ATOM 5223 C CA . VAL B 1 264 ? 6.621 26.969 3.518 1 98 264 VAL B CA 1
ATOM 5224 C C . VAL B 1 264 ? 5.992 28.359 3.561 1 98 264 VAL B C 1
ATOM 5226 O O . VAL B 1 264 ? 6.133 29.141 2.617 1 98 264 VAL B O 1
ATOM 5229 N N . ALA B 1 265 ? 5.309 28.672 4.598 1 97.62 265 ALA B N 1
ATOM 5230 C CA . ALA B 1 265 ? 4.777 30.016 4.82 1 97.62 265 ALA B CA 1
ATOM 5231 C C . ALA B 1 265 ? 5.789 30.891 5.562 1 97.62 265 ALA B C 1
ATOM 5233 O O . ALA B 1 265 ? 6.266 30.516 6.637 1 97.62 265 ALA B O 1
ATOM 5234 N N . GLY B 1 266 ? 6.105 32 4.984 1 97.75 266 GLY B N 1
ATOM 5235 C CA . GLY B 1 266 ? 7.039 32.938 5.598 1 97.75 266 GLY B CA 1
ATOM 5236 C C . GLY B 1 266 ? 6.402 33.812 6.66 1 97.75 266 GLY B C 1
ATOM 5237 O O . GLY B 1 266 ? 6.148 34.969 6.43 1 97.75 266 GLY B O 1
ATOM 5238 N N . PHE B 1 267 ? 6.238 33.281 7.883 1 98.19 267 PHE B N 1
ATOM 5239 C CA . PHE B 1 267 ? 5.645 34 9 1 98.19 267 PHE B CA 1
ATOM 5240 C C . PHE B 1 267 ? 6.727 34.594 9.906 1 98.19 267 PHE B C 1
ATOM 5242 O O . PHE B 1 267 ? 7.898 34.219 9.789 1 98.19 267 PHE B O 1
ATOM 5249 N N . ALA B 1 268 ? 6.309 35.531 10.695 1 98.44 268 ALA B N 1
ATOM 5250 C CA . ALA B 1 268 ? 7.145 36.062 11.773 1 98.44 268 ALA B CA 1
ATOM 5251 C C . ALA B 1 268 ? 6.828 35.375 13.102 1 98.44 268 ALA B C 1
ATOM 5253 O O . ALA B 1 268 ? 5.734 34.812 13.273 1 98.44 268 ALA B O 1
ATOM 5254 N N . ASP B 1 269 ? 7.82 35.312 13.945 1 98.06 269 ASP B N 1
ATOM 5255 C CA . ASP B 1 269 ? 7.527 34.906 15.312 1 98.06 269 ASP B CA 1
ATOM 5256 C C . ASP B 1 269 ? 7.102 36.062 16.188 1 98.06 269 ASP B C 1
ATOM 5258 O O . ASP B 1 269 ? 6.766 37.156 15.664 1 98.06 269 ASP B O 1
ATOM 5262 N N . ALA B 1 270 ? 6.953 35.875 17.516 1 97.75 270 ALA B N 1
ATOM 5263 C CA . ALA B 1 270 ? 6.473 36.906 18.422 1 97.75 270 ALA B CA 1
ATOM 5264 C C . ALA B 1 270 ? 7.637 37.594 19.125 1 97.75 270 ALA B C 1
ATOM 5266 O O . ALA B 1 270 ? 7.438 38.344 20.078 1 97.75 270 ALA B O 1
ATOM 5267 N N . SER B 1 271 ? 8.891 37.375 18.641 1 96.75 271 SER B N 1
ATOM 5268 C CA . SER B 1 271 ? 10.055 37.906 19.328 1 96.75 271 SER B CA 1
ATOM 5269 C C . SER B 1 271 ? 10.836 38.875 18.422 1 96.75 271 SER B C 1
ATOM 5271 O O . SER B 1 271 ? 11.883 39.375 18.812 1 96.75 271 SER B O 1
ATOM 5273 N N . GLY B 1 272 ? 10.328 39.031 17.25 1 96.25 272 GLY B N 1
ATOM 5274 C CA . GLY B 1 272 ? 11.008 39.906 16.312 1 96.25 272 GLY B CA 1
ATOM 5275 C C . GLY B 1 272 ? 11.758 39.188 15.219 1 96.25 272 GLY B C 1
ATOM 5276 O O . GLY B 1 272 ? 12.352 39.812 14.336 1 96.25 272 GLY B O 1
ATOM 5277 N N . ARG B 1 273 ? 11.656 37.906 15.211 1 97.19 273 ARG B N 1
ATOM 5278 C CA . ARG B 1 273 ? 12.328 37.062 14.219 1 97.19 273 ARG B CA 1
ATOM 5279 C C . ARG B 1 273 ? 11.328 36.469 13.25 1 97.19 273 ARG B C 1
ATOM 5281 O O . ARG B 1 273 ? 10.18 36.906 13.164 1 97.19 273 ARG B O 1
ATOM 5288 N N . GLN B 1 274 ? 11.859 35.562 12.43 1 98.12 274 GLN B N 1
ATOM 5289 C CA . GLN B 1 274 ? 11.016 34.812 11.508 1 98.12 274 GLN B CA 1
ATOM 5290 C C . GLN B 1 274 ? 10.609 33.469 12.094 1 98.12 274 GLN B C 1
ATOM 5292 O O . GLN B 1 274 ? 11.305 32.938 12.961 1 98.12 274 GLN B O 1
ATOM 5297 N N . LEU B 1 275 ? 9.5 32.938 11.641 1 98.44 275 LEU B N 1
ATOM 5298 C CA . LEU B 1 275 ? 8.977 31.641 12.023 1 98.44 275 LEU B CA 1
ATOM 5299 C C . LEU B 1 275 ? 8.391 30.906 10.82 1 98.44 275 LEU B C 1
ATOM 5301 O O . LEU B 1 275 ? 7.18 30.672 10.766 1 98.44 275 LEU B O 1
ATOM 5305 N N . PRO B 1 276 ? 9.273 30.562 9.828 1 98.25 276 PRO B N 1
ATOM 5306 C CA . PRO B 1 276 ? 8.727 29.734 8.75 1 98.25 276 PRO B CA 1
ATOM 5307 C C . PRO B 1 276 ? 7.969 28.516 9.266 1 98.25 276 PRO B C 1
ATOM 5309 O O . PRO B 1 276 ? 8.359 27.922 10.266 1 98.25 276 PRO B O 1
ATOM 5312 N N . LEU B 1 277 ? 6.871 28.25 8.531 1 98.06 277 LEU B N 1
ATOM 5313 C CA . LEU B 1 277 ? 5.938 27.25 9.039 1 98.06 277 LEU B CA 1
ATOM 5314 C C . LEU B 1 277 ? 5.426 26.359 7.902 1 98.06 277 LEU B C 1
ATOM 5316 O O . LEU B 1 277 ? 5.152 26.859 6.805 1 98.06 277 LEU B O 1
ATOM 5320 N N . VAL B 1 278 ? 5.402 25.047 8.133 1 98.12 278 VAL B N 1
ATOM 5321 C CA . VAL B 1 278 ? 4.82 24.062 7.223 1 98.12 278 VAL B CA 1
ATOM 5322 C C . VAL B 1 278 ? 3.73 23.281 7.945 1 98.12 278 VAL B C 1
ATOM 5324 O O . VAL B 1 278 ? 3.898 22.891 9.102 1 98.12 278 VAL B O 1
ATOM 5327 N N . CYS B 1 279 ? 2.619 23.078 7.301 1 96.75 279 CYS B N 1
ATOM 5328 C CA . CYS B 1 279 ? 1.511 22.312 7.875 1 96.75 279 CYS B CA 1
ATOM 5329 C C . CYS B 1 279 ? 1.257 21.031 7.09 1 96.75 279 CYS B C 1
ATOM 5331 O O . CYS B 1 279 ? 1.462 21 5.875 1 96.75 279 CYS B O 1
ATOM 5333 N N . THR B 1 280 ? 0.873 20 7.762 1 97.06 280 THR B N 1
ATOM 5334 C CA . THR B 1 280 ? 0.395 18.75 7.172 1 97.06 280 THR B CA 1
ATOM 5335 C C . THR B 1 280 ? -1.041 18.469 7.605 1 97.06 280 THR B C 1
ATOM 5337 O O . THR B 1 280 ? -1.545 19.078 8.547 1 97.06 280 THR B O 1
ATOM 5340 N N . LEU B 1 281 ? -1.694 17.625 6.891 1 96.19 281 LEU B N 1
ATOM 5341 C CA . LEU B 1 281 ? -3.064 17.266 7.242 1 96.19 281 LEU B CA 1
ATOM 5342 C C . LEU B 1 281 ? -3.092 16.031 8.141 1 96.19 281 LEU B C 1
ATOM 5344 O O . LEU B 1 281 ? -4.105 15.75 8.781 1 96.19 281 LEU B O 1
ATOM 5348 N N . ASN B 1 282 ? -2.035 15.266 8.094 1 97.44 282 ASN B N 1
ATOM 5349 C CA . ASN B 1 282 ? -1.992 13.977 8.781 1 97.44 282 ASN B CA 1
ATOM 5350 C C . ASN B 1 282 ? -1.033 14.008 9.969 1 97.44 282 ASN B C 1
ATOM 5352 O O . ASN B 1 282 ? 0.167 14.234 9.797 1 97.44 282 ASN B O 1
ATOM 5356 N N . GLY B 1 283 ? -1.533 13.82 11.148 1 97.38 283 GLY B N 1
ATOM 5357 C CA . GLY B 1 283 ? -0.745 13.773 12.367 1 97.38 283 GLY B CA 1
ATOM 5358 C C . GLY B 1 283 ? -0.994 12.516 13.18 1 97.38 283 GLY B C 1
ATOM 5359 O O . GLY B 1 283 ? -0.861 11.398 12.672 1 97.38 283 GLY B O 1
ATOM 5360 N N . ALA B 1 284 ? -1.457 12.68 14.414 1 96.25 284 ALA B N 1
ATOM 5361 C CA . ALA B 1 284 ? -1.604 11.602 15.391 1 96.25 284 ALA B CA 1
ATOM 5362 C C . ALA B 1 284 ? -2.66 10.594 14.945 1 96.25 284 ALA B C 1
ATOM 5364 O O . ALA B 1 284 ? -2.557 9.406 15.25 1 96.25 284 ALA B O 1
ATOM 5365 N N . PRO B 1 285 ? -3.652 11 14.234 1 97.12 285 PRO B N 1
ATOM 5366 C CA . PRO B 1 285 ? -4.668 10.039 13.805 1 97.12 285 PRO B CA 1
ATOM 5367 C C . PRO B 1 285 ? -4.086 8.914 12.953 1 97.12 285 PRO B C 1
ATOM 5369 O O . PRO B 1 285 ? -4.68 7.832 12.875 1 97.12 285 PRO B O 1
ATOM 5372 N N . VAL B 1 286 ? -2.926 9.102 12.312 1 98.38 286 VAL B N 1
ATOM 5373 C CA . VAL B 1 286 ? -2.258 8.031 11.578 1 98.38 286 VAL B CA 1
ATOM 5374 C C . VAL B 1 286 ? -1.916 6.887 12.523 1 98.38 286 VAL B C 1
ATOM 5376 O O . VAL B 1 286 ? -2.146 5.719 12.203 1 98.38 286 VAL B O 1
ATOM 5379 N N . LEU B 1 287 ? -1.385 7.262 13.719 1 98.56 287 LEU B N 1
ATOM 5380 C CA . LEU B 1 287 ? -1.027 6.27 14.719 1 98.56 287 LEU B CA 1
ATOM 5381 C C . LEU B 1 287 ? -2.271 5.566 15.258 1 98.56 287 LEU B C 1
ATOM 5383 O O . LEU B 1 287 ? -2.289 4.34 15.383 1 98.56 287 LEU B O 1
ATOM 5387 N N . ALA B 1 288 ? -3.275 6.359 15.531 1 98.19 288 ALA B N 1
ATOM 5388 C CA . ALA B 1 288 ? -4.516 5.816 16.078 1 98.19 288 ALA B CA 1
ATOM 5389 C C . ALA B 1 288 ? -5.172 4.852 15.086 1 98.19 288 ALA B C 1
ATOM 5391 O O . ALA B 1 288 ? -5.645 3.781 15.477 1 98.19 288 ALA B O 1
ATOM 5392 N N . ALA B 1 289 ? -5.215 5.234 13.852 1 98.56 289 ALA B N 1
ATOM 5393 C CA . ALA B 1 289 ? -5.805 4.395 12.812 1 98.56 289 ALA B CA 1
ATOM 5394 C C . ALA B 1 289 ? -5.047 3.074 12.68 1 98.56 289 ALA B C 1
ATOM 5396 O O . ALA B 1 289 ? -5.66 2.012 12.547 1 98.56 289 ALA B O 1
ATOM 5397 N N . THR B 1 290 ? -3.709 3.105 12.672 1 98.69 290 THR B N 1
ATOM 5398 C CA . THR B 1 290 ? -2.887 1.905 12.555 1 98.69 290 THR B CA 1
ATOM 5399 C C . THR B 1 290 ? -3.098 0.984 13.75 1 98.69 290 THR B C 1
ATOM 5401 O O . THR B 1 290 ? -3.242 -0.229 13.594 1 98.69 290 THR B O 1
ATOM 5404 N N . ALA B 1 291 ? -3.137 1.588 14.938 1 98.62 291 ALA B N 1
ATOM 5405 C CA . ALA B 1 291 ? -3.363 0.814 16.156 1 98.62 291 ALA B CA 1
ATOM 5406 C C . ALA B 1 291 ? -4.727 0.124 16.125 1 98.62 291 ALA B C 1
ATOM 5408 O O . ALA B 1 291 ? -4.84 -1.056 16.469 1 98.62 291 ALA B O 1
ATOM 5409 N N . ALA B 1 292 ? -5.699 0.895 15.75 1 98.19 292 ALA B N 1
ATOM 5410 C CA . ALA B 1 292 ? -7.051 0.353 15.68 1 98.19 292 ALA B CA 1
ATOM 5411 C C . ALA B 1 292 ? -7.129 -0.801 14.68 1 98.19 292 ALA B C 1
ATOM 5413 O O . ALA B 1 292 ? -7.742 -1.833 14.961 1 98.19 292 ALA B O 1
ATOM 5414 N N . MET B 1 293 ? -6.559 -0.649 13.562 1 98.5 293 MET B N 1
ATOM 5415 C CA . MET B 1 293 ? -6.543 -1.69 12.539 1 98.5 293 MET B CA 1
ATOM 5416 C C . MET B 1 293 ? -5.848 -2.947 13.047 1 98.5 293 MET B C 1
ATOM 5418 O O . MET B 1 293 ? -6.301 -4.062 12.789 1 98.5 293 MET B O 1
ATOM 5422 N N . LEU B 1 294 ? -4.789 -2.793 13.805 1 98.38 294 LEU B N 1
ATOM 5423 C CA . LEU B 1 294 ? -4.051 -3.914 14.375 1 98.38 294 LEU B CA 1
ATOM 5424 C C . LEU B 1 294 ? -4.785 -4.48 15.586 1 98.38 294 LEU B C 1
ATOM 5426 O O . LEU B 1 294 ? -4.379 -5.508 16.141 1 98.38 294 LEU B O 1
ATOM 5430 N N . GLN B 1 295 ? -5.805 -3.744 16.047 1 97.56 295 GLN B N 1
ATOM 5431 C CA . GLN B 1 295 ? -6.629 -4.152 17.188 1 97.56 295 GLN B CA 1
ATOM 5432 C C . GLN B 1 295 ? -5.816 -4.176 18.469 1 97.56 295 GLN B C 1
ATOM 5434 O O . GLN B 1 295 ? -5.898 -5.129 19.25 1 97.56 295 GLN B O 1
ATOM 5439 N N . VAL B 1 296 ? -5.02 -3.148 18.703 1 98.19 296 VAL B N 1
ATOM 5440 C CA . VAL B 1 296 ? -4.23 -3.031 19.922 1 98.19 296 VAL B CA 1
ATOM 5441 C C . VAL B 1 296 ? -4.41 -1.641 20.531 1 98.19 296 VAL B C 1
ATOM 5443 O O . VAL B 1 296 ? -4.789 -0.699 19.828 1 98.19 296 VAL B O 1
ATOM 5446 N N . ASP B 1 297 ? -4.137 -1.484 21.812 1 98.19 297 ASP B N 1
ATOM 5447 C CA . ASP B 1 297 ? -4.156 -0.165 22.438 1 98.19 297 ASP B CA 1
ATOM 5448 C C . ASP B 1 297 ? -2.838 0.572 22.219 1 98.19 297 ASP B C 1
ATOM 5450 O O . ASP B 1 297 ? -1.921 0.035 21.594 1 98.19 297 ASP B O 1
ATOM 5454 N N . PHE B 1 298 ? -2.721 1.741 22.656 1 98.31 298 PHE B N 1
ATOM 5455 C CA . PHE B 1 298 ? -1.591 2.604 22.328 1 98.31 298 PHE B CA 1
ATOM 5456 C C . PHE B 1 298 ? -0.311 2.088 22.984 1 98.31 298 PHE B C 1
ATOM 5458 O O . PHE B 1 298 ? 0.771 2.197 22.406 1 98.31 298 PHE B O 1
ATOM 5465 N N . ASP B 1 299 ? -0.395 1.548 24.172 1 98.5 299 ASP B N 1
ATOM 5466 C CA . ASP B 1 299 ? 0.787 0.999 24.828 1 98.5 299 ASP B CA 1
ATOM 5467 C C . ASP B 1 299 ? 1.354 -0.181 24.047 1 98.5 299 ASP B C 1
ATOM 5469 O O . ASP B 1 299 ? 2.562 -0.26 23.828 1 98.5 299 ASP B O 1
ATOM 5473 N N . GLU B 1 300 ? 0.43 -1.07 23.703 1 98.69 300 GLU B N 1
ATOM 5474 C CA . GLU B 1 300 ? 0.848 -2.221 22.906 1 98.69 300 GLU B CA 1
ATOM 5475 C C . GLU B 1 300 ? 1.344 -1.789 21.531 1 98.69 300 GLU B C 1
ATOM 5477 O O . GLU B 1 300 ? 2.299 -2.361 21 1 98.69 300 GLU B O 1
ATOM 5482 N N . PHE B 1 301 ? 0.703 -0.82 20.953 1 98.69 301 PHE B N 1
ATOM 5483 C CA . PHE B 1 301 ? 1.145 -0.263 19.688 1 98.69 301 PHE B CA 1
ATOM 5484 C C . PHE B 1 301 ? 2.588 0.217 19.766 1 98.69 301 PHE B C 1
ATOM 5486 O O . PHE B 1 301 ? 3.408 -0.1 18.906 1 98.69 301 PHE B O 1
ATOM 5493 N N . ASP B 1 302 ? 2.906 0.953 20.797 1 98.88 302 ASP B N 1
ATOM 5494 C CA . ASP B 1 302 ? 4.262 1.462 21 1 98.88 302 ASP B CA 1
ATOM 5495 C C . ASP B 1 302 ? 5.254 0.318 21.188 1 98.88 302 ASP B C 1
ATOM 5497 O O . ASP B 1 302 ? 6.355 0.348 20.641 1 98.88 302 ASP B O 1
ATOM 5501 N N . ARG B 1 303 ? 4.852 -0.641 21.984 1 98.81 303 ARG B N 1
ATOM 5502 C CA . ARG B 1 303 ? 5.715 -1.794 22.203 1 98.81 303 ARG B CA 1
ATOM 5503 C C . ARG B 1 303 ? 6.027 -2.506 20.891 1 98.81 303 ARG B C 1
ATOM 5505 O O . ARG B 1 303 ? 7.184 -2.834 20.625 1 98.81 303 ARG B O 1
ATOM 5512 N N . LEU B 1 304 ? 4.996 -2.756 20.047 1 98.81 304 LEU B N 1
ATOM 5513 C CA . LEU B 1 304 ? 5.172 -3.402 18.75 1 98.81 304 LEU B CA 1
ATOM 5514 C C . LEU B 1 304 ? 6.113 -2.598 17.859 1 98.81 304 LEU B C 1
ATOM 5516 O O . LEU B 1 304 ? 7.086 -3.137 17.328 1 98.81 304 LEU B O 1
ATOM 5520 N N . ALA B 1 305 ? 5.852 -1.309 17.734 1 98.88 305 ALA B N 1
ATOM 5521 C CA . ALA B 1 305 ? 6.652 -0.439 16.875 1 98.88 305 ALA B CA 1
ATOM 5522 C C . ALA B 1 305 ? 8.117 -0.459 17.281 1 98.88 305 ALA B C 1
ATOM 5524 O O . ALA B 1 305 ? 9.016 -0.487 16.438 1 98.88 305 ALA B O 1
ATOM 5525 N N . LEU B 1 306 ? 8.336 -0.448 18.609 1 98.81 306 LEU B N 1
ATOM 5526 C CA . LEU B 1 306 ? 9.695 -0.374 19.125 1 98.81 306 LEU B CA 1
ATOM 5527 C C . LEU B 1 306 ? 10.391 -1.728 19.031 1 98.81 306 LEU B C 1
ATOM 5529 O O . LEU B 1 306 ? 11.625 -1.805 19.094 1 98.81 306 LEU B O 1
ATOM 5533 N N . SER B 1 307 ? 9.617 -2.789 18.906 1 98.75 307 SER B N 1
ATOM 5534 C CA . SER B 1 307 ? 10.203 -4.125 18.812 1 98.75 307 SER B CA 1
ATOM 5535 C C . SER B 1 307 ? 10.68 -4.43 17.406 1 98.75 307 SER B C 1
ATOM 5537 O O . SER B 1 307 ? 11.477 -5.348 17.188 1 98.75 307 SER B O 1
ATOM 5539 N N . ALA B 1 308 ? 10.172 -3.785 16.391 1 98.69 308 ALA B N 1
ATOM 5540 C CA . ALA B 1 308 ? 10.547 -4.004 14.992 1 98.69 308 ALA B CA 1
ATOM 5541 C C . ALA B 1 308 ? 11.82 -3.246 14.641 1 98.69 308 ALA B C 1
ATOM 5543 O O . ALA B 1 308 ? 12.117 -2.211 15.234 1 98.69 308 ALA B O 1
ATOM 5544 N N . PRO B 1 309 ? 12.602 -3.719 13.711 1 98.31 309 PRO B N 1
ATOM 5545 C CA . PRO B 1 309 ? 13.836 -3.018 13.336 1 98.31 309 PRO B CA 1
ATOM 5546 C C . PRO B 1 309 ? 13.562 -1.712 12.586 1 98.31 309 PRO B C 1
ATOM 5548 O O . PRO B 1 309 ? 12.461 -1.511 12.07 1 98.31 309 PRO B O 1
ATOM 5551 N N . ARG B 1 310 ? 14.617 -0.795 12.547 1 97.94 310 ARG B N 1
ATOM 5552 C CA . ARG B 1 310 ? 14.57 0.405 11.719 1 97.94 310 ARG B CA 1
ATOM 5553 C C . ARG B 1 310 ? 14.242 0.058 10.273 1 97.94 310 ARG B C 1
ATOM 5555 O O . ARG B 1 310 ? 14.82 -0.873 9.703 1 97.94 310 ARG B O 1
ATOM 5562 N N . GLY B 1 311 ? 13.297 0.758 9.727 1 98.38 311 GLY B N 1
ATOM 5563 C CA . GLY B 1 311 ? 12.914 0.518 8.344 1 98.38 311 GLY B CA 1
ATOM 5564 C C . GLY B 1 311 ? 11.852 -0.556 8.195 1 98.38 311 GLY B C 1
ATOM 5565 O O . GLY B 1 311 ? 11.406 -0.851 7.086 1 98.38 311 GLY B O 1
ATOM 5566 N N . ALA B 1 312 ? 11.477 -1.208 9.305 1 98.69 312 ALA B N 1
ATOM 5567 C CA . ALA B 1 312 ? 10.367 -2.164 9.352 1 98.69 312 ALA B CA 1
ATOM 5568 C C . ALA B 1 312 ? 10.562 -3.279 8.328 1 98.69 312 ALA B C 1
ATOM 5570 O O . ALA B 1 312 ? 9.617 -3.672 7.641 1 98.69 312 ALA B O 1
ATOM 5571 N N . ASP B 1 313 ? 11.781 -3.662 8.102 1 98.31 313 ASP B N 1
ATOM 5572 C CA . ASP B 1 313 ? 12.133 -4.727 7.164 1 98.31 313 ASP B CA 1
ATOM 5573 C C . ASP B 1 313 ? 11.602 -4.43 5.766 1 98.31 313 ASP B C 1
ATOM 5575 O O . ASP B 1 313 ? 11.125 -5.328 5.07 1 98.31 313 ASP B O 1
ATOM 5579 N N . GLY B 1 314 ? 11.57 -3.168 5.41 1 98 314 GLY B N 1
ATOM 5580 C CA . GLY B 1 314 ? 11.219 -2.787 4.051 1 98 314 GLY B CA 1
ATOM 5581 C C . GLY B 1 314 ? 9.805 -2.248 3.924 1 98 314 GLY B C 1
ATOM 5582 O O . GLY B 1 314 ? 9.438 -1.69 2.889 1 98 314 GLY B O 1
ATOM 5583 N N . LEU B 1 315 ? 8.969 -2.365 5.008 1 98.62 315 LEU B N 1
ATOM 5584 C CA . LEU B 1 315 ? 7.609 -1.84 4.977 1 98.62 315 LEU B CA 1
ATOM 5585 C C . LEU B 1 315 ? 7.609 -0.324 5.145 1 98.62 315 LEU B C 1
ATOM 5587 O O . LEU B 1 315 ? 8.32 0.211 5.996 1 98.62 315 LEU B O 1
ATOM 5591 N N . THR B 1 316 ? 6.859 0.357 4.336 1 98.69 316 THR B N 1
ATOM 5592 C CA . THR B 1 316 ? 6.77 1.812 4.395 1 98.69 316 THR B CA 1
ATOM 5593 C C . THR B 1 316 ? 5.316 2.27 4.289 1 98.69 316 THR B C 1
ATOM 5595 O O . THR B 1 316 ? 4.641 1.989 3.297 1 98.69 316 THR B O 1
ATOM 5598 N N . LEU B 1 317 ? 4.824 2.953 5.316 1 98.81 317 LEU B N 1
ATOM 5599 C CA . LEU B 1 317 ? 3.512 3.582 5.23 1 98.81 317 LEU B CA 1
ATOM 5600 C C . LEU B 1 317 ? 3.629 5.023 4.746 1 98.81 317 LEU B C 1
ATOM 5602 O O . LEU B 1 317 ? 4.363 5.824 5.336 1 98.81 317 LEU B O 1
ATOM 5606 N N . VAL B 1 318 ? 3.039 5.379 3.635 1 98.81 318 VAL B N 1
ATOM 5607 C CA . VAL B 1 318 ? 2.807 6.762 3.23 1 98.81 318 VAL B CA 1
ATOM 5608 C C . VAL B 1 318 ? 1.512 7.273 3.857 1 98.81 318 VAL B C 1
ATOM 5610 O O . VAL B 1 318 ? 0.422 6.82 3.502 1 98.81 318 VAL B O 1
ATOM 5613 N N . PRO B 1 319 ? 1.596 8.188 4.762 1 98.62 319 PRO B N 1
ATOM 5614 C CA . PRO B 1 319 ? 0.488 8.43 5.688 1 98.62 319 PRO B CA 1
ATOM 5615 C C . PRO B 1 319 ? -0.485 9.492 5.184 1 98.62 319 PRO B C 1
ATOM 5617 O O . PRO B 1 319 ? -1.005 10.281 5.977 1 98.62 319 PRO B O 1
ATOM 5620 N N . TYR B 1 320 ? -0.81 9.609 3.883 1 98.19 320 TYR B N 1
ATOM 5621 C CA . TYR B 1 320 ? -1.727 10.602 3.338 1 98.19 320 TYR B CA 1
ATOM 5622 C C . TYR B 1 320 ? -3.172 10.125 3.443 1 98.19 320 TYR B C 1
ATOM 5624 O O . TYR B 1 320 ? -3.881 10.055 2.438 1 98.19 320 TYR B O 1
ATOM 5632 N N . LEU B 1 321 ? -3.631 9.836 4.664 1 98.19 321 LEU B N 1
ATOM 5633 C CA . LEU B 1 321 ? -4.91 9.18 4.922 1 98.19 321 LEU B CA 1
ATOM 5634 C C . LEU B 1 321 ? -6.07 10.133 4.648 1 98.19 321 LEU B C 1
ATOM 5636 O O . LEU B 1 321 ? -7.199 9.695 4.418 1 98.19 321 LEU B O 1
ATOM 5640 N N . GLU B 1 322 ? -5.832 11.461 4.625 1 95.88 322 GLU B N 1
ATOM 5641 C CA . GLU B 1 322 ? -6.848 12.484 4.387 1 95.88 322 GLU B CA 1
ATOM 5642 C C . GLU B 1 322 ? -6.414 13.445 3.289 1 95.88 322 GLU B C 1
ATOM 5644 O O . GLU B 1 322 ? -6.746 14.633 3.332 1 95.88 322 GLU B O 1
ATOM 5649 N N . GLY B 1 323 ? -5.707 12.93 2.314 1 96.06 323 GLY B N 1
ATOM 5650 C CA . GLY B 1 323 ? -4.973 13.867 1.481 1 96.06 323 GLY B CA 1
ATOM 5651 C C . GLY B 1 323 ? -3.812 14.523 2.205 1 96.06 323 GLY B C 1
ATOM 5652 O O . GLY B 1 323 ? -3.516 14.188 3.352 1 96.06 323 GLY B O 1
ATOM 5653 N N . GLU B 1 324 ? -3.133 15.367 1.45 1 95.62 324 GLU B N 1
ATOM 5654 C CA . GLU B 1 324 ? -2.006 16 2.127 1 95.62 324 GLU B CA 1
ATOM 5655 C C . GLU B 1 324 ? -1.81 17.438 1.646 1 95.62 324 GLU B C 1
ATOM 5657 O O . GLU B 1 324 ? -2.232 17.797 0.542 1 95.62 324 GLU B O 1
ATOM 5662 N N . ARG B 1 325 ? -1.247 18.219 2.564 1 95.12 325 ARG B N 1
ATOM 5663 C CA . ARG B 1 325 ? -0.958 19.609 2.289 1 95.12 325 ARG B CA 1
ATOM 5664 C C . ARG B 1 325 ? 0.518 19.812 1.959 1 95.12 325 ARG B C 1
ATOM 5666 O O . ARG B 1 325 ? 0.872 20.719 1.198 1 95.12 325 ARG B O 1
ATOM 5673 N N . SER B 1 326 ? 1.355 19.078 2.553 1 95.94 326 SER B N 1
ATOM 5674 C CA . SER B 1 326 ? 2.795 19.141 2.312 1 95.94 326 SER B CA 1
ATOM 5675 C C . SER B 1 326 ? 3.381 17.734 2.117 1 95.94 326 SER B C 1
ATOM 5677 O O . SER B 1 326 ? 3.736 17.062 3.088 1 95.94 326 SER B O 1
ATOM 5679 N N . PRO B 1 327 ? 3.506 17.281 0.875 1 95.56 327 PRO B N 1
ATOM 5680 C CA . PRO B 1 327 ? 3.287 18.094 -0.328 1 95.56 327 PRO B CA 1
ATOM 5681 C C . PRO B 1 327 ? 1.808 18.328 -0.618 1 95.56 327 PRO B C 1
ATOM 5683 O O . PRO B 1 327 ? 0.943 17.75 0.038 1 95.56 327 PRO B O 1
ATOM 5686 N N . ASN B 1 328 ? 1.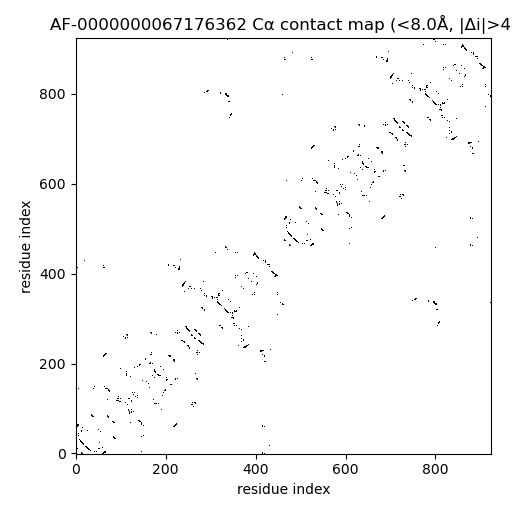532 19.25 -1.554 1 93.94 328 ASN B N 1
ATOM 5687 C CA . ASN B 1 328 ? 0.159 19.609 -1.904 1 93.94 328 ASN B CA 1
ATOM 5688 C C . ASN B 1 328 ? -0.495 18.516 -2.752 1 93.94 328 ASN B C 1
ATOM 5690 O O . ASN B 1 328 ? -0.51 18.609 -3.982 1 93.94 328 ASN B O 1
ATOM 5694 N N . LEU B 1 329 ? -1.111 17.547 -2.084 1 95.88 329 LEU B N 1
ATOM 5695 C CA . LEU B 1 329 ? -1.789 16.406 -2.693 1 95.88 329 LEU B CA 1
ATOM 5696 C C . LEU B 1 329 ? -3.143 16.156 -2.035 1 95.88 329 LEU B C 1
ATOM 5698 O O . LEU B 1 329 ? -3.346 15.125 -1.386 1 95.88 329 LEU B O 1
ATOM 5702 N N . PRO B 1 330 ? -4.07 17.078 -2.285 1 92.75 330 PRO B N 1
ATOM 5703 C CA . PRO B 1 330 ? -5.332 17.047 -1.545 1 92.75 330 PRO B CA 1
ATOM 5704 C C . PRO B 1 330 ? -6.156 15.797 -1.82 1 92.75 330 PRO B C 1
ATOM 5706 O O . PRO B 1 330 ? -7.039 15.445 -1.034 1 92.75 330 PRO B O 1
ATOM 5709 N N . ARG B 1 331 ? -5.941 15.094 -2.957 1 96.06 331 ARG B N 1
ATOM 5710 C CA . ARG B 1 331 ? -6.754 13.93 -3.297 1 96.06 331 ARG B CA 1
ATOM 5711 C C . ARG B 1 331 ? -6.004 12.633 -2.996 1 96.06 331 ARG B C 1
ATOM 5713 O O . ARG B 1 331 ? -6.516 11.547 -3.246 1 96.06 331 ARG B O 1
ATOM 5720 N N . ALA B 1 332 ? -4.77 12.641 -2.484 1 97.69 332 ALA B N 1
ATOM 5721 C CA . ALA B 1 332 ? -3.953 11.453 -2.221 1 97.69 332 ALA B CA 1
ATOM 5722 C C . ALA B 1 332 ? -4.566 10.602 -1.112 1 97.69 332 ALA B C 1
ATOM 5724 O O . ALA B 1 332 ? -5.285 11.117 -0.253 1 97.69 332 ALA B O 1
ATOM 5725 N N . ARG B 1 333 ? -4.324 9.328 -1.156 1 98.25 333 ARG B N 1
ATOM 5726 C CA . ARG B 1 333 ? -4.66 8.375 -0.107 1 98.25 333 ARG B CA 1
ATOM 5727 C C . ARG B 1 333 ? -3.414 7.645 0.386 1 98.25 333 ARG B C 1
ATOM 5729 O O . ARG B 1 333 ? -2.412 7.562 -0.328 1 98.25 333 ARG B O 1
ATOM 5736 N N . GLY B 1 334 ? -3.504 7.156 1.592 1 98.56 334 GLY B N 1
ATOM 5737 C CA . GLY B 1 334 ? -2.371 6.441 2.158 1 98.56 334 GLY B CA 1
ATOM 5738 C C . GLY B 1 334 ? -2.096 5.117 1.469 1 98.56 334 GLY B C 1
ATOM 5739 O O . GLY B 1 334 ? -2.936 4.617 0.719 1 98.56 334 GLY B O 1
ATOM 5740 N N . ALA B 1 335 ? -0.921 4.574 1.726 1 98.81 335 ALA B N 1
ATOM 5741 C CA . ALA B 1 335 ? -0.529 3.277 1.175 1 98.81 335 ALA B CA 1
ATOM 5742 C C . ALA B 1 335 ? 0.555 2.625 2.027 1 98.81 335 ALA B C 1
ATOM 5744 O O . ALA B 1 335 ? 1.438 3.309 2.551 1 98.81 335 ALA B O 1
ATOM 5745 N N . LEU B 1 336 ? 0.506 1.355 2.191 1 98.88 336 LEU B N 1
ATOM 5746 C CA . LEU B 1 336 ? 1.558 0.534 2.781 1 98.88 336 LEU B CA 1
ATOM 5747 C C . LEU B 1 336 ? 2.318 -0.231 1.703 1 98.88 336 LEU B C 1
ATOM 5749 O O . LEU B 1 336 ? 1.744 -1.072 1.009 1 98.88 336 LEU B O 1
ATOM 5753 N N . HIS B 1 337 ? 3.594 0.007 1.51 1 98.81 337 HIS B N 1
ATOM 5754 C CA . HIS B 1 337 ? 4.391 -0.542 0.419 1 98.81 337 HIS B CA 1
ATOM 5755 C C . HIS B 1 337 ? 5.418 -1.545 0.938 1 98.81 337 HIS B C 1
ATOM 5757 O O . HIS B 1 337 ? 5.793 -1.504 2.111 1 98.81 337 HIS B O 1
ATOM 5763 N N . GLY B 1 338 ? 5.871 -2.383 -0.001 1 98.62 338 GLY B N 1
ATOM 5764 C CA . GLY B 1 338 ? 6.988 -3.271 0.279 1 98.62 338 GLY B CA 1
ATOM 5765 C C . GLY B 1 338 ? 6.574 -4.535 1.011 1 98.62 338 GLY B C 1
ATOM 5766 O O . GLY B 1 338 ? 7.387 -5.141 1.714 1 98.62 338 GLY B O 1
ATOM 5767 N N . VAL B 1 339 ? 5.367 -4.957 0.902 1 98.75 339 VAL B N 1
ATOM 5768 C CA . VAL B 1 339 ? 4.801 -6.055 1.673 1 98.75 339 VAL B CA 1
ATOM 5769 C C . VAL B 1 339 ? 5.34 -7.387 1.15 1 98.75 339 VAL B C 1
ATOM 5771 O O . VAL B 1 339 ? 5.285 -7.656 -0.052 1 98.75 339 VAL B O 1
ATOM 5774 N N . THR B 1 340 ? 5.871 -8.188 1.979 1 98.06 340 THR B N 1
ATOM 5775 C CA . THR B 1 340 ? 6.27 -9.57 1.724 1 98.06 340 THR B CA 1
ATOM 5776 C C . THR B 1 340 ? 5.68 -10.508 2.775 1 98.06 340 THR B C 1
ATOM 5778 O O . THR B 1 340 ? 5.207 -10.055 3.82 1 98.06 340 THR B O 1
ATOM 5781 N N . THR B 1 341 ? 5.695 -11.797 2.547 1 96.81 341 THR B N 1
ATOM 5782 C CA . THR B 1 341 ? 5.199 -12.766 3.523 1 96.81 341 THR B CA 1
ATOM 5783 C C . THR B 1 341 ? 6.016 -12.703 4.809 1 96.81 341 THR B C 1
ATOM 5785 O O . THR B 1 341 ? 5.512 -13.016 5.891 1 96.81 341 THR B O 1
ATOM 5788 N N . ARG B 1 342 ? 7.238 -12.281 4.707 1 96.25 342 ARG B N 1
ATOM 5789 C CA . ARG B 1 342 ? 8.156 -12.289 5.844 1 96.25 342 ARG B CA 1
ATOM 5790 C C . ARG B 1 342 ? 7.949 -11.055 6.715 1 96.25 342 ARG B C 1
ATOM 5792 O O . ARG B 1 342 ? 8.07 -11.125 7.941 1 96.25 342 ARG B O 1
ATOM 5799 N N . ASN B 1 343 ? 7.625 -9.914 6.125 1 98.38 343 ASN B N 1
ATOM 5800 C CA . ASN B 1 343 ? 7.645 -8.672 6.895 1 98.38 343 ASN B CA 1
ATOM 5801 C C . ASN B 1 343 ? 6.234 -8.211 7.246 1 98.38 343 ASN B C 1
ATOM 5803 O O . ASN B 1 343 ? 6.059 -7.297 8.055 1 98.38 343 ASN B O 1
ATOM 5807 N N . PHE B 1 344 ? 5.172 -8.844 6.656 1 98.44 344 PHE B N 1
ATOM 5808 C CA . PHE B 1 344 ? 3.793 -8.43 6.891 1 98.44 344 PHE B CA 1
ATOM 5809 C C . PHE B 1 344 ? 3.336 -8.844 8.289 1 98.44 344 PHE B C 1
ATOM 5811 O O . PHE B 1 344 ? 2.412 -9.648 8.43 1 98.44 344 PHE B O 1
ATOM 5818 N N . SER B 1 345 ? 3.918 -8.219 9.305 1 98.56 345 SER B N 1
ATOM 5819 C CA . SER B 1 345 ? 3.656 -8.523 10.711 1 98.56 345 SER B CA 1
ATOM 5820 C C . SER B 1 345 ? 3.123 -7.305 11.453 1 98.56 345 SER B C 1
ATOM 5822 O O . SER B 1 345 ? 3.354 -6.168 11.039 1 98.56 345 SER B O 1
ATOM 5824 N N . PRO B 1 346 ? 2.463 -7.578 12.625 1 98.69 346 PRO B N 1
ATOM 5825 C CA . PRO B 1 346 ? 1.951 -6.449 13.406 1 98.69 346 PRO B CA 1
ATOM 5826 C C . PRO B 1 346 ? 3.051 -5.48 13.836 1 98.69 346 PRO B C 1
ATOM 5828 O O . PRO B 1 346 ? 2.871 -4.262 13.758 1 98.69 346 PRO B O 1
ATOM 5831 N N . ALA B 1 347 ? 4.184 -6.004 14.258 1 98.88 347 ALA B N 1
ATOM 5832 C CA . ALA B 1 347 ? 5.293 -5.172 14.719 1 98.88 347 ALA B CA 1
ATOM 5833 C C . ALA B 1 347 ? 5.812 -4.285 13.594 1 98.88 347 ALA B C 1
ATOM 5835 O O . ALA B 1 347 ? 6.004 -3.08 13.781 1 98.88 347 ALA B O 1
ATOM 5836 N N . ASN B 1 348 ? 6.008 -4.859 12.414 1 98.94 348 ASN B N 1
ATOM 5837 C CA . ASN B 1 348 ? 6.52 -4.094 11.289 1 98.94 348 ASN B CA 1
ATOM 5838 C C . ASN B 1 348 ? 5.508 -3.059 10.805 1 98.94 348 ASN B C 1
ATOM 5840 O O . ASN B 1 348 ? 5.887 -1.964 10.383 1 98.94 348 ASN B O 1
ATOM 5844 N N . VAL B 1 349 ? 4.242 -3.385 10.852 1 98.94 349 VAL B N 1
ATOM 5845 C CA . VAL B 1 349 ? 3.213 -2.441 10.422 1 98.94 349 VAL B CA 1
ATOM 5846 C C . VAL B 1 349 ? 3.146 -1.271 11.398 1 98.94 349 VAL B C 1
ATOM 5848 O O . VAL B 1 349 ? 3.035 -0.114 10.984 1 98.94 349 VAL B O 1
ATOM 5851 N N . ALA B 1 350 ? 3.209 -1.567 12.688 1 98.94 350 ALA B N 1
ATOM 5852 C CA . ALA B 1 350 ? 3.256 -0.504 13.688 1 98.94 350 ALA B CA 1
ATOM 5853 C C . ALA B 1 350 ? 4.465 0.403 13.469 1 98.94 350 ALA B C 1
ATOM 5855 O O . ALA B 1 350 ? 4.332 1.629 13.453 1 98.94 350 ALA B O 1
ATOM 5856 N N . ARG B 1 351 ? 5.637 -0.183 13.258 1 98.94 351 ARG B N 1
ATOM 5857 C CA . ARG B 1 351 ? 6.867 0.559 13.008 1 98.94 351 ARG B CA 1
ATOM 5858 C C . ARG B 1 351 ? 6.727 1.435 11.766 1 98.94 351 ARG B C 1
ATOM 5860 O O . ARG B 1 351 ? 7.102 2.609 11.781 1 98.94 351 ARG B O 1
ATOM 5867 N N . ALA B 1 352 ? 6.184 0.872 10.719 1 98.88 352 ALA B N 1
ATOM 5868 C CA . ALA B 1 352 ? 5.988 1.615 9.477 1 98.88 352 ALA B CA 1
ATOM 5869 C C . ALA B 1 352 ? 5.047 2.795 9.688 1 98.88 352 ALA B C 1
ATOM 5871 O O . ALA B 1 352 ? 5.211 3.848 9.062 1 98.88 352 ALA B O 1
ATOM 5872 N N . GLY B 1 353 ? 4.008 2.586 10.516 1 98.81 353 GLY B N 1
ATOM 5873 C CA . GLY B 1 353 ? 3.113 3.684 10.844 1 98.81 353 GLY B CA 1
ATOM 5874 C C . GLY B 1 353 ? 3.818 4.848 11.508 1 98.81 353 GLY B C 1
ATOM 5875 O O . GLY B 1 353 ? 3.641 6 11.109 1 98.81 353 GLY B O 1
ATOM 5876 N N . VAL B 1 354 ? 4.645 4.555 12.461 1 98.88 354 VAL B N 1
ATOM 5877 C CA . VAL B 1 354 ? 5.379 5.582 13.188 1 98.88 354 VAL B CA 1
ATOM 5878 C C . VAL B 1 354 ? 6.398 6.246 12.266 1 98.88 354 VAL B C 1
ATOM 5880 O O . VAL B 1 354 ? 6.445 7.473 12.164 1 98.88 354 VAL B O 1
ATOM 5883 N N . GLU B 1 355 ? 7.164 5.441 11.57 1 98.94 355 GLU B N 1
ATOM 5884 C CA . GLU B 1 355 ? 8.219 5.965 10.703 1 98.94 355 GLU B CA 1
ATOM 5885 C C . GLU B 1 355 ? 7.637 6.762 9.539 1 98.94 355 GLU B C 1
ATOM 5887 O O . GLU B 1 355 ? 8.219 7.762 9.117 1 98.94 355 GLU B O 1
ATOM 5892 N N . GLY B 1 356 ? 6.527 6.27 9.016 1 98.81 356 GLY B N 1
ATOM 5893 C CA . GLY B 1 356 ? 5.883 7.016 7.941 1 98.81 356 GLY B CA 1
ATOM 5894 C C . GLY B 1 356 ? 5.465 8.414 8.359 1 98.81 356 GLY B C 1
ATOM 5895 O O . GLY B 1 356 ? 5.707 9.383 7.633 1 98.81 356 GLY B O 1
ATOM 5896 N N . LEU B 1 357 ? 4.836 8.492 9.508 1 98.75 357 LEU B N 1
ATOM 5897 C CA . LEU B 1 357 ? 4.426 9.781 10.047 1 98.75 357 LEU B CA 1
ATOM 5898 C C . LEU B 1 357 ? 5.633 10.688 10.266 1 98.75 357 LEU B C 1
ATOM 5900 O O . LEU B 1 357 ? 5.625 11.852 9.852 1 98.75 357 LEU B O 1
ATOM 5904 N N . LEU B 1 358 ? 6.656 10.148 10.875 1 98.81 358 LEU B N 1
ATOM 5905 C CA . LEU B 1 358 ? 7.848 10.93 11.188 1 98.81 358 LEU B CA 1
ATOM 5906 C C . LEU B 1 358 ? 8.586 11.328 9.906 1 98.81 358 LEU B C 1
ATOM 5908 O O . LEU B 1 358 ? 9.164 12.414 9.836 1 98.81 358 LEU B O 1
ATOM 5912 N N . ALA B 1 359 ? 8.602 10.477 8.922 1 98.75 359 ALA B N 1
ATOM 5913 C CA . ALA B 1 359 ? 9.227 10.805 7.645 1 98.75 359 ALA B CA 1
ATOM 5914 C C . ALA B 1 359 ? 8.492 11.945 6.949 1 98.75 359 ALA B C 1
ATOM 5916 O O . ALA B 1 359 ? 9.117 12.797 6.312 1 98.75 359 ALA B O 1
ATOM 5917 N N . SER B 1 360 ? 7.195 11.914 7.035 1 98.25 360 SER B N 1
ATOM 5918 C CA . SER B 1 360 ? 6.422 13.031 6.5 1 98.25 360 SER B CA 1
ATOM 5919 C C . SER B 1 360 ? 6.82 14.352 7.156 1 98.25 360 SER B C 1
ATOM 5921 O O . SER B 1 360 ? 6.941 15.375 6.484 1 98.25 360 SER B O 1
ATOM 5923 N N . MET B 1 361 ? 7.051 14.312 8.43 1 98.44 361 MET B N 1
ATOM 5924 C CA . MET B 1 361 ? 7.5 15.5 9.148 1 98.44 361 MET B CA 1
ATOM 5925 C C . MET B 1 361 ? 8.922 15.883 8.742 1 98.44 361 MET B C 1
ATOM 5927 O O . MET B 1 361 ? 9.25 17.062 8.672 1 98.44 361 MET B O 1
ATOM 5931 N N . ALA B 1 362 ? 9.719 14.875 8.523 1 98.5 362 ALA B N 1
ATOM 5932 C CA . ALA B 1 362 ? 11.078 15.148 8.055 1 98.5 362 ALA B CA 1
ATOM 5933 C C . ALA B 1 362 ? 11.062 15.93 6.742 1 98.5 362 ALA 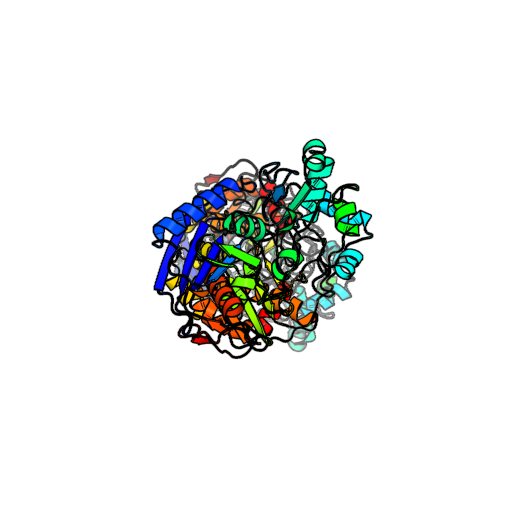B C 1
ATOM 5935 O O . ALA B 1 362 ? 11.883 16.828 6.539 1 98.5 362 ALA B O 1
ATOM 5936 N N . PHE B 1 363 ? 10.203 15.523 5.895 1 96.62 363 PHE B N 1
ATOM 5937 C CA . PHE B 1 363 ? 10.039 16.266 4.648 1 96.62 363 PHE B CA 1
ATOM 5938 C C . PHE B 1 363 ? 9.797 17.734 4.926 1 96.62 363 PHE B C 1
ATOM 5940 O O . PHE B 1 363 ? 10.406 18.609 4.289 1 96.62 363 PHE B O 1
ATOM 5947 N N . CYS B 1 364 ? 8.914 18.062 5.891 1 97.88 364 CYS B N 1
ATOM 5948 C CA . CYS B 1 364 ? 8.57 19.422 6.254 1 97.88 364 CYS B CA 1
ATOM 5949 C C . CYS B 1 364 ? 9.773 20.156 6.844 1 97.88 364 CYS B C 1
ATOM 5951 O O . CYS B 1 364 ? 10.047 21.297 6.488 1 97.88 364 CYS B O 1
ATOM 5953 N N . ILE B 1 365 ? 10.469 19.469 7.719 1 98.31 365 ILE B N 1
ATOM 5954 C CA . ILE B 1 365 ? 11.656 20.031 8.344 1 98.31 365 ILE B CA 1
ATOM 5955 C C . ILE B 1 365 ? 12.688 20.391 7.27 1 98.31 365 ILE B C 1
ATOM 5957 O O . ILE B 1 365 ? 13.219 21.5 7.25 1 98.31 365 ILE B O 1
ATOM 5961 N N . ASP B 1 366 ? 12.891 19.484 6.363 1 97.06 366 ASP B N 1
ATOM 5962 C CA . ASP B 1 366 ? 13.883 19.656 5.312 1 97.06 366 ASP B CA 1
ATOM 5963 C C . ASP B 1 366 ? 13.508 20.812 4.383 1 97.06 366 ASP B C 1
ATOM 5965 O O . ASP B 1 366 ? 14.375 21.516 3.869 1 97.06 366 ASP B O 1
ATOM 5969 N N . LYS B 1 367 ? 12.211 20.922 4.16 1 96.94 367 LYS B N 1
ATOM 5970 C CA . LYS B 1 367 ? 11.75 22.031 3.334 1 96.94 367 LYS B CA 1
ATOM 5971 C C . LYS B 1 367 ? 12.109 23.375 3.965 1 96.94 367 LYS B C 1
ATOM 5973 O O . LYS B 1 367 ? 12.578 24.281 3.277 1 96.94 367 LYS B O 1
ATOM 5978 N N . ILE B 1 368 ? 11.938 23.516 5.238 1 98.19 368 ILE B N 1
ATOM 5979 C CA . ILE B 1 368 ? 12.281 24.734 5.953 1 98.19 368 ILE B CA 1
ATOM 5980 C C . ILE B 1 368 ? 13.789 24.953 5.91 1 98.19 368 ILE B C 1
ATOM 5982 O O . ILE B 1 368 ? 14.258 26.062 5.613 1 98.19 368 ILE B O 1
ATOM 5986 N N . VAL B 1 369 ? 14.516 23.906 6.129 1 97.62 369 VAL B N 1
ATOM 5987 C CA . VAL B 1 369 ? 15.977 23.984 6.129 1 97.62 369 VAL B CA 1
ATOM 5988 C C . VAL B 1 369 ? 16.469 24.438 4.758 1 97.62 369 VAL B C 1
ATOM 5990 O O . VAL B 1 369 ? 17.422 25.203 4.66 1 97.62 369 VAL B O 1
ATOM 5993 N N . SER B 1 370 ? 15.82 24 3.756 1 97.38 370 SER B N 1
ATOM 5994 C CA . SER B 1 370 ? 16.234 24.312 2.391 1 97.38 370 SER B CA 1
ATOM 5995 C C . SER B 1 370 ? 16.141 25.812 2.105 1 97.38 370 SER B C 1
ATOM 5997 O O . SER B 1 370 ? 16.734 26.297 1.15 1 97.38 370 SER B O 1
ATOM 5999 N N . TYR B 1 371 ? 15.508 26.594 2.93 1 96.62 371 TYR B N 1
ATOM 6000 C CA . TYR B 1 371 ? 15.383 28.031 2.744 1 96.62 371 TYR B CA 1
ATOM 6001 C C . TYR B 1 371 ? 16.281 28.797 3.709 1 96.62 371 TYR B C 1
ATOM 6003 O O . TYR B 1 371 ? 16.047 29.969 4 1 96.62 371 TYR B O 1
ATOM 6011 N N . GLY B 1 372 ? 17.234 28.047 4.277 1 95.5 372 GLY B N 1
ATOM 6012 C CA . GLY B 1 372 ? 18.328 28.688 4.98 1 95.5 372 GLY B CA 1
ATOM 6013 C C . GLY B 1 372 ? 18.094 28.812 6.477 1 95.5 372 GLY B C 1
ATOM 6014 O O . GLY B 1 372 ? 18.766 29.578 7.16 1 95.5 372 GLY B O 1
ATOM 6015 N N . VAL B 1 373 ? 17.172 28.109 7.023 1 95.38 373 VAL B N 1
ATOM 6016 C CA . VAL B 1 373 ? 16.938 28.109 8.461 1 95.38 373 VAL B CA 1
ATOM 6017 C C . VAL B 1 373 ? 17.75 27 9.125 1 95.38 373 VAL B C 1
ATOM 6019 O O . VAL B 1 373 ? 17.578 25.828 8.789 1 95.38 373 VAL B O 1
ATOM 6022 N N . ASP B 1 374 ? 18.547 27.328 10.008 1 94.81 374 ASP B N 1
ATOM 6023 C CA . ASP B 1 374 ? 19.344 26.344 10.734 1 94.81 374 ASP B CA 1
ATOM 6024 C C . ASP B 1 374 ? 18.547 25.719 11.875 1 94.81 374 ASP B C 1
ATOM 6026 O O . ASP B 1 374 ? 17.859 26.422 12.617 1 94.81 374 ASP B O 1
ATOM 6030 N N . ILE B 1 375 ? 18.625 24.406 11.961 1 97.12 375 ILE B N 1
ATOM 6031 C CA . ILE B 1 375 ? 17.938 23.688 13.039 1 97.12 375 ILE B CA 1
ATOM 6032 C C . ILE B 1 375 ? 18.938 22.859 13.828 1 97.12 375 ILE B C 1
ATOM 6034 O O . ILE B 1 375 ? 19.656 22.016 13.266 1 97.12 375 ILE B O 1
ATOM 6038 N N . GLU B 1 376 ? 19.047 23.109 15.141 1 97.06 376 GLU B N 1
ATOM 6039 C CA . GLU B 1 376 ? 19.969 22.391 16.016 1 97.06 376 GLU B CA 1
ATOM 6040 C C . GLU B 1 376 ? 19.234 21.359 16.875 1 97.06 376 GLU B C 1
ATOM 6042 O O . GLU B 1 376 ? 19.797 20.312 17.203 1 97.06 376 GLU B O 1
ATOM 6047 N N . ARG B 1 377 ? 18.078 21.703 17.297 1 96.44 377 ARG B N 1
ATOM 6048 C CA . ARG B 1 377 ? 17.266 20.766 18.078 1 96.44 377 ARG B CA 1
ATOM 6049 C C . ARG B 1 377 ? 15.789 20.906 17.719 1 96.44 377 ARG B C 1
ATOM 6051 O O . ARG B 1 377 ? 15.367 21.938 17.172 1 96.44 377 ARG B O 1
ATOM 6058 N N . ILE B 1 378 ? 15.078 19.859 17.984 1 98.69 378 ILE B N 1
ATOM 6059 C CA . ILE B 1 378 ? 13.648 19.797 17.672 1 98.69 378 ILE B CA 1
ATOM 6060 C C . ILE B 1 378 ? 12.844 19.672 18.953 1 98.69 378 ILE B C 1
ATOM 6062 O O . ILE B 1 378 ? 13.148 18.812 19.797 1 98.69 378 ILE B O 1
ATOM 6066 N N . ILE B 1 379 ? 11.906 20.547 19.172 1 98.5 379 ILE B N 1
ATOM 6067 C CA . ILE B 1 379 ? 10.969 20.484 20.281 1 98.5 379 ILE B CA 1
ATOM 6068 C C . ILE B 1 379 ? 9.672 19.828 19.812 1 98.5 379 ILE B C 1
ATOM 6070 O O . ILE B 1 379 ? 8.977 20.359 18.938 1 98.5 379 ILE B O 1
ATOM 6074 N N . LEU B 1 380 ? 9.375 18.688 20.359 1 98.56 380 LEU B N 1
ATOM 6075 C CA . LEU B 1 380 ? 8.203 17.906 19.984 1 98.56 380 LEU B CA 1
ATOM 6076 C C . LEU B 1 380 ? 7.066 18.109 20.984 1 98.56 380 LEU B C 1
ATOM 6078 O O . LEU B 1 380 ? 7.234 17.875 22.172 1 98.56 380 LEU B O 1
ATOM 6082 N N . VAL B 1 381 ? 5.914 18.578 20.469 1 97.31 381 VAL B N 1
ATOM 6083 C CA . VAL B 1 381 ? 4.742 18.812 21.312 1 97.31 381 VAL B CA 1
ATOM 6084 C C . VAL B 1 381 ? 3.5 18.234 20.641 1 97.31 381 VAL B C 1
ATOM 6086 O O . VAL B 1 381 ? 3.572 17.734 19.5 1 97.31 381 VAL B O 1
ATOM 6089 N N . GLY B 1 382 ? 2.342 18.266 21.344 1 94.81 382 GLY B N 1
ATOM 6090 C CA . GLY B 1 382 ? 1.094 17.734 20.828 1 94.81 382 GLY B CA 1
ATOM 6091 C C . GLY B 1 382 ? 0.784 16.344 21.328 1 94.81 382 GLY B C 1
ATOM 6092 O O . GLY B 1 382 ? 1.626 15.695 21.953 1 94.81 382 GLY B O 1
ATOM 6093 N N . GLY B 1 383 ? -0.385 15.898 20.953 1 93.69 383 GLY B N 1
ATOM 6094 C CA . GLY B 1 383 ? -0.849 14.609 21.422 1 93.69 383 GLY B CA 1
ATOM 6095 C C . GLY B 1 383 ? 0.043 13.461 20.984 1 93.69 383 GLY B C 1
ATOM 6096 O O . GLY B 1 383 ? 0.206 12.477 21.719 1 93.69 383 GLY B O 1
ATOM 6097 N N . GLY B 1 384 ? 0.646 13.555 19.812 1 95.88 384 GLY B N 1
ATOM 6098 C CA . GLY B 1 384 ? 1.519 12.523 19.297 1 95.88 384 GLY B CA 1
ATOM 6099 C C . GLY B 1 384 ? 2.785 12.336 20.109 1 95.88 384 GLY B C 1
ATOM 6100 O O . GLY B 1 384 ? 3.412 11.273 20.062 1 95.88 384 GLY B O 1
ATOM 6101 N N . ALA B 1 385 ? 3.119 13.328 20.859 1 96.56 385 ALA B N 1
ATOM 6102 C CA . ALA B 1 385 ? 4.32 13.266 21.688 1 96.56 385 ALA B CA 1
ATOM 6103 C C . ALA B 1 385 ? 4.133 12.305 22.859 1 96.56 385 ALA B C 1
ATOM 6105 O O . ALA B 1 385 ? 5.105 11.914 23.516 1 96.56 385 ALA B O 1
ATOM 6106 N N . ARG B 1 386 ? 2.93 11.898 23.141 1 95.94 386 ARG B N 1
ATOM 6107 C CA . ARG B 1 386 ? 2.668 10.945 24.219 1 95.94 386 ARG B CA 1
ATOM 6108 C C . ARG B 1 386 ? 3.135 9.547 23.828 1 95.94 386 ARG B C 1
ATOM 6110 O O . ARG B 1 386 ? 3.357 8.703 24.703 1 95.94 386 ARG B O 1
ATOM 6117 N N . SER B 1 387 ? 3.219 9.289 22.594 1 98.12 387 SER B N 1
ATOM 6118 C CA . SER B 1 387 ? 3.67 7.98 22.109 1 98.12 387 SER B CA 1
ATOM 6119 C C . SER B 1 387 ? 5.152 7.77 22.406 1 98.12 387 SER B C 1
ATOM 6121 O O . SER B 1 387 ? 5.996 8.531 21.922 1 98.12 387 SER B O 1
ATOM 6123 N N . GLU B 1 388 ? 5.395 6.742 23.156 1 98.5 388 GLU B N 1
ATOM 6124 C CA . GLU B 1 388 ? 6.793 6.422 23.438 1 98.5 388 GLU B CA 1
ATOM 6125 C C . GLU B 1 388 ? 7.555 6.121 22.156 1 98.5 388 GLU B C 1
ATOM 6127 O O . GLU B 1 388 ? 8.719 6.504 22.016 1 98.5 388 GLU B O 1
ATOM 6132 N N . ALA B 1 389 ? 6.902 5.387 21.25 1 98.81 389 ALA B N 1
ATOM 6133 C CA . ALA B 1 389 ? 7.539 5.043 19.984 1 98.81 389 ALA B CA 1
ATOM 6134 C C . ALA B 1 389 ? 7.926 6.297 19.203 1 98.81 389 ALA B C 1
ATOM 6136 O O . ALA B 1 389 ? 9.031 6.383 18.672 1 98.81 389 ALA B O 1
ATOM 6137 N N . VAL B 1 390 ? 7.062 7.297 19.172 1 98.88 390 VAL B N 1
ATOM 6138 C CA . VAL B 1 390 ? 7.336 8.539 18.453 1 98.88 390 VAL B CA 1
ATOM 6139 C C . VAL B 1 390 ? 8.555 9.234 19.078 1 98.88 390 VAL B C 1
ATOM 6141 O O . VAL B 1 390 ? 9.484 9.617 18.359 1 98.88 390 VAL B O 1
ATOM 6144 N N . ARG B 1 391 ? 8.57 9.328 20.391 1 98.75 391 ARG B N 1
ATOM 6145 C CA . ARG B 1 391 ? 9.648 10.023 21.078 1 98.75 391 ARG B CA 1
ATOM 6146 C C . ARG B 1 391 ? 10.984 9.336 20.844 1 98.75 391 ARG B C 1
ATOM 6148 O O . ARG B 1 391 ? 11.992 10.008 20.594 1 98.75 391 ARG B O 1
ATOM 6155 N N . ARG B 1 392 ? 11 8.078 20.844 1 98.75 392 ARG B N 1
ATOM 6156 C CA . ARG B 1 392 ? 12.25 7.328 20.766 1 98.75 392 ARG B CA 1
ATOM 6157 C C . ARG B 1 392 ? 12.734 7.211 19.328 1 98.75 392 ARG B C 1
ATOM 6159 O O . ARG B 1 392 ? 13.945 7.152 19.078 1 98.75 392 ARG B O 1
ATOM 6166 N N . ILE B 1 393 ? 11.844 7.215 18.359 1 98.81 393 ILE B N 1
ATOM 6167 C CA . ILE B 1 393 ? 12.203 6.953 16.969 1 98.81 393 ILE B CA 1
ATOM 6168 C C . ILE B 1 393 ? 12.477 8.273 16.25 1 98.81 393 ILE B C 1
ATOM 6170 O O . ILE B 1 393 ? 13.32 8.336 15.352 1 98.81 393 ILE B O 1
ATOM 6174 N N . ALA B 1 394 ? 11.938 9.375 16.641 1 98.88 394 ALA B N 1
ATOM 6175 C CA . ALA B 1 394 ? 11.961 10.656 15.945 1 98.88 394 ALA B CA 1
ATOM 6176 C C . ALA B 1 394 ? 13.398 11.141 15.742 1 98.88 394 ALA B C 1
ATOM 6178 O O . ALA B 1 394 ? 13.766 11.555 14.641 1 98.88 394 ALA B O 1
ATOM 6179 N N . PRO B 1 395 ? 14.281 11.031 16.766 1 98.69 395 PRO B N 1
ATOM 6180 C CA . PRO B 1 395 ? 15.641 11.555 16.547 1 98.69 395 PRO B CA 1
ATOM 6181 C C . PRO B 1 395 ? 16.375 10.836 15.422 1 98.69 395 PRO B C 1
ATOM 6183 O O . PRO B 1 395 ? 17.156 11.461 14.695 1 98.69 395 PRO B O 1
ATOM 6186 N N . ALA B 1 396 ? 16.125 9.594 15.273 1 98.62 396 ALA B N 1
ATOM 6187 C CA . ALA B 1 396 ? 16.781 8.828 14.219 1 98.62 396 ALA B CA 1
ATOM 6188 C C . ALA B 1 396 ? 16.328 9.281 12.836 1 98.62 396 ALA B C 1
ATOM 6190 O O . ALA B 1 396 ? 17.109 9.312 11.891 1 98.62 396 ALA B O 1
ATOM 6191 N N . ILE B 1 397 ? 15.086 9.562 12.703 1 98.69 397 ILE B N 1
ATOM 6192 C CA . ILE B 1 397 ? 14.516 9.93 11.422 1 98.69 397 ILE B CA 1
ATOM 6193 C C . ILE B 1 397 ? 14.852 11.391 11.102 1 98.69 397 ILE B C 1
ATOM 6195 O O . ILE B 1 397 ? 15.164 11.727 9.961 1 98.69 397 ILE B O 1
ATOM 6199 N N . TRP B 1 398 ? 14.828 12.281 12.117 1 98.56 398 TRP B N 1
ATOM 6200 C CA . TRP B 1 398 ? 15 13.719 11.914 1 98.56 398 TRP B CA 1
ATOM 6201 C C . TRP B 1 398 ? 16.484 14.102 11.977 1 98.56 398 TRP B C 1
ATOM 6203 O O . TRP B 1 398 ? 16.859 15.195 11.547 1 98.56 398 TRP B O 1
ATOM 6213 N N . GLY B 1 399 ? 17.344 13.172 12.484 1 97.62 399 GLY B N 1
ATOM 6214 C CA . GLY B 1 399 ? 18.781 13.375 12.508 1 97.62 399 GLY B CA 1
ATOM 6215 C C . GLY B 1 399 ? 19.219 14.445 13.492 1 97.62 399 GLY B C 1
ATOM 6216 O O . GLY B 1 399 ? 20.25 15.094 13.297 1 97.62 399 GLY B O 1
ATOM 6217 N N . ARG B 1 400 ? 18.438 14.773 14.523 1 97.88 400 ARG B N 1
ATOM 6218 C CA . ARG B 1 400 ? 18.672 15.797 15.539 1 97.88 400 ARG B CA 1
ATOM 6219 C C . ARG B 1 400 ? 18.109 15.367 16.891 1 97.88 400 ARG B C 1
ATOM 6221 O O . ARG B 1 400 ? 17.203 14.547 16.953 1 97.88 400 ARG B O 1
ATOM 6228 N N . PRO B 1 401 ? 18.688 15.945 17.984 1 98.31 401 PRO B N 1
ATOM 6229 C CA . PRO B 1 401 ? 18.062 15.711 19.281 1 98.31 401 PRO B CA 1
ATOM 6230 C C . PRO B 1 401 ? 16.625 16.219 19.328 1 98.31 401 PRO B C 1
ATOM 6232 O O . PRO B 1 401 ? 16.297 17.234 18.734 1 98.31 401 PRO B O 1
ATOM 6235 N N . VAL B 1 402 ? 15.773 15.453 20.031 1 98.81 402 VAL B N 1
ATOM 6236 C CA . VAL B 1 402 ? 14.359 15.805 20.188 1 98.81 402 VAL B CA 1
ATOM 6237 C C . VAL B 1 402 ? 14.039 16.047 21.656 1 98.81 402 VAL B C 1
ATOM 6239 O O . VAL B 1 402 ? 14.188 15.148 22.484 1 98.81 402 VAL B O 1
ATOM 6242 N N . ASP B 1 403 ? 13.648 17.234 21.969 1 98.19 403 ASP B N 1
ATOM 6243 C CA . ASP B 1 403 ? 13.234 17.625 23.328 1 98.19 403 ASP B CA 1
ATOM 6244 C C . ASP B 1 403 ? 11.719 17.547 23.469 1 98.19 403 ASP B C 1
ATOM 6246 O O . ASP B 1 403 ? 10.977 18.094 22.656 1 98.19 403 ASP B O 1
ATOM 6250 N N . VAL B 1 404 ? 11.273 16.859 24.5 1 98.19 404 VAL B N 1
ATOM 6251 C CA . VAL B 1 404 ? 9.852 16.75 24.797 1 98.19 404 VAL B CA 1
ATOM 6252 C C . VAL B 1 404 ? 9.547 17.422 26.125 1 98.19 404 VAL B C 1
ATOM 6254 O O . VAL B 1 404 ? 9.805 16.844 27.188 1 98.19 404 VAL B O 1
ATOM 6257 N N . PRO B 1 405 ? 9.023 18.594 26.047 1 96.75 405 PRO B N 1
ATOM 6258 C CA . PRO B 1 405 ? 8.617 19.266 27.297 1 96.75 405 PRO B CA 1
ATOM 6259 C C . PRO B 1 405 ? 7.355 18.672 27.906 1 96.75 405 PRO B C 1
ATOM 6261 O O . PRO B 1 405 ? 6.68 17.859 27.266 1 96.75 405 PRO B O 1
ATOM 6264 N N . PRO B 1 406 ? 7.129 18.938 29.188 1 94.12 406 PRO B N 1
ATOM 6265 C CA . PRO B 1 406 ? 5.863 18.469 29.766 1 94.12 406 PRO B CA 1
ATOM 6266 C C . PRO B 1 406 ? 4.645 19.031 29.031 1 94.12 406 PRO B C 1
ATOM 6268 O O . PRO B 1 406 ? 4.719 20.094 28.422 1 94.12 406 PRO B O 1
ATOM 6271 N N . PRO B 1 407 ? 3.559 18.234 29.094 1 90.75 407 PRO B N 1
ATOM 6272 C CA . PRO B 1 407 ? 2.344 18.828 28.531 1 90.75 407 PRO B CA 1
ATOM 6273 C C . PRO B 1 407 ? 1.989 20.172 29.156 1 90.75 407 PRO B C 1
ATOM 6275 O O . PRO B 1 407 ? 2.166 20.359 30.375 1 90.75 407 PRO B O 1
ATOM 6278 N N . GLY B 1 408 ? 1.493 21.125 28.328 1 90.12 408 GLY B N 1
ATOM 6279 C CA . GLY B 1 408 ? 1.145 22.438 28.859 1 90.12 408 GLY B CA 1
ATOM 6280 C C . GLY B 1 408 ? 0.389 23.297 27.859 1 90.12 408 GLY B C 1
ATOM 6281 O O . GLY B 1 408 ? 0.247 22.938 26.688 1 90.12 408 GLY B O 1
ATOM 6282 N N . GLU B 1 409 ? -0.15 24.422 28.359 1 93.88 409 GLU B N 1
ATOM 6283 C CA . GLU B 1 409 ? -0.856 25.406 27.547 1 93.88 409 GLU B CA 1
ATOM 6284 C C . GLU B 1 409 ? 0.104 26.453 26.984 1 93.88 409 GLU B C 1
ATOM 6286 O O . GLU B 1 409 ? 0.038 27.625 27.359 1 93.88 409 GLU B O 1
ATOM 6291 N N . TYR B 1 410 ? 0.793 26.062 25.984 1 96.25 410 TYR B N 1
ATOM 6292 C CA . TYR B 1 410 ? 1.963 26.828 25.578 1 96.25 410 TYR B CA 1
ATOM 6293 C C . TYR B 1 410 ? 1.552 28.094 24.828 1 96.25 410 TYR B C 1
ATOM 6295 O O . TYR B 1 410 ? 2.291 29.078 24.812 1 96.25 410 TYR B O 1
ATOM 6303 N N . VAL B 1 411 ? 0.395 28.062 24.203 1 97.88 411 VAL B N 1
ATOM 6304 C CA . VAL B 1 411 ? -0.073 29.297 23.594 1 97.88 411 VAL B CA 1
ATOM 6305 C C . VAL B 1 411 ? -0.382 30.328 24.672 1 97.88 411 VAL B C 1
ATOM 6307 O O . VAL B 1 411 ? 0.107 31.469 24.609 1 97.88 411 VAL B O 1
ATOM 6310 N N . ALA B 1 412 ? -1.134 29.953 25.688 1 98.25 412 ALA B N 1
ATOM 6311 C CA . ALA B 1 412 ? -1.455 30.859 26.797 1 98.25 412 ALA B CA 1
ATOM 6312 C C . ALA B 1 412 ? -0.198 31.25 27.562 1 98.25 412 ALA B C 1
ATOM 6314 O O . ALA B 1 412 ? -0.05 32.406 27.984 1 98.25 412 ALA B O 1
ATOM 6315 N N . LEU B 1 413 ? 0.639 30.297 27.75 1 97.44 413 LEU B N 1
ATOM 6316 C CA . LEU B 1 413 ? 1.888 30.562 28.469 1 97.44 413 LEU B CA 1
ATOM 6317 C C . LEU B 1 413 ? 2.738 31.562 27.703 1 97.44 413 LEU B C 1
ATOM 6319 O O . LEU B 1 413 ? 3.365 32.438 28.297 1 97.44 413 LEU B O 1
ATOM 6323 N N . GLY B 1 414 ? 2.803 31.344 26.406 1 97.81 414 GLY B N 1
ATOM 6324 C CA . GLY B 1 414 ? 3.508 32.312 25.578 1 97.81 414 GLY B CA 1
ATOM 6325 C C . GLY B 1 414 ? 2.926 33.719 25.672 1 97.81 414 GLY B C 1
ATOM 6326 O O . GLY B 1 414 ? 3.666 34.688 25.75 1 97.81 414 GLY B O 1
ATOM 6327 N N . ALA B 1 415 ? 1.63 33.812 25.625 1 98.44 415 ALA B N 1
ATOM 6328 C CA . ALA B 1 415 ? 0.962 35.094 25.797 1 98.44 415 ALA B CA 1
ATOM 6329 C C . ALA B 1 415 ? 1.296 35.719 27.156 1 98.44 415 ALA B C 1
ATOM 6331 O O . ALA B 1 415 ? 1.562 36.938 27.25 1 98.44 415 ALA B O 1
ATOM 6332 N N . ALA B 1 416 ? 1.304 34.938 28.203 1 98.06 416 ALA B N 1
ATOM 6333 C CA . ALA B 1 416 ? 1.666 35.406 29.531 1 98.06 416 ALA B CA 1
ATOM 6334 C C . ALA B 1 416 ? 3.105 35.906 29.562 1 98.06 416 ALA B C 1
ATOM 6336 O O . ALA B 1 416 ? 3.395 36.969 30.172 1 98.06 416 ALA B O 1
ATOM 6337 N N . ARG B 1 417 ? 3.92 35.156 28.953 1 97.38 417 ARG B N 1
ATOM 6338 C CA . ARG B 1 417 ? 5.324 35.562 28.891 1 97.38 417 ARG B CA 1
ATOM 6339 C C . ARG B 1 417 ? 5.484 36.875 28.141 1 97.38 417 ARG B C 1
ATOM 6341 O O . ARG B 1 417 ? 6.297 37.719 28.531 1 97.38 417 ARG B O 1
ATOM 6348 N N . GLN B 1 418 ? 4.801 37.062 27.078 1 97.69 418 GLN B N 1
ATOM 6349 C CA . GLN B 1 418 ? 4.816 38.312 26.328 1 97.69 418 GLN B CA 1
ATOM 6350 C C . GLN B 1 418 ? 4.312 39.469 27.188 1 97.69 418 GLN B C 1
ATOM 6352 O O . GLN B 1 418 ? 4.852 40.594 27.125 1 97.69 418 GLN B O 1
ATOM 6357 N N . ALA B 1 419 ? 3.236 39.219 27.938 1 97.88 419 ALA B N 1
ATOM 6358 C CA . ALA B 1 419 ? 2.715 40.219 28.859 1 97.88 419 ALA B CA 1
ATOM 6359 C C . ALA B 1 419 ? 3.787 40.656 29.844 1 97.88 419 ALA B C 1
ATOM 6361 O O . ALA B 1 419 ? 3.971 41.875 30.078 1 97.88 419 ALA B O 1
ATOM 6362 N N . ALA B 1 420 ? 4.449 39.719 30.375 1 97.19 420 ALA B N 1
ATOM 6363 C CA . ALA B 1 420 ? 5.539 40 31.297 1 97.19 420 ALA B CA 1
ATOM 6364 C C . ALA B 1 420 ? 6.641 40.812 30.609 1 97.19 420 ALA B C 1
ATOM 6366 O O . ALA B 1 420 ? 7.23 41.719 31.219 1 97.19 420 ALA B O 1
ATOM 6367 N N . TRP B 1 421 ? 6.922 40.438 29.438 1 96.94 421 TRP B N 1
ATOM 6368 C CA . TRP B 1 421 ? 7.938 41.125 28.641 1 96.94 421 TRP B CA 1
ATOM 6369 C C . TRP B 1 421 ? 7.543 42.594 28.406 1 96.94 421 TRP B C 1
ATOM 6371 O O . TRP B 1 421 ? 8.367 43.5 28.562 1 96.94 421 TRP B O 1
ATOM 6381 N N . ALA B 1 422 ? 6.316 42.812 27.984 1 96.94 422 ALA B N 1
ATOM 6382 C CA . ALA B 1 422 ? 5.809 44.156 27.75 1 96.94 422 ALA B CA 1
ATOM 6383 C C . ALA B 1 422 ? 5.867 45 29.031 1 96.94 422 ALA B C 1
ATOM 6385 O O . ALA B 1 422 ? 6.113 46.188 28.984 1 96.94 422 ALA B O 1
ATOM 6386 N N . LEU B 1 423 ? 5.637 44.375 30.156 1 96.31 423 LEU B N 1
ATOM 6387 C CA . LEU B 1 423 ? 5.699 45.062 31.453 1 96.31 423 LEU B CA 1
ATOM 6388 C C . LEU B 1 423 ? 7.137 45.406 31.812 1 96.31 423 LEU B C 1
ATOM 6390 O O . LEU B 1 423 ? 7.422 46.531 32.25 1 96.31 423 LEU B O 1
ATOM 6394 N N . GLY B 1 424 ? 7.977 44.469 31.656 1 95.06 424 GLY B N 1
ATOM 6395 C CA . GLY B 1 424 ? 9.352 44.625 32.094 1 95.06 424 GLY B CA 1
ATOM 6396 C C . GLY B 1 424 ? 10.203 45.438 31.156 1 95.06 424 GLY B C 1
ATOM 6397 O O . GLY B 1 424 ? 11.203 46.031 31.562 1 95.06 424 GLY B O 1
ATOM 6398 N N . GLN B 1 425 ? 9.953 45.406 29.891 1 95.31 425 GLN B N 1
ATOM 6399 C CA . GLN B 1 425 ? 10.586 46.25 28.859 1 95.31 425 GLN B CA 1
ATOM 6400 C C . GLN B 1 425 ? 12.055 45.875 28.688 1 95.31 425 GLN B C 1
ATOM 6402 O O . GLN B 1 425 ? 12.867 46.688 28.297 1 95.31 425 GLN B O 1
ATOM 6407 N N . GLN B 1 426 ? 12.352 44.688 29.062 1 93.88 426 GLN B N 1
ATOM 6408 C CA . GLN B 1 426 ? 13.727 44.25 28.875 1 93.88 426 GLN B CA 1
ATOM 6409 C C . GLN B 1 426 ? 14 43.906 27.406 1 93.88 426 GLN B C 1
ATOM 6411 O O . GLN B 1 426 ? 13.078 43.812 26.594 1 93.88 426 GLN B O 1
ATOM 6416 N N . ASP B 1 427 ? 15.305 43.688 27.047 1 94 427 ASP B N 1
ATOM 6417 C CA . ASP B 1 427 ? 15.703 43.469 25.656 1 94 427 ASP B CA 1
ATOM 6418 C C . ASP B 1 427 ? 15.297 42.094 25.172 1 94 427 ASP B C 1
ATOM 6420 O O . ASP B 1 427 ? 15.117 41.875 23.984 1 94 427 ASP B O 1
ATOM 6424 N N . SER B 1 428 ? 15.203 41.188 26.172 1 93.94 428 SER B N 1
ATOM 6425 C CA . SER B 1 428 ? 14.805 39.812 25.875 1 93.94 428 SER B CA 1
ATOM 6426 C C . SER B 1 428 ? 13.602 39.406 26.719 1 93.94 428 SER B C 1
ATOM 6428 O O . SER B 1 428 ? 13.344 40 27.766 1 93.94 428 SER B O 1
ATOM 6430 N N . PRO B 1 429 ? 12.898 38.406 26.188 1 93.75 429 PRO B N 1
ATOM 6431 C CA . PRO B 1 429 ? 11.797 37.906 27.016 1 93.75 429 PRO B CA 1
ATOM 6432 C C . PRO B 1 429 ? 12.273 37.406 28.375 1 93.75 429 PRO B C 1
ATOM 6434 O O . PRO B 1 429 ? 13.438 37.031 28.531 1 93.75 429 PRO B O 1
ATOM 6437 N N . PRO B 1 430 ? 11.32 37.406 29.359 1 93.88 430 PRO B N 1
ATOM 6438 C CA . PRO B 1 430 ? 11.711 36.875 30.656 1 93.88 430 PRO B CA 1
ATOM 6439 C C . PRO B 1 430 ? 12.227 35.438 30.562 1 93.88 430 PRO B C 1
ATOM 6441 O O . PRO B 1 430 ? 11.703 34.625 29.781 1 93.88 430 PRO B O 1
ATOM 6444 N N . ALA B 1 431 ? 13.172 35.156 31.375 1 91.5 431 ALA B N 1
ATOM 6445 C CA . ALA B 1 431 ? 13.766 33.812 31.375 1 91.5 431 ALA B CA 1
ATOM 6446 C C . ALA B 1 431 ? 12.93 32.844 32.188 1 91.5 431 ALA B C 1
ATOM 6448 O O . ALA B 1 431 ? 13.305 32.469 33.312 1 91.5 431 ALA B O 1
ATOM 6449 N N . TRP B 1 432 ? 11.867 32.469 31.688 1 91.62 432 TRP B N 1
ATOM 6450 C CA . TRP B 1 432 ? 11 31.484 32.344 1 91.62 432 TRP B CA 1
ATOM 6451 C C . TRP B 1 432 ? 11.469 30.062 32.031 1 91.62 432 TRP B C 1
ATOM 6453 O O . TRP B 1 432 ? 11.945 29.781 30.922 1 91.62 432 TRP B O 1
ATOM 6463 N N . GLN B 1 433 ? 11.453 29.188 32.938 1 81.44 433 GLN B N 1
ATOM 6464 C CA . GLN B 1 433 ? 11.828 27.797 32.75 1 81.44 433 GLN B CA 1
ATOM 6465 C C . GLN B 1 433 ? 10.625 26.969 32.312 1 81.44 433 GLN B C 1
ATOM 6467 O O . GLN B 1 433 ? 9.531 27.125 32.844 1 81.44 433 GLN B O 1
ATOM 6472 N N . VAL B 1 434 ? 10.992 26.297 31.188 1 79.69 434 VAL B N 1
ATOM 6473 C CA . VAL B 1 434 ? 10 25.312 30.781 1 79.69 434 VAL B CA 1
ATOM 6474 C C . VAL B 1 434 ? 10.172 24.031 31.609 1 79.69 434 VAL B C 1
ATOM 6476 O O . VAL B 1 434 ? 11.305 23.594 31.844 1 79.69 434 VAL B O 1
ATOM 6479 N N . GLY B 1 435 ? 9.305 23.641 32.438 1 79 435 GLY B N 1
ATOM 6480 C CA . GLY B 1 435 ? 9.352 22.453 33.25 1 79 435 GLY B CA 1
ATOM 6481 C C . GLY B 1 435 ? 10.414 21.453 32.812 1 79 435 GLY B C 1
ATOM 6482 O O . GLY B 1 435 ? 11.266 21.797 31.969 1 79 435 GLY B O 1
ATOM 6483 N N . SER B 1 436 ? 10.547 20.219 33.312 1 87.44 436 SER B N 1
ATOM 6484 C CA . SER B 1 436 ? 11.562 19.203 33.062 1 87.44 436 SER B CA 1
ATOM 6485 C C . SER B 1 436 ? 11.414 18.625 31.656 1 87.44 436 SER B C 1
ATOM 6487 O O . SER B 1 436 ? 10.508 17.828 31.406 1 87.44 436 SER B O 1
ATOM 6489 N N . THR B 1 437 ? 12.195 19.062 30.75 1 93.44 437 THR B N 1
ATOM 6490 C CA . THR B 1 437 ? 12.25 18.609 29.359 1 93.44 437 THR B CA 1
ATOM 6491 C C . THR B 1 437 ? 13.117 17.344 29.25 1 93.44 437 THR B C 1
ATOM 6493 O O . THR B 1 437 ? 14.188 17.266 29.859 1 93.44 437 THR B O 1
ATOM 6496 N N . THR B 1 438 ? 12.539 16.312 28.656 1 97.19 438 THR B N 1
ATOM 6497 C CA . THR B 1 438 ? 13.312 15.109 28.375 1 97.19 438 THR B CA 1
ATOM 6498 C C . THR B 1 438 ? 13.891 15.156 26.953 1 97.19 438 THR B C 1
ATOM 6500 O O . THR B 1 438 ? 13.18 15.461 26 1 97.19 438 THR B O 1
ATOM 6503 N N . THR B 1 439 ? 15.195 14.883 26.844 1 98.12 439 THR B N 1
ATOM 6504 C CA . THR B 1 439 ? 15.867 14.867 25.547 1 98.12 439 THR B CA 1
ATOM 6505 C C . THR B 1 439 ? 16.047 13.438 25.047 1 98.12 439 THR B C 1
ATOM 6507 O O . THR B 1 439 ? 16.516 12.57 25.797 1 98.12 439 THR B O 1
ATOM 6510 N N . TYR B 1 440 ? 15.617 13.219 23.859 1 98.56 440 TYR B N 1
ATOM 6511 C CA . TYR B 1 440 ? 15.797 11.938 23.188 1 98.56 440 TYR B CA 1
ATOM 6512 C C . TYR B 1 440 ? 16.828 12.039 22.078 1 98.56 440 TYR B C 1
ATOM 6514 O O . TYR B 1 440 ? 16.859 13.023 21.328 1 98.56 440 TYR B O 1
ATOM 6522 N N . THR B 1 441 ? 17.734 11.086 22.031 1 98.38 441 THR B N 1
ATOM 6523 C CA . THR B 1 441 ? 18.734 11 20.969 1 98.38 441 THR B CA 1
ATOM 6524 C C . THR B 1 441 ? 18.781 9.594 20.375 1 98.38 441 THR B C 1
ATOM 6526 O O . THR B 1 441 ? 18.312 8.633 21 1 98.38 441 THR B O 1
ATOM 6529 N N . ALA B 1 442 ? 19.219 9.523 19.172 1 97.94 442 ALA B N 1
ATOM 6530 C CA . ALA B 1 442 ? 19.406 8.25 18.484 1 97.94 442 ALA B CA 1
ATOM 6531 C C . ALA B 1 442 ? 20.344 8.398 17.297 1 97.94 442 ALA B C 1
ATOM 6533 O O . ALA B 1 442 ? 20.594 9.508 16.828 1 97.94 442 ALA B O 1
ATOM 6534 N N . GLU B 1 443 ? 20.938 7.27 16.922 1 97.75 443 GLU B N 1
ATOM 6535 C CA . GLU B 1 443 ? 21.734 7.273 15.688 1 97.75 443 GLU B CA 1
ATOM 6536 C C . GLU B 1 443 ? 20.875 7.602 14.477 1 97.75 443 GLU B C 1
ATOM 6538 O O . GLU B 1 443 ? 19.797 7.027 14.305 1 97.75 443 GLU B O 1
ATOM 6543 N N . HIS B 1 444 ? 21.391 8.57 13.695 1 97.69 444 HIS B N 1
ATOM 6544 C CA . HIS B 1 444 ? 20.656 8.984 12.508 1 97.69 444 HIS B CA 1
ATOM 6545 C C . HIS B 1 444 ? 20.438 7.82 11.555 1 97.69 444 HIS B C 1
ATOM 6547 O O . HIS B 1 444 ? 21.359 7.035 11.312 1 97.69 444 HIS B O 1
ATOM 6553 N N . ALA B 1 445 ? 19.219 7.66 11.016 1 97.31 445 ALA B N 1
ATOM 6554 C CA . ALA B 1 445 ? 18.859 6.586 10.094 1 97.31 445 ALA B CA 1
ATOM 6555 C C . ALA B 1 445 ? 18.328 7.145 8.781 1 97.31 445 ALA B C 1
ATOM 6557 O O . ALA B 1 445 ? 17.141 6.984 8.461 1 97.31 445 ALA B O 1
ATOM 6558 N N . PRO B 1 446 ? 19.172 7.695 7.938 1 97.25 446 PRO B N 1
ATOM 6559 C CA . PRO B 1 446 ? 18.719 8.336 6.703 1 97.25 446 PRO B CA 1
ATOM 6560 C C . PRO B 1 446 ? 18.047 7.352 5.742 1 97.25 446 PRO B C 1
ATOM 6562 O O . PRO B 1 446 ? 17.234 7.754 4.91 1 97.25 446 PRO B O 1
ATOM 6565 N N . GLN B 1 447 ? 18.359 6.035 5.887 1 97.31 447 GLN B N 1
ATOM 6566 C CA . GLN B 1 447 ? 17.812 5.027 4.977 1 97.31 447 GLN B CA 1
ATOM 6567 C C . GLN B 1 447 ? 16.297 4.918 5.102 1 97.31 447 GLN B C 1
ATOM 6569 O O . GLN B 1 447 ? 15.617 4.559 4.141 1 97.31 447 GLN B O 1
ATOM 6574 N N . VAL B 1 448 ? 15.773 5.184 6.293 1 98.06 448 VAL B N 1
ATOM 6575 C CA . VAL B 1 448 ? 14.336 5.117 6.5 1 98.06 448 VAL B CA 1
ATOM 6576 C C . VAL B 1 448 ? 13.641 6.219 5.703 1 98.06 448 VAL B C 1
ATOM 6578 O O . VAL B 1 448 ? 12.602 5.988 5.086 1 98.06 448 VAL B O 1
ATOM 6581 N N . LEU B 1 449 ? 14.219 7.422 5.73 1 97.94 449 LEU B N 1
ATOM 6582 C CA . LEU B 1 449 ? 13.664 8.516 4.941 1 97.94 449 LEU B CA 1
ATOM 6583 C C . LEU B 1 449 ? 13.789 8.227 3.449 1 97.94 449 LEU B C 1
ATOM 6585 O O . LEU B 1 449 ? 12.875 8.523 2.678 1 97.94 449 LEU B O 1
ATOM 6589 N N . GLU B 1 450 ? 14.922 7.715 3.049 1 98.06 450 GLU B N 1
ATOM 6590 C CA . GLU B 1 450 ? 15.109 7.344 1.65 1 98.06 450 GLU B CA 1
ATOM 6591 C C . GLU B 1 450 ? 14.039 6.348 1.195 1 98.06 450 GLU B C 1
ATOM 6593 O O . GLU B 1 450 ? 13.516 6.461 0.087 1 98.06 450 GLU B O 1
ATOM 6598 N N . GLN B 1 451 ? 13.82 5.336 2.016 1 97.75 451 GLN B N 1
ATOM 6599 C CA . GLN B 1 451 ? 12.773 4.352 1.768 1 97.75 451 GLN B CA 1
ATOM 6600 C C . GLN B 1 451 ? 11.414 5.027 1.594 1 97.75 451 GLN B C 1
ATOM 6602 O O . GLN B 1 451 ? 10.664 4.691 0.675 1 97.75 451 GLN B O 1
ATOM 6607 N N . TYR B 1 452 ? 11.102 5.949 2.398 1 98.44 452 TYR B N 1
ATOM 6608 C CA . TYR B 1 452 ? 9.852 6.707 2.338 1 98.44 452 TYR B CA 1
ATOM 6609 C C . TYR B 1 452 ? 9.766 7.508 1.046 1 98.44 452 TYR B C 1
ATOM 6611 O O . TYR B 1 452 ? 8.734 7.496 0.366 1 98.44 452 TYR B O 1
ATOM 6619 N N . LEU B 1 453 ? 10.805 8.203 0.69 1 97.69 453 LEU B N 1
ATOM 6620 C CA . LEU B 1 453 ? 10.82 9.062 -0.489 1 97.69 453 LEU B CA 1
ATOM 6621 C C . LEU B 1 453 ? 10.664 8.234 -1.763 1 97.69 453 LEU B C 1
ATOM 6623 O O . LEU B 1 453 ? 10.094 8.711 -2.746 1 97.69 453 LEU B O 1
ATOM 6627 N N . ALA B 1 454 ? 11.078 6.992 -1.744 1 97.81 454 ALA B N 1
ATOM 6628 C CA . ALA B 1 454 ? 10.914 6.098 -2.887 1 97.81 454 ALA B CA 1
ATOM 6629 C C . ALA B 1 454 ? 9.461 5.645 -3.027 1 97.81 454 ALA B C 1
ATOM 6631 O O . ALA B 1 454 ? 8.977 5.445 -4.141 1 97.81 454 ALA B O 1
ATOM 6632 N N . ALA B 1 455 ? 8.75 5.488 -1.949 1 98.38 455 ALA B N 1
ATOM 6633 C CA . ALA B 1 455 ? 7.383 4.973 -1.93 1 98.38 455 ALA B CA 1
ATOM 6634 C C . ALA B 1 455 ? 6.367 6.098 -2.123 1 98.38 455 ALA B C 1
ATOM 6636 O O . ALA B 1 455 ? 5.285 5.879 -2.668 1 98.38 455 ALA B O 1
ATOM 6637 N N . GLN B 1 456 ? 6.738 7.27 -1.73 1 97.69 456 GLN B N 1
ATOM 6638 C CA . GLN B 1 456 ? 5.852 8.422 -1.604 1 97.69 456 GLN B CA 1
ATOM 6639 C C . GLN B 1 456 ? 5.137 8.711 -2.922 1 97.69 456 GLN B C 1
ATOM 6641 O O . GLN B 1 456 ? 3.939 9 -2.934 1 97.69 456 GLN B O 1
ATOM 6646 N N . PRO B 1 457 ? 5.746 8.625 -4.059 1 97.25 457 PRO B N 1
ATOM 6647 C CA . PRO B 1 457 ? 5.055 8.945 -5.309 1 97.25 457 PRO B CA 1
ATOM 6648 C C . PRO B 1 457 ? 4.113 7.836 -5.77 1 97.25 457 PRO B C 1
ATOM 6650 O O . PRO B 1 457 ? 3.365 8.016 -6.73 1 97.25 457 PRO B O 1
ATOM 6653 N N . LEU B 1 458 ? 4.086 6.668 -5.129 1 97.88 458 LEU B N 1
ATOM 6654 C CA . LEU B 1 458 ? 3.355 5.48 -5.562 1 97.88 458 LEU B CA 1
ATOM 6655 C C . LEU B 1 458 ? 2.055 5.328 -4.781 1 97.88 458 LEU B C 1
ATOM 6657 O O . LEU B 1 458 ? 1.784 4.266 -4.219 1 97.88 458 LEU B O 1
ATOM 6661 N N . THR B 1 459 ? 1.276 6.316 -4.703 1 97.12 459 THR B N 1
ATOM 6662 C CA . THR B 1 459 ? -0.005 6.27 -4.004 1 97.12 459 THR B CA 1
ATOM 6663 C C . THR B 1 459 ? -1.138 6.711 -4.93 1 97.12 459 THR B C 1
ATOM 6665 O O . THR B 1 459 ? -0.901 7.391 -5.93 1 97.12 459 THR B O 1
ATOM 6668 N N . LEU B 1 460 ? -2.314 6.316 -4.668 1 96.81 460 LEU B N 1
ATOM 6669 C CA . LEU B 1 460 ? -3.482 6.738 -5.434 1 96.81 460 LEU B CA 1
ATOM 6670 C C . LEU B 1 460 ? -3.783 8.211 -5.203 1 96.81 460 LEU B C 1
ATOM 6672 O O . LEU B 1 460 ? -3.561 8.734 -4.105 1 96.81 460 LEU B O 1
ATOM 6676 N N . GLY B 1 461 ? -4.281 8.852 -6.297 1 93.38 461 GLY B N 1
ATOM 6677 C CA . GLY B 1 461 ? -4.77 10.211 -6.156 1 93.38 461 GLY B CA 1
ATOM 6678 C C . GLY B 1 461 ? -3.699 11.258 -6.398 1 93.38 461 GLY B C 1
ATOM 6679 O O . GLY B 1 461 ? -3.887 12.43 -6.074 1 93.38 461 GLY B O 1
ATOM 6680 N N . GLN B 1 462 ? -2.449 10.805 -6.777 1 89.81 462 GLN B N 1
ATOM 6681 C CA . GLN B 1 462 ? -1.414 11.773 -7.121 1 89.81 462 GLN B CA 1
ATOM 6682 C C . GLN B 1 462 ? -1.483 12.148 -8.602 1 89.81 462 GLN B C 1
ATOM 6684 O O . GLN B 1 462 ? -1.924 11.352 -9.43 1 89.81 462 GLN B O 1
#

InterPro domains:
  IPR000577 Carbohydrate kinase, FGGY [PIRSF000538] (3-429)
  IPR006000 Xylulokinase [MF_02220] (1-460)
  IPR006000 Xylulokinase [TIGR01312] (3-428)
  IPR018484 Carbohydrate kinase FGGY, N-terminal [PF00370] (2-215)
  IPR018485 Carbohydrate kinase FGGY, C-terminal [PF02782] (241-423)
  IPR043129 ATPase, nucleotide binding domain [SSF53067] (2-234)
  IPR043129 ATPase, nucleotide binding domain [SSF53067] (235-434)
  IPR050406 FGGY Carbohydrate Kinase [PTHR43095] (2-428)

pLDDT: mean 97.27, std 2.31, range [78.81, 98.94]

Foldseek 3Di:
DKFWEAEQFKIKMFDADLAFLHTDFIFMFTADHDQWAALVSSLVRVVVRCVVRPHCLPPQFFEYAYAAQKKFFAFQQRDTLGTIGALPRQPLQVLLVVLQVVQPHLLSLCVPANFRDGSSAQLSVLLVCCVPPVVSLVRGQAIDTSRQSNLCVQQVDRHPQLGAAAQQRVSRRSQAHLLVRDGNQVSSCVSNVNDRHDYHHHDALQAFSHAGPSGHTYFRYHYQVLLLCLLQVAEAQEWEWAFAQKIKIKHWDAFAGRDSQRQWGFGPHSHSHTIIMGIKNHGCVLLVVLCVVLPHDLVVLLVLLVVADQCLQLKAKQRCCQFIVVVRQRQWHIDIDDDDPVRPDSSSSSNNSLLNNLLSVLSSVVVVVVRPGHHAEYEYHYPNCVRPNNQACNCQANVHKYKYFDDDSSSRSSRNQSRSCNVVVDSGTRDHDGHDIDIYHDHHDPVSSVSSVVCNVVTPRD/DKFWEAEQFKIKIFDADLAFLHTDFIFMFTADHDQWAALVSSLVRVVVRCVVRPHCLPPQFFEYAYAAQKKFFAFQQRDTLGTIGALPDQPLQVLLVVLQVVQPHLLSLCVPANFRDGSSAQLSVL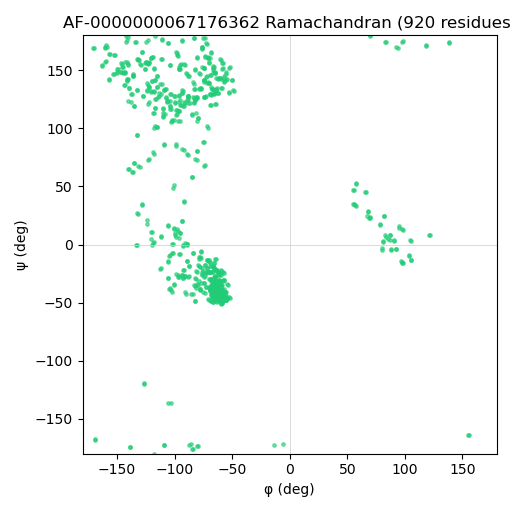LVCCVPPVVSLVRGQAIDTSRQSNLCVQQVDRHPQLGAAAQQRVSRRSQAHLLVRDGNQVSSCVSNVNDRHDYHHHDALQAFSHAGPSGHTYFRYHYQVLLLCLLQVAEAQEWEWAFAQKIKIKHWDAFAGRDSQRQWGFGPHSHSHTIIMGIKNHGCVLLVVLCVVLPHDLVVLLVLLVVADQCLQLKAKQRCCQFIVVVRQRQWHIDIDDDDPVRPDSSSSSNNSLLNNLLSVLSSVVVVVVRPGHHAEYEYHYPNCVRPNNQACNCQANVHKYKYFDDDSSSRSSRNQSRSCNVVVDSGTRPHDGHDIDIYHDHHDPVSSVSSVVCNVVTPRD